Protein AF-0000000078019839 (afdb_homodimer)

Solvent-accessible surface area (backbone atoms only — not comparable to full-atom values): 50848 Å² total; per-residue (Å²): 111,54,55,41,58,46,23,48,52,34,27,54,36,26,42,54,52,53,52,53,52,54,52,52,55,54,53,52,69,69,43,85,69,77,70,59,73,66,57,68,64,54,63,73,60,56,68,69,63,65,70,72,62,68,71,82,63,84,74,84,69,77,72,79,66,82,69,81,73,76,72,75,70,64,75,74,73,80,58,81,58,62,65,58,34,57,32,56,61,47,39,37,58,62,39,70,64,67,58,76,88,44,46,68,50,51,50,50,34,40,21,43,35,44,35,52,37,55,38,58,51,51,48,66,57,53,52,51,53,43,57,48,46,55,49,53,31,42,23,51,48,46,37,60,75,50,39,41,66,74,50,33,44,85,90,43,56,27,37,49,63,55,30,12,63,70,45,70,46,50,44,69,57,45,47,55,32,49,58,49,38,15,37,70,43,33,30,42,55,60,47,85,65,34,39,27,61,29,66,36,38,44,42,64,70,65,70,41,66,26,56,56,26,40,49,44,43,30,48,72,47,48,47,54,13,37,59,34,38,65,57,28,40,71,73,50,55,63,56,53,44,40,45,39,9,16,31,5,62,71,46,85,41,29,37,51,68,61,50,28,62,76,34,66,68,55,33,52,34,48,53,38,16,53,54,41,64,54,64,34,74,36,49,42,69,66,55,62,62,72,71,47,72,56,76,79,56,41,35,85,82,30,31,32,37,29,49,66,32,55,72,30,64,65,57,45,55,50,45,74,77,47,86,43,44,27,36,38,27,24,16,46,52,71,48,17,51,50,20,61,71,43,40,76,77,72,36,60,75,91,52,51,86,37,50,46,65,38,62,39,50,63,69,47,60,47,61,80,42,86,74,49,21,44,30,37,36,37,57,70,50,59,44,60,28,14,72,70,50,39,43,40,32,49,62,11,47,54,66,25,39,32,63,66,12,32,44,40,35,39,37,60,59,39,67,88,55,81,78,46,51,29,61,84,64,41,61,55,53,42,49,23,49,49,24,27,24,48,27,6,20,32,55,42,27,66,66,55,51,49,53,51,52,46,56,50,27,49,75,63,73,26,42,73,44,74,78,42,78,49,60,59,91,75,43,61,42,26,36,37,36,33,28,36,55,33,123,112,54,56,39,57,46,24,47,53,33,27,53,36,26,42,53,53,54,52,53,52,54,52,52,54,53,56,52,69,71,42,85,69,76,72,61,73,66,58,68,64,57,64,76,60,62,71,72,64,65,74,72,65,69,71,83,64,84,73,88,67,80,71,81,68,86,69,80,73,78,70,76,70,64,75,73,73,80,59,82,59,64,66,61,36,57,31,56,58,50,39,38,58,62,38,66,65,66,59,75,89,45,46,67,49,51,50,50,34,40,21,42,35,44,36,51,37,55,35,58,50,49,47,67,59,52,54,51,52,44,56,47,45,56,49,50,30,41,23,53,47,45,36,58,76,49,40,43,67,74,51,32,44,86,92,44,56,27,37,48,63,55,28,14,64,68,46,71,44,51,42,70,57,45,46,56,31,50,56,49,37,15,37,69,43,32,31,42,54,62,47,84,65,33,38,26,61,28,64,34,41,46,43,64,70,65,71,40,67,26,57,57,26,38,48,44,42,28,48,72,47,48,47,56,14,37,60,34,38,63,57,28,40,71,74,49,55,63,56,52,44,40,45,42,11,16,32,5,63,71,44,85,41,29,37,53,69,62,50,28,63,76,33,67,69,55,33,50,34,48,52,38,16,53,54,41,64,53,63,37,75,37,50,43,69,66,57,63,62,74,72,46,73,57,74,78,56,41,34,86,82,30,29,33,36,29,48,65,33,55,74,31,63,66,58,45,56,50,45,74,76,47,87,41,45,28,36,37,27,23,17,45,51,72,48,18,52,51,20,62,71,43,40,75,77,71,37,57,76,88,51,49,85,38,53,46,65,38,63,40,49,64,68,47,62,46,59,80,42,86,73,48,21,45,30,37,36,36,59,69,50,58,43,60,28,15,73,71,51,38,44,42,32,50,62,9,47,52,64,25,39,31,64,66,12,32,43,38,35,37,36,61,57,40,67,88,55,80,77,46,49,29,61,84,64,42,61,57,53,42,49,20,48,48,24,27,25,49,28,7,19,31,55,42,26,67,67,56,51,49,53,51,51,45,58,50,27,49,76,62,73,27,39,74,42,75,77,42,78,47,59,58,90,75,43,62,44,26,38,37,38,34,29,35,54,34,121

Structure (mmCIF, N/CA/C/O backbone):
data_AF-0000000078019839-model_v1
#
loop_
_entity.id
_entity.type
_entity.pdbx_description
1 polymer 'O-methyltransferase aurJ'
#
loop_
_atom_site.group_PDB
_atom_site.id
_atom_site.type_symbol
_atom_site.label_atom_id
_atom_site.label_alt_id
_atom_site.label_comp_id
_atom_site.label_asym_id
_atom_site.label_entity_id
_atom_site.label_seq_id
_atom_site.pdbx_PDB_ins_code
_atom_site.Cartn_x
_atom_site.Cartn_y
_atom_site.Cartn_z
_atom_site.occupancy
_atom_site.B_iso_or_equiv
_atom_site.auth_seq_id
_atom_site.auth_comp_id
_atom_site.auth_asym_id
_atom_site.auth_atom_id
_atom_site.pdbx_PDB_model_num
ATOM 1 N N . MET A 1 1 ? 9.508 7.941 -26.078 1 77.44 1 MET A N 1
ATOM 2 C CA . MET A 1 1 ? 8.25 8.242 -26.766 1 77.44 1 MET A CA 1
ATOM 3 C C . MET A 1 1 ? 7.562 9.453 -26.141 1 77.44 1 MET A C 1
ATOM 5 O O . MET A 1 1 ? 7.355 9.492 -24.922 1 77.44 1 MET A O 1
ATOM 9 N N . SER A 1 2 ? 7.152 10.305 -27.016 1 89.94 2 SER A N 1
ATOM 10 C CA . SER A 1 2 ? 6.582 11.539 -26.5 1 89.94 2 SER A CA 1
ATOM 11 C C . SER A 1 2 ? 5.211 11.305 -25.891 1 89.94 2 SER A C 1
ATOM 13 O O . SER A 1 2 ? 4.578 10.273 -26.141 1 89.94 2 SER A O 1
ATOM 15 N N . LEU A 1 3 ? 4.824 12.188 -25 1 95.94 3 LEU A N 1
ATOM 16 C CA . LEU A 1 3 ? 3.49 12.117 -24.422 1 95.94 3 LEU A CA 1
ATOM 17 C C . LEU A 1 3 ? 2.422 12.125 -25.516 1 95.94 3 LEU A C 1
ATOM 19 O O . LEU A 1 3 ? 1.418 11.414 -25.406 1 95.94 3 LEU A O 1
ATOM 23 N N . THR A 1 4 ? 2.684 12.891 -26.547 1 97.25 4 THR A N 1
ATOM 24 C CA . THR A 1 4 ? 1.735 13.031 -27.641 1 97.25 4 THR A CA 1
ATOM 25 C C . THR A 1 4 ? 1.539 11.695 -28.359 1 97.25 4 THR A C 1
ATOM 27 O O . THR A 1 4 ? 0.417 11.344 -28.734 1 97.25 4 THR A O 1
ATOM 30 N N . VAL A 1 5 ? 2.602 11.023 -28.578 1 96.56 5 VAL A N 1
ATOM 31 C CA . VAL A 1 5 ? 2.529 9.727 -29.25 1 96.56 5 VAL A CA 1
ATOM 32 C C . VAL A 1 5 ? 1.736 8.742 -28.391 1 96.56 5 VAL A C 1
ATOM 34 O O . VAL A 1 5 ? 0.86 8.039 -28.891 1 96.56 5 VAL A O 1
ATOM 37 N N . LEU A 1 6 ? 2.043 8.68 -27.078 1 96.5 6 LEU A N 1
ATOM 38 C CA . LEU A 1 6 ? 1.308 7.812 -26.156 1 96.5 6 LEU A CA 1
ATOM 39 C C . LEU A 1 6 ? -0.171 8.18 -26.141 1 96.5 6 LEU A C 1
ATOM 41 O O . LEU A 1 6 ? -1.037 7.305 -26.172 1 96.5 6 LEU A O 1
ATOM 45 N N . ALA A 1 7 ? -0.44 9.438 -26.109 1 98.25 7 ALA A N 1
ATOM 46 C CA . ALA A 1 7 ? -1.816 9.922 -26.047 1 98.25 7 ALA A CA 1
ATOM 47 C C . ALA A 1 7 ? -2.572 9.594 -27.328 1 98.25 7 ALA A C 1
ATOM 49 O O . ALA A 1 7 ? -3.775 9.32 -27.297 1 98.25 7 ALA A O 1
ATOM 50 N N . THR A 1 8 ? -1.91 9.68 -28.422 1 98.31 8 THR A N 1
ATOM 51 C CA . THR A 1 8 ? -2.52 9.312 -29.688 1 98.31 8 THR A CA 1
ATOM 52 C C . THR A 1 8 ? -2.926 7.84 -29.688 1 98.31 8 THR A C 1
ATOM 54 O O . THR A 1 8 ? -3.996 7.484 -30.188 1 98.31 8 THR A O 1
ATOM 57 N N . GLN A 1 9 ? -2.049 7.012 -29.188 1 97.94 9 GLN A N 1
ATOM 58 C CA . GLN A 1 9 ? -2.365 5.594 -29.094 1 97.94 9 GLN A CA 1
ATOM 59 C C . GLN A 1 9 ? -3.557 5.359 -28.172 1 97.94 9 GLN A C 1
ATOM 61 O O . GLN A 1 9 ? -4.387 4.484 -28.422 1 97.94 9 GLN A O 1
ATOM 66 N N . ILE A 1 10 ? -3.646 6.098 -27.094 1 98.38 10 ILE A N 1
ATOM 67 C CA . ILE A 1 10 ? -4.777 6.02 -26.172 1 98.38 10 ILE A CA 1
ATOM 68 C C . ILE A 1 10 ? -6.062 6.402 -26.906 1 98.38 10 ILE A C 1
ATOM 70 O O . ILE A 1 10 ? -7.09 5.734 -26.766 1 98.38 10 ILE A O 1
ATOM 74 N N . LEU A 1 11 ? -6.012 7.461 -27.688 1 98.44 11 LEU A N 1
ATOM 75 C CA . LEU A 1 11 ? -7.18 7.918 -28.438 1 98.44 11 LEU A CA 1
ATOM 76 C C . LEU A 1 11 ? -7.625 6.867 -29.438 1 98.44 11 LEU A C 1
ATOM 78 O O . LEU A 1 11 ? -8.82 6.617 -29.594 1 98.44 11 LEU A O 1
ATOM 82 N N . GLU A 1 12 ? -6.668 6.277 -30.156 1 98.19 12 GLU A N 1
ATOM 83 C CA . GLU A 1 12 ? -6.988 5.238 -31.141 1 98.19 12 GLU A CA 1
ATOM 84 C C . GLU A 1 12 ? -7.672 4.051 -30.469 1 98.19 12 GLU A C 1
ATOM 86 O O . GLU A 1 12 ? -8.672 3.537 -30.969 1 98.19 12 GLU A O 1
ATOM 91 N N . ALA A 1 13 ? -7.125 3.641 -29.328 1 97.88 13 ALA A N 1
ATOM 92 C CA . ALA A 1 13 ? -7.719 2.531 -28.594 1 97.88 13 ALA A CA 1
ATOM 93 C C . ALA A 1 13 ? -9.117 2.891 -28.094 1 97.88 13 ALA A C 1
ATOM 95 O O . ALA A 1 13 ? -10.031 2.07 -28.156 1 97.88 13 ALA A O 1
ATOM 96 N N . ALA A 1 14 ? -9.281 4.074 -27.562 1 98.06 14 ALA A N 1
ATOM 97 C CA . ALA A 1 14 ? -10.57 4.539 -27.062 1 98.06 14 ALA A CA 1
ATOM 98 C C . ALA A 1 14 ? -11.625 4.547 -28.172 1 98.06 14 ALA A C 1
ATOM 100 O O . ALA A 1 14 ? -12.773 4.156 -27.938 1 98.06 14 ALA A O 1
ATOM 101 N N . LYS A 1 15 ? -11.242 4.988 -29.328 1 97.62 15 LYS A N 1
ATOM 102 C CA . LYS A 1 15 ? -12.148 5.023 -30.469 1 97.62 15 LYS A CA 1
ATOM 103 C C . LYS A 1 15 ? -12.617 3.619 -30.844 1 97.62 15 LYS A C 1
ATOM 105 O O . LYS A 1 15 ? -13.789 3.406 -31.156 1 97.62 15 LYS A O 1
ATOM 110 N N . VAL A 1 16 ? -11.695 2.699 -30.875 1 97.31 16 VAL A N 1
ATOM 111 C CA . VAL A 1 16 ? -12.023 1.318 -31.219 1 97.31 16 VAL A CA 1
ATOM 112 C C . VAL A 1 16 ? -13.047 0.77 -30.234 1 97.31 16 VAL A C 1
ATOM 114 O O . VAL A 1 16 ? -14.016 0.119 -30.625 1 97.31 16 VAL A O 1
ATOM 117 N N . ILE A 1 17 ? -12.883 1.027 -28.953 1 96.69 17 ILE A N 1
ATOM 118 C CA . ILE A 1 17 ? -13.766 0.522 -27.906 1 96.69 17 ILE A CA 1
ATOM 119 C C . ILE A 1 17 ? -15.148 1.161 -28.047 1 96.69 17 ILE A C 1
ATOM 121 O O . ILE A 1 17 ? -16.172 0.464 -28.047 1 96.69 17 ILE A O 1
ATOM 125 N N . ASP A 1 18 ? -15.195 2.449 -28.203 1 95.5 18 ASP A N 1
ATOM 126 C CA . ASP A 1 18 ? -16.469 3.15 -28.328 1 95.5 18 ASP A CA 1
ATOM 127 C C . ASP A 1 18 ? -17.219 2.707 -29.578 1 95.5 18 ASP A C 1
ATOM 129 O O . ASP A 1 18 ? -18.438 2.547 -29.562 1 95.5 18 ASP A O 1
ATOM 133 N N . GLN A 1 19 ? -16.484 2.512 -30.641 1 94.75 19 GLN A N 1
ATOM 134 C CA . GLN A 1 19 ? -17.109 2.088 -31.891 1 94.75 19 GLN A CA 1
ATOM 135 C C . GLN A 1 19 ? -17.719 0.695 -31.766 1 94.75 19 GLN A C 1
ATOM 137 O O . GLN A 1 19 ? -18.828 0.445 -32.25 1 94.75 19 GLN A O 1
ATOM 142 N N . GLU A 1 20 ? -16.984 -0.143 -31.156 1 92.75 20 GLU A N 1
ATOM 143 C CA . GLU A 1 20 ? -17.484 -1.504 -30.969 1 92.75 20 GLU A CA 1
ATOM 144 C C . GLU A 1 20 ? -18.719 -1.524 -30.078 1 92.75 20 GLU A C 1
ATOM 146 O O . GLU A 1 20 ? -19.641 -2.299 -30.312 1 92.75 20 GLU A O 1
ATOM 151 N N . LEU A 1 21 ? -18.75 -0.778 -29.016 1 91.25 21 LEU A N 1
ATOM 152 C CA . LEU A 1 21 ? -19.891 -0.731 -28.094 1 91.25 21 LEU A CA 1
ATOM 153 C C . LEU A 1 21 ? -21.109 -0.09 -28.75 1 91.25 21 LEU A C 1
ATOM 155 O O . LEU A 1 21 ? -22.25 -0.451 -28.453 1 91.25 21 LEU A O 1
ATOM 159 N N . ASP A 1 22 ? -20.859 0.901 -29.594 1 89.31 22 ASP A N 1
ATOM 160 C CA . ASP A 1 22 ? -21.953 1.555 -30.297 1 89.31 22 ASP A CA 1
ATOM 161 C C . ASP A 1 22 ? -22.594 0.61 -31.312 1 89.31 22 ASP A C 1
ATOM 163 O O . ASP A 1 22 ? -23.797 0.708 -31.594 1 89.31 22 ASP A O 1
ATOM 167 N N . LYS A 1 23 ? -21.812 -0.286 -31.859 1 85.31 23 LYS A N 1
ATOM 168 C CA . LYS A 1 23 ? -22.328 -1.287 -32.781 1 85.31 23 LYS A CA 1
ATOM 169 C C . LYS A 1 23 ? -23.219 -2.299 -32.062 1 85.31 23 LYS A C 1
ATOM 171 O O . LYS A 1 23 ? -24.266 -2.686 -32.562 1 85.31 23 LYS A O 1
ATOM 176 N N . THR A 1 24 ? -22.781 -2.707 -30.875 1 72.56 24 THR A N 1
ATOM 177 C CA . THR A 1 24 ? -23.5 -3.73 -30.109 1 72.56 24 THR A CA 1
ATOM 178 C C . THR A 1 24 ? -24.797 -3.178 -29.562 1 72.56 24 THR A C 1
ATOM 180 O O . THR A 1 24 ? -25.797 -3.896 -29.469 1 72.56 24 THR A O 1
ATOM 183 N N . ASN A 1 25 ? -24.812 -1.931 -29.062 1 65.81 25 ASN A N 1
ATOM 184 C CA . ASN A 1 25 ? -26.031 -1.32 -28.547 1 65.81 25 ASN A CA 1
ATOM 185 C C . ASN A 1 25 ? -27.078 -1.119 -29.641 1 65.81 25 ASN A C 1
ATOM 187 O O . ASN A 1 25 ? -28.281 -1.193 -29.391 1 65.81 25 ASN A O 1
ATOM 191 N N . LYS A 1 26 ? -26.641 -0.966 -30.875 1 53.75 26 LYS A N 1
ATOM 192 C CA . LYS A 1 26 ? -27.578 -0.842 -32 1 53.75 26 LYS A CA 1
ATOM 193 C C . LYS A 1 26 ? -28.188 -2.193 -32.344 1 53.75 26 LYS A C 1
ATOM 195 O O . LYS A 1 26 ? -29.359 -2.273 -32.719 1 53.75 26 LYS A O 1
ATOM 200 N N . GLU A 1 27 ? -27.391 -3.18 -32.156 1 49.44 27 GLU A N 1
ATOM 201 C CA . GLU A 1 27 ? -27.891 -4.508 -32.5 1 49.44 27 GLU A CA 1
ATOM 202 C C . GLU A 1 27 ? -28.891 -4.996 -31.453 1 49.44 27 GLU A C 1
ATOM 204 O O . GLU A 1 27 ? -29.844 -5.688 -31.766 1 49.44 27 GLU A O 1
ATOM 209 N N . VAL A 1 28 ? -28.703 -4.652 -30.094 1 47.06 28 VAL A N 1
ATOM 210 C CA . VAL A 1 28 ? -29.625 -5.047 -29.031 1 47.06 28 VAL A CA 1
ATOM 211 C C . VAL A 1 28 ? -30.938 -4.289 -29.188 1 47.06 28 VAL A C 1
ATOM 213 O O . VAL A 1 28 ? -32.031 -4.832 -28.906 1 47.06 28 VAL A O 1
ATOM 216 N N . VAL A 1 29 ? -30.938 -3.07 -29.594 1 42.81 29 VAL A N 1
ATOM 217 C CA . VAL A 1 29 ? -32.188 -2.33 -29.766 1 42.81 29 VAL A CA 1
ATOM 218 C C . VAL A 1 29 ? -32.969 -2.912 -30.938 1 42.81 29 VAL A C 1
ATOM 220 O O . VAL A 1 29 ? -34.188 -2.783 -30.984 1 42.81 29 VAL A O 1
ATOM 223 N N . SER A 1 30 ? -32.375 -3.459 -31.922 1 37.12 30 SER A N 1
ATOM 224 C CA . SER A 1 30 ? -33.188 -3.98 -33 1 37.12 30 SER A CA 1
ATOM 225 C C . SER A 1 30 ? -33.781 -5.336 -32.656 1 37.12 30 SER A C 1
ATOM 227 O O . SER A 1 30 ? -34.594 -5.883 -33.406 1 37.12 30 SER A O 1
ATOM 229 N N . SER A 1 31 ? -33.156 -6.098 -31.844 1 32.5 31 SER A N 1
ATOM 230 C CA . SER A 1 31 ? -33.875 -7.316 -31.438 1 32.5 31 SER A CA 1
ATOM 231 C C . SER A 1 31 ? -34.781 -7.059 -30.234 1 32.5 31 SER A C 1
ATOM 233 O O . SER A 1 31 ? -34.344 -6.418 -29.266 1 32.5 31 SER A O 1
ATOM 235 N N . PRO A 1 32 ? -36.156 -7.164 -30.375 1 32.59 32 PRO A N 1
ATOM 236 C CA . PRO A 1 32 ? -37.062 -7.059 -29.234 1 32.59 32 PRO A CA 1
ATOM 237 C C . PRO A 1 32 ? -36.594 -7.855 -28.016 1 32.59 32 PRO A C 1
ATOM 239 O O . PRO A 1 32 ? -36.562 -9.086 -28.062 1 32.59 32 PRO A O 1
ATOM 242 N N . VAL A 1 33 ? -35.594 -7.492 -27.438 1 31.14 33 VAL A N 1
ATOM 243 C CA . VAL A 1 33 ? -35.125 -8.195 -26.234 1 31.14 33 VAL A CA 1
ATOM 244 C C . VAL A 1 33 ? -36.312 -8.352 -25.266 1 31.14 33 VAL A C 1
ATOM 246 O O . VAL A 1 33 ? -36.906 -7.359 -24.859 1 31.14 33 VAL A O 1
ATOM 249 N N . LYS A 1 34 ? -36.875 -9.508 -25.188 1 31.89 34 LYS A N 1
ATOM 250 C CA . LYS A 1 34 ? -37.812 -9.992 -24.156 1 31.89 34 LYS A CA 1
ATOM 251 C C . LYS A 1 34 ? -37.312 -9.594 -22.766 1 31.89 34 LYS A C 1
ATOM 253 O O . LYS A 1 34 ? -36.188 -9.836 -22.406 1 31.89 34 LYS A O 1
ATOM 258 N N . SER A 1 35 ? -37.875 -8.609 -22.062 1 29.52 35 SER A N 1
ATOM 259 C CA . SER A 1 35 ? -37.875 -8.008 -20.734 1 29.52 35 SER A CA 1
ATOM 260 C C . SER A 1 35 ? -37.719 -9.07 -19.656 1 29.52 35 SER A C 1
ATOM 262 O O . SER A 1 35 ? -38.25 -8.898 -18.547 1 29.52 35 SER A O 1
ATOM 264 N N . SER A 1 36 ? -37.375 -10.312 -19.938 1 29.41 36 SER A N 1
ATOM 265 C CA . SER A 1 36 ? -37.5 -11.32 -18.891 1 29.41 36 SER A CA 1
ATOM 266 C C . SER A 1 36 ? -36.469 -11.094 -17.797 1 29.41 36 SER A C 1
ATOM 268 O O . SER A 1 36 ? -36.469 -11.797 -16.781 1 29.41 36 SER A O 1
ATOM 270 N N . PHE A 1 37 ? -35.406 -10.367 -18.109 1 26.77 37 PHE A N 1
ATOM 271 C CA . PHE A 1 37 ? -34.406 -10.367 -17.047 1 26.77 37 PHE A CA 1
ATOM 272 C C . PHE A 1 37 ? -34.875 -9.484 -15.891 1 26.77 37 PHE A C 1
ATOM 274 O O . PHE A 1 37 ? -34.375 -9.609 -14.773 1 26.77 37 PHE A O 1
ATOM 281 N N . ILE A 1 38 ? -35.719 -8.469 -16.094 1 29.25 38 ILE A N 1
ATOM 282 C CA . ILE A 1 38 ? -36.156 -7.645 -14.984 1 29.25 38 ILE A CA 1
ATOM 283 C C . ILE A 1 38 ? -37.125 -8.453 -14.094 1 29.25 38 ILE A C 1
ATOM 285 O O . ILE A 1 38 ? -37.281 -8.133 -12.914 1 29.25 38 ILE A O 1
ATOM 289 N N . ASN A 1 39 ? -37.844 -9.43 -14.625 1 28.95 39 ASN A N 1
ATOM 290 C CA . ASN A 1 39 ? -38.844 -10.148 -13.859 1 28.95 39 ASN A CA 1
ATOM 291 C C . ASN A 1 39 ? -38.219 -11.102 -12.852 1 28.95 39 ASN A C 1
ATOM 293 O O . ASN A 1 39 ? -38.875 -11.523 -11.898 1 28.95 39 ASN A O 1
ATOM 297 N N . LYS A 1 40 ? -37.031 -11.703 -13.117 1 30.17 40 LYS A N 1
ATOM 298 C CA . LYS A 1 40 ? -36.531 -12.688 -12.156 1 30.17 40 LYS A CA 1
ATOM 299 C C . LYS A 1 40 ? -35.938 -12 -10.922 1 30.17 40 LYS A C 1
ATOM 301 O O . LYS A 1 40 ? -35.781 -12.641 -9.875 1 30.17 40 LYS A O 1
ATOM 306 N N . ILE A 1 41 ? -35.562 -10.719 -10.945 1 27.92 41 ILE A N 1
ATOM 307 C CA . ILE A 1 41 ? -35.062 -10.117 -9.711 1 27.92 41 ILE A CA 1
ATOM 308 C C . ILE A 1 41 ? -36.25 -9.641 -8.859 1 27.92 41 ILE A C 1
ATOM 310 O O . ILE A 1 41 ? -36.094 -9.414 -7.652 1 27.92 41 ILE A O 1
ATOM 314 N N . SER A 1 42 ? -37.469 -9.469 -9.438 1 28 42 SER A N 1
ATOM 315 C CA . SER A 1 42 ? -38.594 -8.883 -8.68 1 28 42 SER A CA 1
ATOM 316 C C . SER A 1 42 ? -39.094 -9.852 -7.617 1 28 42 SER A C 1
ATOM 318 O O . SER A 1 42 ? -39.562 -9.43 -6.562 1 28 42 SER A O 1
ATOM 320 N N . ARG A 1 43 ? -39.25 -11.164 -7.992 1 27.81 43 ARG A N 1
ATOM 321 C CA . ARG A 1 43 ? -40.062 -12.023 -7.129 1 27.81 43 ARG A CA 1
ATOM 322 C C . ARG A 1 43 ? -39.344 -12.328 -5.824 1 27.81 43 ARG A C 1
ATOM 324 O O . ARG A 1 43 ? -39.969 -12.695 -4.828 1 27.81 43 ARG A O 1
ATOM 331 N N . LYS A 1 44 ? -38.031 -12.531 -5.918 1 27.22 44 LYS A N 1
ATOM 332 C CA . LYS A 1 44 ? -37.5 -13.031 -4.656 1 27.22 44 LYS A CA 1
ATOM 333 C C . LYS A 1 44 ? -37.406 -11.914 -3.621 1 27.22 44 LYS A C 1
ATOM 335 O O . LYS A 1 44 ? -37.031 -12.156 -2.475 1 27.22 44 LYS A O 1
ATOM 340 N N . SER A 1 45 ? -37.562 -10.648 -4.078 1 24.92 45 SER A N 1
ATOM 341 C CA . SER A 1 45 ? -37.406 -9.594 -3.082 1 24.92 45 SER A CA 1
ATOM 342 C C . SER A 1 45 ? -38.688 -9.453 -2.234 1 24.92 45 SER A C 1
ATOM 344 O O . SER A 1 45 ? -38.75 -8.586 -1.365 1 24.92 45 SER A O 1
ATOM 346 N N . ARG A 1 46 ? -39.844 -10.031 -2.666 1 25.73 46 ARG A N 1
ATOM 347 C CA . ARG A 1 46 ? -41.062 -9.734 -1.945 1 25.73 46 ARG A CA 1
ATOM 348 C C . ARG A 1 46 ? -41.031 -10.297 -0.53 1 25.73 46 ARG A C 1
ATOM 350 O O . ARG A 1 46 ? -41.844 -9.945 0.309 1 25.73 46 ARG A O 1
ATOM 357 N N . ARG A 1 47 ? -40.375 -11.438 -0.416 1 24.7 47 ARG A N 1
ATOM 358 C CA . ARG A 1 47 ? -40.75 -12.102 0.828 1 24.7 47 ARG A CA 1
ATOM 359 C C . ARG A 1 47 ? -40.219 -11.344 2.037 1 24.7 47 ARG A C 1
ATOM 361 O O . ARG A 1 47 ? -40.656 -11.578 3.166 1 24.7 47 ARG A O 1
ATOM 368 N N . LEU A 1 48 ? -39.125 -10.633 1.763 1 22.75 48 LEU A N 1
ATOM 369 C CA . LEU A 1 48 ? -38.562 -10.258 3.061 1 22.75 48 LEU A CA 1
ATOM 370 C C . LEU A 1 48 ? -39.281 -9.047 3.633 1 22.75 48 LEU A C 1
ATOM 372 O O . LEU A 1 48 ? -38.906 -8.523 4.68 1 22.75 48 LEU A O 1
ATOM 376 N N . SER A 1 49 ? -40.219 -8.508 2.836 1 23.44 49 SER A N 1
ATOM 377 C CA . SER A 1 49 ? -40.781 -7.262 3.355 1 23.44 49 SER A CA 1
ATOM 378 C C . SER A 1 49 ? -41.5 -7.488 4.676 1 23.44 49 SER A C 1
ATOM 380 O O . SER A 1 49 ? -41.875 -6.531 5.367 1 23.44 49 SER A O 1
ATOM 382 N N . ARG A 1 50 ? -42.156 -8.648 4.777 1 23.03 50 ARG A N 1
ATOM 383 C CA . ARG A 1 50 ? -43.25 -8.672 5.742 1 23.03 50 ARG A CA 1
ATOM 384 C C . ARG A 1 50 ? -42.719 -8.492 7.164 1 23.03 50 ARG A C 1
ATOM 386 O O . ARG A 1 50 ? -43.5 -8.273 8.094 1 23.03 50 ARG A O 1
ATOM 393 N N . ALA A 1 51 ? -41.469 -9.031 7.285 1 21.84 51 ALA A N 1
ATOM 394 C CA . ALA A 1 51 ? -41.344 -9.336 8.703 1 21.84 51 ALA A CA 1
ATOM 395 C C . ALA A 1 51 ? -41.188 -8.062 9.523 1 21.84 51 ALA A C 1
ATOM 397 O O . ALA A 1 51 ? -41.188 -8.094 10.758 1 21.84 51 ALA A O 1
ATOM 398 N N . LEU A 1 52 ? -40.688 -7.027 8.797 1 22 52 LEU A N 1
ATOM 399 C CA . LEU A 1 52 ? -40.188 -6.039 9.758 1 22 52 LEU A CA 1
ATOM 400 C C . LEU A 1 52 ? -41.344 -5.234 10.344 1 22 52 LEU A C 1
ATOM 402 O O . LEU A 1 52 ? -41.125 -4.191 10.961 1 22 52 LEU A O 1
ATOM 406 N N . GLY A 1 53 ? -42.594 -5.598 9.891 1 21.45 53 GLY A N 1
ATOM 407 C CA . GLY A 1 53 ? -43.594 -4.605 10.266 1 21.45 53 GLY A CA 1
ATOM 408 C C . GLY A 1 53 ? -43.656 -4.363 11.766 1 21.45 53 GLY A C 1
ATOM 409 O O . GLY A 1 53 ? -44.094 -3.297 12.211 1 21.45 53 GLY A O 1
ATOM 410 N N . LEU A 1 54 ? -43.625 -5.496 12.477 1 20.16 54 LEU A N 1
ATOM 411 C CA . LEU A 1 54 ? -44.594 -5.41 13.578 1 20.16 54 LEU A CA 1
ATOM 412 C C . LEU A 1 54 ? -44.094 -4.434 14.648 1 20.16 54 LEU A C 1
ATOM 414 O O . LEU A 1 54 ? -44.906 -3.816 15.336 1 20.16 54 LEU A O 1
ATOM 418 N N . CYS A 1 55 ? -42.781 -4.598 15.031 1 19.86 55 CYS A N 1
ATOM 419 C CA . CYS A 1 55 ? -42.781 -4.516 16.484 1 19.86 55 CYS A CA 1
ATOM 420 C C . CYS A 1 55 ? -42.906 -3.066 16.953 1 19.86 55 CYS A C 1
ATOM 422 O O . CYS A 1 55 ? -42.938 -2.797 18.156 1 19.86 55 CYS A O 1
ATOM 424 N N . LEU A 1 56 ? -42.312 -2.145 16.125 1 20.41 56 LEU A N 1
ATOM 425 C CA . LEU A 1 56 ? -41.906 -1.062 17 1 20.41 56 LEU A CA 1
ATOM 426 C C . LEU A 1 56 ? -43.094 -0.197 17.406 1 20.41 56 LEU A C 1
ATOM 428 O O . LEU A 1 56 ? -43.688 0.461 16.547 1 20.41 56 LEU A O 1
ATOM 432 N N . GLY A 1 57 ? -43.906 -0.629 18.312 1 19.72 57 GLY A N 1
ATOM 433 C CA . GLY A 1 57 ? -45.062 0.08 18.844 1 19.72 57 GLY A CA 1
ATOM 434 C C . GLY A 1 57 ? -44.719 1.439 19.406 1 19.72 57 GLY A C 1
ATOM 435 O O . GLY A 1 57 ? -45.594 2.186 19.828 1 19.72 57 GLY A O 1
ATOM 436 N N . SER A 1 58 ? -43.438 1.85 19.703 1 19.59 58 SER A N 1
ATOM 437 C CA . SER A 1 58 ? -43.531 2.705 20.875 1 19.59 58 SER A CA 1
ATOM 438 C C . SER A 1 58 ? -44.25 4 20.562 1 19.59 58 SER A C 1
ATOM 440 O O . SER A 1 58 ? -44.25 4.469 19.422 1 19.59 58 SER A O 1
ATOM 442 N N . PRO A 1 59 ? -45.031 4.621 21.547 1 19.47 59 PRO A N 1
ATOM 443 C CA . PRO A 1 59 ? -46.156 5.551 21.688 1 19.47 59 PRO A CA 1
ATOM 444 C C . PRO A 1 59 ? -45.75 6.996 21.391 1 19.47 59 PRO A C 1
ATOM 446 O O . PRO A 1 59 ? -46.625 7.824 21.094 1 19.47 59 PRO A O 1
ATOM 449 N N . PHE A 1 60 ? -44.469 7.418 21.703 1 20.94 60 PHE A N 1
ATOM 450 C CA . PHE A 1 60 ? -44.5 8.727 22.344 1 20.94 60 PHE A CA 1
ATOM 451 C C . PHE A 1 60 ? -44.75 9.828 21.312 1 20.94 60 PHE A C 1
ATOM 453 O O . PHE A 1 60 ? -44 9.977 20.359 1 20.94 60 PHE A O 1
ATOM 460 N N . ARG A 1 61 ? -45.969 10.227 21.062 1 19.12 61 ARG A N 1
ATOM 461 C CA . ARG A 1 61 ? -46.594 11.188 20.156 1 19.12 61 ARG A CA 1
ATOM 462 C C . ARG A 1 61 ? -46.156 12.609 20.5 1 19.12 61 ARG A C 1
ATOM 464 O O . ARG A 1 61 ? -46.938 13.367 21.078 1 19.12 61 ARG A O 1
ATOM 471 N N . ARG A 1 62 ? -45 12.891 21.234 1 20.69 62 ARG A N 1
ATOM 472 C CA . ARG A 1 62 ? -45.125 14.281 21.656 1 20.69 62 ARG A CA 1
ATOM 473 C C . ARG A 1 62 ? -45.281 15.211 20.469 1 20.69 62 ARG A C 1
ATOM 475 O O . ARG A 1 62 ? -44.688 14.984 19.406 1 20.69 62 ARG A O 1
ATOM 482 N N . ASN A 1 63 ? -46.25 15.992 20.453 1 19.95 63 ASN A N 1
ATOM 483 C CA . ASN A 1 63 ? -46.906 16.984 19.625 1 19.95 63 ASN A CA 1
ATOM 484 C C . ASN A 1 63 ? -46 18.172 19.344 1 19.95 63 ASN A C 1
ATOM 486 O O . ASN A 1 63 ? -46.438 19.328 19.438 1 19.95 63 ASN A O 1
ATOM 490 N N . VAL A 1 64 ? -44.688 17.984 19.312 1 20.38 64 VAL A N 1
ATOM 491 C CA . VAL A 1 64 ? -44.031 19.297 19.312 1 20.38 64 VAL A CA 1
ATOM 492 C C . VAL A 1 64 ? -44.5 20.094 18.094 1 20.38 64 VAL A C 1
ATOM 494 O O . VAL A 1 64 ? -44.406 19.594 16.953 1 20.38 64 VAL A O 1
ATOM 497 N N . ASN A 1 65 ? -45.25 21.062 18.281 1 20.55 65 ASN A N 1
ATOM 498 C CA . ASN A 1 65 ? -45.906 22.047 17.422 1 20.55 65 ASN A CA 1
ATOM 499 C C . ASN A 1 65 ? -44.906 22.891 16.672 1 20.55 65 ASN A C 1
ATOM 501 O O . ASN A 1 65 ? -45.25 23.922 16.078 1 20.55 65 ASN A O 1
ATOM 505 N N . SER A 1 66 ? -43.625 22.484 16.672 1 20.61 66 SER A N 1
ATOM 506 C CA . SER A 1 66 ? -42.781 23.609 16.266 1 20.61 66 SER A CA 1
ATOM 507 C C . SER A 1 66 ? -43.188 24.141 14.898 1 20.61 66 SER A C 1
ATOM 509 O O . SER A 1 66 ? -43.25 23.391 13.93 1 20.61 66 SER A O 1
ATOM 511 N N . GLU A 1 67 ? -43.844 25.281 14.922 1 20.12 67 GLU A N 1
ATOM 512 C CA . GLU A 1 67 ? -44.438 26.094 13.867 1 20.12 67 GLU A CA 1
ATOM 513 C C . GLU A 1 67 ? -43.469 26.344 12.719 1 20.12 67 GLU A C 1
ATOM 515 O O . GLU A 1 67 ? -43.719 25.922 11.586 1 20.12 67 GLU A O 1
ATOM 520 N N . ASN A 1 68 ? -43.062 27.609 12.68 1 22.33 68 ASN A N 1
ATOM 521 C CA . ASN A 1 68 ? -43.062 28.469 11.508 1 22.33 68 ASN A CA 1
ATOM 522 C C . ASN A 1 68 ? -41.781 28.328 10.688 1 22.33 68 ASN A C 1
ATOM 524 O O . ASN A 1 68 ? -40.75 28.875 11.047 1 22.33 68 ASN A O 1
ATOM 528 N N . GLY A 1 69 ? -41.344 27.25 10.469 1 21.09 69 GLY A N 1
ATOM 529 C CA . GLY A 1 69 ? -40.031 27.172 9.812 1 21.09 69 GLY A CA 1
ATOM 530 C C . GLY A 1 69 ? -40 27.891 8.484 1 21.09 69 GLY A C 1
ATOM 531 O O . GLY A 1 69 ? -40.812 27.641 7.605 1 21.09 69 GLY A O 1
ATOM 532 N N . ASN A 1 70 ? -39.594 29.203 8.586 1 22.06 70 ASN A N 1
ATOM 533 C CA . ASN A 1 70 ? -39.438 30.016 7.383 1 22.06 70 ASN A CA 1
ATOM 534 C C . ASN A 1 70 ? -38.656 29.281 6.297 1 22.06 70 ASN A C 1
ATOM 536 O O . ASN A 1 70 ? -37.594 28.703 6.566 1 22.06 70 ASN A O 1
ATOM 540 N N . ARG A 1 71 ? -39.375 28.922 5.348 1 25.97 71 ARG A N 1
ATOM 541 C CA . ARG A 1 71 ? -38.938 28.281 4.113 1 25.97 71 ARG A CA 1
ATOM 542 C C . ARG A 1 71 ? -37.844 29.109 3.42 1 25.97 71 ARG A C 1
ATOM 544 O O . ARG A 1 71 ? -38.125 30.219 2.949 1 25.97 71 ARG A O 1
ATOM 551 N N . ILE A 1 72 ? -36.75 29.172 4.09 1 22.97 72 ILE A N 1
ATOM 552 C CA . ILE A 1 72 ? -35.812 29.812 3.182 1 22.97 72 ILE A CA 1
ATOM 553 C C . ILE A 1 72 ? -35.812 29.078 1.839 1 22.97 72 ILE A C 1
ATOM 555 O O . ILE A 1 72 ? -35.5 27.891 1.769 1 22.97 72 ILE A O 1
ATOM 559 N N . ASP A 1 73 ? -36.625 29.516 1.044 1 26.02 73 ASP A N 1
ATOM 560 C CA . ASP A 1 73 ? -36.75 29.078 -0.344 1 26.02 73 ASP A CA 1
ATOM 561 C C . ASP A 1 73 ? -35.406 29.188 -1.075 1 26.02 73 ASP A C 1
ATOM 563 O O . ASP A 1 73 ? -34.969 30.297 -1.386 1 26.02 73 ASP A O 1
ATOM 567 N N . SER A 1 74 ? -34.375 28.797 -0.496 1 24.95 74 SER A N 1
ATOM 568 C CA . SER A 1 74 ? -33.312 28.938 -1.489 1 24.95 74 SER A CA 1
ATOM 569 C C . SER A 1 74 ? -33.719 28.25 -2.799 1 24.95 74 SER A C 1
ATOM 571 O O . SER A 1 74 ? -34.219 27.125 -2.795 1 24.95 74 SER A O 1
ATOM 573 N N . PRO A 1 75 ? -33.969 29.031 -3.781 1 28.06 75 PRO A N 1
ATOM 574 C CA . PRO A 1 75 ? -34.375 28.406 -5.051 1 28.06 75 PRO A CA 1
ATOM 575 C C . PRO A 1 75 ? -33.438 27.266 -5.445 1 28.06 75 PRO A C 1
ATOM 577 O O . PRO A 1 75 ? -32.219 27.391 -5.328 1 28.06 75 PRO A O 1
ATOM 580 N N . ILE A 1 76 ? -33.875 26.156 -5.195 1 31.16 76 ILE A N 1
ATOM 581 C CA . ILE A 1 76 ? -33.25 25.016 -5.875 1 31.16 76 ILE A CA 1
ATOM 582 C C . ILE A 1 76 ? -33.125 25.312 -7.367 1 31.16 76 ILE A C 1
ATOM 584 O O . ILE A 1 76 ? -34.125 25.406 -8.078 1 31.16 76 ILE A O 1
ATOM 588 N N . ARG A 1 77 ? -32.188 26.172 -7.734 1 25.97 77 ARG A N 1
ATOM 589 C CA . ARG A 1 77 ? -32.031 26.25 -9.18 1 25.97 77 ARG A CA 1
ATOM 590 C C . ARG A 1 77 ? -31.984 24.859 -9.812 1 25.97 77 ARG A C 1
ATOM 592 O O . ARG A 1 77 ? -31.219 24 -9.391 1 25.97 77 ARG A O 1
ATOM 599 N N . LYS A 1 78 ? -32.969 24.5 -10.469 1 33.66 78 LYS A N 1
ATOM 600 C CA . LYS A 1 78 ? -33.125 23.344 -11.359 1 33.66 78 LYS A CA 1
ATOM 601 C C . LYS A 1 78 ? -31.969 23.266 -12.359 1 33.66 78 LYS A C 1
ATOM 603 O O . LYS A 1 78 ? -32.031 23.828 -13.445 1 33.66 78 LYS A O 1
ATOM 608 N N . SER A 1 79 ? -30.719 23.625 -11.977 1 29.62 79 SER A N 1
ATOM 609 C CA . SER A 1 79 ? -29.766 23.625 -13.07 1 29.62 79 SER A CA 1
ATOM 610 C C . SER A 1 79 ? -29.781 22.312 -13.836 1 29.62 79 SER A C 1
ATOM 612 O O . SER A 1 79 ? -30.078 21.266 -13.266 1 29.62 79 SER A O 1
ATOM 614 N N . ASP A 1 80 ? -29.656 22.344 -15.062 1 35.25 80 ASP A N 1
ATOM 615 C CA . ASP A 1 80 ? -29.438 21.406 -16.172 1 35.25 80 ASP A CA 1
ATOM 616 C C . ASP A 1 80 ? -28.391 20.359 -15.797 1 35.25 80 ASP A C 1
ATOM 618 O O . ASP A 1 80 ? -28 19.547 -16.641 1 35.25 80 ASP A O 1
ATOM 622 N N . ASP A 1 81 ? -27.781 20.5 -14.719 1 38.56 81 ASP A N 1
ATOM 623 C CA . ASP A 1 81 ? -26.656 19.734 -14.211 1 38.56 81 ASP A CA 1
ATOM 624 C C . ASP A 1 81 ? -27.109 18.391 -13.633 1 38.56 81 ASP A C 1
ATOM 626 O O . ASP A 1 81 ? -26.297 17.641 -13.094 1 38.56 81 ASP A O 1
ATOM 630 N N . THR A 1 82 ? -28.344 18.25 -13.391 1 38.91 82 THR A N 1
ATOM 631 C CA . THR A 1 82 ? -28.875 16.953 -12.984 1 38.91 82 THR A CA 1
ATOM 632 C C . THR A 1 82 ? -28.594 15.891 -14.047 1 38.91 82 THR A C 1
ATOM 634 O O . THR A 1 82 ? -28.406 14.711 -13.719 1 38.91 82 THR A O 1
ATOM 637 N N . THR A 1 83 ? -28.75 16.328 -15.211 1 40.97 83 THR A N 1
ATOM 638 C CA . THR A 1 83 ? -28.547 15.391 -16.312 1 40.97 83 THR A CA 1
ATOM 639 C C . THR A 1 83 ? -27.094 14.914 -16.359 1 40.97 83 THR A C 1
ATOM 641 O O . THR A 1 83 ? -26.828 13.781 -16.734 1 40.97 83 THR A O 1
ATOM 644 N N . TYR A 1 84 ? -26.188 15.75 -16.156 1 42.66 84 TYR A N 1
ATOM 645 C CA . TYR A 1 84 ? -24.766 15.445 -16.297 1 42.66 84 TYR A CA 1
ATOM 646 C C . TYR A 1 84 ? -24.312 14.461 -15.219 1 42.66 84 TYR A C 1
ATOM 648 O O . TYR A 1 84 ? -23.469 13.602 -15.469 1 42.66 84 TYR A O 1
ATOM 656 N N . LYS A 1 85 ? -24.875 14.578 -13.938 1 49.38 85 LYS A N 1
ATOM 657 C CA . LYS A 1 85 ? -24.391 13.836 -12.773 1 49.38 85 LYS A CA 1
ATOM 658 C C . LYS A 1 85 ? -24.812 12.367 -12.859 1 49.38 85 LYS A C 1
ATOM 660 O O . LYS A 1 85 ? -24.047 11.477 -12.461 1 49.38 85 LYS A O 1
ATOM 665 N N . PHE A 1 86 ? -25.844 12 -13.578 1 59.34 86 PHE A N 1
ATOM 666 C CA . PHE A 1 86 ? -26.234 10.617 -13.781 1 59.34 86 PHE A CA 1
ATOM 667 C C . PHE A 1 86 ? -25.406 9.984 -14.906 1 59.34 86 PHE A C 1
ATOM 669 O O . PHE A 1 86 ? -25.406 8.766 -15.07 1 59.34 86 PHE A O 1
ATOM 676 N N . SER A 1 87 ? -24.516 10.805 -15.469 1 68.62 87 SER A N 1
ATOM 677 C CA . SER A 1 87 ? -23.688 10.352 -16.578 1 68.62 87 SER A CA 1
ATOM 678 C C . SER A 1 87 ? -22.547 9.461 -16.109 1 68.62 87 SER A C 1
ATOM 680 O O . SER A 1 87 ? -22.188 8.492 -16.766 1 68.62 87 SER A O 1
ATOM 682 N N . GLU A 1 88 ? -22.188 9.633 -14.922 1 75.31 88 GLU A N 1
ATOM 683 C CA . GLU A 1 88 ? -21.078 8.828 -14.43 1 75.31 88 GLU A CA 1
ATOM 684 C C . GLU A 1 88 ? -21.484 7.371 -14.258 1 75.31 88 GLU A C 1
ATOM 686 O O . GLU A 1 88 ? -20.75 6.465 -14.641 1 75.31 88 GLU A O 1
ATOM 691 N N . LEU A 1 89 ? -22.609 7.23 -13.711 1 78.19 89 LEU A N 1
ATOM 692 C CA . LEU A 1 89 ? -23.125 5.883 -13.5 1 78.19 89 LEU A CA 1
ATOM 693 C C . LEU A 1 89 ? -23.344 5.164 -14.836 1 78.19 89 LEU A C 1
ATOM 695 O O . LEU A 1 89 ? -23.031 3.975 -14.953 1 78.19 89 LEU A O 1
ATOM 699 N N . SER A 1 90 ? -23.766 5.969 -15.68 1 80.38 90 SER A N 1
ATOM 700 C CA . SER A 1 90 ? -24 5.406 -17 1 80.38 90 SER A CA 1
ATOM 701 C C . SER A 1 90 ? -22.703 4.973 -17.672 1 80.38 90 SER A C 1
ATOM 703 O O . SER A 1 90 ? -22.656 3.957 -18.375 1 80.38 90 SER A O 1
ATOM 705 N N . ASP A 1 91 ? -21.703 5.688 -17.438 1 89.62 91 ASP A N 1
ATOM 706 C CA . ASP A 1 91 ? -20.406 5.359 -18.031 1 89.62 91 ASP A CA 1
ATOM 707 C C . ASP A 1 91 ? -19.844 4.066 -17.453 1 89.62 91 ASP A C 1
ATOM 709 O O . ASP A 1 91 ? -19.328 3.225 -18.188 1 89.62 91 ASP A O 1
ATOM 713 N N . PHE A 1 92 ? -19.953 3.926 -16.188 1 91.25 92 PHE A N 1
ATOM 714 C CA . PHE A 1 92 ? -19.5 2.697 -15.539 1 91.25 92 PHE A CA 1
ATOM 715 C C . PHE A 1 92 ? -20.219 1.484 -16.125 1 91.25 92 PHE A C 1
ATOM 717 O O . PHE A 1 92 ? -19.594 0.46 -16.391 1 91.25 92 PHE A O 1
ATOM 724 N N . GLU A 1 93 ? -21.5 1.605 -16.312 1 90.81 93 GLU A N 1
ATOM 725 C CA . GLU A 1 93 ? -22.297 0.495 -16.828 1 90.81 93 GLU A CA 1
ATOM 726 C C . GLU A 1 93 ? -21.938 0.19 -18.281 1 90.81 93 GLU A C 1
ATOM 728 O O . GLU A 1 93 ? -21.859 -0.975 -18.672 1 90.81 93 GLU A O 1
ATOM 733 N N . ARG A 1 94 ? -21.781 1.205 -19.016 1 91.88 94 ARG A N 1
ATOM 734 C CA . ARG A 1 94 ? -21.484 1.07 -20.438 1 91.88 94 ARG A CA 1
ATOM 735 C C . ARG A 1 94 ? -20.188 0.295 -20.656 1 91.88 94 ARG A C 1
ATOM 737 O O . ARG A 1 94 ? -20.141 -0.63 -21.469 1 91.88 94 ARG A O 1
ATOM 744 N N . TYR A 1 95 ? -19.188 0.521 -19.953 1 94.06 95 TYR A N 1
ATOM 745 C CA . TYR A 1 95 ? -17.859 -0.016 -20.234 1 94.06 95 TYR A CA 1
ATOM 746 C C . TYR A 1 95 ? -17.609 -1.287 -19.438 1 94.06 95 TYR A C 1
ATOM 748 O O . TYR A 1 95 ? -16.578 -1.945 -19.609 1 94.06 95 TYR A O 1
ATOM 756 N N . ASN A 1 96 ? -18.469 -1.612 -18.562 1 89 96 ASN A N 1
ATOM 757 C CA . ASN A 1 96 ? -18.406 -2.893 -17.859 1 89 96 ASN A CA 1
ATOM 758 C C . ASN A 1 96 ? -18.781 -4.051 -18.781 1 89 96 ASN A C 1
ATOM 760 O O . ASN A 1 96 ? -18.547 -5.215 -18.453 1 89 96 ASN A O 1
ATOM 764 N N . GLN A 1 97 ? -19.125 -3.895 -19.922 1 79.88 97 GLN A N 1
ATOM 765 C CA . GLN A 1 97 ? -19.656 -4.887 -20.859 1 79.88 97 GLN A CA 1
ATOM 766 C C . GLN A 1 97 ? -18.719 -5.09 -22.047 1 79.88 97 GLN A C 1
ATOM 768 O O . GLN A 1 97 ? -19.156 -5.477 -23.125 1 79.88 97 GLN A O 1
ATOM 773 N N . LEU A 1 98 ? -17.547 -4.84 -21.859 1 89.94 98 LEU A N 1
ATOM 774 C CA . LEU A 1 98 ? -16.656 -4.949 -23.016 1 89.94 98 LEU A CA 1
ATOM 775 C C . LEU A 1 98 ? -16.5 -6.402 -23.453 1 89.94 98 LEU A C 1
ATOM 777 O O . LEU A 1 98 ? -16.25 -7.277 -22.625 1 89.94 98 LEU A O 1
ATOM 781 N N . PRO A 1 99 ? -16.641 -6.645 -24.734 1 87.88 99 PRO A N 1
ATOM 782 C CA . PRO A 1 99 ? -16.453 -8 -25.25 1 87.88 99 PRO A CA 1
ATOM 783 C C . PRO A 1 99 ? -15 -8.477 -25.141 1 87.88 99 PRO A C 1
ATOM 785 O O . PRO A 1 99 ? -14.07 -7.66 -25.172 1 87.88 99 PRO A O 1
ATOM 788 N N . GLU A 1 100 ? -14.797 -9.727 -25.109 1 83 100 GLU A N 1
ATOM 789 C CA . GLU A 1 100 ? -13.492 -10.344 -24.875 1 83 100 GLU A CA 1
ATOM 790 C C . GLU A 1 100 ? -12.523 -10.016 -26 1 83 100 GLU A C 1
ATOM 792 O O . GLU A 1 100 ? -11.312 -9.938 -25.781 1 83 100 GLU A O 1
ATOM 797 N N . ASN A 1 101 ? -13.047 -9.867 -27.172 1 86.94 101 ASN A N 1
ATOM 798 C CA . ASN A 1 101 ? -12.18 -9.594 -28.328 1 86.94 101 ASN A CA 1
ATOM 799 C C . ASN A 1 101 ? -11.469 -8.258 -28.172 1 86.94 101 ASN A C 1
ATOM 801 O O . ASN A 1 101 ? -10.484 -7.996 -28.875 1 86.94 101 ASN A O 1
ATOM 805 N N . LEU A 1 102 ? -11.938 -7.406 -27.234 1 92.75 102 LEU A N 1
ATOM 806 C CA . LEU A 1 102 ? -11.344 -6.09 -27.047 1 92.75 102 LEU A CA 1
ATOM 807 C C . LEU A 1 102 ? -10.305 -6.117 -25.922 1 92.75 102 LEU A C 1
ATOM 809 O O . LEU A 1 102 ? -9.688 -5.098 -25.625 1 92.75 102 LEU A O 1
ATOM 813 N N . ASP A 1 103 ? -10.016 -7.227 -25.406 1 89.81 103 ASP A N 1
ATOM 814 C CA . ASP A 1 103 ? -9.109 -7.336 -24.266 1 89.81 103 ASP A CA 1
ATOM 815 C C . ASP A 1 103 ? -7.73 -6.777 -24.594 1 89.81 103 ASP A C 1
ATOM 817 O O . ASP A 1 103 ? -7.152 -6.02 -23.812 1 89.81 103 ASP A O 1
ATOM 821 N N . PRO A 1 104 ? -7.203 -7.117 -25.781 1 91.56 104 PRO A N 1
ATOM 822 C CA . PRO A 1 104 ? -5.879 -6.578 -26.094 1 91.56 104 PRO A CA 1
ATOM 823 C C . PRO A 1 104 ? -5.875 -5.055 -26.203 1 91.56 104 PRO A C 1
ATOM 825 O O . PRO A 1 104 ? -4.93 -4.402 -25.75 1 91.56 104 PRO A O 1
ATOM 828 N N . VAL A 1 105 ? -6.914 -4.516 -26.812 1 96.06 105 VAL A N 1
ATOM 829 C CA . VAL A 1 105 ? -7.027 -3.07 -26.969 1 96.06 105 VAL A CA 1
ATOM 830 C C . VAL A 1 105 ? -7.191 -2.402 -25.609 1 96.06 105 VAL A C 1
ATOM 832 O O . VAL A 1 105 ? -6.562 -1.379 -25.328 1 96.06 105 VAL A O 1
ATOM 835 N N . LYS A 1 106 ? -8.039 -2.994 -24.844 1 95.25 106 LYS A N 1
ATOM 836 C CA . LYS A 1 106 ? -8.258 -2.498 -23.484 1 95.25 106 LYS A CA 1
ATOM 837 C C . LYS A 1 106 ? -6.965 -2.506 -22.688 1 95.25 106 LYS A C 1
ATOM 839 O O . LYS A 1 106 ? -6.633 -1.52 -22.016 1 95.25 106 LYS A O 1
ATOM 844 N N . ASN A 1 107 ? -6.254 -3.588 -22.703 1 93.44 107 ASN A N 1
ATOM 845 C CA . ASN A 1 107 ? -5.004 -3.715 -21.969 1 93.44 107 ASN A CA 1
ATOM 846 C C . ASN A 1 107 ? -3.977 -2.684 -22.422 1 93.44 107 ASN A C 1
ATOM 848 O O . ASN A 1 107 ? -3.271 -2.098 -21.594 1 93.44 107 ASN A O 1
ATOM 852 N N . SER A 1 108 ? -3.91 -2.518 -23.688 1 95.69 108 SER A N 1
ATOM 853 C CA . SER A 1 108 ? -3 -1.511 -24.219 1 95.69 108 SER A CA 1
ATOM 854 C C . SER A 1 108 ? -3.369 -0.115 -23.734 1 95.69 108 SER A C 1
ATOM 856 O O . SER A 1 108 ? -2.492 0.678 -23.375 1 95.69 108 SER A O 1
ATOM 858 N N . LEU A 1 109 ? -4.641 0.163 -23.766 1 97.38 109 LEU A N 1
ATOM 859 C CA . LEU A 1 109 ? -5.137 1.449 -23.297 1 97.38 109 LEU A CA 1
ATOM 860 C C . LEU A 1 109 ? -4.758 1.671 -21.828 1 97.38 109 LEU A C 1
ATOM 862 O O . LEU A 1 109 ? -4.258 2.738 -21.469 1 97.38 109 LEU A O 1
ATOM 866 N N . VAL A 1 110 ? -4.953 0.707 -21 1 96.88 110 VAL A N 1
ATOM 867 C CA . VAL A 1 110 ? -4.645 0.773 -19.578 1 96.88 110 VAL A CA 1
ATOM 868 C C . VAL A 1 110 ? -3.146 1 -19.391 1 96.88 110 VAL A C 1
ATOM 870 O O . VAL A 1 110 ? -2.738 1.845 -18.578 1 96.88 110 VAL A O 1
ATOM 873 N N . ASP A 1 111 ? -2.357 0.27 -20.109 1 96.81 111 ASP A N 1
ATOM 874 C CA . ASP A 1 111 ? -0.907 0.363 -19.969 1 96.81 111 ASP A CA 1
ATOM 875 C C . ASP A 1 111 ? -0.405 1.738 -20.406 1 96.81 111 ASP A C 1
ATOM 877 O O . ASP A 1 111 ? 0.483 2.311 -19.766 1 96.81 111 ASP A O 1
ATOM 881 N N . LYS A 1 112 ? -0.928 2.242 -21.484 1 97.44 112 LYS A N 1
ATOM 882 C CA . LYS A 1 112 ? -0.484 3.543 -21.969 1 97.44 112 LYS A CA 1
ATOM 883 C C . LYS A 1 112 ? -0.902 4.664 -21.031 1 97.44 112 LYS A C 1
ATOM 885 O O . LYS A 1 112 ? -0.17 5.641 -20.859 1 97.44 112 LYS A O 1
ATOM 890 N N . CYS A 1 113 ? -2.107 4.57 -20.453 1 97.69 113 CYS A N 1
ATOM 891 C CA . CYS A 1 113 ? -2.516 5.535 -19.438 1 97.69 113 CYS A CA 1
ATOM 892 C C . CYS A 1 113 ? -1.565 5.508 -18.25 1 97.69 113 CYS A C 1
ATOM 894 O O . CYS A 1 113 ? -1.185 6.559 -17.719 1 97.69 113 CYS A O 1
ATOM 896 N N . HIS A 1 114 ? -1.21 4.332 -17.844 1 96.69 114 HIS A N 1
ATOM 897 C CA . HIS A 1 114 ? -0.284 4.18 -16.734 1 96.69 114 HIS A CA 1
ATOM 898 C C . HIS A 1 114 ? 1.082 4.77 -17.062 1 96.69 114 HIS A C 1
ATOM 900 O O . HIS A 1 114 ? 1.689 5.445 -16.234 1 96.69 114 HIS A O 1
ATOM 906 N N . GLN A 1 115 ? 1.526 4.496 -18.234 1 96.12 115 GLN A N 1
ATOM 907 C CA . GLN A 1 115 ? 2.818 5.016 -18.672 1 96.12 115 GLN A CA 1
ATOM 908 C C . GLN A 1 115 ? 2.816 6.543 -18.703 1 96.12 115 GLN A C 1
ATOM 910 O O . GLN A 1 115 ? 3.764 7.176 -18.219 1 96.12 115 GLN A O 1
ATOM 915 N N . LEU A 1 116 ? 1.802 7.09 -19.25 1 96.56 116 LEU A N 1
ATOM 916 C CA . LEU A 1 116 ? 1.684 8.539 -19.359 1 96.56 116 LEU A CA 1
ATOM 917 C C . LEU A 1 116 ? 1.685 9.18 -17.969 1 96.56 116 LEU A C 1
ATOM 919 O O . LEU A 1 116 ? 2.391 10.164 -17.734 1 96.56 116 LEU A O 1
ATOM 923 N N . ARG A 1 117 ? 0.918 8.703 -17.109 1 95.25 117 ARG A N 1
ATOM 924 C CA . ARG A 1 117 ? 0.857 9.211 -15.75 1 95.25 117 ARG A CA 1
ATOM 925 C C . ARG A 1 117 ? 2.215 9.102 -15.062 1 95.25 117 ARG A C 1
ATOM 927 O O . ARG A 1 117 ? 2.641 10.023 -14.367 1 95.25 117 ARG A O 1
ATOM 934 N N . THR A 1 118 ? 2.855 7.965 -15.227 1 95.38 118 THR A N 1
ATOM 935 C CA . THR A 1 118 ? 4.141 7.711 -14.586 1 95.38 118 THR A CA 1
ATOM 936 C C . THR A 1 118 ? 5.188 8.719 -15.055 1 95.38 118 THR A C 1
ATOM 938 O O . THR A 1 118 ? 6.059 9.117 -14.281 1 95.38 118 THR A O 1
ATOM 941 N N . LEU A 1 119 ? 5.082 9.094 -16.297 1 95.12 119 LEU A N 1
ATOM 942 C CA . LEU A 1 119 ? 6.062 10.016 -16.859 1 95.12 119 LEU A CA 1
ATOM 943 C C . LEU A 1 119 ? 5.863 11.43 -16.312 1 95.12 119 LEU A C 1
ATOM 945 O O . LEU A 1 119 ? 6.836 12.148 -16.062 1 95.12 119 LEU A O 1
ATOM 949 N N . VAL A 1 120 ? 4.637 11.828 -16.031 1 95.31 120 VAL A N 1
ATOM 950 C CA . VAL A 1 120 ? 4.395 13.242 -15.781 1 95.31 120 VAL A CA 1
ATOM 951 C C . VAL A 1 120 ? 4.273 13.484 -14.281 1 95.31 120 VAL A C 1
ATOM 953 O O . VAL A 1 120 ? 4.488 14.602 -13.805 1 95.31 120 VAL A O 1
ATOM 956 N N . GLU A 1 121 ? 3.914 12.531 -13.508 1 93.62 121 GLU A N 1
ATOM 957 C CA . GLU A 1 121 ? 3.826 12.703 -12.062 1 93.62 121 GLU A CA 1
ATOM 958 C C . GLU A 1 121 ? 5.191 13.023 -11.453 1 93.62 121 GLU A C 1
ATOM 960 O O . GLU A 1 121 ? 6.203 12.453 -11.867 1 93.62 121 GLU A O 1
ATOM 965 N N . THR A 1 122 ? 5.246 13.938 -10.492 1 91.88 122 THR A N 1
ATOM 966 C CA . THR A 1 122 ? 6.508 14.297 -9.852 1 91.88 122 THR A CA 1
ATOM 967 C C . THR A 1 122 ? 7.02 13.141 -8.992 1 91.88 122 THR A C 1
ATOM 969 O O . THR A 1 122 ? 6.234 12.305 -8.531 1 91.88 122 THR A O 1
ATOM 972 N N . PRO A 1 123 ? 8.359 13.078 -8.781 1 93.38 123 PRO A N 1
ATOM 973 C CA . PRO A 1 123 ? 8.93 12.062 -7.891 1 93.38 123 PRO A CA 1
ATOM 974 C C . PRO A 1 123 ? 8.281 12.055 -6.508 1 93.38 123 PRO A C 1
ATOM 976 O O . PRO A 1 123 ? 7.965 10.984 -5.977 1 93.38 123 PRO A O 1
ATOM 979 N N . GLU A 1 124 ? 7.98 13.188 -5.988 1 90.56 124 GLU A N 1
ATOM 980 C CA . GLU A 1 124 ? 7.387 13.297 -4.66 1 90.56 124 GLU A CA 1
ATOM 981 C C . GLU A 1 124 ? 5.984 12.695 -4.625 1 90.56 124 GLU A C 1
ATOM 983 O O . GLU A 1 124 ? 5.664 11.906 -3.736 1 90.56 124 GLU A O 1
ATOM 988 N N . THR A 1 125 ? 5.195 13.062 -5.582 1 91.69 125 THR A N 1
ATOM 989 C CA . THR A 1 125 ? 3.824 12.57 -5.641 1 91.69 125 THR A CA 1
ATOM 990 C C . THR A 1 125 ? 3.797 11.055 -5.844 1 91.69 125 THR A C 1
ATOM 992 O O . THR A 1 125 ? 2.992 10.359 -5.227 1 91.69 125 THR A O 1
ATOM 995 N N . ALA A 1 126 ? 4.66 10.602 -6.727 1 94.56 126 ALA A N 1
ATOM 996 C CA . ALA A 1 126 ? 4.719 9.164 -7.016 1 94.56 126 ALA A CA 1
ATOM 997 C C . ALA A 1 126 ? 5.062 8.367 -5.766 1 94.56 126 ALA A C 1
ATOM 999 O O . ALA A 1 126 ? 4.461 7.32 -5.504 1 94.56 126 ALA A O 1
ATOM 1000 N N . ILE A 1 127 ? 6.047 8.805 -5 1 95.88 127 ILE A N 1
ATOM 1001 C CA . ILE A 1 127 ? 6.504 8.109 -3.803 1 95.88 127 ILE A CA 1
ATOM 1002 C C . ILE A 1 127 ? 5.43 8.18 -2.723 1 95.88 127 ILE A C 1
ATOM 1004 O O . ILE A 1 127 ? 5.156 7.188 -2.043 1 95.88 127 ILE A O 1
ATOM 1008 N N . ILE A 1 128 ? 4.703 9.312 -2.58 1 94.5 128 ILE A N 1
ATOM 1009 C CA . ILE A 1 128 ? 3.615 9.477 -1.623 1 94.5 128 ILE A CA 1
ATOM 1010 C C . ILE A 1 128 ? 2.486 8.5 -1.956 1 94.5 128 ILE A C 1
ATOM 1012 O O . ILE A 1 128 ? 1.904 7.883 -1.061 1 94.5 128 ILE A O 1
ATOM 1016 N N . ASN A 1 129 ? 2.23 8.367 -3.23 1 95.88 129 ASN A N 1
ATOM 1017 C CA . ASN A 1 129 ? 1.165 7.473 -3.672 1 95.88 129 ASN A CA 1
ATOM 1018 C C . ASN A 1 129 ? 1.452 6.023 -3.289 1 95.88 129 ASN A C 1
ATOM 1020 O O . ASN A 1 129 ? 0.536 5.273 -2.953 1 95.88 129 ASN A O 1
ATOM 1024 N N . ILE A 1 130 ? 2.705 5.676 -3.295 1 97.44 130 ILE A N 1
ATOM 1025 C CA . ILE A 1 130 ? 3.064 4.293 -3.01 1 97.44 130 ILE A CA 1
ATOM 1026 C C . ILE A 1 130 ? 2.986 4.035 -1.507 1 97.44 130 ILE A C 1
ATOM 1028 O O . ILE A 1 130 ? 2.398 3.043 -1.07 1 97.44 130 ILE A O 1
ATOM 1032 N N . PHE A 1 131 ? 3.496 4.938 -0.641 1 97.56 131 PHE A N 1
ATOM 1033 C CA . PHE A 1 131 ? 3.605 4.578 0.769 1 97.56 131 PHE A CA 1
ATOM 1034 C C . PHE A 1 131 ? 2.316 4.91 1.513 1 97.56 131 PHE A C 1
ATOM 1036 O O . PHE A 1 131 ? 2.168 4.566 2.688 1 97.56 131 PHE A O 1
ATOM 1043 N N . THR A 1 132 ? 1.285 5.496 0.799 1 97.56 132 THR A N 1
ATOM 1044 C CA . THR A 1 132 ? 0.01 5.762 1.455 1 97.56 132 THR A CA 1
ATOM 1045 C C . THR A 1 132 ? -1.104 4.926 0.835 1 97.56 132 THR A C 1
ATOM 1047 O O . THR A 1 132 ? -2.266 5.031 1.234 1 97.56 132 THR A O 1
ATOM 1050 N N . ASN A 1 133 ? -0.784 4.098 -0.127 1 96.5 133 ASN A N 1
ATOM 1051 C CA . ASN A 1 133 ? -1.811 3.375 -0.87 1 96.5 133 ASN A CA 1
ATOM 1052 C C . ASN A 1 133 ? -2.525 2.354 0.009 1 96.5 133 ASN A C 1
ATOM 1054 O O . ASN A 1 133 ? -3.617 1.894 -0.328 1 96.5 133 ASN A O 1
ATOM 1058 N N . TRP A 1 134 ? -1.967 2.012 1.207 1 98 134 TRP A N 1
ATOM 1059 C CA . TRP A 1 134 ? -2.594 1.068 2.125 1 98 134 TRP A CA 1
ATOM 1060 C C . TRP A 1 134 ? -3.943 1.592 2.607 1 98 134 TRP A C 1
ATOM 1062 O O . TRP A 1 134 ? -4.801 0.815 3.035 1 98 134 TRP A O 1
ATOM 1072 N N . THR A 1 135 ? -4.223 2.844 2.486 1 98.56 135 THR A N 1
ATOM 1073 C CA . THR A 1 135 ? -5.469 3.453 2.932 1 98.56 135 THR A CA 1
ATOM 1074 C C . THR A 1 135 ? -6.645 2.957 2.092 1 98.56 135 THR A C 1
ATOM 1076 O O . THR A 1 135 ? -7.754 2.791 2.604 1 98.56 135 THR A O 1
ATOM 1079 N N . GLU A 1 136 ? -6.418 2.754 0.797 1 98 136 GLU A N 1
ATOM 1080 C CA . GLU A 1 136 ? -7.457 2.221 -0.078 1 98 136 GLU A CA 1
ATOM 1081 C C . GLU A 1 136 ? -7.812 0.785 0.297 1 98 136 GLU A C 1
ATOM 1083 O O . GLU A 1 136 ? -8.984 0.397 0.253 1 98 136 GLU A O 1
ATOM 1088 N N . PHE A 1 137 ? -6.801 0.013 0.658 1 98.56 137 PHE A N 1
ATOM 1089 C CA . PHE A 1 137 ? -7.023 -1.375 1.043 1 98.56 137 PHE A CA 1
ATOM 1090 C C . PHE A 1 137 ? -7.801 -1.456 2.354 1 98.56 137 PHE A C 1
ATOM 1092 O O . PHE A 1 137 ? -8.727 -2.258 2.484 1 98.56 137 PHE A O 1
ATOM 1099 N N . VAL A 1 138 ? -7.473 -0.6 3.328 1 98.69 138 VAL A N 1
ATOM 1100 C CA . VAL A 1 138 ? -8.18 -0.535 4.602 1 98.69 138 VAL A CA 1
ATOM 1101 C C . VAL A 1 138 ? -9.641 -0.167 4.367 1 98.69 138 VAL A C 1
ATOM 1103 O O . VAL A 1 138 ? -10.539 -0.757 4.969 1 98.69 138 VAL A O 1
ATOM 1106 N N . SER A 1 139 ? -9.844 0.748 3.512 1 98.38 139 SER A N 1
ATOM 1107 C CA . SER A 1 139 ? -11.203 1.186 3.199 1 98.38 139 SER A CA 1
ATOM 1108 C C . SER A 1 139 ? -12.008 0.065 2.557 1 98.38 139 SER A C 1
ATOM 1110 O O . SER A 1 139 ? -13.18 -0.135 2.891 1 98.38 139 SER A O 1
ATOM 1112 N N . LEU A 1 140 ? -11.391 -0.626 1.62 1 98.5 140 LEU A N 1
ATOM 1113 C CA . LEU A 1 140 ? -12.078 -1.726 0.949 1 98.5 140 LEU A CA 1
ATOM 1114 C C . LEU A 1 140 ? -12.469 -2.811 1.946 1 98.5 140 LEU A C 1
ATOM 1116 O O . LEU A 1 140 ? -13.594 -3.318 1.906 1 98.5 140 LEU A O 1
ATOM 1120 N N . GLU A 1 141 ? -11.555 -3.152 2.805 1 98.38 141 GLU A N 1
ATOM 1121 C CA . GLU A 1 141 ? -11.875 -4.18 3.789 1 98.38 141 GLU A CA 1
ATOM 1122 C C . GLU A 1 141 ? -12.977 -3.717 4.742 1 98.38 141 GLU A C 1
ATOM 1124 O O . GLU A 1 141 ? -13.836 -4.504 5.133 1 98.38 141 GLU A O 1
ATOM 1129 N N . ALA A 1 142 ? -12.938 -2.48 5.172 1 98 142 ALA A N 1
ATOM 1130 C CA . ALA A 1 142 ? -13.992 -1.965 6.043 1 98 142 ALA A CA 1
ATOM 1131 C C . ALA A 1 142 ? -15.359 -2.084 5.371 1 98 142 ALA A C 1
ATOM 1133 O O . ALA A 1 142 ? -16.344 -2.477 6.012 1 98 142 ALA A O 1
ATOM 1134 N N . VAL A 1 143 ? -15.398 -1.737 4.09 1 98.06 143 VAL A N 1
ATOM 1135 C CA . VAL A 1 143 ? -16.641 -1.827 3.311 1 98.06 143 VAL A CA 1
ATOM 1136 C C . VAL A 1 143 ? -17.109 -3.275 3.27 1 98.06 143 VAL A C 1
ATOM 1138 O O . VAL A 1 143 ? -18.312 -3.545 3.408 1 98.06 143 VAL A O 1
ATOM 1141 N N . CYS A 1 144 ? -16.219 -4.215 3.109 1 97.5 144 CYS A N 1
ATOM 1142 C CA . CYS A 1 144 ? -16.547 -5.633 3.012 1 97.5 144 CYS A CA 1
ATOM 1143 C C . CYS A 1 144 ? -16.906 -6.203 4.375 1 97.5 144 CYS A C 1
ATOM 1145 O O . CYS A 1 144 ? -17.922 -6.902 4.516 1 97.5 144 CYS A O 1
ATOM 1147 N N . HIS A 1 145 ? -16.109 -5.883 5.355 1 97.12 145 HIS A N 1
ATOM 1148 C CA . HIS A 1 145 ? -16.25 -6.441 6.699 1 97.12 145 HIS A CA 1
ATOM 1149 C C . HIS A 1 145 ? -17.562 -6.02 7.34 1 97.12 145 HIS A C 1
ATOM 1151 O O . HIS A 1 145 ? -18.25 -6.836 7.961 1 97.12 145 HIS A O 1
ATOM 1157 N N . PHE A 1 146 ? -17.875 -4.777 7.168 1 96.94 146 PHE A N 1
ATOM 1158 C CA . PHE A 1 146 ? -19.094 -4.258 7.77 1 96.94 146 PHE A CA 1
ATOM 1159 C C . PHE A 1 146 ? -20.25 -4.289 6.77 1 96.94 146 PHE A C 1
ATOM 1161 O O . PHE A 1 146 ? -21.344 -3.809 7.062 1 96.94 146 PHE A O 1
ATOM 1168 N N . ARG A 1 147 ? -19.984 -4.766 5.551 1 96 147 ARG A N 1
ATOM 1169 C CA . ARG A 1 147 ? -20.969 -4.98 4.492 1 96 147 ARG A CA 1
ATOM 1170 C C . ARG A 1 147 ? -21.719 -3.691 4.176 1 96 147 ARG A C 1
ATOM 1172 O O . ARG A 1 147 ? -22.953 -3.68 4.141 1 96 147 ARG A O 1
ATOM 1179 N N . LEU A 1 148 ? -20.984 -2.641 4 1 97.31 148 LEU A N 1
ATOM 1180 C CA . LEU A 1 148 ? -21.594 -1.347 3.705 1 97.31 148 LEU A CA 1
ATOM 1181 C C . LEU A 1 148 ? -22.375 -1.401 2.402 1 97.31 148 LEU A C 1
ATOM 1183 O O . LEU A 1 148 ? -23.391 -0.71 2.254 1 97.31 148 LEU A O 1
ATOM 1187 N N . PHE A 1 149 ? -21.906 -2.219 1.462 1 95.69 149 PHE A N 1
ATOM 1188 C CA . PHE A 1 149 ? -22.516 -2.299 0.139 1 95.69 149 PHE A CA 1
ATOM 1189 C C . PHE A 1 149 ? -23.922 -2.906 0.222 1 95.69 149 PHE A C 1
ATOM 1191 O O . PHE A 1 149 ? -24.75 -2.674 -0.653 1 95.69 149 PHE A O 1
ATOM 1198 N N . ASP A 1 150 ? -24.25 -3.654 1.276 1 95.5 150 ASP A N 1
ATOM 1199 C CA . ASP A 1 150 ? -25.578 -4.25 1.438 1 95.5 150 ASP A CA 1
ATOM 1200 C C . ASP A 1 150 ? -26.625 -3.176 1.696 1 95.5 150 ASP A C 1
ATOM 1202 O O . ASP A 1 150 ? -27.812 -3.381 1.414 1 95.5 150 ASP A O 1
ATOM 1206 N N . ALA A 1 151 ? -26.219 -2.07 2.246 1 96.81 151 ALA A N 1
ATOM 1207 C CA . ALA A 1 151 ? -27.141 -1.016 2.646 1 96.81 151 ALA A CA 1
ATOM 1208 C C . ALA A 1 151 ? -27.594 -0.187 1.442 1 96.81 151 ALA A C 1
ATOM 1210 O O . ALA A 1 151 ? -28.547 0.574 1.526 1 96.81 151 ALA A O 1
ATOM 1211 N N . ILE A 1 152 ? -26.891 -0.337 0.349 1 97.19 152 ILE A N 1
ATOM 1212 C CA . ILE A 1 152 ? -27.203 0.436 -0.851 1 97.19 152 ILE A CA 1
ATOM 1213 C C . ILE A 1 152 ? -28.047 -0.397 -1.802 1 97.19 152 ILE A C 1
ATOM 1215 O O . ILE A 1 152 ? -27.656 -1.494 -2.203 1 97.19 152 ILE A O 1
ATOM 1219 N N . PRO A 1 153 ? -29.234 0.092 -2.164 1 95.19 153 PRO A N 1
ATOM 1220 C CA . PRO A 1 153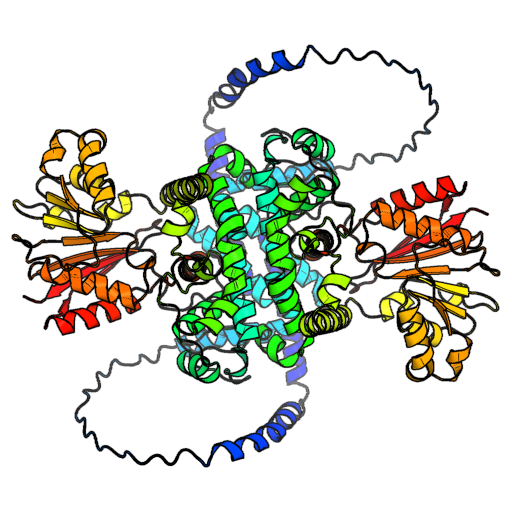 ? -30.031 -0.654 -3.137 1 95.19 153 PRO A CA 1
ATOM 1221 C C . PRO A 1 153 ? -29.312 -0.842 -4.473 1 95.19 153 PRO A C 1
ATOM 1223 O O . PRO A 1 153 ? -28.703 0.097 -4.984 1 95.19 153 PRO A O 1
ATOM 1226 N N . PRO A 1 154 ? -29.328 -2.002 -5.062 1 88.56 154 PRO A N 1
ATOM 1227 C CA . PRO A 1 154 ? -28.578 -2.307 -6.285 1 88.56 154 PRO A CA 1
ATOM 1228 C C . PRO A 1 154 ? -28.891 -1.332 -7.422 1 88.56 154 PRO A C 1
ATOM 1230 O O . PRO A 1 154 ? -28 -1.009 -8.219 1 88.56 154 PRO A O 1
ATOM 1233 N N . LEU A 1 155 ? -30.125 -0.855 -7.504 1 86.25 155 LEU A N 1
ATOM 1234 C CA . LEU A 1 155 ? -30.5 0.048 -8.586 1 86.25 155 LEU A CA 1
ATOM 1235 C C . LEU A 1 155 ? -30.812 1.441 -8.047 1 86.25 155 LEU A C 1
ATOM 1237 O O . LEU A 1 155 ? -31.406 2.264 -8.75 1 86.25 155 LEU A O 1
ATOM 1241 N N . GLY A 1 156 ? -30.438 1.699 -6.922 1 92.69 156 GLY A N 1
ATOM 1242 C CA . GLY A 1 156 ? -30.703 2.984 -6.293 1 92.69 156 GLY A CA 1
ATOM 1243 C C . GLY A 1 156 ? -29.5 3.535 -5.551 1 92.69 156 GLY A C 1
ATOM 1244 O O . GLY A 1 156 ? -28.359 3.342 -5.973 1 92.69 156 GLY A O 1
ATOM 1245 N N . SER A 1 157 ? -29.812 4.371 -4.602 1 96.25 157 SER A N 1
ATOM 1246 C CA . SER A 1 157 ? -28.766 5.004 -3.803 1 96.25 157 SER A CA 1
ATOM 1247 C C . SER A 1 157 ? -29.109 4.977 -2.316 1 96.25 157 SER A C 1
ATOM 1249 O O . SER A 1 157 ? -30.25 4.66 -1.943 1 96.25 157 SER A O 1
ATOM 1251 N N . ALA A 1 158 ? -28.203 5.152 -1.503 1 98.12 158 ALA A N 1
ATOM 1252 C CA . ALA A 1 158 ? -28.375 5.328 -0.063 1 98.12 158 ALA A CA 1
ATOM 1253 C C . ALA A 1 158 ? -27.547 6.512 0.443 1 98.12 158 ALA A C 1
ATOM 1255 O O . ALA A 1 158 ? -26.469 6.797 -0.084 1 98.12 158 ALA A O 1
ATOM 1256 N N . THR A 1 159 ? -28.062 7.168 1.418 1 97.94 159 THR A N 1
ATOM 1257 C CA . THR A 1 159 ? -27.312 8.242 2.053 1 97.94 159 THR A CA 1
ATOM 1258 C C . THR A 1 159 ? -26.281 7.672 3.023 1 97.94 159 THR A C 1
ATOM 1260 O O . THR A 1 159 ? -26.375 6.512 3.43 1 97.94 159 THR A O 1
ATOM 1263 N N . TYR A 1 160 ? -25.328 8.523 3.383 1 97.06 160 TYR A N 1
ATOM 1264 C CA . TYR A 1 160 ? -24.344 8.125 4.375 1 97.06 160 TYR A CA 1
ATOM 1265 C C . TYR A 1 160 ? -25.016 7.75 5.691 1 97.06 160 TYR A C 1
ATOM 1267 O O . TYR A 1 160 ? -24.594 6.809 6.363 1 97.06 160 TYR A O 1
ATOM 1275 N N . ALA A 1 161 ? -26.016 8.477 6.043 1 97.44 161 ALA A N 1
ATOM 1276 C CA . ALA A 1 161 ? -26.75 8.203 7.277 1 97.44 161 ALA A CA 1
ATOM 1277 C C . ALA A 1 161 ? -27.438 6.84 7.219 1 97.44 161 ALA A C 1
ATOM 1279 O O . ALA A 1 161 ? -27.453 6.102 8.203 1 97.44 161 ALA A O 1
ATOM 1280 N N . GLN A 1 162 ? -28.031 6.516 6.109 1 98.31 162 GLN A N 1
ATOM 1281 C CA . GLN A 1 162 ? -28.703 5.23 5.934 1 98.31 162 GLN A CA 1
ATOM 1282 C C . GLN A 1 162 ? -27.703 4.078 5.996 1 98.31 162 GLN A C 1
ATOM 1284 O O . GLN A 1 162 ? -27.969 3.045 6.609 1 98.31 162 GLN A O 1
ATOM 1289 N N . ILE A 1 163 ? -26.578 4.273 5.379 1 98.5 163 ILE A N 1
ATOM 1290 C CA . ILE A 1 163 ? -25.547 3.244 5.367 1 98.5 163 ILE A CA 1
ATOM 1291 C C . ILE A 1 163 ? -25 3.039 6.781 1 98.5 163 ILE A C 1
ATOM 1293 O O . ILE A 1 163 ? -24.781 1.904 7.211 1 98.5 163 ILE A O 1
ATOM 1297 N N . ALA A 1 164 ? -24.812 4.137 7.48 1 97.25 164 ALA A N 1
ATOM 1298 C CA . ALA A 1 164 ? -24.328 4.078 8.859 1 97.25 164 ALA A CA 1
ATOM 1299 C C . ALA A 1 164 ? -25.312 3.314 9.75 1 97.25 164 ALA A C 1
ATOM 1301 O O . ALA A 1 164 ? -24.891 2.467 10.547 1 97.25 164 ALA A O 1
ATOM 1302 N N . ALA A 1 165 ? -26.547 3.627 9.617 1 97.75 165 ALA A N 1
ATOM 1303 C CA . ALA A 1 165 ? -27.578 2.98 10.422 1 97.75 165 ALA A CA 1
ATOM 1304 C C . ALA A 1 165 ? -27.641 1.483 10.141 1 97.75 165 ALA A C 1
ATOM 1306 O O . ALA A 1 165 ? -27.734 0.673 11.062 1 97.75 165 ALA A O 1
ATOM 1307 N N . ALA A 1 166 ? -27.578 1.123 8.914 1 97.5 166 ALA A N 1
ATOM 1308 C CA . ALA A 1 166 ? -27.703 -0.276 8.516 1 97.5 166 ALA A CA 1
ATOM 1309 C C . ALA A 1 166 ? -26.484 -1.08 8.945 1 97.5 166 ALA A C 1
ATOM 1311 O O . ALA A 1 166 ? -26.594 -2.254 9.305 1 97.5 166 ALA A O 1
ATOM 1312 N N . SER A 1 167 ? -25.312 -0.472 8.875 1 95.75 167 SER A N 1
ATOM 1313 C CA . SER A 1 167 ? -24.078 -1.173 9.172 1 95.75 167 SER A CA 1
ATOM 1314 C C . SER A 1 167 ? -23.703 -1.045 10.648 1 95.75 167 SER A C 1
ATOM 1316 O O . SER A 1 167 ? -22.797 -1.727 11.125 1 95.75 167 SER A O 1
ATOM 1318 N N . GLN A 1 168 ? -24.328 -0.166 11.359 1 94.88 168 GLN A N 1
ATOM 1319 C CA . GLN A 1 168 ? -24.125 0.073 12.781 1 94.88 168 GLN A CA 1
ATOM 1320 C C . GLN A 1 168 ? -22.703 0.562 13.055 1 94.88 168 GLN A C 1
ATOM 1322 O O . GLN A 1 168 ? -22.031 0.074 13.969 1 94.88 168 GLN A O 1
ATOM 1327 N N . ILE A 1 169 ? -22.172 1.398 12.203 1 94.12 169 ILE A N 1
ATOM 1328 C CA . ILE A 1 169 ? -20.922 2.107 12.469 1 94.12 169 ILE A CA 1
ATOM 1329 C C . ILE A 1 169 ? -21.141 3.611 12.305 1 94.12 169 ILE A C 1
ATOM 1331 O O . ILE A 1 169 ? -22.078 4.039 11.641 1 94.12 169 ILE A O 1
ATOM 1335 N N . PRO A 1 170 ? -20.359 4.422 12.898 1 94.25 170 PRO A N 1
ATOM 1336 C CA . PRO A 1 170 ? -20.547 5.875 12.852 1 94.25 170 PRO A CA 1
ATOM 1337 C C . PRO A 1 170 ? -20.516 6.426 11.422 1 94.25 170 PRO A C 1
ATOM 1339 O O . PRO A 1 170 ? -19.719 5.973 10.594 1 94.25 170 PRO A O 1
ATOM 1342 N N . GLN A 1 171 ? -21.344 7.422 11.211 1 94.25 171 GLN A N 1
ATOM 1343 C CA . GLN A 1 171 ? -21.5 8.008 9.883 1 94.25 171 GLN A CA 1
ATOM 1344 C C . GLN A 1 171 ? -20.172 8.57 9.367 1 94.25 171 GLN A C 1
ATOM 1346 O O . GLN A 1 171 ? -19.891 8.484 8.172 1 94.25 171 GLN A O 1
ATOM 1351 N N . ASP A 1 172 ? -19.359 9.102 10.234 1 93.12 172 ASP A N 1
ATOM 1352 C CA . ASP A 1 172 ? -18.078 9.68 9.836 1 93.12 172 ASP A CA 1
ATOM 1353 C C . ASP A 1 172 ? -17.156 8.617 9.242 1 93.12 172 ASP A C 1
ATOM 1355 O O . ASP A 1 172 ? -16.375 8.898 8.328 1 93.12 172 ASP A O 1
ATOM 1359 N N . LEU A 1 173 ? -17.219 7.52 9.836 1 96.06 173 LEU A N 1
ATOM 1360 C CA . LEU A 1 173 ? -16.391 6.426 9.328 1 96.06 173 LEU A CA 1
ATOM 1361 C C . LEU A 1 173 ? -16.906 5.934 7.98 1 96.06 173 LEU A C 1
ATOM 1363 O O . LEU A 1 173 ? -16.125 5.617 7.086 1 96.06 173 LEU A O 1
ATOM 1367 N N . VAL A 1 174 ? -18.266 5.812 7.844 1 96.88 174 VAL A N 1
ATOM 1368 C CA . VAL A 1 174 ? -18.875 5.453 6.562 1 96.88 174 VAL A CA 1
ATOM 1369 C C . VAL A 1 174 ? -18.406 6.43 5.484 1 96.88 174 VAL A C 1
ATOM 1371 O O . VAL A 1 174 ? -18.016 6.02 4.391 1 96.88 174 VAL A O 1
ATOM 1374 N N . PHE A 1 175 ? -18.453 7.691 5.848 1 95.44 175 PHE A N 1
ATOM 1375 C CA . PHE A 1 175 ? -18.031 8.75 4.934 1 95.44 175 PHE A CA 1
ATOM 1376 C C . PHE A 1 175 ? -16.578 8.555 4.523 1 95.44 175 PHE A C 1
ATOM 1378 O O . PHE A 1 175 ? -16.25 8.609 3.336 1 95.44 175 PHE A O 1
ATOM 1385 N N . ARG A 1 176 ? -15.703 8.344 5.418 1 95.62 176 ARG A N 1
ATOM 1386 C CA . ARG A 1 176 ? -14.273 8.172 5.188 1 95.62 176 ARG A CA 1
ATOM 1387 C C . ARG A 1 176 ? -14.008 7.004 4.242 1 95.62 176 ARG A C 1
ATOM 1389 O O . ARG A 1 176 ? -13.297 7.152 3.248 1 95.62 176 ARG A O 1
ATOM 1396 N N . PHE A 1 177 ? -14.562 5.812 4.527 1 97.62 177 PHE A N 1
ATOM 1397 C CA . PHE A 1 177 ? -14.281 4.602 3.762 1 97.62 177 PHE A CA 1
ATOM 1398 C C . PHE A 1 177 ? -14.883 4.695 2.363 1 97.62 177 PHE A C 1
ATOM 1400 O O . PHE A 1 177 ? -14.234 4.328 1.381 1 97.62 177 PHE A O 1
ATOM 1407 N N . ILE A 1 178 ? -16.109 5.238 2.27 1 97.81 178 ILE A N 1
ATOM 1408 C CA . ILE A 1 178 ? -16.797 5.27 0.988 1 97.81 178 ILE A CA 1
ATOM 1409 C C . ILE A 1 178 ? -16.125 6.281 0.06 1 97.81 178 ILE A C 1
ATOM 1411 O O . ILE A 1 178 ? -15.953 6.016 -1.132 1 97.81 178 ILE A O 1
ATOM 1415 N N . ARG A 1 179 ? -15.734 7.414 0.548 1 96.44 179 ARG A N 1
ATOM 1416 C CA . ARG A 1 179 ? -15.125 8.445 -0.295 1 96.44 179 ARG A CA 1
ATOM 1417 C C . ARG A 1 179 ? -13.805 7.965 -0.88 1 96.44 179 ARG A C 1
ATOM 1419 O O . ARG A 1 179 ? -13.477 8.273 -2.029 1 96.44 179 ARG A O 1
ATOM 1426 N N . ILE A 1 180 ? -13.031 7.281 -0.112 1 97.06 180 ILE A N 1
ATOM 1427 C CA . ILE A 1 180 ? -11.797 6.707 -0.631 1 97.06 180 ILE A CA 1
ATOM 1428 C C . ILE A 1 180 ? -12.117 5.68 -1.714 1 97.06 180 ILE A C 1
ATOM 1430 O O . ILE A 1 180 ? -11.438 5.617 -2.74 1 97.06 180 ILE A O 1
ATOM 1434 N N . CYS A 1 181 ? -13.164 4.828 -1.5 1 97.56 181 CYS A N 1
ATOM 1435 C CA . CYS A 1 181 ? -13.555 3.803 -2.459 1 97.56 181 CYS A CA 1
ATOM 1436 C C . CYS A 1 181 ? -14.039 4.43 -3.762 1 97.56 181 CYS A C 1
ATOM 1438 O O . CYS A 1 181 ? -13.891 3.842 -4.832 1 97.56 181 CYS A O 1
ATOM 1440 N N . ILE A 1 182 ? -14.586 5.691 -3.664 1 96.94 182 ILE A N 1
ATOM 1441 C CA . ILE A 1 182 ? -15.094 6.383 -4.844 1 96.94 182 ILE A CA 1
ATOM 1442 C C . ILE A 1 182 ? -13.93 6.758 -5.762 1 96.94 182 ILE A C 1
ATOM 1444 O O . ILE A 1 182 ? -14.062 6.738 -6.984 1 96.94 182 ILE A O 1
ATOM 1448 N N . ILE A 1 183 ? -12.734 6.918 -5.223 1 95.06 183 ILE A N 1
ATOM 1449 C CA . ILE A 1 183 ? -11.562 7.344 -5.977 1 95.06 183 ILE A CA 1
ATOM 1450 C C . ILE A 1 183 ? -11.242 6.312 -7.059 1 95.06 183 ILE A C 1
ATOM 1452 O O . ILE A 1 183 ? -10.781 6.668 -8.148 1 95.06 183 ILE A O 1
ATOM 1456 N N . ASN A 1 184 ? -11.469 5.07 -6.719 1 95 184 ASN A N 1
ATOM 1457 C CA . ASN A 1 184 ? -11.156 3.99 -7.652 1 95 184 ASN A CA 1
ATOM 1458 C C . ASN A 1 184 ? -12.422 3.402 -8.273 1 95 184 ASN A C 1
ATOM 1460 O O . ASN A 1 184 ? -12.391 2.295 -8.812 1 95 184 ASN A O 1
ATOM 1464 N N . GLY A 1 185 ? -13.516 4.062 -8.086 1 96.38 185 GLY A N 1
ATOM 1465 C CA . GLY A 1 185 ? -14.734 3.727 -8.805 1 96.38 185 GLY A CA 1
ATOM 1466 C C . GLY A 1 185 ? -15.492 2.566 -8.188 1 96.38 185 GLY A C 1
ATOM 1467 O O . GLY A 1 185 ? -16.297 1.911 -8.852 1 96.38 185 GLY A O 1
ATOM 1468 N N . ILE A 1 186 ? -15.234 2.26 -6.93 1 97.19 186 ILE A N 1
ATOM 1469 C CA . ILE A 1 186 ? -15.992 1.196 -6.281 1 97.19 186 ILE A CA 1
ATOM 1470 C C . ILE A 1 186 ? -17.453 1.63 -6.105 1 97.19 186 ILE A C 1
ATOM 1472 O O . ILE A 1 186 ? -18.359 0.826 -6.277 1 97.19 186 ILE A O 1
ATOM 1476 N N . PHE A 1 187 ? -17.641 2.84 -5.648 1 97.12 187 PHE A N 1
ATOM 1477 C CA . PHE A 1 187 ? -18.938 3.508 -5.582 1 97.12 187 PHE A CA 1
ATOM 1478 C C . PHE A 1 187 ? -18.922 4.801 -6.387 1 97.12 187 PHE A C 1
ATOM 1480 O O . PHE A 1 187 ? -17.875 5.199 -6.91 1 97.12 187 PHE A O 1
ATOM 1487 N N . CYS A 1 188 ? -20.031 5.398 -6.523 1 95.62 188 CYS A N 1
ATOM 1488 C CA . CYS A 1 188 ? -20.109 6.742 -7.086 1 95.62 188 CYS A CA 1
ATOM 1489 C C . CYS A 1 188 ? -21.156 7.578 -6.348 1 95.62 188 CYS A C 1
ATOM 1491 O O . CYS A 1 188 ? -22.062 7.035 -5.727 1 95.62 188 CYS A O 1
ATOM 1493 N N . GLU A 1 189 ? -20.938 8.773 -6.371 1 94.81 189 GLU A N 1
ATOM 1494 C CA . GLU A 1 189 ? -21.766 9.758 -5.691 1 94.81 189 GLU A CA 1
ATOM 1495 C C . GLU A 1 189 ? -22.141 10.914 -6.621 1 94.81 189 GLU A C 1
ATOM 1497 O O . GLU A 1 189 ? -21.75 12.055 -6.379 1 94.81 189 GLU A O 1
ATOM 1502 N N . PRO A 1 190 ? -22.953 10.648 -7.594 1 90.19 190 PRO A N 1
ATOM 1503 C CA . PRO A 1 190 ? -23.297 11.703 -8.547 1 90.19 190 PRO A CA 1
ATOM 1504 C C . PRO A 1 190 ? -24.094 12.844 -7.902 1 90.19 190 PRO A C 1
ATOM 1506 O O . PRO A 1 190 ? -24 13.992 -8.344 1 90.19 190 PRO A O 1
ATOM 1509 N N . ILE A 1 191 ? -24.953 12.477 -6.961 1 91.62 191 ILE A N 1
ATOM 1510 C CA . ILE A 1 191 ? -25.656 13.445 -6.137 1 91.62 191 ILE A CA 1
ATOM 1511 C C . ILE A 1 191 ? -25.047 13.5 -4.746 1 91.62 191 ILE A C 1
ATOM 1513 O O . ILE A 1 191 ? -24.891 12.469 -4.082 1 91.62 191 ILE A O 1
ATOM 1517 N N . PRO A 1 192 ? -24.641 14.68 -4.371 1 92.56 192 PRO A N 1
ATOM 1518 C CA . PRO A 1 192 ? -23.969 14.781 -3.072 1 92.56 192 PRO A CA 1
ATOM 1519 C C . PRO A 1 192 ? -24.75 14.086 -1.956 1 92.56 192 PRO A C 1
ATOM 1521 O O . PRO A 1 192 ? -25.938 14.344 -1.771 1 92.56 192 PRO A O 1
ATOM 1524 N N . GLY A 1 193 ? -24.062 13.227 -1.358 1 94.25 193 GLY A N 1
ATOM 1525 C CA . GLY A 1 193 ? -24.609 12.547 -0.196 1 94.25 193 GLY A CA 1
ATOM 1526 C C . GLY A 1 193 ? -25.328 11.258 -0.543 1 94.25 193 GLY A C 1
ATOM 1527 O O . GLY A 1 193 ? -25.719 10.492 0.346 1 94.25 193 GLY A O 1
ATOM 1528 N N . HIS A 1 194 ? -25.5 10.977 -1.814 1 96 194 HIS A N 1
ATOM 1529 C CA . HIS A 1 194 ? -26.172 9.758 -2.254 1 96 194 HIS A CA 1
ATOM 1530 C C . HIS A 1 194 ? -25.203 8.812 -2.953 1 96 194 HIS A C 1
ATOM 1532 O O . HIS A 1 194 ? -24.781 9.07 -4.082 1 96 194 HIS A O 1
ATOM 1538 N N . VAL A 1 195 ? -24.969 7.727 -2.33 1 97.19 195 VAL A N 1
ATOM 1539 C CA . VAL A 1 195 ? -23.984 6.77 -2.811 1 97.19 195 VAL A CA 1
ATOM 1540 C C . VAL A 1 195 ? -24.656 5.711 -3.676 1 97.19 195 VAL A C 1
ATOM 1542 O O . VAL A 1 195 ? -25.703 5.172 -3.303 1 97.19 195 VAL A O 1
ATOM 1545 N N . HIS A 1 196 ? -24.094 5.457 -4.82 1 97 196 HIS A N 1
ATOM 1546 C CA . HIS A 1 196 ? -24.594 4.449 -5.754 1 97 196 HIS A CA 1
ATOM 1547 C C . HIS A 1 196 ? -23.562 3.326 -5.938 1 97 196 HIS A C 1
ATOM 1549 O O . HIS A 1 196 ? -22.359 3.545 -5.781 1 97 196 HIS A O 1
ATOM 1555 N N . HIS A 1 197 ? -24.172 2.146 -6.27 1 96.25 197 HIS A N 1
ATOM 1556 C CA . HIS A 1 197 ? -23.297 1.069 -6.73 1 96.25 197 HIS A CA 1
ATOM 1557 C C . HIS A 1 197 ? -22.719 1.379 -8.109 1 96.25 197 HIS A C 1
ATOM 1559 O O . HIS A 1 197 ? -23.359 2.051 -8.922 1 96.25 197 HIS A O 1
ATOM 1565 N N . THR A 1 198 ? -21.531 1.026 -8.312 1 96.06 198 THR A N 1
ATOM 1566 C CA . THR A 1 198 ? -20.984 0.774 -9.633 1 96.06 198 THR A CA 1
ATOM 1567 C C . THR A 1 198 ? -20.891 -0.725 -9.906 1 96.06 198 THR A C 1
ATOM 1569 O O . THR A 1 198 ? -21.203 -1.539 -9.031 1 96.06 198 THR A O 1
ATOM 1572 N N . PRO A 1 199 ? -20.453 -1.142 -11.117 1 95 199 PRO A N 1
ATOM 1573 C CA . PRO A 1 199 ? -20.25 -2.572 -11.352 1 95 199 PRO A CA 1
ATOM 1574 C C . PRO A 1 199 ? -19.25 -3.193 -10.375 1 95 199 PRO A C 1
ATOM 1576 O O . PRO A 1 199 ? -19.359 -4.375 -10.039 1 95 199 PRO A O 1
ATOM 1579 N N . ARG A 1 200 ? -18.344 -2.428 -9.859 1 95.5 200 ARG A N 1
ATOM 1580 C CA . ARG A 1 200 ? -17.312 -2.936 -8.953 1 95.5 200 ARG A CA 1
ATOM 1581 C C . ARG A 1 200 ? -17.906 -3.293 -7.598 1 95.5 200 ARG A C 1
ATOM 1583 O O . ARG A 1 200 ? -17.625 -4.363 -7.055 1 95.5 200 ARG A O 1
ATOM 1590 N N . SER A 1 201 ? -18.688 -2.426 -7.02 1 96.5 201 SER A N 1
ATOM 1591 C CA . SER A 1 201 ? -19.312 -2.744 -5.742 1 96.5 201 SER A CA 1
ATOM 1592 C C . SER A 1 201 ? -20.406 -3.807 -5.906 1 96.5 201 SER A C 1
ATOM 1594 O O . SER A 1 201 ? -20.625 -4.613 -5.004 1 96.5 201 SER A O 1
ATOM 1596 N N . ARG A 1 202 ? -21.047 -3.838 -7.023 1 94.12 202 ARG A N 1
ATOM 1597 C CA . ARG A 1 202 ? -22.016 -4.895 -7.297 1 94.12 202 ARG A CA 1
ATOM 1598 C C . ARG A 1 202 ? -21.344 -6.258 -7.379 1 94.12 202 ARG A C 1
ATOM 1600 O O . ARG A 1 202 ? -21.922 -7.273 -6.988 1 94.12 202 ARG A O 1
ATOM 1607 N N . TRP A 1 203 ? -20.141 -6.23 -7.902 1 92.5 203 TRP A N 1
ATOM 1608 C CA . TRP A 1 203 ? -19.359 -7.461 -7.941 1 92.5 203 TRP A CA 1
ATOM 1609 C C . TRP A 1 203 ? -19.125 -8 -6.535 1 92.5 203 TRP A C 1
ATOM 1611 O O . TRP A 1 203 ? -19.188 -9.211 -6.312 1 92.5 203 TRP A O 1
ATOM 1621 N N . LEU A 1 204 ? -18.906 -7.16 -5.594 1 93.5 204 LEU A N 1
ATOM 1622 C CA . LEU A 1 204 ? -18.75 -7.559 -4.199 1 93.5 204 LEU A CA 1
ATOM 1623 C C . LEU A 1 204 ? -20.016 -8.227 -3.672 1 93.5 204 LEU A C 1
ATOM 1625 O O . LEU A 1 204 ? -19.938 -9.164 -2.881 1 93.5 204 LEU A O 1
ATOM 1629 N N . LEU A 1 205 ? -21.109 -7.73 -4.168 1 88.19 205 LEU A N 1
ATOM 1630 C CA . LEU A 1 205 ? -22.422 -8.219 -3.744 1 88.19 205 LEU A CA 1
ATOM 1631 C C . LEU A 1 205 ? -22.703 -9.594 -4.344 1 88.19 205 LEU A C 1
ATOM 1633 O O . LEU A 1 205 ? -23.281 -10.453 -3.676 1 88.19 205 LEU A O 1
ATOM 1637 N N . THR A 1 206 ? -22.219 -9.836 -5.516 1 86.5 206 THR A N 1
ATOM 1638 C CA . THR A 1 206 ? -22.766 -10.945 -6.281 1 86.5 206 THR A CA 1
ATOM 1639 C C . THR A 1 206 ? -21.766 -12.094 -6.375 1 86.5 206 THR A C 1
ATOM 1641 O O . THR A 1 206 ? -22.141 -13.242 -6.578 1 86.5 206 THR A O 1
ATOM 1644 N N . ARG A 1 207 ? -20.547 -11.82 -6.305 1 82.5 207 ARG A N 1
ATOM 1645 C CA . ARG A 1 207 ? -19.547 -12.836 -6.613 1 82.5 207 ARG A CA 1
ATOM 1646 C C . ARG A 1 207 ? -19.438 -13.852 -5.48 1 82.5 207 ARG A C 1
ATOM 1648 O O . ARG A 1 207 ? -18.922 -14.953 -5.68 1 82.5 207 ARG A O 1
ATOM 1655 N N . GLY A 1 208 ? -19.969 -13.531 -4.312 1 79.81 208 GLY A N 1
ATOM 1656 C CA . GLY A 1 208 ? -20.031 -14.539 -3.266 1 79.81 208 GLY A CA 1
ATOM 1657 C C . GLY A 1 208 ? -18.969 -14.359 -2.201 1 79.81 208 GLY A C 1
ATOM 1658 O O . GLY A 1 208 ? -18.125 -13.461 -2.309 1 79.81 208 GLY A O 1
ATOM 1659 N N . PRO A 1 209 ? -18.953 -15.234 -1.266 1 89.69 209 PRO A N 1
ATOM 1660 C CA . PRO A 1 209 ? -18.141 -15.062 -0.067 1 89.69 209 PRO A CA 1
ATOM 1661 C C . PRO A 1 209 ? -16.641 -15.289 -0.334 1 89.69 209 PRO A C 1
ATOM 1663 O O . PRO A 1 209 ? -15.797 -14.75 0.378 1 89.69 209 PRO A O 1
ATOM 1666 N N . GLY A 1 210 ? -16.344 -16.047 -1.387 1 93.62 210 GLY A N 1
ATOM 1667 C CA . GLY A 1 210 ? -14.945 -16.328 -1.689 1 93.62 210 GLY A CA 1
ATOM 1668 C C . GLY A 1 210 ? -14.125 -15.086 -1.969 1 93.62 210 GLY A C 1
ATOM 1669 O O . GLY A 1 210 ? -12.961 -15 -1.568 1 93.62 210 GLY A O 1
ATOM 1670 N N . LEU A 1 211 ? -14.695 -14.164 -2.676 1 95.06 211 LEU A N 1
ATOM 1671 C CA . LEU A 1 211 ? -14 -12.914 -2.957 1 95.06 211 LEU A CA 1
ATOM 1672 C C . LEU A 1 211 ? -13.758 -12.125 -1.674 1 95.06 211 LEU A C 1
ATOM 1674 O O . LEU A 1 211 ? -12.664 -11.586 -1.472 1 95.06 211 LEU A O 1
ATOM 1678 N N . LEU A 1 212 ? -14.805 -12.039 -0.845 1 96.81 212 LEU A N 1
ATOM 1679 C CA . LEU A 1 212 ? -14.672 -11.336 0.423 1 96.81 212 LEU A CA 1
ATOM 1680 C C . LEU A 1 212 ? -13.609 -11.984 1.302 1 96.81 212 LEU A C 1
ATOM 1682 O O . LEU A 1 212 ? -12.828 -11.297 1.953 1 96.81 212 LEU A O 1
ATOM 1686 N N . ASP A 1 213 ? -13.531 -13.289 1.275 1 96.62 213 ASP A N 1
ATOM 1687 C CA . ASP A 1 213 ? -12.523 -14.016 2.037 1 96.62 213 ASP A CA 1
ATOM 1688 C C . ASP A 1 213 ? -11.125 -13.742 1.497 1 96.62 213 ASP A C 1
ATOM 1690 O O . ASP A 1 213 ? -10.156 -13.672 2.264 1 96.62 213 ASP A O 1
ATOM 1694 N N . LEU A 1 214 ? -11.031 -13.672 0.185 1 96.62 214 LEU A N 1
ATOM 1695 C CA . LEU A 1 214 ? -9.734 -13.375 -0.43 1 96.62 214 LEU A CA 1
ATOM 1696 C C . LEU A 1 214 ? -9.234 -12 -0.004 1 96.62 214 LEU A C 1
ATOM 1698 O O . LEU A 1 214 ? -8.055 -11.836 0.31 1 96.62 214 LEU A O 1
ATOM 1702 N N . ILE A 1 215 ? -10.117 -11 -0.005 1 97.94 215 ILE A N 1
ATOM 1703 C CA . ILE A 1 215 ? -9.773 -9.664 0.469 1 97.94 215 ILE A CA 1
ATOM 1704 C C . ILE A 1 215 ? -9.352 -9.727 1.937 1 97.94 215 ILE A C 1
ATOM 1706 O O . ILE A 1 215 ? -8.336 -9.148 2.322 1 97.94 215 ILE A O 1
ATOM 1710 N N . ALA A 1 216 ? -10.078 -10.484 2.744 1 98 216 ALA A N 1
ATOM 1711 C CA . ALA A 1 216 ? -9.836 -10.594 4.18 1 98 216 ALA A CA 1
ATOM 1712 C C . ALA A 1 216 ? -8.516 -11.305 4.461 1 98 216 ALA A C 1
ATOM 1714 O O . ALA A 1 216 ? -7.797 -10.953 5.398 1 98 216 ALA A O 1
ATOM 1715 N N . VAL A 1 217 ? -8.203 -12.344 3.697 1 97.94 217 VAL A N 1
ATOM 1716 C CA . VAL A 1 217 ? -6.941 -13.055 3.885 1 97.94 217 VAL A CA 1
ATOM 1717 C C . VAL A 1 217 ? -5.77 -12.102 3.676 1 97.94 217 VAL A C 1
ATOM 1719 O O . VAL A 1 217 ? -4.785 -12.141 4.414 1 97.94 217 VAL A O 1
ATOM 1722 N N . ASN A 1 218 ? -5.875 -11.273 2.664 1 98.38 218 ASN A N 1
ATOM 1723 C CA . ASN A 1 218 ? -4.82 -10.289 2.455 1 98.38 218 ASN A CA 1
ATOM 1724 C C . ASN A 1 218 ? -4.762 -9.281 3.598 1 98.38 218 ASN A C 1
ATOM 1726 O O . ASN A 1 218 ? -3.678 -8.867 4.016 1 98.38 218 ASN A O 1
ATOM 1730 N N . TYR A 1 219 ? -5.898 -8.883 4.094 1 98.5 219 TYR A N 1
ATOM 1731 C CA . TYR A 1 219 ? -6 -7.836 5.109 1 98.5 219 TYR A CA 1
ATOM 1732 C C . TYR A 1 219 ? -5.508 -8.344 6.461 1 98.5 219 TYR A C 1
ATOM 1734 O O . TYR A 1 219 ? -4.809 -7.625 7.18 1 98.5 219 TYR A O 1
ATOM 1742 N N . PHE A 1 220 ? -5.852 -9.578 6.82 1 97.88 220 PHE A N 1
ATOM 1743 C CA . PHE A 1 220 ? -5.605 -10.062 8.172 1 97.88 220 PHE A CA 1
ATOM 1744 C C . PHE A 1 220 ? -4.312 -10.867 8.234 1 97.88 220 PHE A C 1
ATOM 1746 O O . PHE A 1 220 ? -3.703 -11 9.297 1 97.88 220 PHE A O 1
ATOM 1753 N N . GLU A 1 221 ? -3.879 -11.453 7.086 1 98.06 221 GLU A N 1
ATOM 1754 C CA . GLU A 1 221 ? -2.768 -12.398 7.129 1 98.06 221 GLU A CA 1
ATOM 1755 C C . GLU A 1 221 ? -1.57 -11.883 6.34 1 98.06 221 GLU A C 1
ATOM 1757 O O . GLU A 1 221 ? -0.513 -11.609 6.914 1 98.06 221 GLU A O 1
ATOM 1762 N N . LEU A 1 222 ? -1.785 -11.609 5.082 1 98.44 222 LEU A N 1
ATOM 1763 C CA . LEU A 1 222 ? -0.651 -11.469 4.176 1 98.44 222 LEU A CA 1
ATOM 1764 C C . LEU A 1 222 ? -0.07 -10.055 4.254 1 98.44 222 LEU A C 1
ATOM 1766 O O . LEU A 1 222 ? 1.149 -9.891 4.316 1 98.44 222 LEU A O 1
ATOM 1770 N N . ALA A 1 223 ? -0.909 -9.023 4.262 1 98.69 223 ALA A N 1
ATOM 1771 C CA . ALA A 1 223 ? -0.408 -7.652 4.289 1 98.69 223 ALA A CA 1
ATOM 1772 C C . ALA A 1 223 ? 0.317 -7.363 5.602 1 98.69 223 ALA A C 1
ATOM 1774 O O . ALA A 1 223 ? 1.429 -6.828 5.598 1 98.69 223 ALA A O 1
ATOM 1775 N N . PRO A 1 224 ? -0.303 -7.738 6.77 1 98.19 224 PRO A N 1
ATOM 1776 C CA . PRO A 1 224 ? 0.439 -7.527 8.016 1 98.19 224 PRO A CA 1
ATOM 1777 C C . PRO A 1 224 ? 1.777 -8.258 8.039 1 98.19 224 PRO A C 1
ATOM 1779 O O . PRO A 1 224 ? 2.773 -7.723 8.531 1 98.19 224 PRO A O 1
ATOM 1782 N N . ALA A 1 225 ? 1.817 -9.461 7.512 1 98.31 225 ALA A N 1
ATOM 1783 C CA . ALA A 1 225 ? 3.074 -10.203 7.418 1 98.31 225 ALA A CA 1
ATOM 1784 C C . ALA A 1 225 ? 4.051 -9.508 6.473 1 98.31 225 ALA A C 1
ATOM 1786 O O . ALA A 1 225 ? 5.246 -9.438 6.75 1 98.31 225 ALA A O 1
ATOM 1787 N N . GLY A 1 226 ? 3.492 -9.047 5.305 1 98.44 226 GLY A N 1
ATOM 1788 C CA . GLY A 1 226 ? 4.328 -8.344 4.348 1 98.44 226 GLY A CA 1
ATOM 1789 C C . GLY A 1 226 ? 5.027 -7.133 4.941 1 98.44 226 GLY A C 1
ATOM 1790 O O . GLY A 1 226 ? 6.168 -6.832 4.582 1 98.44 226 GLY A O 1
ATOM 1791 N N . LEU A 1 227 ? 4.418 -6.445 5.855 1 98.31 227 LEU A N 1
ATOM 1792 C CA . LEU A 1 227 ? 4.973 -5.254 6.492 1 98.31 227 LEU A CA 1
ATOM 1793 C C . LEU A 1 227 ? 6.039 -5.633 7.516 1 98.31 227 LEU A C 1
ATOM 1795 O O . LEU A 1 227 ? 6.582 -4.766 8.203 1 98.31 227 LEU A O 1
ATOM 1799 N N . ARG A 1 228 ? 6.422 -6.906 7.559 1 97.56 228 ARG A N 1
ATOM 1800 C CA . ARG A 1 228 ? 7.527 -7.363 8.398 1 97.56 228 ARG A CA 1
ATOM 1801 C C . ARG A 1 228 ? 8.633 -7.992 7.551 1 97.56 228 ARG A C 1
ATOM 1803 O O . ARG A 1 228 ? 9.5 -8.688 8.078 1 97.56 228 ARG A O 1
ATOM 1810 N N . TYR A 1 229 ? 8.57 -7.781 6.297 1 97.94 229 TYR A N 1
ATOM 1811 C CA . TYR A 1 229 ? 9.508 -8.438 5.383 1 97.94 229 TYR A CA 1
ATOM 1812 C C . TYR A 1 229 ? 10.938 -8.008 5.668 1 97.94 229 TYR A C 1
ATOM 1814 O O . TYR A 1 229 ? 11.852 -8.836 5.648 1 97.94 229 TYR A O 1
ATOM 1822 N N . VAL A 1 230 ? 11.18 -6.707 5.945 1 97.38 230 VAL A N 1
ATOM 1823 C CA . VAL A 1 230 ? 12.531 -6.215 6.215 1 97.38 230 VAL A CA 1
ATOM 1824 C C . VAL A 1 230 ? 13.07 -6.867 7.484 1 97.38 230 VAL A C 1
ATOM 1826 O O . VAL A 1 230 ? 14.242 -7.242 7.543 1 97.38 230 VAL A O 1
ATOM 1829 N N . GLU A 1 231 ? 12.211 -7.02 8.469 1 96.88 231 GLU A N 1
ATOM 1830 C CA . GLU A 1 231 ? 12.609 -7.695 9.703 1 96.88 231 GLU A CA 1
ATOM 1831 C C . GLU A 1 231 ? 12.977 -9.156 9.438 1 96.88 231 GLU A C 1
ATOM 1833 O O . GLU A 1 231 ? 13.961 -9.656 9.977 1 96.88 231 GLU A O 1
ATOM 1838 N N . ALA A 1 232 ? 12.18 -9.82 8.641 1 97.06 232 ALA A N 1
ATOM 1839 C CA . ALA A 1 232 ? 12.438 -11.219 8.312 1 97.06 232 ALA A CA 1
ATOM 1840 C C . ALA A 1 232 ? 13.781 -11.375 7.605 1 97.06 232 ALA A C 1
ATOM 1842 O O . ALA A 1 232 ? 14.531 -12.32 7.875 1 97.06 232 ALA A O 1
ATOM 1843 N N . ILE A 1 233 ? 14.055 -10.477 6.668 1 96.75 233 ILE A N 1
ATOM 1844 C CA . ILE A 1 233 ? 15.312 -10.523 5.922 1 96.75 233 ILE A CA 1
ATOM 1845 C C . ILE A 1 233 ? 16.484 -10.312 6.871 1 96.75 233 ILE A C 1
ATOM 1847 O O . ILE A 1 233 ? 17.5 -11.023 6.793 1 96.75 233 ILE A O 1
ATOM 1851 N N . GLU A 1 234 ? 16.375 -9.344 7.77 1 96.38 234 GLU A N 1
ATOM 1852 C CA . GLU A 1 234 ? 17.438 -9.07 8.719 1 96.38 234 GLU A CA 1
ATOM 1853 C C . GLU A 1 234 ? 17.656 -10.25 9.664 1 96.38 234 GLU A C 1
ATOM 1855 O O . GLU A 1 234 ? 18.797 -10.578 10 1 96.38 234 GLU A O 1
ATOM 1860 N N . LYS A 1 235 ? 16.609 -10.844 10.031 1 95.88 235 LYS A N 1
ATOM 1861 C CA . LYS A 1 235 ? 16.672 -11.914 11.023 1 95.88 235 LYS A CA 1
ATOM 1862 C C . LYS A 1 235 ? 17.188 -13.211 10.398 1 95.88 235 LYS A C 1
ATOM 1864 O O . LYS A 1 235 ? 17.953 -13.938 11.023 1 95.88 235 LYS A O 1
ATOM 1869 N N . TYR A 1 236 ? 16.766 -13.461 9.195 1 94.19 236 TYR A N 1
ATOM 1870 C CA . TYR A 1 236 ? 17.016 -14.797 8.664 1 94.19 236 TYR A CA 1
ATOM 1871 C C . TYR A 1 236 ? 17.984 -14.734 7.488 1 94.19 236 TYR A C 1
ATOM 1873 O O . TYR A 1 236 ? 18.516 -15.766 7.074 1 94.19 236 TYR A O 1
ATOM 1881 N N . ASN A 1 237 ? 18.25 -13.523 6.922 1 85.12 237 ASN A N 1
ATOM 1882 C CA . ASN A 1 237 ? 19.125 -13.25 5.789 1 85.12 237 ASN A CA 1
ATOM 1883 C C . ASN A 1 237 ? 18.625 -13.938 4.52 1 85.12 237 ASN A C 1
ATOM 1885 O O . ASN A 1 237 ? 18.453 -13.289 3.486 1 85.12 237 ASN A O 1
ATOM 1889 N N . VAL A 1 238 ? 18.672 -15.344 4.707 1 75 238 VAL A N 1
ATOM 1890 C CA . VAL A 1 238 ? 18.188 -16.125 3.566 1 75 238 VAL A CA 1
ATOM 1891 C C . VAL A 1 238 ? 16.797 -16.672 3.855 1 75 238 VAL A C 1
ATOM 1893 O O . VAL A 1 238 ? 16.578 -17.312 4.879 1 75 238 VAL A O 1
ATOM 1896 N N . ILE A 1 239 ? 15.891 -16.391 2.893 1 80.31 239 ILE A N 1
ATOM 1897 C CA . ILE A 1 239 ? 14.5 -16.766 3.141 1 80.31 239 ILE A CA 1
ATOM 1898 C C . ILE A 1 239 ? 14.102 -17.922 2.234 1 80.31 239 ILE A C 1
ATOM 1900 O O . ILE A 1 239 ? 13.484 -17.719 1.189 1 80.31 239 ILE A O 1
ATOM 1904 N N . GLU A 1 240 ? 14.547 -19.094 2.641 1 91.44 240 GLU A N 1
ATOM 1905 C CA . GLU A 1 240 ? 14.203 -20.266 1.853 1 91.44 240 GLU A CA 1
ATOM 1906 C C . GLU A 1 240 ? 13.336 -21.234 2.658 1 91.44 240 GLU A C 1
ATOM 1908 O O . GLU A 1 240 ? 12.688 -22.109 2.09 1 91.44 240 GLU A O 1
ATOM 1913 N N . GLU A 1 241 ? 13.406 -21.062 3.971 1 95.38 241 GLU A N 1
ATOM 1914 C CA . GLU A 1 241 ? 12.695 -21.984 4.852 1 95.38 241 GLU A CA 1
ATOM 1915 C C . GLU A 1 241 ? 11.273 -21.5 5.133 1 95.38 241 GLU A C 1
ATOM 1917 O O . GLU A 1 241 ? 11.07 -20.328 5.469 1 95.38 241 GLU A O 1
ATOM 1922 N N . PRO A 1 242 ? 10.297 -22.375 5.012 1 94.5 242 PRO A N 1
ATOM 1923 C CA . PRO A 1 242 ? 8.906 -21.984 5.262 1 94.5 242 PRO A CA 1
ATOM 1924 C C . PRO A 1 242 ? 8.703 -21.391 6.656 1 94.5 242 PRO A C 1
ATOM 1926 O O . PRO A 1 242 ? 7.73 -20.672 6.891 1 94.5 242 PRO A O 1
ATOM 1929 N N . THR A 1 243 ? 9.578 -21.656 7.582 1 96.31 243 THR A N 1
ATOM 1930 C CA . THR A 1 243 ? 9.469 -21.188 8.953 1 96.31 243 THR A CA 1
ATOM 1931 C C . THR A 1 243 ? 10.18 -19.844 9.125 1 96.31 243 THR A C 1
ATOM 1933 O O . THR A 1 243 ? 10.203 -19.281 10.219 1 96.31 243 THR A O 1
ATOM 1936 N N . GLN A 1 244 ? 10.719 -19.375 8.023 1 95.38 244 GLN A N 1
ATOM 1937 C CA . GLN A 1 244 ? 11.539 -18.172 8.133 1 95.38 244 GLN A CA 1
ATOM 1938 C C . GLN A 1 244 ? 11.039 -17.078 7.199 1 95.38 244 GLN A C 1
ATOM 1940 O O . GLN A 1 244 ? 11.789 -16.156 6.859 1 95.38 244 GLN A O 1
ATOM 1945 N N . CYS A 1 245 ? 9.875 -17.141 6.727 1 95.94 245 CYS A N 1
ATOM 1946 C CA . CYS A 1 245 ? 9.273 -16.094 5.906 1 95.94 245 CYS A CA 1
ATOM 1947 C C . CYS A 1 245 ? 8.539 -15.07 6.77 1 95.94 245 CYS A C 1
ATOM 1949 O O . CYS A 1 245 ? 8.297 -15.312 7.953 1 95.94 245 CYS A O 1
ATOM 1951 N N . PRO A 1 246 ? 8.133 -13.938 6.207 1 97.69 246 PRO A N 1
ATOM 1952 C CA . PRO A 1 246 ? 7.438 -12.898 6.977 1 97.69 246 PRO A CA 1
ATOM 1953 C C . PRO A 1 246 ? 6.188 -13.43 7.676 1 97.69 246 PRO A C 1
ATOM 1955 O O . PRO A 1 246 ? 5.934 -13.094 8.836 1 97.69 246 PRO A O 1
ATOM 1958 N N . PHE A 1 247 ? 5.402 -14.234 7.035 1 98.12 247 PHE A N 1
ATOM 1959 C CA . PHE A 1 247 ? 4.207 -14.797 7.652 1 98.12 247 PHE A CA 1
ATOM 1960 C C . PHE A 1 247 ? 4.57 -15.641 8.875 1 98.12 247 PHE A C 1
ATOM 1962 O O . PHE A 1 247 ? 3.941 -15.523 9.922 1 98.12 247 PHE A O 1
ATOM 1969 N N . ALA A 1 248 ? 5.539 -16.516 8.68 1 97.62 248 ALA A N 1
ATOM 1970 C CA . ALA A 1 248 ? 5.973 -17.359 9.789 1 97.62 248 ALA A CA 1
ATOM 1971 C C . ALA A 1 248 ? 6.465 -16.516 10.961 1 97.62 248 ALA A C 1
ATOM 1973 O O . ALA A 1 248 ? 6.152 -16.812 12.117 1 97.62 248 ALA A O 1
ATOM 1974 N N . LEU A 1 249 ? 7.207 -15.523 10.625 1 97.38 249 LEU A N 1
ATOM 1975 C CA . LEU A 1 249 ? 7.688 -14.609 11.656 1 97.38 249 LEU A CA 1
ATOM 1976 C C . LEU A 1 249 ? 6.52 -14.031 12.461 1 97.38 249 LEU A C 1
ATOM 1978 O O . LEU A 1 249 ? 6.613 -13.898 13.68 1 97.38 249 LEU A O 1
ATOM 1982 N N . ALA A 1 250 ? 5.434 -13.711 11.805 1 96.5 250 ALA A N 1
ATOM 1983 C CA . ALA A 1 250 ? 4.266 -13.102 12.422 1 96.5 250 ALA A CA 1
ATOM 1984 C C . ALA A 1 250 ? 3.404 -14.148 13.125 1 96.5 250 ALA A C 1
ATOM 1986 O O . ALA A 1 250 ? 2.465 -13.805 13.844 1 96.5 250 ALA A O 1
ATOM 1987 N N . ASN A 1 251 ? 3.668 -15.406 12.93 1 97.5 251 ASN A N 1
ATOM 1988 C CA . ASN A 1 251 ? 2.811 -16.469 13.422 1 97.5 251 ASN A CA 1
ATOM 1989 C C . ASN A 1 251 ? 3.619 -17.562 14.125 1 97.5 251 ASN A C 1
ATOM 1991 O O . ASN A 1 251 ? 3.469 -18.75 13.82 1 97.5 251 ASN A O 1
ATOM 1995 N N . ASP A 1 252 ? 4.508 -17.188 15.07 1 96.44 252 ASP A N 1
ATOM 1996 C CA . ASP A 1 252 ? 5.258 -18.078 15.938 1 96.44 252 ASP A CA 1
ATOM 1997 C C . ASP A 1 252 ? 6.156 -19.016 15.125 1 96.44 252 ASP A C 1
ATOM 1999 O O . ASP A 1 252 ? 6.328 -20.172 15.477 1 96.44 252 ASP A O 1
ATOM 2003 N N . ASN A 1 253 ? 6.602 -18.562 13.938 1 96.56 253 ASN A N 1
ATOM 2004 C CA . ASN A 1 253 ? 7.535 -19.234 13.039 1 96.56 253 ASN A CA 1
ATOM 2005 C C . ASN A 1 253 ? 6.961 -20.547 12.516 1 96.56 253 ASN A C 1
ATOM 2007 O O . ASN A 1 253 ? 7.699 -21.516 12.312 1 96.56 253 ASN A O 1
ATOM 2011 N N . LEU A 1 254 ? 5.656 -20.609 12.391 1 97.06 254 LEU A N 1
ATOM 2012 C CA . LEU A 1 254 ? 4.973 -21.75 11.781 1 97.06 254 LEU A CA 1
ATOM 2013 C C . LEU A 1 254 ? 4.723 -21.5 10.297 1 97.06 254 LEU A C 1
ATOM 2015 O O . LEU A 1 254 ? 4.398 -20.391 9.898 1 97.06 254 LEU A O 1
ATOM 2019 N N . PRO A 1 255 ? 4.871 -22.594 9.477 1 95.69 255 PRO A N 1
ATOM 2020 C CA . PRO A 1 255 ? 4.434 -22.453 8.086 1 95.69 255 PRO A CA 1
ATOM 2021 C C . PRO A 1 255 ? 2.953 -22.094 7.969 1 95.69 255 PRO A C 1
ATOM 2023 O O . PRO A 1 255 ? 2.152 -22.469 8.836 1 95.69 255 PRO A O 1
ATOM 2026 N N . ILE A 1 256 ? 2.562 -21.516 6.926 1 95.44 256 ILE A N 1
ATOM 2027 C CA . ILE A 1 256 ? 1.268 -20.859 6.766 1 95.44 256 ILE A CA 1
ATOM 2028 C C . ILE A 1 256 ? 0.15 -21.891 6.957 1 95.44 256 ILE A C 1
ATOM 2030 O O . ILE A 1 256 ? -0.844 -21.609 7.633 1 95.44 256 ILE A O 1
ATOM 2034 N N . TYR A 1 257 ? 0.234 -23.094 6.383 1 90.31 257 TYR A N 1
ATOM 2035 C CA . TYR A 1 257 ? -0.84 -24.078 6.48 1 90.31 257 TYR A CA 1
ATOM 2036 C C . TYR A 1 257 ? -0.99 -24.578 7.914 1 90.31 257 TYR A C 1
ATOM 2038 O O . TYR A 1 257 ? -2.104 -24.844 8.375 1 90.31 257 TYR A O 1
ATOM 2046 N N . GLU A 1 258 ? 0.115 -24.734 8.539 1 93.56 258 GLU A N 1
ATOM 2047 C CA . GLU A 1 258 ? 0.082 -25.156 9.938 1 93.56 258 GLU A CA 1
ATOM 2048 C C . GLU A 1 258 ? -0.507 -24.078 10.828 1 93.56 258 GLU A C 1
ATOM 2050 O O . GLU A 1 258 ? -1.33 -24.359 11.703 1 93.56 258 GLU A O 1
ATOM 2055 N N . ALA A 1 259 ? -0.063 -22.859 10.641 1 96.62 259 ALA A N 1
ATOM 2056 C CA . ALA A 1 259 ? -0.567 -21.734 11.43 1 96.62 259 ALA A CA 1
ATOM 2057 C C . ALA A 1 259 ? -2.072 -21.578 11.234 1 96.62 259 ALA A C 1
ATOM 2059 O O . ALA A 1 259 ? -2.814 -21.422 12.211 1 96.62 259 ALA A O 1
ATOM 2060 N N . LEU A 1 260 ? -2.535 -21.578 10.016 1 95.31 260 LEU A N 1
ATOM 2061 C CA . LEU A 1 260 ? -3.949 -21.375 9.719 1 95.31 260 LEU A CA 1
ATOM 2062 C C . LEU A 1 260 ? -4.773 -22.578 10.18 1 95.31 260 LEU A C 1
ATOM 2064 O O . LEU A 1 260 ? -5.938 -22.422 10.555 1 95.31 260 LEU A O 1
ATOM 2068 N N . GLY A 1 261 ? -4.172 -23.766 10.18 1 92.06 261 GLY A N 1
ATOM 2069 C CA . GLY A 1 261 ? -4.852 -24.969 10.602 1 92.06 261 GLY A CA 1
ATOM 2070 C C . GLY A 1 261 ? -5.188 -24.984 12.086 1 92.06 261 GLY A C 1
ATOM 2071 O O . GLY A 1 261 ? -6.086 -25.703 12.516 1 92.06 261 GLY A O 1
ATOM 2072 N N . ARG A 1 262 ? -4.602 -24.172 12.844 1 95.06 262 ARG A N 1
ATOM 2073 C CA . ARG A 1 262 ? -4.805 -24.125 14.289 1 95.06 262 ARG A CA 1
ATOM 2074 C C . ARG A 1 262 ? -6.035 -23.297 14.648 1 95.06 262 ARG A C 1
ATOM 2076 O O . ARG A 1 262 ? -6.492 -23.328 15.797 1 95.06 262 ARG A O 1
ATOM 2083 N N . ASP A 1 263 ? -6.512 -22.594 13.688 1 95.44 263 ASP A N 1
ATOM 2084 C CA . ASP A 1 263 ? -7.703 -21.75 13.852 1 95.44 263 ASP A CA 1
ATOM 2085 C C . ASP A 1 263 ? -8.703 -22 12.719 1 95.44 263 ASP A C 1
ATOM 2087 O O . ASP A 1 263 ? -8.453 -21.625 11.57 1 95.44 263 ASP A O 1
ATOM 2091 N N . GLU A 1 264 ? -9.852 -22.547 13.039 1 93.81 264 GLU A N 1
ATOM 2092 C CA . GLU A 1 264 ? -10.836 -22.984 12.047 1 93.81 264 GLU A CA 1
ATOM 2093 C C . GLU A 1 264 ? -11.297 -21.828 11.172 1 93.81 264 GLU A C 1
ATOM 2095 O O . GLU A 1 264 ? -11.461 -21.984 9.961 1 93.81 264 GLU A O 1
ATOM 2100 N N . GLN A 1 265 ? -11.508 -20.719 11.805 1 94.69 265 GLN A N 1
ATOM 2101 C CA . GLN A 1 265 ? -11.977 -19.562 11.047 1 94.69 265 GLN A CA 1
ATOM 2102 C C . GLN A 1 265 ? -10.93 -19.125 10.016 1 94.69 265 GLN A C 1
ATOM 2104 O O . GLN A 1 265 ? -11.273 -18.828 8.867 1 94.69 265 GLN A O 1
ATOM 2109 N N . ARG A 1 266 ? -9.727 -19.062 10.461 1 96 266 ARG A N 1
ATOM 2110 C CA . ARG A 1 266 ? -8.641 -18.688 9.562 1 96 266 ARG A CA 1
ATOM 2111 C C . ARG A 1 266 ? -8.477 -19.734 8.453 1 96 266 ARG A C 1
ATOM 2113 O O . ARG A 1 266 ? -8.266 -19.375 7.289 1 96 266 ARG A O 1
ATOM 2120 N N . ARG A 1 267 ? -8.523 -20.938 8.836 1 92.62 267 ARG A N 1
ATOM 2121 C CA . ARG A 1 267 ? -8.391 -22.031 7.887 1 92.62 267 ARG A CA 1
ATOM 2122 C C . ARG A 1 267 ? -9.484 -21.984 6.828 1 92.62 267 ARG A C 1
ATOM 2124 O O . ARG A 1 267 ? -9.211 -22.094 5.633 1 92.62 267 ARG A O 1
ATOM 2131 N N . LEU A 1 268 ? -10.766 -21.797 7.215 1 90.94 268 LEU A N 1
ATOM 2132 C CA . LEU A 1 268 ? -11.914 -21.766 6.312 1 90.94 268 LEU A CA 1
ATOM 2133 C C . LEU A 1 268 ? -11.836 -20.562 5.379 1 90.94 268 LEU A C 1
ATOM 2135 O O . LEU A 1 268 ? -12.117 -20.672 4.188 1 90.94 268 LEU A O 1
ATOM 2139 N N . ARG A 1 269 ? -11.453 -19.469 5.938 1 94.38 269 ARG A N 1
ATOM 2140 C CA . ARG A 1 269 ? -11.305 -18.25 5.133 1 94.38 269 ARG A CA 1
ATOM 2141 C C . ARG A 1 269 ? -10.273 -18.453 4.031 1 94.38 269 ARG A C 1
ATOM 2143 O O . ARG A 1 269 ? -10.508 -18.078 2.879 1 94.38 269 ARG A O 1
ATOM 2150 N N . PHE A 1 270 ? -9.188 -19.047 4.41 1 94 270 PHE A N 1
ATOM 2151 C CA . PHE A 1 270 ? -8.141 -19.297 3.432 1 94 270 PHE A CA 1
ATOM 2152 C C . PHE A 1 270 ? -8.609 -20.281 2.369 1 94 270 PHE A C 1
ATOM 2154 O O . PHE A 1 270 ? -8.406 -20.062 1.175 1 94 270 PHE A O 1
ATOM 2161 N N . GLY A 1 271 ? -9.18 -21.312 2.791 1 86.69 271 GLY A N 1
ATOM 2162 C CA . GLY A 1 271 ? -9.695 -22.312 1.866 1 86.69 271 GLY A CA 1
ATOM 2163 C C . GLY A 1 271 ? -10.68 -21.75 0.864 1 86.69 271 GLY A C 1
ATOM 2164 O O . GLY A 1 271 ? -10.586 -22.016 -0.333 1 86.69 271 GLY A O 1
ATOM 2165 N N . GLN A 1 272 ? -11.617 -20.922 1.306 1 89.31 272 GLN A N 1
ATOM 2166 C CA . GLN A 1 272 ? -12.625 -20.297 0.451 1 89.31 272 GLN A CA 1
ATOM 2167 C C . GLN A 1 272 ? -11.992 -19.312 -0.524 1 89.31 272 GLN A C 1
ATOM 2169 O O . GLN A 1 272 ? -12.422 -19.203 -1.673 1 89.31 272 GLN A O 1
ATOM 2174 N N . SER A 1 273 ? -11.031 -18.641 0.008 1 92.69 273 SER A N 1
ATOM 2175 C CA . SER A 1 273 ? -10.312 -17.688 -0.834 1 92.69 273 SER A CA 1
ATOM 2176 C C . SER A 1 273 ? -9.617 -18.406 -1.992 1 92.69 273 SER A C 1
ATOM 2178 O O . SER A 1 273 ? -9.648 -17.922 -3.129 1 92.69 273 SER A O 1
ATOM 2180 N N . MET A 1 274 ? -8.961 -19.516 -1.735 1 86.69 274 MET A N 1
ATOM 2181 C CA . MET A 1 274 ? -8.25 -20.266 -2.768 1 86.69 274 MET A CA 1
ATOM 2182 C C . MET A 1 274 ? -9.227 -20.828 -3.793 1 86.69 274 MET A C 1
ATOM 2184 O O . MET A 1 274 ? -8.938 -20.859 -4.992 1 86.69 274 MET A O 1
ATOM 2188 N N . GLN A 1 275 ? -10.367 -21.297 -3.307 1 82.88 275 GLN A N 1
ATOM 2189 C CA . GLN A 1 275 ? -11.406 -21.781 -4.207 1 82.88 275 GLN A CA 1
ATOM 2190 C C . GLN A 1 275 ? -11.883 -20.688 -5.148 1 82.88 275 GLN A C 1
ATOM 2192 O O . GLN A 1 275 ? -12.078 -20.922 -6.344 1 82.88 275 GLN A O 1
ATOM 2197 N N . TYR A 1 276 ? -12.07 -19.547 -4.645 1 89 276 TYR A N 1
ATOM 2198 C CA . TYR A 1 276 ? -12.477 -18.406 -5.469 1 89 276 TYR A CA 1
ATOM 2199 C C . TYR A 1 276 ? -11.406 -18.062 -6.496 1 89 276 TYR A C 1
ATOM 2201 O O . TYR A 1 276 ? -11.711 -17.875 -7.676 1 89 276 TYR A O 1
ATOM 2209 N N . LEU A 1 277 ? -10.203 -17.984 -6.016 1 84 277 LEU A N 1
ATOM 2210 C CA . LEU A 1 277 ? -9.094 -17.594 -6.879 1 84 277 LEU A CA 1
ATOM 2211 C C . LEU A 1 277 ? -8.992 -18.531 -8.078 1 84 277 LEU A C 1
ATOM 2213 O O . LEU A 1 277 ? -8.789 -18.062 -9.211 1 84 277 LEU A O 1
ATOM 2217 N N . THR A 1 278 ? -9.188 -19.781 -7.918 1 78.81 278 THR A N 1
ATOM 2218 C CA . THR A 1 278 ? -8.992 -20.766 -8.977 1 78.81 278 THR A CA 1
ATOM 2219 C C . THR A 1 278 ? -10.266 -20.953 -9.789 1 78.81 278 THR A C 1
ATOM 2221 O O . THR A 1 278 ? -10.289 -21.719 -10.758 1 78.81 278 THR A O 1
ATOM 2224 N N . SER A 1 279 ? -11.312 -20.219 -9.398 1 80.81 279 SER A N 1
ATOM 2225 C CA . SER A 1 279 ? -12.57 -20.328 -10.133 1 80.81 279 SER A CA 1
ATOM 2226 C C . SER A 1 279 ? -12.641 -19.328 -11.273 1 80.81 279 SER A C 1
ATOM 2228 O O . SER A 1 279 ? -13.531 -19.406 -12.125 1 80.81 279 SER A O 1
ATOM 2230 N N . GLY A 1 280 ? -11.672 -18.5 -11.32 1 80.75 280 GLY A N 1
ATOM 2231 C CA . GLY A 1 280 ? -11.672 -17.516 -12.398 1 80.75 280 GLY A CA 1
ATOM 2232 C C . GLY A 1 280 ? -11.406 -18.141 -13.758 1 80.75 280 GLY A C 1
ATOM 2233 O O . GLY A 1 280 ? -10.82 -19.219 -13.852 1 80.75 280 GLY A O 1
ATOM 2234 N N . ASP A 1 281 ? -11.805 -17.391 -14.766 1 80.38 281 ASP A N 1
ATOM 2235 C CA . ASP A 1 281 ? -11.68 -17.891 -16.125 1 80.38 281 ASP A CA 1
ATOM 2236 C C . ASP A 1 281 ? -10.219 -18.141 -16.484 1 80.38 281 ASP A C 1
ATOM 2238 O O . ASP A 1 281 ? -9.914 -19.062 -17.25 1 80.38 281 ASP A O 1
ATOM 2242 N N . GLY A 1 282 ? -9.383 -17.375 -15.969 1 85.06 282 GLY A N 1
ATOM 2243 C CA . GLY A 1 282 ? -7.969 -17.516 -16.266 1 85.06 282 GLY A CA 1
ATOM 2244 C C . GLY A 1 282 ? -7.367 -18.781 -15.719 1 85.06 282 GLY A C 1
ATOM 2245 O O . GLY A 1 282 ? -6.281 -19.203 -16.141 1 85.06 282 GLY A O 1
ATOM 2246 N N . TYR A 1 283 ? -8.148 -19.406 -14.914 1 87.75 283 TYR A N 1
ATOM 2247 C CA . TYR A 1 283 ? -7.656 -20.625 -14.273 1 87.75 283 TYR A CA 1
ATOM 2248 C C . TYR A 1 283 ? -8.484 -21.828 -14.695 1 87.75 283 TYR A C 1
ATOM 2250 O O . TYR A 1 283 ? -8.383 -22.906 -14.094 1 87.75 283 TYR A O 1
ATOM 2258 N N . ASN A 1 284 ? -9.195 -21.625 -15.742 1 89.31 284 ASN A N 1
ATOM 2259 C CA . ASN A 1 284 ? -10.055 -22.688 -16.234 1 89.31 284 ASN A CA 1
ATOM 2260 C C . ASN A 1 284 ? -9.25 -23.906 -16.656 1 89.31 284 ASN A C 1
ATOM 2262 O O . ASN A 1 284 ? -8.172 -23.781 -17.25 1 89.31 284 ASN A O 1
ATOM 2266 N N . LEU A 1 285 ? -9.781 -25.125 -16.406 1 90.75 285 LEU A N 1
ATOM 2267 C CA . LEU A 1 285 ? -9.094 -26.375 -16.641 1 90.75 285 LEU A CA 1
ATOM 2268 C C . LEU A 1 285 ? -8.992 -26.656 -18.141 1 90.75 285 LEU A C 1
ATOM 2270 O O . LEU A 1 285 ? -8.18 -27.484 -18.578 1 90.75 285 LEU A O 1
ATOM 2274 N N . ARG A 1 286 ? -9.789 -25.938 -18.906 1 92.25 286 ARG A N 1
ATOM 2275 C CA . ARG A 1 286 ? -9.75 -26.141 -20.359 1 92.25 286 ARG A CA 1
ATOM 2276 C C . ARG A 1 286 ? -8.359 -25.844 -20.906 1 92.25 286 ARG A C 1
ATOM 2278 O O . ARG A 1 286 ? -7.953 -26.406 -21.922 1 92.25 286 ARG A O 1
ATOM 2285 N N . TYR A 1 287 ? -7.633 -24.969 -20.234 1 94.31 287 TYR A N 1
ATOM 2286 C CA . TYR A 1 287 ? -6.316 -24.578 -20.719 1 94.31 287 TYR A CA 1
ATOM 2287 C C . TYR A 1 287 ? -5.32 -25.719 -20.594 1 94.31 287 TYR A C 1
ATOM 2289 O O . TYR A 1 287 ? -4.359 -25.812 -21.359 1 94.31 287 TYR A O 1
ATOM 2297 N N . ILE A 1 288 ? -5.535 -26.625 -19.641 1 94.94 288 ILE A N 1
ATOM 2298 C CA . ILE A 1 288 ? -4.648 -27.781 -19.484 1 94.94 288 ILE A CA 1
ATOM 2299 C C . ILE A 1 288 ? -4.832 -28.734 -20.656 1 94.94 288 ILE A C 1
ATOM 2301 O O . ILE A 1 288 ? -3.869 -29.375 -21.094 1 94.94 288 ILE A O 1
ATOM 2305 N N . LEU A 1 289 ? -6.062 -28.859 -21.203 1 94.31 289 LEU A N 1
ATOM 2306 C CA . LEU A 1 289 ? -6.367 -29.766 -22.312 1 94.31 289 LEU A CA 1
ATOM 2307 C C . LEU A 1 289 ? -5.738 -29.25 -23.609 1 94.31 289 LEU A C 1
ATOM 2309 O O . LEU A 1 289 ? -5.25 -30.047 -24.422 1 94.31 289 LEU A O 1
ATOM 2313 N N . SER A 1 290 ? -5.707 -27.938 -23.688 1 93.31 290 SER A N 1
ATOM 2314 C CA . SER A 1 290 ? -5.23 -27.375 -24.938 1 93.31 290 SER A CA 1
ATOM 2315 C C . SER A 1 290 ? -3.713 -27.219 -24.938 1 93.31 290 SER A C 1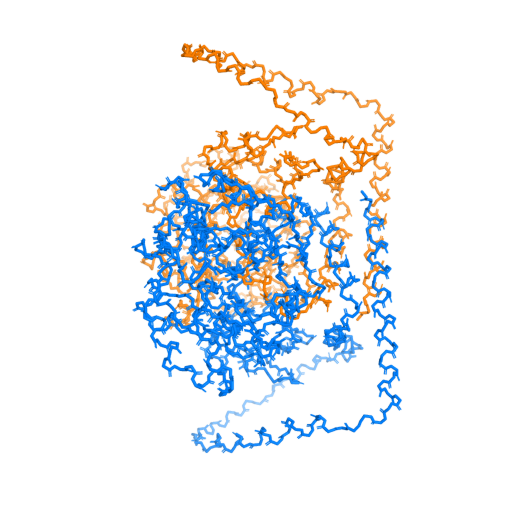
ATOM 2317 O O . SER A 1 290 ? -3.107 -26.953 -25.984 1 93.31 290 SER A O 1
ATOM 2319 N N . SER A 1 291 ? -3.047 -27.438 -23.844 1 95.19 291 SER A N 1
ATOM 2320 C CA . SER A 1 291 ? -1.63 -27.109 -23.719 1 95.19 291 SER A CA 1
ATOM 2321 C C . SER A 1 291 ? -0.765 -28.359 -23.766 1 95.19 291 SER A C 1
ATOM 2323 O O . SER A 1 291 ? 0.451 -28.297 -23.578 1 95.19 291 SER A O 1
ATOM 2325 N N . TYR A 1 292 ? -1.336 -29.438 -24.016 1 94.88 292 TYR A N 1
ATOM 2326 C CA . TYR A 1 292 ? -0.641 -30.719 -24.062 1 94.88 292 TYR A CA 1
ATOM 2327 C C . TYR A 1 292 ? -1.273 -31.641 -25.094 1 94.88 292 TYR A C 1
ATOM 2329 O O . TYR A 1 292 ? -2.494 -31.641 -25.281 1 94.88 292 TYR A O 1
ATOM 2337 N N . ASP A 1 293 ? -0.438 -32.406 -25.812 1 94.75 293 ASP A N 1
ATOM 2338 C CA . ASP A 1 293 ? -0.94 -33.406 -26.766 1 94.75 293 ASP A CA 1
ATOM 2339 C C . ASP A 1 293 ? -1.354 -34.688 -26.062 1 94.75 293 ASP A C 1
ATOM 2341 O O . ASP A 1 293 ? -0.657 -35.719 -26.156 1 94.75 293 ASP A O 1
ATOM 2345 N N . TRP A 1 294 ? -2.477 -34.688 -25.516 1 96.88 294 TRP A N 1
ATOM 2346 C CA . TRP A 1 294 ? -2.965 -35.812 -24.703 1 96.88 294 TRP A CA 1
ATOM 2347 C C . TRP A 1 294 ? -3.195 -37.062 -25.547 1 96.88 294 TRP A C 1
ATOM 2349 O O . TRP A 1 294 ? -3.049 -38.188 -25.078 1 96.88 294 TRP A O 1
ATOM 2359 N N . ALA A 1 295 ? -3.557 -36.844 -26.797 1 95.75 295 ALA A N 1
ATOM 2360 C CA . ALA A 1 295 ? -3.807 -37.969 -27.688 1 95.75 295 ALA A CA 1
ATOM 2361 C C . ALA A 1 295 ? -2.555 -38.844 -27.859 1 95.75 295 ALA A C 1
ATOM 2363 O O . ALA A 1 295 ? -2.645 -40.062 -27.953 1 95.75 295 ALA A O 1
ATOM 2364 N N . ARG A 1 296 ? -1.516 -38.219 -27.844 1 95.12 296 ARG A N 1
ATOM 2365 C CA . ARG A 1 296 ? -0.251 -38.906 -28.062 1 95.12 296 ARG A CA 1
ATOM 2366 C C . ARG A 1 296 ? 0.09 -39.812 -26.891 1 95.12 296 ARG A C 1
ATOM 2368 O O . ARG A 1 296 ? 0.665 -40.906 -27.078 1 95.12 296 ARG A O 1
ATOM 2375 N N . ILE A 1 297 ? -0.239 -39.438 -25.672 1 95.69 297 ILE A N 1
ATOM 2376 C CA . ILE A 1 297 ? 0.167 -40.188 -24.5 1 95.69 297 ILE A CA 1
ATOM 2377 C C . ILE A 1 297 ? -0.968 -41.125 -24.047 1 95.69 297 ILE A C 1
ATOM 2379 O O . ILE A 1 297 ? -0.779 -41.969 -23.188 1 95.69 297 ILE A O 1
ATOM 2383 N N . ASP A 1 298 ? -2.145 -40.906 -24.656 1 97.25 298 ASP A N 1
ATOM 2384 C CA . ASP A 1 298 ? -3.305 -41.719 -24.312 1 97.25 298 ASP A CA 1
ATOM 2385 C C . ASP A 1 298 ? -3.193 -43.125 -24.922 1 97.25 298 ASP A C 1
ATOM 2387 O O . ASP A 1 298 ? -3.982 -43.5 -25.797 1 97.25 298 ASP A O 1
ATOM 2391 N N . THR A 1 299 ? -2.314 -43.938 -24.453 1 96 299 THR A N 1
ATOM 2392 C CA . THR A 1 299 ? -2.053 -45.281 -24.906 1 96 299 THR A CA 1
ATOM 2393 C C . THR A 1 299 ? -2.145 -46.281 -23.766 1 96 299 THR A C 1
ATOM 2395 O O . THR A 1 299 ? -2.039 -45.906 -22.594 1 96 299 THR A O 1
ATOM 2398 N N . ALA A 1 300 ? -2.307 -47.531 -24.125 1 94.69 300 ALA A N 1
ATOM 2399 C CA . ALA A 1 300 ? -2.424 -48.594 -23.109 1 94.69 300 ALA A CA 1
ATOM 2400 C C . ALA A 1 300 ? -1.148 -48.688 -22.281 1 94.69 300 ALA A C 1
ATOM 2402 O O . ALA A 1 300 ? -0.046 -48.75 -22.828 1 94.69 300 ALA A O 1
ATOM 2403 N N . GLY A 1 301 ? -1.372 -48.594 -21.047 1 93.06 301 GLY A N 1
ATOM 2404 C CA . GLY A 1 301 ? -0.243 -48.75 -20.141 1 93.06 301 GLY A CA 1
ATOM 2405 C C . GLY A 1 301 ? 0.403 -47.469 -19.75 1 93.06 301 GLY A C 1
ATOM 2406 O O . GLY A 1 301 ? 1.192 -47.406 -18.797 1 93.06 301 GLY A O 1
ATOM 2407 N N . ALA A 1 302 ? 0.043 -46.375 -20.422 1 96.12 302 ALA A N 1
ATOM 2408 C CA . ALA A 1 302 ? 0.618 -45.094 -20.094 1 96.12 302 ALA A CA 1
ATOM 2409 C C . ALA A 1 302 ? 0.129 -44.594 -18.734 1 96.12 302 ALA A C 1
ATOM 2411 O O . ALA A 1 302 ? -1.036 -44.781 -18.375 1 96.12 302 ALA A O 1
ATOM 2412 N N . ARG A 1 303 ? 1.024 -43.938 -17.984 1 96.56 303 ARG A N 1
ATOM 2413 C CA . ARG A 1 303 ? 0.721 -43.5 -16.625 1 96.56 303 ARG A CA 1
ATOM 2414 C C . ARG A 1 303 ? 1.169 -42.062 -16.406 1 96.56 303 ARG A C 1
ATOM 2416 O O . ARG A 1 303 ? 2.232 -41.656 -16.875 1 96.56 303 ARG A O 1
ATOM 2423 N N . LEU A 1 304 ? 0.344 -41.344 -15.703 1 97.44 304 LEU A N 1
ATOM 2424 C CA . LEU A 1 304 ? 0.637 -39.969 -15.289 1 97.44 304 LEU A CA 1
ATOM 2425 C C . LEU A 1 304 ? 0.658 -39.875 -13.766 1 97.44 304 LEU A C 1
ATOM 2427 O O . LEU A 1 304 ? -0.243 -40.375 -13.094 1 97.44 304 LEU A O 1
ATOM 2431 N N . LEU A 1 305 ? 1.742 -39.344 -13.289 1 96.94 305 LEU A N 1
ATOM 2432 C CA . LEU A 1 305 ? 1.819 -39 -11.867 1 96.94 305 LEU A CA 1
ATOM 2433 C C . LEU A 1 305 ? 1.39 -37.562 -11.633 1 96.94 305 LEU A C 1
ATOM 2435 O O . LEU A 1 305 ? 2.016 -36.625 -12.141 1 96.94 305 LEU A O 1
ATOM 2439 N N . ASP A 1 306 ? 0.34 -37.375 -10.906 1 97.31 306 ASP A N 1
ATOM 2440 C CA . ASP A 1 306 ? -0.141 -36.062 -10.484 1 97.31 306 ASP A CA 1
ATOM 2441 C C . ASP A 1 306 ? 0.404 -35.688 -9.109 1 97.31 306 ASP A C 1
ATOM 2443 O O . ASP A 1 306 ? -0.179 -36.062 -8.086 1 97.31 306 ASP A O 1
ATOM 2447 N N . VAL A 1 307 ? 1.465 -34.906 -9.148 1 96.62 307 VAL A N 1
ATOM 2448 C CA . VAL A 1 307 ? 2.189 -34.562 -7.926 1 96.62 307 VAL A CA 1
ATOM 2449 C C . VAL A 1 307 ? 1.418 -33.5 -7.133 1 96.62 307 VAL A C 1
ATOM 2451 O O . VAL A 1 307 ? 1.099 -32.438 -7.66 1 96.62 307 VAL A O 1
ATOM 2454 N N . GLY A 1 308 ? 1.198 -33.812 -5.852 1 95.12 308 GLY A N 1
ATOM 2455 C CA . GLY A 1 308 ? 0.391 -32.906 -5.051 1 95.12 308 GLY A CA 1
ATOM 2456 C C . GLY A 1 308 ? -1.008 -32.719 -5.605 1 95.12 308 GLY A C 1
ATOM 2457 O O . GLY A 1 308 ? -1.517 -31.594 -5.633 1 95.12 308 GLY A O 1
ATOM 2458 N N . GLY A 1 309 ? -1.644 -33.75 -6.012 1 93.94 309 GLY A N 1
ATOM 2459 C CA . GLY A 1 309 ? -2.867 -33.656 -6.793 1 93.94 309 GLY A CA 1
ATOM 2460 C C . GLY A 1 309 ? -4.113 -33.531 -5.938 1 93.94 309 GLY A C 1
ATOM 2461 O O . GLY A 1 309 ? -5.215 -33.344 -6.457 1 93.94 309 GLY A O 1
ATOM 2462 N N . GLY A 1 310 ? -3.984 -33.625 -4.609 1 91.12 310 GLY A N 1
ATOM 2463 C CA . GLY A 1 310 ? -5.105 -33.438 -3.701 1 91.12 310 GLY A CA 1
ATOM 2464 C C . GLY A 1 310 ? -6.199 -34.469 -3.871 1 91.12 310 GLY A C 1
ATOM 2465 O O . GLY A 1 310 ? -5.934 -35.688 -3.85 1 91.12 310 GLY A O 1
ATOM 2466 N N . LEU A 1 311 ? -7.445 -33.969 -4.141 1 88.31 311 LEU A N 1
ATOM 2467 C CA . LEU A 1 311 ? -8.594 -34.875 -4.258 1 88.31 311 LEU A CA 1
ATOM 2468 C C . LEU A 1 311 ? -8.672 -35.469 -5.66 1 88.31 311 LEU A C 1
ATOM 2470 O O . LEU A 1 311 ? -9.508 -36.344 -5.926 1 88.31 311 LEU A O 1
ATOM 2474 N N . GLY A 1 312 ? -7.793 -35 -6.52 1 91.69 312 GLY A N 1
ATOM 2475 C CA . GLY A 1 312 ? -7.695 -35.625 -7.828 1 91.69 312 GLY A CA 1
ATOM 2476 C C . GLY A 1 312 ? -8.594 -35 -8.867 1 91.69 312 GLY A C 1
ATOM 2477 O O . GLY A 1 312 ? -8.883 -35.594 -9.906 1 91.69 312 GLY A O 1
ATOM 2478 N N . HIS A 1 313 ? -9.023 -33.75 -8.633 1 88.88 313 HIS A N 1
ATOM 2479 C CA . HIS A 1 313 ? -9.961 -33.094 -9.523 1 88.88 313 HIS A CA 1
ATOM 2480 C C . HIS A 1 313 ? -9.352 -32.906 -10.914 1 88.88 313 HIS A C 1
ATOM 2482 O O . HIS A 1 313 ? -10.039 -33.062 -11.922 1 88.88 313 HIS A O 1
ATOM 2488 N N . ILE A 1 314 ? -8.086 -32.562 -10.961 1 93 314 ILE A N 1
ATOM 2489 C CA . ILE A 1 314 ? -7.43 -32.312 -12.242 1 93 314 ILE A CA 1
ATOM 2490 C C . ILE A 1 314 ? -7.277 -33.625 -13.008 1 93 314 ILE A C 1
ATOM 2492 O O . ILE A 1 314 ? -7.562 -33.688 -14.203 1 93 314 ILE A O 1
ATOM 2496 N N . SER A 1 315 ? -6.836 -34.656 -12.336 1 95.12 315 SER A N 1
ATOM 2497 C CA . SER A 1 315 ? -6.703 -35.969 -12.945 1 95.12 315 SER A CA 1
ATOM 2498 C C . SER A 1 315 ? -8.047 -36.5 -13.461 1 95.12 315 SER A C 1
ATOM 2500 O O . SER A 1 315 ? -8.117 -37.062 -14.555 1 95.12 315 SER A O 1
ATOM 2502 N N . ALA A 1 316 ? -9.062 -36.281 -12.656 1 93.81 316 ALA A N 1
ATOM 2503 C CA . ALA A 1 316 ? -10.406 -36.656 -13.078 1 93.81 316 ALA A CA 1
ATOM 2504 C C . ALA A 1 316 ? -10.82 -35.938 -14.352 1 93.81 316 ALA A C 1
ATOM 2506 O O . ALA A 1 316 ? -11.422 -36.531 -15.25 1 93.81 316 ALA A O 1
ATOM 2507 N N . TYR A 1 317 ? -10.539 -34.656 -14.383 1 93.56 317 TYR A N 1
ATOM 2508 C CA . TYR A 1 317 ? -10.883 -33.844 -15.547 1 93.56 317 TYR A CA 1
ATOM 2509 C C . TYR A 1 317 ? -10.164 -34.344 -16.797 1 93.56 317 TYR A C 1
ATOM 2511 O O . TYR A 1 317 ? -10.773 -34.531 -17.859 1 93.56 317 TYR A O 1
ATOM 2519 N N . ILE A 1 318 ? -8.891 -34.656 -16.719 1 95.94 318 ILE A N 1
ATOM 2520 C CA . ILE A 1 318 ? -8.117 -35.156 -17.859 1 95.94 318 ILE A CA 1
ATOM 2521 C C . ILE A 1 318 ? -8.586 -36.531 -18.25 1 95.94 318 ILE A C 1
ATOM 2523 O O . ILE A 1 318 ? -8.68 -36.875 -19.438 1 95.94 318 ILE A O 1
ATOM 2527 N N . ALA A 1 319 ? -8.867 -37.344 -17.25 1 95.69 319 ALA A N 1
ATOM 2528 C CA . ALA A 1 319 ? -9.344 -38.688 -17.5 1 95.69 319 ALA A CA 1
ATOM 2529 C C . ALA A 1 319 ? -10.625 -38.688 -18.328 1 95.69 319 ALA A C 1
ATOM 2531 O O . ALA A 1 319 ? -10.836 -39.562 -19.172 1 95.69 319 ALA A O 1
ATOM 2532 N N . ALA A 1 320 ? -11.414 -37.719 -18.031 1 94.06 320 ALA A N 1
ATOM 2533 C CA . ALA A 1 320 ? -12.672 -37.594 -18.766 1 94.06 320 ALA A CA 1
ATOM 2534 C C . ALA A 1 320 ? -12.422 -37.281 -20.234 1 94.06 320 ALA A C 1
ATOM 2536 O O . ALA A 1 320 ? -13.305 -37.5 -21.078 1 94.06 320 ALA A O 1
ATOM 2537 N N . HIS A 1 321 ? -11.25 -36.906 -20.594 1 95 321 HIS A N 1
ATOM 2538 C CA . HIS A 1 321 ? -10.938 -36.5 -21.953 1 95 321 HIS A CA 1
ATOM 2539 C C . HIS A 1 321 ? -9.914 -37.438 -22.578 1 95 321 HIS A C 1
ATOM 2541 O O . HIS A 1 321 ? -9.367 -37.156 -23.656 1 95 321 HIS A O 1
ATOM 2547 N N . THR A 1 322 ? -9.555 -38.531 -21.859 1 95.88 322 THR A N 1
ATOM 2548 C CA . THR A 1 322 ? -8.672 -39.562 -22.344 1 95.88 322 THR A CA 1
ATOM 2549 C C . THR A 1 322 ? -9.32 -40.938 -22.172 1 95.88 322 THR A C 1
ATOM 2551 O O . THR A 1 322 ? -10.312 -41.094 -21.469 1 95.88 322 THR A O 1
ATOM 2554 N N . LYS A 1 323 ? -8.727 -41.938 -22.781 1 95.06 323 LYS A N 1
ATOM 2555 C CA . LYS A 1 323 ? -9.383 -43.25 -22.781 1 95.06 323 LYS A CA 1
ATOM 2556 C C . LYS A 1 323 ? -8.539 -44.281 -22.031 1 95.06 323 LYS A C 1
ATOM 2558 O O . LYS A 1 323 ? -9.078 -45.188 -21.422 1 95.06 323 LYS A O 1
ATOM 2563 N N . GLU A 1 324 ? -7.23 -44.156 -22.141 1 96.12 324 GLU A N 1
ATOM 2564 C CA . GLU A 1 324 ? -6.371 -45.25 -21.703 1 96.12 324 GLU A CA 1
ATOM 2565 C C . GLU A 1 324 ? -5.441 -44.812 -20.578 1 96.12 324 GLU A C 1
ATOM 2567 O O . GLU A 1 324 ? -4.957 -45.625 -19.797 1 96.12 324 GLU A O 1
ATOM 2572 N N . LEU A 1 325 ? -5.152 -43.562 -20.547 1 96.88 325 LEU A N 1
ATOM 2573 C CA . LEU A 1 325 ? -4.168 -43 -19.625 1 96.88 325 LEU A CA 1
ATOM 2574 C C . LEU A 1 325 ? -4.586 -43.25 -18.172 1 96.88 325 LEU A C 1
ATOM 2576 O O . LEU A 1 325 ? -5.734 -43 -17.812 1 96.88 325 LEU A O 1
ATOM 2580 N N . HIS A 1 326 ? -3.684 -43.812 -17.391 1 96.38 326 HIS A N 1
ATOM 2581 C CA . HIS A 1 326 ? -3.926 -44.031 -15.969 1 96.38 326 HIS A CA 1
ATOM 2582 C C . HIS A 1 326 ? -3.303 -42.938 -15.117 1 96.38 326 HIS A C 1
ATOM 2584 O O . HIS A 1 326 ? -2.223 -42.438 -15.445 1 96.38 326 HIS A O 1
ATOM 2590 N N . PHE A 1 327 ? -3.963 -42.625 -14.023 1 96.44 327 PHE A N 1
ATOM 2591 C CA . PHE A 1 327 ? -3.535 -41.5 -13.188 1 96.44 327 PHE A CA 1
ATOM 2592 C C . PHE A 1 327 ? -3.225 -41.969 -11.773 1 96.44 327 PHE A C 1
ATOM 2594 O O . PHE A 1 327 ? -4.004 -42.719 -11.172 1 96.44 327 PHE A O 1
ATOM 2601 N N . VAL A 1 328 ? -2.107 -41.656 -11.305 1 95.69 328 VAL A N 1
ATOM 2602 C CA . VAL A 1 328 ? -1.743 -41.812 -9.906 1 95.69 328 VAL A CA 1
ATOM 2603 C C . VAL A 1 328 ? -1.636 -40.438 -9.242 1 95.69 328 VAL A C 1
ATOM 2605 O O . VAL A 1 328 ? -0.766 -39.625 -9.594 1 95.69 328 VAL A O 1
ATOM 2608 N N . VAL A 1 329 ? -2.529 -40.156 -8.328 1 96.06 329 VAL A N 1
ATOM 2609 C CA . VAL A 1 329 ? -2.537 -38.875 -7.617 1 96.06 329 VAL A CA 1
ATOM 2610 C C . VAL A 1 329 ? -1.753 -39 -6.312 1 96.06 329 VAL A C 1
ATOM 2612 O O . VAL A 1 329 ? -2.156 -39.75 -5.406 1 96.06 329 VAL A O 1
ATOM 2615 N N . GLN A 1 330 ? -0.687 -38.312 -6.297 1 95.5 330 GLN A N 1
ATOM 2616 C CA . GLN A 1 330 ? 0.203 -38.375 -5.141 1 95.5 330 GLN A CA 1
ATOM 2617 C C . GLN A 1 330 ? -0.028 -37.156 -4.223 1 95.5 330 GLN A C 1
ATOM 2619 O O . GLN A 1 330 ? -0.054 -36.031 -4.68 1 95.5 330 GLN A O 1
ATOM 2624 N N . ASP A 1 331 ? -0.183 -37.344 -2.906 1 94.81 331 ASP A N 1
ATOM 2625 C CA . ASP A 1 331 ? -0.28 -36.312 -1.893 1 94.81 331 ASP A CA 1
ATOM 2626 C C . ASP A 1 331 ? 0.031 -36.875 -0.503 1 94.81 331 ASP A C 1
ATOM 2628 O O . ASP A 1 331 ? 0.356 -38.031 -0.356 1 94.81 331 ASP A O 1
ATOM 2632 N N . LEU A 1 332 ? 0.033 -36 0.46 1 92.81 332 LEU A N 1
ATOM 2633 C CA . LEU A 1 332 ? 0.263 -36.438 1.838 1 92.81 332 LEU A CA 1
ATOM 2634 C C . LEU A 1 332 ? -0.732 -37.5 2.25 1 92.81 332 LEU A C 1
ATOM 2636 O O . LEU A 1 332 ? -1.854 -37.562 1.738 1 92.81 332 LEU A O 1
ATOM 2640 N N . PRO A 1 333 ? -0.392 -38.344 3.211 1 93.19 333 PRO A N 1
ATOM 2641 C CA . PRO A 1 333 ? -1.2 -39.5 3.588 1 93.19 333 PRO A CA 1
ATOM 2642 C C . PRO A 1 333 ? -2.627 -39.125 3.984 1 93.19 333 PRO A C 1
ATOM 2644 O O . PRO A 1 333 ? -3.586 -39.75 3.52 1 93.19 333 PRO A O 1
ATOM 2647 N N . ASP A 1 334 ? -2.797 -38.125 4.762 1 90.44 334 ASP A N 1
ATOM 2648 C CA . ASP A 1 334 ? -4.129 -37.75 5.203 1 90.44 334 ASP A CA 1
ATOM 2649 C C . ASP A 1 334 ? -4.984 -37.281 4.027 1 90.44 334 ASP A C 1
ATOM 2651 O O . ASP A 1 334 ? -6.176 -37.594 3.959 1 90.44 334 ASP A O 1
ATOM 2655 N N . VAL A 1 335 ? -4.402 -36.594 3.148 1 89.25 335 VAL A N 1
ATOM 2656 C CA . VAL A 1 335 ? -5.105 -36.094 1.972 1 89.25 335 VAL A CA 1
ATOM 2657 C C . VAL A 1 335 ? -5.461 -37.25 1.046 1 89.25 335 VAL A C 1
ATOM 2659 O O . VAL A 1 335 ? -6.586 -37.344 0.552 1 89.25 335 VAL A O 1
ATOM 2662 N N . ALA A 1 336 ? -4.508 -38.156 0.783 1 91.88 336 ALA A N 1
ATOM 2663 C CA . ALA A 1 336 ? -4.727 -39.281 -0.086 1 91.88 336 ALA A CA 1
ATOM 2664 C C . ALA A 1 336 ? -5.836 -40.188 0.456 1 91.88 336 ALA A C 1
ATOM 2666 O O . ALA A 1 336 ? -6.621 -40.75 -0.312 1 91.88 336 ALA A O 1
ATOM 2667 N N . THR A 1 337 ? -5.859 -40.344 1.751 1 92.75 337 THR A N 1
ATOM 2668 C CA . THR A 1 337 ? -6.902 -41.125 2.391 1 92.75 337 THR A CA 1
ATOM 2669 C C . THR A 1 337 ? -8.273 -40.5 2.176 1 92.75 337 THR A C 1
ATOM 2671 O O . THR A 1 337 ? -9.227 -41.188 1.806 1 92.75 337 THR A O 1
ATOM 2674 N N . GLU A 1 338 ? -8.297 -39.25 2.404 1 89.75 338 GLU A N 1
ATOM 2675 C CA . GLU A 1 338 ? -9.555 -38.531 2.182 1 89.75 338 GLU A CA 1
ATOM 2676 C C . GLU A 1 338 ? -9.984 -38.625 0.72 1 89.75 338 GLU A C 1
ATOM 2678 O O . GLU A 1 338 ? -11.172 -38.812 0.426 1 89.75 338 GLU A O 1
ATOM 2683 N N . ALA A 1 339 ? -9.094 -38.438 -0.139 1 90.56 339 ALA A N 1
ATOM 2684 C CA . ALA A 1 339 ? -9.367 -38.5 -1.572 1 90.56 339 ALA A CA 1
ATOM 2685 C C . ALA A 1 339 ? -9.906 -39.875 -1.972 1 90.56 339 ALA A C 1
ATOM 2687 O O . ALA A 1 339 ? -10.852 -39.969 -2.75 1 90.56 339 ALA A O 1
ATOM 2688 N N . SER A 1 340 ? -9.281 -40.875 -1.455 1 91.44 340 SER A N 1
ATOM 2689 C CA . SER A 1 340 ? -9.719 -42.25 -1.746 1 91.44 340 SER A CA 1
ATOM 2690 C C . SER A 1 340 ? -11.148 -42.469 -1.271 1 91.44 340 SER A C 1
ATOM 2692 O O . SER A 1 340 ? -11.938 -43.125 -1.953 1 91.44 340 SER A O 1
ATOM 2694 N N . ALA A 1 341 ? -11.422 -41.875 -0.19 1 90.44 341 ALA A N 1
ATOM 2695 C CA . ALA A 1 341 ? -12.758 -42.031 0.378 1 90.44 341 ALA A CA 1
ATOM 2696 C C . ALA A 1 341 ? -13.789 -41.281 -0.455 1 90.44 341 ALA A C 1
ATOM 2698 O O . ALA A 1 341 ? -14.945 -41.688 -0.552 1 90.44 341 ALA A O 1
ATOM 2699 N N . ARG A 1 342 ? -13.398 -40.281 -1.095 1 88.5 342 ARG A N 1
ATOM 2700 C CA . ARG A 1 342 ? -14.328 -39.438 -1.834 1 88.5 342 ARG A CA 1
ATOM 2701 C C . ARG A 1 342 ? -14.266 -39.75 -3.328 1 88.5 342 ARG A C 1
ATOM 2703 O O . ARG A 1 342 ? -14.906 -39.062 -4.129 1 88.5 342 ARG A O 1
ATOM 2710 N N . LYS A 1 343 ? -13.562 -40.656 -3.686 1 88.38 343 LYS A N 1
ATOM 2711 C CA . LYS A 1 343 ? -13.273 -40.938 -5.086 1 88.38 343 LYS A CA 1
ATOM 2712 C C . LYS A 1 343 ? -14.562 -41.156 -5.879 1 88.38 343 LYS A C 1
ATOM 2714 O O . LYS A 1 343 ? -14.695 -40.656 -6.996 1 88.38 343 LYS A O 1
ATOM 2719 N N . SER A 1 344 ? -15.531 -41.781 -5.324 1 86.62 344 SER A N 1
ATOM 2720 C CA . SER A 1 344 ? -16.766 -42.094 -6.023 1 86.62 344 SER A CA 1
ATOM 2721 C C . SER A 1 344 ? -17.609 -40.844 -6.273 1 86.62 344 SER A C 1
ATOM 2723 O O . SER A 1 344 ? -18.422 -40.812 -7.203 1 86.62 344 SER A O 1
ATOM 2725 N N . SER A 1 345 ? -17.328 -39.875 -5.488 1 83.75 345 SER A N 1
ATOM 2726 C CA . SER A 1 345 ? -18.078 -38.656 -5.652 1 83.75 345 SER A CA 1
ATOM 2727 C C . SER A 1 345 ? -17.406 -37.719 -6.641 1 83.75 345 SER A C 1
ATOM 2729 O O . SER A 1 345 ? -18.031 -36.781 -7.16 1 83.75 345 SER A O 1
ATOM 2731 N N . LEU A 1 346 ? -16.281 -37.906 -6.887 1 78.62 346 LEU A N 1
ATOM 2732 C CA . LEU A 1 346 ? -15.484 -37 -7.699 1 78.62 346 LEU A CA 1
ATOM 2733 C C . LEU A 1 346 ? -15.57 -37.375 -9.18 1 78.62 346 LEU A C 1
ATOM 2735 O O . LEU A 1 346 ? -15.5 -36.5 -10.047 1 78.62 346 LEU A O 1
ATOM 2739 N N . VAL A 1 347 ? -15.586 -38.594 -9.445 1 77.56 347 VAL A N 1
ATOM 2740 C CA . VAL A 1 347 ? -15.445 -39.031 -10.836 1 77.56 347 VAL A CA 1
ATOM 2741 C C . VAL A 1 347 ? -16.578 -40 -11.203 1 77.56 347 VAL A C 1
ATOM 2743 O O . VAL A 1 347 ? -17.125 -40.656 -10.336 1 77.56 347 VAL A O 1
ATOM 2746 N N . ASP A 1 348 ? -16.844 -39.969 -12.445 1 82.88 348 ASP A N 1
ATOM 2747 C CA . ASP A 1 348 ? -17.781 -40.969 -12.961 1 82.88 348 ASP A CA 1
ATOM 2748 C C . ASP A 1 348 ? -17.281 -42.375 -12.719 1 82.88 348 ASP A C 1
ATOM 2750 O O . ASP A 1 348 ? -16.078 -42.625 -12.734 1 82.88 348 ASP A O 1
ATOM 2754 N N . THR A 1 349 ? -18.109 -43.25 -12.57 1 81.19 349 THR A N 1
ATOM 2755 C CA . THR A 1 349 ? -17.828 -44.625 -12.188 1 81.19 349 THR A CA 1
ATOM 2756 C C . THR A 1 349 ? -16.875 -45.281 -13.188 1 81.19 349 THR A C 1
ATOM 2758 O O . THR A 1 349 ? -16.031 -46.062 -12.797 1 81.19 349 THR A O 1
ATOM 2761 N N . HIS A 1 350 ? -17.031 -44.969 -14.414 1 84.81 350 HIS A N 1
ATOM 2762 C CA . HIS A 1 350 ? -16.25 -45.656 -15.445 1 84.81 350 HIS A CA 1
ATOM 2763 C C . HIS A 1 350 ? -14.805 -45.156 -15.438 1 84.81 350 HIS A C 1
ATOM 2765 O O . HIS A 1 350 ? -13.93 -45.812 -16.031 1 84.81 350 HIS A O 1
ATOM 2771 N N . LEU A 1 351 ? -14.508 -44.125 -14.703 1 88.19 351 LEU A N 1
ATOM 2772 C CA . LEU A 1 351 ? -13.172 -43.562 -14.633 1 88.19 351 LEU A CA 1
ATOM 2773 C C . LEU A 1 351 ? -12.461 -43.969 -13.352 1 88.19 351 LEU A C 1
ATOM 2775 O O . LEU A 1 351 ? -11.258 -43.781 -13.203 1 88.19 351 LEU A O 1
ATOM 2779 N N . LEU A 1 352 ? -13.156 -44.594 -12.484 1 86.75 352 LEU A N 1
ATOM 2780 C CA . LEU A 1 352 ? -12.672 -44.875 -11.133 1 86.75 352 LEU A CA 1
ATOM 2781 C C . LEU A 1 352 ? -11.422 -45.75 -11.18 1 86.75 352 LEU A C 1
ATOM 2783 O O . LEU A 1 352 ? -10.484 -45.531 -10.406 1 86.75 352 LEU A O 1
ATOM 2787 N N . ASP A 1 353 ? -11.438 -46.688 -12.117 1 90.12 353 ASP A N 1
ATOM 2788 C CA . ASP A 1 353 ? -10.344 -47.656 -12.172 1 90.12 353 ASP A CA 1
ATOM 2789 C C . ASP A 1 353 ? -9.07 -47 -12.711 1 90.12 353 ASP A C 1
ATOM 2791 O O . ASP A 1 353 ? -7.977 -47.562 -12.539 1 90.12 353 ASP A O 1
ATOM 2795 N N . ARG A 1 354 ? -9.172 -45.906 -13.328 1 94.75 354 ARG A N 1
ATOM 2796 C CA . ARG A 1 354 ? -8.008 -45.281 -13.961 1 94.75 354 ARG A CA 1
ATOM 2797 C C . ARG A 1 354 ? -7.344 -44.281 -13.023 1 94.75 354 ARG A C 1
ATOM 2799 O O . ARG A 1 354 ? -6.289 -43.75 -13.344 1 94.75 354 ARG A O 1
ATOM 2806 N N . ILE A 1 355 ? -7.91 -44.031 -11.852 1 95.31 355 ILE A N 1
ATOM 2807 C CA . ILE A 1 355 ? -7.363 -43.062 -10.914 1 95.31 355 ILE A CA 1
ATOM 2808 C C . ILE A 1 355 ? -7.043 -43.75 -9.586 1 95.31 355 ILE A C 1
ATOM 2810 O O . ILE A 1 355 ? -7.922 -44.344 -8.969 1 95.31 355 ILE A O 1
ATOM 2814 N N . THR A 1 356 ? -5.898 -43.719 -9.211 1 93.69 356 THR A N 1
ATOM 2815 C CA . THR A 1 356 ? -5.469 -44.25 -7.918 1 93.69 356 THR A CA 1
ATOM 2816 C C . THR A 1 356 ? -4.758 -43.188 -7.105 1 93.69 356 THR A C 1
ATOM 2818 O O . THR A 1 356 ? -4.25 -42.188 -7.664 1 93.69 356 THR A O 1
ATOM 2821 N N . PHE A 1 357 ? -4.711 -43.344 -5.793 1 94 357 PHE A N 1
ATOM 2822 C CA . PHE A 1 357 ? -4.105 -42.375 -4.891 1 94 357 PHE A CA 1
ATOM 2823 C C . PHE A 1 357 ? -2.885 -42.938 -4.195 1 94 357 PHE A C 1
ATOM 2825 O O . PHE A 1 357 ? -2.902 -44.094 -3.775 1 94 357 PHE A O 1
ATOM 2832 N N . LEU A 1 358 ? -1.849 -42.219 -4.184 1 93.75 358 LEU A N 1
ATOM 2833 C CA . LEU A 1 358 ? -0.585 -42.625 -3.578 1 93.75 358 LEU A CA 1
ATOM 2834 C C . LEU A 1 358 ? -0.244 -41.719 -2.387 1 93.75 358 LEU A C 1
ATOM 2836 O O . LEU A 1 358 ? 0.137 -40.562 -2.561 1 93.75 358 LEU A O 1
ATOM 2840 N N . PRO A 1 359 ? -0.382 -42.25 -1.086 1 94.44 359 PRO A N 1
ATOM 2841 C CA . PRO A 1 359 ? 0.024 -41.469 0.089 1 94.44 359 PRO A CA 1
ATOM 2842 C C . PRO A 1 359 ? 1.54 -41.312 0.203 1 94.44 359 PRO A C 1
ATOM 2844 O O . PRO A 1 359 ? 2.209 -42.188 0.762 1 94.44 359 PRO A O 1
ATOM 2847 N N . LEU A 1 360 ? 2.078 -40.25 -0.347 1 94.06 360 LEU A N 1
ATOM 2848 C CA . LEU A 1 360 ? 3.516 -40 -0.375 1 94.06 360 LEU A CA 1
ATOM 2849 C C . LEU A 1 360 ? 3.807 -38.531 -0.505 1 94.06 360 LEU A C 1
ATOM 2851 O O . LEU A 1 360 ? 3.258 -37.844 -1.383 1 94.06 360 LEU A O 1
ATOM 2855 N N . SER A 1 361 ? 4.656 -38.031 0.385 1 94.38 361 SER A N 1
ATOM 2856 C CA . SER A 1 361 ? 5.125 -36.656 0.241 1 94.38 361 SER A CA 1
ATOM 2857 C C . SER A 1 361 ? 5.941 -36.469 -1.034 1 94.38 361 SER A C 1
ATOM 2859 O O . SER A 1 361 ? 6.734 -37.344 -1.395 1 94.38 361 SER A O 1
ATOM 2861 N N . PHE A 1 362 ? 5.762 -35.312 -1.665 1 94.88 362 PHE A N 1
ATOM 2862 C CA . PHE A 1 362 ? 6.523 -35.125 -2.893 1 94.88 362 PHE A CA 1
ATOM 2863 C C . PHE A 1 362 ? 7.977 -34.781 -2.576 1 94.88 362 PHE A C 1
ATOM 2865 O O . PHE A 1 362 ? 8.797 -34.656 -3.484 1 94.88 362 PHE A O 1
ATOM 2872 N N . PHE A 1 363 ? 8.312 -34.719 -1.322 1 95.06 363 PHE A N 1
ATOM 2873 C CA . PHE A 1 363 ? 9.703 -34.562 -0.913 1 95.06 363 PHE A CA 1
ATOM 2874 C C . PHE A 1 363 ? 10.391 -35.906 -0.73 1 95.06 363 PHE A C 1
ATOM 2876 O O . PHE A 1 363 ? 11.617 -35.969 -0.638 1 95.06 363 PHE A O 1
ATOM 2883 N N . THR A 1 364 ? 9.602 -36.906 -0.653 1 92.62 364 THR A N 1
ATOM 2884 C CA . THR A 1 364 ? 10.117 -38.281 -0.473 1 92.62 364 THR A CA 1
ATOM 2885 C C . THR A 1 364 ? 10.391 -38.938 -1.822 1 92.62 364 THR A C 1
ATOM 2887 O O . THR A 1 364 ? 9.5 -39 -2.672 1 92.62 364 THR A O 1
ATOM 2890 N N . PRO A 1 365 ? 11.586 -39.406 -1.902 1 89.12 365 PRO A N 1
ATOM 2891 C CA . PRO A 1 365 ? 11.898 -40.062 -3.182 1 89.12 365 PRO A CA 1
ATOM 2892 C C . PRO A 1 365 ? 10.945 -41.219 -3.518 1 89.12 365 PRO A C 1
ATOM 2894 O O . PRO A 1 365 ? 10.594 -42 -2.645 1 89.12 365 PRO A O 1
ATOM 2897 N N . HIS A 1 366 ? 10.438 -41.031 -4.719 1 82.06 366 HIS A N 1
ATOM 2898 C CA . HIS A 1 366 ? 9.602 -42.125 -5.207 1 82.06 366 HIS A CA 1
ATOM 2899 C C . HIS A 1 366 ? 10.398 -43.438 -5.336 1 82.06 366 HIS A C 1
ATOM 2901 O O . HIS A 1 366 ? 11.539 -43.406 -5.801 1 82.06 366 HIS A O 1
ATOM 2907 N N . SER A 1 367 ? 10.141 -44.312 -4.426 1 64.31 367 SER A N 1
ATOM 2908 C CA . SER A 1 367 ? 10.805 -45.594 -4.684 1 64.31 367 SER A CA 1
ATOM 2909 C C . SER A 1 367 ? 10.602 -46.031 -6.133 1 64.31 367 SER A C 1
ATOM 2911 O O . SER A 1 367 ? 9.664 -45.594 -6.797 1 64.31 367 SER A O 1
ATOM 2913 N N . SER A 1 368 ? 11.617 -46.656 -6.75 1 54.56 368 SER A N 1
ATOM 2914 C CA . SER A 1 368 ? 11.5 -47.156 -8.125 1 54.56 368 SER A CA 1
ATOM 2915 C C . SER A 1 368 ? 10.086 -47.625 -8.43 1 54.56 368 SER A C 1
ATOM 2917 O O . SER A 1 368 ? 9.578 -48.531 -7.789 1 54.56 368 SER A O 1
ATOM 2919 N N . SER A 1 369 ? 9.273 -46.531 -8.703 1 59.91 369 SER A N 1
ATOM 2920 C CA . SER A 1 369 ? 7.918 -46.938 -9.102 1 59.91 369 SER A CA 1
ATOM 2921 C C . SER A 1 369 ? 7.945 -47.938 -10.234 1 59.91 369 SER A C 1
ATOM 2923 O O . SER A 1 369 ? 8.734 -47.812 -11.18 1 59.91 369 SER A O 1
ATOM 2925 N N . THR A 1 370 ? 7.68 -49.094 -10.016 1 67.38 370 THR A N 1
ATOM 2926 C CA . THR A 1 370 ? 7.445 -50.062 -11.07 1 67.38 370 THR A CA 1
ATOM 2927 C C . THR A 1 370 ? 5.953 -50.312 -11.266 1 67.38 370 THR A C 1
ATOM 2929 O O . THR A 1 370 ? 5.281 -50.844 -10.383 1 67.38 370 THR A O 1
ATOM 2932 N N . PRO A 1 371 ? 5.602 -49.656 -12.484 1 74.94 371 PRO A N 1
ATOM 2933 C CA . PRO A 1 371 ? 6.266 -49.031 -13.633 1 74.94 371 PRO A CA 1
ATOM 2934 C C . PRO A 1 371 ? 6.496 -47.531 -13.445 1 74.94 371 PRO A C 1
ATOM 2936 O O . PRO A 1 371 ? 5.805 -46.906 -12.648 1 74.94 371 PRO A O 1
ATOM 2939 N N . LYS A 1 372 ? 7.383 -47.094 -14.258 1 92.25 372 LYS A N 1
ATOM 2940 C CA . LYS A 1 372 ? 7.703 -45.656 -14.281 1 92.25 372 LYS A CA 1
ATOM 2941 C C . LYS A 1 372 ? 6.617 -44.875 -15 1 92.25 372 LYS A C 1
ATOM 2943 O O . LYS A 1 372 ? 5.742 -45.438 -15.648 1 92.25 372 LYS A O 1
ATOM 2948 N N . PHE A 1 373 ? 6.652 -43.688 -14.812 1 96 373 PHE A N 1
ATOM 2949 C CA . PHE A 1 373 ? 5.598 -42.812 -15.352 1 96 373 PHE A CA 1
ATOM 2950 C C . PHE A 1 373 ? 6.016 -42.219 -16.688 1 96 373 PHE A C 1
ATOM 2952 O O . PHE A 1 373 ? 7.195 -41.969 -16.922 1 96 373 PHE A O 1
ATOM 2959 N N . ASP A 1 374 ? 4.992 -42.094 -17.547 1 96.56 374 ASP A N 1
ATOM 2960 C CA . ASP A 1 374 ? 5.203 -41.438 -18.844 1 96.56 374 ASP A CA 1
ATOM 2961 C C . ASP A 1 374 ? 5.195 -39.938 -18.703 1 96.56 374 ASP A C 1
ATOM 2963 O O . ASP A 1 374 ? 5.863 -39.219 -19.453 1 96.56 374 ASP A O 1
ATOM 2967 N N . VAL A 1 375 ? 4.418 -39.438 -17.781 1 97.69 375 VAL A N 1
ATOM 2968 C CA . VAL A 1 375 ? 4.293 -38 -17.562 1 97.69 375 VAL A CA 1
ATOM 2969 C C . VAL A 1 375 ? 4.188 -37.719 -16.062 1 97.69 375 VAL A C 1
ATOM 2971 O O . VAL A 1 375 ? 3.516 -38.438 -15.328 1 97.69 375 VAL A O 1
ATOM 2974 N N . ILE A 1 376 ? 4.844 -36.781 -15.625 1 97.62 376 ILE A N 1
ATOM 2975 C CA . ILE A 1 376 ? 4.672 -36.219 -14.289 1 97.62 376 ILE A CA 1
ATOM 2976 C C . ILE A 1 376 ? 4.113 -34.812 -14.383 1 97.62 376 ILE A C 1
ATOM 2978 O O . ILE A 1 376 ? 4.691 -33.938 -15.062 1 97.62 376 ILE A O 1
ATOM 2982 N N . LEU A 1 377 ? 3.023 -34.562 -13.719 1 98.19 377 LEU A N 1
ATOM 2983 C CA . LEU A 1 377 ? 2.342 -33.281 -13.727 1 98.19 377 LEU A CA 1
ATOM 2984 C C . LEU A 1 377 ? 2.59 -32.531 -12.422 1 98.19 377 LEU A C 1
ATOM 2986 O O . LEU A 1 377 ? 2.371 -33.094 -11.336 1 98.19 377 LEU A O 1
ATOM 2990 N N . LEU A 1 378 ? 3.115 -31.359 -12.531 1 97.81 378 LEU A N 1
ATOM 2991 C CA . LEU A 1 378 ? 3.219 -30.406 -11.43 1 97.81 378 LEU A CA 1
ATOM 2992 C C . LEU A 1 378 ? 2.361 -29.172 -11.688 1 97.81 378 LEU A C 1
ATOM 2994 O O . LEU A 1 378 ? 2.707 -28.344 -12.523 1 97.81 378 LEU A O 1
ATOM 2998 N N . ARG A 1 379 ? 1.258 -29.078 -11 1 95.44 379 ARG A N 1
ATOM 2999 C CA . ARG A 1 379 ? 0.394 -27.906 -11.133 1 95.44 379 ARG A CA 1
ATOM 3000 C C . ARG A 1 379 ? 0.333 -27.125 -9.828 1 95.44 379 ARG A C 1
ATOM 3002 O O . ARG A 1 379 ? -0.189 -27.609 -8.828 1 95.44 379 ARG A O 1
ATOM 3009 N N . TRP A 1 380 ? 0.889 -25.844 -9.914 1 91.94 380 TRP A N 1
ATOM 3010 C CA . TRP A 1 380 ? 0.889 -24.953 -8.758 1 91.94 380 TRP A CA 1
ATOM 3011 C C . TRP A 1 380 ? 1.655 -25.578 -7.59 1 91.94 380 TRP A C 1
ATOM 3013 O O . TRP A 1 380 ? 1.177 -25.578 -6.453 1 91.94 380 TRP A O 1
ATOM 3023 N N . ILE A 1 381 ? 2.727 -26.203 -7.883 1 94.88 381 ILE A N 1
ATOM 3024 C CA . ILE A 1 381 ? 3.547 -26.875 -6.879 1 94.88 381 ILE A CA 1
ATOM 3025 C C . ILE A 1 381 ? 4.805 -26.047 -6.605 1 94.88 381 ILE A C 1
ATOM 3027 O O . ILE A 1 381 ? 5.055 -25.641 -5.469 1 94.88 381 ILE A O 1
ATOM 3031 N N . THR A 1 382 ? 5.512 -25.719 -7.695 1 95.44 382 THR A N 1
ATOM 3032 C CA . THR A 1 382 ? 6.836 -25.141 -7.523 1 95.44 382 THR A CA 1
ATOM 3033 C C . THR A 1 382 ? 6.734 -23.719 -6.941 1 95.44 382 THR A C 1
ATOM 3035 O O . THR A 1 382 ? 7.625 -23.281 -6.211 1 95.44 382 THR A O 1
ATOM 3038 N N . HIS A 1 383 ? 5.691 -22.969 -7.195 1 93.38 383 HIS A N 1
ATOM 3039 C CA . HIS A 1 383 ? 5.562 -21.594 -6.746 1 93.38 383 HIS A CA 1
ATOM 3040 C C . HIS A 1 383 ? 5.414 -21.516 -5.23 1 93.38 383 HIS A C 1
ATOM 3042 O O . HIS A 1 383 ? 5.672 -20.469 -4.633 1 93.38 383 HIS A O 1
ATOM 3048 N N . ASN A 1 384 ? 5.051 -22.609 -4.555 1 93.81 384 ASN A N 1
ATOM 3049 C CA . ASN A 1 384 ? 4.855 -22.625 -3.109 1 93.81 384 ASN A CA 1
ATOM 3050 C C . ASN A 1 384 ? 6.164 -22.906 -2.373 1 93.81 384 ASN A C 1
ATOM 3052 O O . ASN A 1 384 ? 6.203 -22.891 -1.142 1 93.81 384 ASN A O 1
ATOM 3056 N N . TRP A 1 385 ? 7.195 -23.125 -3.164 1 96.56 385 TRP A N 1
ATOM 3057 C CA . TRP A 1 385 ? 8.422 -23.594 -2.527 1 96.56 385 TRP A CA 1
ATOM 3058 C C . TRP A 1 385 ? 9.625 -22.812 -3.027 1 96.56 385 TRP A C 1
ATOM 3060 O O . TRP A 1 385 ? 9.656 -22.359 -4.176 1 96.56 385 TRP A O 1
ATOM 3070 N N . SER A 1 386 ? 10.609 -22.734 -2.156 1 96.5 386 SER A N 1
ATOM 3071 C CA . SER A 1 386 ? 11.867 -22.094 -2.523 1 96.5 386 SER A CA 1
ATOM 3072 C C . SER A 1 386 ? 12.633 -22.938 -3.541 1 96.5 386 SER A C 1
ATOM 3074 O O . SER A 1 386 ? 12.242 -24.062 -3.84 1 96.5 386 SER A O 1
ATOM 3076 N N . ASP A 1 387 ? 13.703 -22.406 -4.086 1 96.31 387 ASP A N 1
ATOM 3077 C CA . ASP A 1 387 ? 14.539 -23.141 -5.02 1 96.31 387 ASP A CA 1
ATOM 3078 C C . ASP A 1 387 ? 15.094 -24.406 -4.367 1 96.31 387 ASP A C 1
ATOM 3080 O O . ASP A 1 387 ? 15.195 -25.453 -5.016 1 96.31 387 ASP A O 1
ATOM 3084 N N . LYS A 1 388 ? 15.422 -24.25 -3.109 1 95.81 388 LYS A N 1
ATOM 3085 C CA . LYS A 1 388 ? 15.914 -25.391 -2.346 1 95.81 388 LYS A CA 1
ATOM 3086 C C . LYS A 1 388 ? 14.93 -26.547 -2.383 1 95.81 388 LYS A C 1
ATOM 3088 O O . LYS A 1 388 ? 15.289 -27.672 -2.738 1 95.81 388 LYS A O 1
ATOM 3093 N N . TYR A 1 389 ? 13.742 -26.266 -2.107 1 96.69 389 TYR A N 1
ATOM 3094 C CA . TYR A 1 389 ? 12.727 -27.312 -1.992 1 96.69 389 TYR A CA 1
ATOM 3095 C C . TYR A 1 389 ? 12.234 -27.734 -3.365 1 96.69 389 TYR A C 1
ATOM 3097 O O . TYR A 1 389 ? 11.844 -28.891 -3.561 1 96.69 389 TYR A O 1
ATOM 3105 N N . THR A 1 390 ? 12.219 -26.844 -4.316 1 97.44 390 THR A N 1
ATOM 3106 C CA . THR A 1 390 ? 11.891 -27.219 -5.684 1 97.44 390 THR A CA 1
ATOM 3107 C C . THR A 1 390 ? 12.891 -28.234 -6.219 1 97.44 390 THR A C 1
ATOM 3109 O O . THR A 1 390 ? 12.516 -29.203 -6.879 1 97.44 390 THR A O 1
ATOM 3112 N N . ARG A 1 391 ? 14.188 -28.062 -5.941 1 97.56 391 ARG A N 1
ATOM 3113 C CA . ARG A 1 391 ? 15.203 -29.047 -6.301 1 97.56 391 ARG A CA 1
ATOM 3114 C C . ARG A 1 391 ? 14.922 -30.391 -5.621 1 97.56 391 ARG A C 1
ATOM 3116 O O . ARG A 1 391 ? 15.062 -31.453 -6.238 1 97.56 391 ARG A O 1
ATOM 3123 N N . GLN A 1 392 ? 14.531 -30.266 -4.395 1 97.12 392 GLN A N 1
ATOM 3124 C CA . GLN A 1 392 ? 14.234 -31.484 -3.643 1 97.12 392 GLN A CA 1
ATOM 3125 C C . GLN A 1 392 ? 13.062 -32.25 -4.27 1 97.12 392 GLN A C 1
ATOM 3127 O O . GLN A 1 392 ? 13.094 -33.469 -4.359 1 97.12 392 GLN A O 1
ATOM 3132 N N . ILE A 1 393 ? 12.031 -31.531 -4.652 1 97.44 393 ILE A N 1
ATOM 3133 C CA . ILE A 1 393 ? 10.875 -32.125 -5.301 1 97.44 393 ILE A CA 1
ATOM 3134 C C . ILE A 1 393 ? 11.312 -32.844 -6.59 1 97.44 393 ILE A C 1
ATOM 3136 O O . ILE A 1 393 ? 10.938 -33.969 -6.84 1 97.44 393 ILE A O 1
ATOM 3140 N N . MET A 1 394 ? 12.086 -32.188 -7.367 1 96.94 394 MET A N 1
ATOM 3141 C CA . MET A 1 394 ? 12.547 -32.75 -8.633 1 96.94 394 MET A CA 1
ATOM 3142 C C . MET A 1 394 ? 13.406 -33.969 -8.398 1 96.94 394 MET A C 1
ATOM 3144 O O . MET A 1 394 ? 13.297 -34.969 -9.117 1 96.94 394 MET A O 1
ATOM 3148 N N . ARG A 1 395 ? 14.242 -33.938 -7.379 1 95.88 395 ARG A N 1
ATOM 3149 C CA . ARG A 1 395 ? 15.062 -35.094 -7.016 1 95.88 395 ARG A CA 1
ATOM 3150 C C . ARG A 1 395 ? 14.195 -36.312 -6.68 1 95.88 395 ARG A C 1
ATOM 3152 O O . ARG A 1 395 ? 14.555 -37.438 -6.984 1 95.88 395 ARG A O 1
ATOM 3159 N N . ALA A 1 396 ? 13.133 -35.969 -6.098 1 95.44 396 ALA A N 1
ATOM 3160 C CA . ALA A 1 396 ? 12.258 -37.031 -5.617 1 95.44 396 ALA A CA 1
ATOM 3161 C C . ALA A 1 396 ? 11.484 -37.688 -6.766 1 95.44 396 ALA A C 1
ATOM 3163 O O . ALA A 1 396 ? 11.164 -38.875 -6.727 1 95.44 396 ALA A O 1
ATOM 3164 N N . ILE A 1 397 ? 11.258 -36.938 -7.832 1 93.69 397 ILE A N 1
ATOM 3165 C CA . ILE A 1 397 ? 10.297 -37.438 -8.805 1 93.69 397 ILE A CA 1
ATOM 3166 C C . ILE A 1 397 ? 11.039 -38 -10.031 1 93.69 397 ILE A C 1
ATOM 3168 O O . ILE A 1 397 ? 10.516 -38.812 -10.773 1 93.69 397 ILE A O 1
ATOM 3172 N N . ILE A 1 398 ? 12.242 -37.625 -10.312 1 93.44 398 ILE A N 1
ATOM 3173 C CA . ILE A 1 398 ? 12.984 -37.969 -11.516 1 93.44 398 ILE A CA 1
ATOM 3174 C C . ILE A 1 398 ? 13.133 -39.5 -11.594 1 93.44 398 ILE A C 1
ATOM 3176 O O . ILE A 1 398 ? 12.93 -40.094 -12.656 1 93.44 398 ILE A O 1
ATOM 3180 N N . PRO A 1 399 ? 13.422 -40.156 -10.469 1 91.75 399 PRO A N 1
ATOM 3181 C CA . PRO A 1 399 ? 13.586 -41.594 -10.547 1 91.75 399 PRO A CA 1
ATOM 3182 C C . PRO A 1 399 ? 12.305 -42.312 -10.992 1 91.75 399 PRO A C 1
ATOM 3184 O O . PRO A 1 399 ? 12.359 -43.438 -11.461 1 91.75 399 PRO A O 1
ATOM 3187 N N . ALA A 1 400 ? 11.188 -41.656 -10.867 1 93.25 400 ALA A N 1
ATOM 3188 C CA . ALA A 1 400 ? 9.898 -42.25 -11.219 1 93.25 400 ALA A CA 1
ATOM 3189 C C . ALA A 1 400 ? 9.586 -42.031 -12.695 1 93.25 400 ALA A C 1
ATOM 3191 O O . ALA A 1 400 ? 8.648 -42.656 -13.227 1 93.25 400 ALA A O 1
ATOM 3192 N N . LEU A 1 401 ? 10.352 -41.312 -13.359 1 94.75 401 LEU A N 1
ATOM 3193 C CA . LEU A 1 401 ? 10.086 -40.938 -14.742 1 94.75 401 LEU A CA 1
ATOM 3194 C C . LEU A 1 401 ? 10.812 -41.875 -15.711 1 94.75 401 LEU A C 1
ATOM 3196 O O . LEU A 1 401 ? 11.992 -42.188 -15.508 1 94.75 401 LEU A O 1
ATOM 3200 N N . LYS A 1 402 ? 10.078 -42.312 -16.766 1 93.62 402 LYS A N 1
ATOM 3201 C CA . LYS A 1 402 ? 10.68 -43.125 -17.828 1 93.62 402 LYS A CA 1
ATOM 3202 C C . LYS A 1 402 ? 11.648 -42.281 -18.672 1 93.62 402 LYS A C 1
ATOM 3204 O O . LYS A 1 402 ? 11.477 -41.094 -18.812 1 93.62 402 LYS A O 1
ATOM 3209 N N . LYS A 1 403 ? 12.68 -43.062 -19.188 1 93.94 403 LYS A N 1
ATOM 3210 C CA . LYS A 1 403 ? 13.422 -42.406 -20.266 1 93.94 403 LYS A CA 1
ATOM 3211 C C . LYS A 1 403 ? 12.492 -41.969 -21.391 1 93.94 403 LYS A C 1
ATOM 3213 O O . LYS A 1 403 ? 11.648 -42.75 -21.844 1 93.94 403 LYS A O 1
ATOM 3218 N N . GLY A 1 404 ? 12.625 -40.75 -21.719 1 95.88 404 GLY A N 1
ATOM 3219 C CA . GLY A 1 404 ? 11.719 -40.219 -22.734 1 95.88 404 GLY A CA 1
ATOM 3220 C C . GLY A 1 404 ? 10.43 -39.688 -22.141 1 95.88 404 GLY A C 1
ATOM 3221 O O . GLY A 1 404 ? 9.641 -39.062 -22.859 1 95.88 404 GLY A O 1
ATOM 3222 N N . GLY A 1 405 ? 10.258 -39.969 -20.859 1 96.69 405 GLY A N 1
ATOM 3223 C CA . GLY A 1 405 ? 9.094 -39.406 -20.203 1 96.69 405 GLY A CA 1
ATOM 3224 C C . GLY A 1 405 ? 9.117 -37.906 -20.109 1 96.69 405 GLY A C 1
ATOM 3225 O O . GLY A 1 405 ? 10.125 -37.281 -20.422 1 96.69 405 GLY A O 1
ATOM 3226 N N . GLN A 1 406 ? 7.941 -37.281 -19.719 1 97.62 406 GLN A N 1
ATOM 3227 C CA . GLN A 1 406 ? 7.82 -35.844 -19.734 1 97.62 406 GLN A CA 1
ATOM 3228 C C . GLN A 1 406 ? 7.453 -35.312 -18.344 1 97.62 406 GLN A C 1
ATOM 3230 O O . GLN A 1 406 ? 6.758 -35.969 -17.578 1 97.62 406 GLN A O 1
ATOM 3235 N N . VAL A 1 407 ? 7.965 -34.156 -18.094 1 98.12 407 VAL A N 1
ATOM 3236 C CA . VAL A 1 407 ? 7.457 -33.344 -17 1 98.12 407 VAL A CA 1
ATOM 3237 C C . VAL A 1 407 ? 6.613 -32.219 -17.547 1 98.12 407 VAL A C 1
ATOM 3239 O O . VAL A 1 407 ? 7.043 -31.5 -18.453 1 98.12 407 VAL A O 1
ATOM 3242 N N . PHE A 1 408 ? 5.406 -32.125 -17.062 1 98.25 408 PHE A N 1
ATOM 3243 C CA . PHE A 1 408 ? 4.434 -31.109 -17.453 1 98.25 408 PHE A CA 1
ATOM 3244 C C . PHE A 1 408 ? 4.105 -30.188 -16.281 1 98.25 408 PHE A C 1
ATOM 3246 O O . PHE A 1 408 ? 3.49 -30.609 -15.297 1 98.25 408 PHE A O 1
ATOM 3253 N N . ILE A 1 409 ? 4.523 -28.906 -16.406 1 98.12 409 ILE A N 1
ATOM 3254 C CA . ILE A 1 409 ? 4.395 -27.969 -15.297 1 98.12 409 ILE A CA 1
ATOM 3255 C C . ILE A 1 409 ? 3.385 -26.875 -15.664 1 98.12 409 ILE A C 1
ATOM 3257 O O . ILE A 1 409 ? 3.463 -26.281 -16.75 1 98.12 409 ILE A O 1
ATOM 3261 N N . ALA A 1 410 ? 2.396 -26.688 -14.812 1 96.44 410 ALA A N 1
ATOM 3262 C CA . ALA A 1 410 ? 1.437 -25.594 -14.93 1 96.44 410 ALA A CA 1
ATOM 3263 C C . ALA A 1 410 ? 1.621 -24.562 -13.812 1 96.44 410 ALA A C 1
ATOM 3265 O O . ALA A 1 410 ? 1.314 -24.844 -12.648 1 96.44 410 ALA A O 1
ATOM 3266 N N . GLU A 1 411 ? 2.158 -23.406 -14.18 1 94.62 411 GLU A N 1
ATOM 3267 C CA . GLU A 1 411 ? 2.49 -22.391 -13.195 1 94.62 411 GLU A CA 1
ATOM 3268 C C . GLU A 1 411 ? 2.238 -20.984 -13.75 1 94.62 411 GLU A C 1
ATOM 3270 O O . GLU A 1 411 ? 2.113 -20.812 -14.969 1 94.62 411 GLU A O 1
ATOM 3275 N N . TYR A 1 412 ? 2.057 -20.062 -12.812 1 92.69 412 TYR A N 1
ATOM 3276 C CA . TYR A 1 412 ? 2.182 -18.656 -13.203 1 92.69 412 TYR A CA 1
ATOM 3277 C C . TYR A 1 412 ? 3.639 -18.297 -13.469 1 92.69 412 TYR A C 1
ATOM 3279 O O . TYR A 1 412 ? 4.48 -18.375 -12.57 1 92.69 412 TYR A O 1
ATOM 3287 N N . LEU A 1 413 ? 3.969 -17.953 -14.688 1 95.38 413 LEU A N 1
ATOM 3288 C CA . LEU A 1 413 ? 5.352 -17.641 -15.039 1 95.38 413 LEU A CA 1
ATOM 3289 C C . LEU A 1 413 ? 5.559 -16.141 -15.164 1 95.38 413 LEU A C 1
ATOM 3291 O O . LEU A 1 413 ? 4.738 -15.445 -15.773 1 95.38 413 LEU A O 1
ATOM 3295 N N . LEU A 1 414 ? 6.582 -15.664 -14.539 1 94.38 414 LEU A N 1
ATOM 3296 C CA . LEU A 1 414 ? 7.008 -14.281 -14.742 1 94.38 414 LEU A CA 1
ATOM 3297 C C . LEU A 1 414 ? 7.617 -14.102 -16.125 1 94.38 414 LEU A C 1
ATOM 3299 O O . LEU A 1 414 ? 8.102 -15.062 -16.734 1 94.38 414 LEU A O 1
ATOM 3303 N N . SER A 1 415 ? 7.555 -12.859 -16.562 1 91.81 415 SER A N 1
ATOM 3304 C CA . SER A 1 415 ? 8.25 -12.531 -17.797 1 91.81 415 SER A CA 1
ATOM 3305 C C . SER A 1 415 ? 9.766 -12.602 -17.625 1 91.81 415 SER A C 1
ATOM 3307 O O . SER A 1 415 ? 10.289 -12.242 -16.562 1 91.81 415 SER A O 1
ATOM 3309 N N . GLU A 1 416 ? 10.383 -13.055 -18.688 1 91.69 416 GLU A N 1
ATOM 3310 C CA . GLU A 1 416 ? 11.844 -13.102 -18.656 1 91.69 416 GLU A CA 1
ATOM 3311 C C . GLU A 1 416 ? 12.43 -11.703 -18.531 1 91.69 416 GLU A C 1
ATOM 3313 O O . GLU A 1 416 ? 13.406 -11.492 -17.797 1 91.69 416 GLU A O 1
ATOM 3318 N N . GLU A 1 417 ? 11.828 -10.852 -19.234 1 90.88 417 GLU A N 1
ATOM 3319 C CA . GLU A 1 417 ? 12.281 -9.469 -19.203 1 90.88 417 GLU A CA 1
ATOM 3320 C C . GLU A 1 417 ? 11.375 -8.609 -18.328 1 90.88 417 GLU A C 1
ATOM 3322 O O . GLU A 1 417 ? 10.219 -8.961 -18.094 1 90.88 417 GLU A O 1
ATOM 3327 N N . SER A 1 418 ? 11.977 -7.516 -17.875 1 89.75 418 SER A N 1
ATOM 3328 C CA . SER A 1 418 ? 11.172 -6.574 -17.094 1 89.75 418 SER A CA 1
ATOM 3329 C C . SER A 1 418 ? 10.016 -6.02 -17.922 1 89.75 418 SER A C 1
ATOM 3331 O O . SER A 1 418 ? 10.211 -5.594 -19.062 1 89.75 418 SER A O 1
ATOM 3333 N N . PRO A 1 419 ? 8.883 -6.031 -17.328 1 84.81 419 PRO A N 1
ATOM 3334 C CA . PRO A 1 419 ? 7.75 -5.473 -18.062 1 84.81 419 PRO A CA 1
ATOM 3335 C C . PRO A 1 419 ? 7.801 -3.951 -18.172 1 84.81 419 PRO A C 1
ATOM 3337 O O . PRO A 1 419 ? 7.059 -3.357 -18.953 1 84.81 419 PRO A O 1
ATOM 3340 N N . GLY A 1 420 ? 8.68 -3.359 -17.438 1 90.81 420 GLY A N 1
ATOM 3341 C CA . GLY A 1 420 ? 8.703 -1.906 -17.422 1 90.81 420 GLY A CA 1
ATOM 3342 C C . GLY A 1 420 ? 7.473 -1.298 -16.766 1 90.81 420 GLY A C 1
ATOM 3343 O O . GLY A 1 420 ? 6.902 -1.885 -15.852 1 90.81 420 GLY A O 1
ATOM 3344 N N . VAL A 1 421 ? 7.125 -0.076 -17.172 1 92.5 421 VAL A N 1
ATOM 3345 C CA . VAL A 1 421 ? 5.984 0.639 -16.594 1 92.5 421 VAL A CA 1
ATOM 3346 C C . VAL A 1 421 ? 4.691 0.161 -17.25 1 92.5 421 VAL A C 1
ATOM 3348 O O . VAL A 1 421 ? 4.137 0.846 -18.125 1 92.5 421 VAL A O 1
ATOM 3351 N N . THR A 1 422 ? 4.289 -0.979 -16.844 1 92.5 422 THR A N 1
ATOM 3352 C CA . THR A 1 422 ? 3.092 -1.629 -17.359 1 92.5 422 THR A CA 1
ATOM 3353 C C . THR A 1 422 ? 2.162 -2.039 -16.234 1 92.5 422 THR A C 1
ATOM 3355 O O . THR A 1 422 ? 2.57 -2.762 -15.312 1 92.5 422 THR A O 1
ATOM 3358 N N . ALA A 1 423 ? 0.937 -1.634 -16.344 1 91.94 423 ALA A N 1
ATOM 3359 C CA . ALA A 1 423 ? -0.024 -1.883 -15.266 1 91.94 423 ALA A CA 1
ATOM 3360 C C . ALA A 1 423 ? -0.593 -3.295 -15.352 1 91.94 423 ALA A C 1
ATOM 3362 O O . ALA A 1 423 ? -0.882 -3.922 -14.328 1 91.94 423 ALA A O 1
ATOM 3363 N N . THR A 1 424 ? -0.739 -3.879 -16.516 1 89.12 424 THR A N 1
ATOM 3364 C CA . THR A 1 424 ? -1.438 -5.141 -16.734 1 89.12 424 THR A CA 1
ATOM 3365 C C . THR A 1 424 ? -0.541 -6.324 -16.391 1 89.12 424 THR A C 1
ATOM 3367 O O . THR A 1 424 ? -1.021 -7.449 -16.234 1 89.12 424 THR A O 1
ATOM 3370 N N . GLN A 1 425 ? 0.71 -6.086 -16.188 1 84.69 425 GLN A N 1
ATOM 3371 C CA . GLN A 1 425 ? 1.628 -7.184 -15.898 1 84.69 425 GLN A CA 1
ATOM 3372 C C . GLN A 1 425 ? 2.078 -7.148 -14.445 1 84.69 425 GLN A C 1
ATOM 3374 O O . GLN A 1 425 ? 3 -7.867 -14.055 1 84.69 425 GLN A O 1
ATOM 3379 N N . THR A 1 426 ? 1.4 -6.352 -13.68 1 90.62 426 THR A N 1
ATOM 3380 C CA . THR A 1 426 ? 1.784 -6.141 -12.289 1 90.62 426 THR A CA 1
ATOM 3381 C C . THR A 1 426 ? 1.416 -7.352 -11.438 1 90.62 426 THR A C 1
ATOM 3383 O O . THR A 1 426 ? 2.092 -7.652 -10.445 1 90.62 426 THR A O 1
ATOM 3386 N N . ILE A 1 427 ? 0.416 -8.055 -11.828 1 90.75 427 ILE A N 1
ATOM 3387 C CA . ILE A 1 427 ? -0.159 -9.086 -10.969 1 90.75 427 ILE A CA 1
ATOM 3388 C C . ILE A 1 427 ? 0.854 -10.203 -10.75 1 90.75 427 ILE A C 1
ATOM 3390 O O . ILE A 1 427 ? 0.928 -10.781 -9.664 1 90.75 427 ILE A O 1
ATOM 3394 N N . GLY A 1 428 ? 1.633 -10.555 -11.781 1 92.19 428 GLY A N 1
ATOM 3395 C CA . GLY A 1 428 ? 2.65 -11.578 -11.617 1 92.19 428 GLY A CA 1
ATOM 3396 C C . GLY A 1 428 ? 3.689 -11.227 -10.57 1 92.19 428 GLY A C 1
ATOM 3397 O O . GLY A 1 428 ? 4.086 -12.07 -9.766 1 92.19 428 GLY A O 1
ATOM 3398 N N . LEU A 1 429 ? 4.086 -10.008 -10.594 1 95.56 429 LEU A N 1
ATOM 3399 C CA . LEU A 1 429 ? 5.086 -9.539 -9.641 1 95.56 429 LEU A CA 1
ATOM 3400 C C . LEU A 1 429 ? 4.504 -9.453 -8.234 1 95.56 429 LEU A C 1
ATOM 3402 O O . LEU A 1 429 ? 5.188 -9.75 -7.254 1 95.56 429 LEU A O 1
ATOM 3406 N N . ARG A 1 430 ? 3.262 -9.055 -8.141 1 96.81 430 ARG A N 1
ATOM 3407 C CA . ARG A 1 430 ? 2.59 -9.016 -6.848 1 96.81 430 ARG A CA 1
ATOM 3408 C C . ARG A 1 430 ? 2.42 -10.414 -6.27 1 96.81 430 ARG A C 1
ATOM 3410 O O . ARG A 1 430 ? 2.596 -10.625 -5.066 1 96.81 430 ARG A O 1
ATOM 3417 N N . MET A 1 431 ? 2.109 -11.328 -7.145 1 95.06 431 MET A N 1
ATOM 3418 C CA . MET A 1 431 ? 1.991 -12.727 -6.715 1 95.06 431 MET A CA 1
ATOM 3419 C C . MET A 1 431 ? 3.332 -13.258 -6.223 1 95.06 431 MET A C 1
ATOM 3421 O O . MET A 1 431 ? 3.387 -14.008 -5.246 1 95.06 431 MET A O 1
ATOM 3425 N N . ASP A 1 432 ? 4.363 -12.883 -6.93 1 96.38 432 ASP A N 1
ATOM 3426 C CA . ASP A 1 432 ? 5.699 -13.258 -6.484 1 96.38 432 ASP A CA 1
ATOM 3427 C C . ASP A 1 432 ? 5.965 -12.773 -5.059 1 96.38 432 ASP A C 1
ATOM 3429 O O . ASP A 1 432 ? 6.496 -13.523 -4.23 1 96.38 432 ASP A O 1
ATOM 3433 N N . MET A 1 433 ? 5.641 -11.555 -4.777 1 97.38 433 MET A N 1
ATOM 3434 C CA . MET A 1 433 ? 5.789 -11 -3.436 1 97.38 433 MET A CA 1
ATOM 3435 C C . MET A 1 433 ? 4.953 -11.781 -2.428 1 97.38 433 MET A C 1
ATOM 3437 O O . MET A 1 433 ? 5.434 -12.109 -1.34 1 97.38 433 MET A O 1
ATOM 3441 N N . ILE A 1 434 ? 3.787 -12.07 -2.764 1 97.62 434 ILE A N 1
ATOM 3442 C CA . ILE A 1 434 ? 2.869 -12.781 -1.875 1 97.62 434 ILE A CA 1
ATOM 3443 C C . ILE A 1 434 ? 3.414 -14.172 -1.566 1 97.62 434 ILE A C 1
ATOM 3445 O O . ILE A 1 434 ? 3.344 -14.633 -0.426 1 97.62 434 ILE A O 1
ATOM 3449 N N . MET A 1 435 ? 4.008 -14.805 -2.557 1 96.94 435 MET A N 1
ATOM 3450 C CA . MET A 1 435 ? 4.613 -16.125 -2.336 1 96.94 435 MET A CA 1
ATOM 3451 C C . MET A 1 435 ? 5.797 -16.016 -1.383 1 96.94 435 MET A C 1
ATOM 3453 O O . MET A 1 435 ? 6.016 -16.906 -0.555 1 96.94 435 MET A O 1
ATOM 3457 N N . GLY A 1 436 ? 6.527 -14.992 -1.58 1 96.94 436 GLY A N 1
ATOM 3458 C CA . GLY A 1 436 ? 7.629 -14.766 -0.657 1 96.94 436 GLY A CA 1
ATOM 3459 C C . GLY A 1 436 ? 7.168 -14.508 0.768 1 96.94 436 GLY A C 1
ATOM 3460 O O . GLY A 1 436 ? 7.754 -15.039 1.715 1 96.94 436 GLY A O 1
ATOM 3461 N N . VAL A 1 437 ? 6.176 -13.734 0.933 1 97.88 437 VAL A N 1
ATOM 3462 C CA . VAL A 1 437 ? 5.66 -13.344 2.238 1 97.88 437 VAL A CA 1
ATOM 3463 C C . VAL A 1 437 ? 5.039 -14.547 2.938 1 97.88 437 VAL A C 1
ATOM 3465 O O . VAL A 1 437 ? 5.27 -14.766 4.129 1 97.88 437 VAL A O 1
ATOM 3468 N N . GLY A 1 438 ? 4.328 -15.344 2.193 1 97.25 438 GLY A N 1
ATOM 3469 C CA . GLY A 1 438 ? 3.533 -16.391 2.805 1 97.25 438 GLY A CA 1
ATOM 3470 C C . GLY A 1 438 ? 4.273 -17.719 2.906 1 97.25 438 GLY A C 1
ATOM 3471 O O . GLY A 1 438 ? 4.004 -18.516 3.807 1 97.25 438 GLY A O 1
ATOM 3472 N N . PHE A 1 439 ? 5.316 -17.938 1.938 1 95.88 439 PHE A N 1
ATOM 3473 C CA . PHE A 1 439 ? 5.75 -19.328 1.781 1 95.88 439 PHE A CA 1
ATOM 3474 C C . PHE A 1 439 ? 7.266 -19.406 1.656 1 95.88 439 PHE A C 1
ATOM 3476 O O . PHE A 1 439 ? 7.82 -20.484 1.426 1 95.88 439 PHE A O 1
ATOM 3483 N N . SER A 1 440 ? 7.973 -18.297 1.827 1 95.75 440 SER A N 1
ATOM 3484 C CA . SER A 1 440 ? 9.398 -18.266 1.52 1 95.75 440 SER A CA 1
ATOM 3485 C C . SER A 1 440 ? 9.672 -18.797 0.118 1 95.75 440 SER A C 1
ATOM 3487 O O . SER A 1 440 ? 10.656 -19.5 -0.1 1 95.75 440 SER A O 1
ATOM 3489 N N . ALA A 1 441 ? 8.789 -18.516 -0.748 1 96.56 441 ALA A N 1
ATOM 3490 C CA . ALA A 1 441 ? 8.82 -19.031 -2.111 1 96.56 441 ALA A CA 1
ATOM 3491 C C . ALA A 1 441 ? 8.859 -17.906 -3.131 1 96.56 441 ALA A C 1
ATOM 3493 O O . ALA A 1 441 ? 9.383 -16.828 -2.846 1 96.56 441 ALA A O 1
ATOM 3494 N N . LYS A 1 442 ? 8.508 -18.203 -4.383 1 96 442 LYS A N 1
ATOM 3495 C CA . LYS A 1 442 ? 8.578 -17.203 -5.438 1 96 442 LYS A CA 1
ATOM 3496 C C . LYS A 1 442 ? 7.898 -17.688 -6.715 1 96 442 LYS A C 1
ATOM 3498 O O . LYS A 1 442 ? 7.703 -18.891 -6.895 1 96 442 LYS A O 1
ATOM 3503 N N . GLU A 1 443 ? 7.441 -16.719 -7.48 1 96.12 443 GLU A N 1
ATOM 3504 C CA . GLU A 1 443 ? 7.164 -17.016 -8.883 1 96.12 443 GLU A CA 1
ATOM 3505 C C . GLU A 1 443 ? 8.438 -16.984 -9.719 1 96.12 443 GLU A C 1
ATOM 3507 O O . GLU A 1 443 ? 9.391 -16.266 -9.391 1 96.12 443 GLU A O 1
ATOM 3512 N N . ARG A 1 444 ? 8.422 -17.766 -10.766 1 96.75 444 ARG A N 1
ATOM 3513 C CA . ARG A 1 444 ? 9.648 -17.922 -11.539 1 96.75 444 ARG A CA 1
ATOM 3514 C C . ARG A 1 444 ? 9.398 -17.703 -13.023 1 96.75 444 ARG A C 1
ATOM 3516 O O . ARG A 1 444 ? 8.258 -17.797 -13.484 1 96.75 444 ARG A O 1
ATOM 3523 N N . THR A 1 445 ? 10.484 -17.312 -13.711 1 95.19 445 THR A N 1
ATOM 3524 C CA . THR A 1 445 ? 10.445 -17.359 -15.172 1 95.19 445 THR A CA 1
ATOM 3525 C C . THR A 1 445 ? 10.641 -18.797 -15.664 1 95.19 445 THR A C 1
ATOM 3527 O O . THR A 1 445 ? 11.062 -19.656 -14.906 1 95.19 445 THR A O 1
ATOM 3530 N N . ALA A 1 446 ? 10.258 -19 -16.922 1 96.88 446 ALA A N 1
ATOM 3531 C CA . ALA A 1 446 ? 10.547 -20.297 -17.531 1 96.88 446 ALA A CA 1
ATOM 3532 C C . ALA A 1 446 ? 12.039 -20.594 -17.516 1 96.88 446 ALA A C 1
ATOM 3534 O O . ALA A 1 446 ? 12.453 -21.75 -17.297 1 96.88 446 ALA A O 1
ATOM 3535 N N . GLY A 1 447 ? 12.797 -19.578 -17.734 1 96 447 GLY A N 1
ATOM 3536 C CA . GLY A 1 447 ? 14.242 -19.719 -17.703 1 96 447 GLY A CA 1
ATOM 3537 C C . GLY A 1 447 ? 14.773 -20.141 -16.344 1 96 447 GLY A C 1
ATOM 3538 O O . GLY A 1 447 ? 15.672 -20.969 -16.266 1 96 447 GLY A O 1
ATOM 3539 N N . ASP A 1 448 ? 14.266 -19.562 -15.312 1 94.94 448 ASP A N 1
ATOM 3540 C CA . ASP A 1 448 ? 14.656 -19.922 -13.953 1 94.94 448 ASP A CA 1
ATOM 3541 C C . ASP A 1 448 ? 14.359 -21.391 -13.672 1 94.94 448 ASP A C 1
ATOM 3543 O O . ASP A 1 448 ? 15.172 -22.094 -13.07 1 94.94 448 ASP A O 1
ATOM 3547 N N . LEU A 1 449 ? 13.203 -21.828 -14.055 1 97.31 449 LEU A N 1
ATOM 3548 C CA . LEU A 1 449 ? 12.828 -23.219 -13.828 1 97.31 449 LEU A CA 1
ATOM 3549 C C . LEU A 1 449 ? 13.727 -24.156 -14.625 1 97.31 449 LEU A C 1
ATOM 3551 O O . LEU A 1 449 ? 14.086 -25.234 -14.141 1 97.31 449 LEU A O 1
ATOM 3555 N N . ARG A 1 450 ? 14.047 -23.734 -15.789 1 97.56 450 ARG A N 1
ATOM 3556 C CA . ARG A 1 450 ? 14.93 -24.531 -16.625 1 97.56 450 ARG A CA 1
ATOM 3557 C C . ARG A 1 450 ? 16.281 -24.75 -15.938 1 97.56 450 ARG A C 1
ATOM 3559 O O . ARG A 1 450 ? 16.797 -25.875 -15.906 1 97.56 450 ARG A O 1
ATOM 3566 N N . ILE A 1 451 ? 16.797 -23.703 -15.391 1 96.81 451 ILE A N 1
ATOM 3567 C CA . ILE A 1 451 ? 18.078 -23.781 -14.711 1 96.81 451 ILE A CA 1
ATOM 3568 C C . ILE A 1 451 ? 17.984 -24.766 -13.547 1 96.81 451 ILE A C 1
ATOM 3570 O O . ILE A 1 451 ? 18.859 -25.625 -13.383 1 96.81 451 ILE A O 1
ATOM 3574 N N . LEU A 1 452 ? 16.969 -24.672 -12.742 1 97.19 452 LEU A N 1
ATOM 3575 C CA . LEU A 1 452 ? 16.797 -25.547 -11.586 1 97.19 452 LEU A CA 1
ATOM 3576 C C . LEU A 1 452 ? 16.672 -27 -12.016 1 97.19 452 LEU A C 1
ATOM 3578 O O . LEU A 1 452 ? 17.297 -27.875 -11.414 1 97.19 452 LEU A O 1
ATOM 3582 N N . LEU A 1 453 ? 15.859 -27.25 -13.031 1 97.88 453 LEU A N 1
ATOM 3583 C CA . LEU A 1 453 ? 15.617 -28.609 -13.5 1 97.88 453 LEU A CA 1
ATOM 3584 C C . LEU A 1 453 ? 16.891 -29.219 -14.07 1 97.88 453 LEU A C 1
ATOM 3586 O O . LEU A 1 453 ? 17.172 -30.406 -13.852 1 97.88 453 LEU A O 1
ATOM 3590 N N . GLU A 1 454 ? 17.641 -28.438 -14.766 1 97.94 454 GLU A N 1
ATOM 3591 C CA . GLU A 1 454 ? 18.875 -28.922 -15.359 1 97.94 454 GLU A CA 1
ATOM 3592 C C . GLU A 1 454 ? 19.906 -29.266 -14.297 1 97.94 454 GLU A C 1
ATOM 3594 O O . GLU A 1 454 ? 20.656 -30.234 -14.43 1 97.94 454 GLU A O 1
ATOM 3599 N N . GLU A 1 455 ? 19.984 -28.438 -13.312 1 97.75 455 GLU A N 1
ATOM 3600 C CA . GLU A 1 455 ? 20.891 -28.703 -12.203 1 97.75 455 GLU A CA 1
ATOM 3601 C C . GLU A 1 455 ? 20.609 -30.062 -11.578 1 97.75 455 GLU A C 1
ATOM 3603 O O . GLU A 1 455 ? 21.531 -30.844 -11.328 1 97.75 455 GLU A O 1
ATOM 3608 N N . VAL A 1 456 ? 19.375 -30.344 -11.336 1 97.75 456 VAL A N 1
ATOM 3609 C CA . VAL A 1 456 ? 19 -31.609 -10.688 1 97.75 456 VAL A CA 1
ATOM 3610 C C . VAL A 1 456 ? 19.234 -32.75 -11.656 1 97.75 456 VAL A C 1
ATOM 3612 O O . VAL A 1 456 ? 19.641 -33.844 -11.242 1 97.75 456 VAL A O 1
ATOM 3615 N N . ALA A 1 457 ? 18.938 -32.562 -12.945 1 97.44 457 ALA A N 1
ATOM 3616 C CA . ALA A 1 457 ? 19.141 -33.625 -13.953 1 97.44 457 ALA A CA 1
ATOM 3617 C C . ALA A 1 457 ? 20.594 -34.094 -13.961 1 97.44 457 ALA A C 1
ATOM 3619 O O . ALA A 1 457 ? 20.875 -35.281 -14.117 1 97.44 457 ALA A O 1
ATOM 3620 N N . GLN A 1 458 ? 21.469 -33.188 -13.789 1 97.12 458 GLN A N 1
ATOM 3621 C CA . GLN A 1 458 ? 22.891 -33.5 -13.797 1 97.12 458 GLN A CA 1
ATOM 3622 C C . GLN A 1 458 ? 23.266 -34.406 -12.641 1 97.12 458 GLN A C 1
ATOM 3624 O O . GLN A 1 458 ? 24.156 -35.25 -12.766 1 97.12 458 GLN A O 1
ATOM 3629 N N . GLU A 1 459 ? 22.578 -34.25 -11.625 1 96.5 459 GLU A N 1
ATOM 3630 C CA . GLU A 1 459 ? 22.812 -35.125 -10.469 1 96.5 459 GLU A CA 1
ATOM 3631 C C . GLU A 1 459 ? 22.469 -36.562 -10.781 1 96.5 459 GLU A C 1
ATOM 3633 O O . GLU A 1 459 ? 22.984 -37.469 -10.141 1 96.5 459 GLU A O 1
ATOM 3638 N N . PHE A 1 460 ? 21.641 -36.75 -11.781 1 94.62 460 PHE A N 1
ATOM 3639 C CA . PHE A 1 460 ? 21.188 -38.094 -12.141 1 94.62 460 PHE A CA 1
ATOM 3640 C C . PHE A 1 460 ? 21.844 -38.562 -13.438 1 94.62 460 PHE A C 1
ATOM 3642 O O . PHE A 1 460 ? 21.438 -39.562 -14.023 1 94.62 460 PHE A O 1
ATOM 3649 N N . GLY A 1 461 ? 22.812 -37.75 -13.836 1 95.31 461 GLY A N 1
ATOM 3650 C CA . GLY A 1 461 ? 23.5 -38.094 -15.07 1 95.31 461 GLY A CA 1
ATOM 3651 C C . GLY A 1 461 ? 22.641 -37.969 -16.297 1 95.31 461 GLY A C 1
ATOM 3652 O O . GLY A 1 461 ? 22.891 -38.625 -17.328 1 95.31 461 GLY A O 1
ATOM 3653 N N . GLY A 1 462 ? 21.641 -37.25 -16.219 1 96.62 462 GLY A N 1
ATOM 3654 C CA . GLY A 1 462 ? 20.734 -37.031 -17.328 1 96.62 462 GLY A CA 1
ATOM 3655 C C . GLY A 1 462 ? 20.641 -35.594 -17.781 1 96.62 462 GLY A C 1
ATOM 3656 O O . GLY A 1 462 ? 21.5 -34.781 -17.422 1 96.62 462 GLY A O 1
ATOM 3657 N N . SER A 1 463 ? 19.641 -35.344 -18.688 1 97.31 463 SER A N 1
ATOM 3658 C CA . SER A 1 463 ? 19.375 -34 -19.188 1 97.31 463 SER A CA 1
ATOM 3659 C C . SER A 1 463 ? 17.922 -33.844 -19.641 1 97.31 463 SER A C 1
ATOM 3661 O O . SER A 1 463 ? 17.188 -34.844 -19.703 1 97.31 463 SER A O 1
ATOM 3663 N N . TRP A 1 464 ? 17.609 -32.625 -19.844 1 97.88 464 TRP A N 1
ATOM 3664 C CA . TRP A 1 464 ? 16.266 -32.344 -20.375 1 97.88 464 TRP A CA 1
ATOM 3665 C C . TRP A 1 464 ? 16.359 -31.875 -21.828 1 97.88 464 TRP A C 1
ATOM 3667 O O . TRP A 1 464 ? 17.297 -31.203 -22.219 1 97.88 464 TRP A O 1
ATOM 3677 N N . SER A 1 465 ? 15.391 -32.281 -22.578 1 97.69 465 SER A N 1
ATOM 3678 C CA . SER A 1 465 ? 15.305 -31.828 -23.953 1 97.69 465 SER A CA 1
ATOM 3679 C C . SER A 1 465 ? 13.883 -31.406 -24.312 1 97.69 465 SER A C 1
ATOM 3681 O O . SER A 1 465 ? 12.961 -31.578 -23.516 1 97.69 465 SER A O 1
ATOM 3683 N N . ASN A 1 466 ? 13.68 -30.688 -25.453 1 96.94 466 ASN A N 1
ATOM 3684 C CA . ASN A 1 466 ? 12.391 -30.266 -26 1 96.94 466 ASN A CA 1
ATOM 3685 C C . ASN A 1 466 ? 11.641 -29.359 -25.047 1 96.94 466 ASN A C 1
ATOM 3687 O O . ASN A 1 466 ? 10.477 -29.609 -24.734 1 96.94 466 ASN A O 1
ATOM 3691 N N . TRP A 1 467 ? 12.352 -28.406 -24.578 1 97.12 467 TRP A N 1
ATOM 3692 C CA . TRP A 1 467 ? 11.734 -27.422 -23.688 1 97.12 467 TRP A CA 1
ATOM 3693 C C . TRP A 1 467 ? 10.672 -26.609 -24.422 1 97.12 467 TRP A C 1
ATOM 3695 O O . TRP A 1 467 ? 10.969 -25.953 -25.438 1 97.12 467 TRP A O 1
ATOM 3705 N N . ALA A 1 468 ? 9.477 -26.734 -24 1 97.06 468 ALA A N 1
ATOM 3706 C CA . ALA A 1 468 ? 8.383 -25.969 -24.594 1 97.06 468 ALA A CA 1
ATOM 3707 C C . ALA A 1 468 ? 7.621 -25.188 -23.516 1 97.06 468 ALA A C 1
ATOM 3709 O O . ALA A 1 468 ? 7.348 -25.703 -22.438 1 97.06 468 ALA A O 1
ATOM 3710 N N . VAL A 1 469 ? 7.383 -23.906 -23.781 1 97.38 469 VAL A N 1
ATOM 3711 C CA . VAL A 1 469 ? 6.594 -23.047 -22.906 1 97.38 469 VAL A CA 1
ATOM 3712 C C . VAL A 1 469 ? 5.418 -22.453 -23.688 1 97.38 469 VAL A C 1
ATOM 3714 O O . VAL A 1 469 ? 5.605 -21.891 -24.766 1 97.38 469 VAL A O 1
ATOM 3717 N N . THR A 1 470 ? 4.23 -22.656 -23.141 1 95.88 470 THR A N 1
ATOM 3718 C CA . THR A 1 470 ? 3.047 -22.109 -23.797 1 95.88 470 THR A CA 1
ATOM 3719 C C . THR A 1 470 ? 2.137 -21.422 -22.781 1 95.88 470 THR A C 1
ATOM 3721 O O . THR A 1 470 ? 2.133 -21.781 -21.594 1 95.88 470 THR A O 1
ATOM 3724 N N . ARG A 1 471 ? 1.462 -20.484 -23.219 1 93.5 471 ARG A N 1
ATOM 3725 C CA . ARG A 1 471 ? 0.381 -19.828 -22.484 1 93.5 471 ARG A CA 1
ATOM 3726 C C . ARG A 1 471 ? -0.802 -19.531 -23.391 1 93.5 471 ARG A C 1
ATOM 3728 O O . ARG A 1 471 ? -0.784 -18.562 -24.156 1 93.5 471 ARG A O 1
ATOM 3735 N N . PRO A 1 472 ? -1.828 -20.328 -23.281 1 91.75 472 PRO A N 1
ATOM 3736 C CA . PRO A 1 472 ? -2.996 -20.062 -24.125 1 91.75 472 PRO A CA 1
ATOM 3737 C C . PRO A 1 472 ? -3.59 -18.672 -23.891 1 91.75 472 PRO A C 1
ATOM 3739 O O . PRO A 1 472 ? -3.471 -18.125 -22.797 1 91.75 472 PRO A O 1
ATOM 3742 N N . GLU A 1 473 ? -4.246 -18.141 -24.922 1 84.12 473 GLU A N 1
ATOM 3743 C CA . GLU A 1 473 ? -4.906 -16.844 -24.797 1 84.12 473 GLU A CA 1
ATOM 3744 C C . GLU A 1 473 ? -5.965 -16.875 -23.703 1 84.12 473 GLU A C 1
ATOM 3746 O O . GLU A 1 473 ? -6.789 -17.781 -23.641 1 84.12 473 GLU A O 1
ATOM 3751 N N . GLY A 1 474 ? -5.852 -15.945 -22.844 1 81.62 474 GLY A N 1
ATOM 3752 C CA . GLY A 1 474 ? -6.832 -15.836 -21.766 1 81.62 474 GLY A CA 1
ATOM 3753 C C . GLY A 1 474 ? -6.414 -16.562 -20.5 1 81.62 474 GLY A C 1
ATOM 3754 O O . GLY A 1 474 ? -6.992 -16.328 -19.438 1 81.62 474 GLY A O 1
ATOM 3755 N N . SER A 1 475 ? -5.383 -17.422 -20.641 1 89.94 475 SER A N 1
ATOM 3756 C CA . SER A 1 475 ? -4.945 -18.203 -19.484 1 89.94 475 SER A CA 1
ATOM 3757 C C . SER A 1 475 ? -4.047 -17.359 -18.578 1 89.94 475 SER A C 1
ATOM 3759 O O . SER A 1 475 ? -3.186 -16.625 -19.047 1 89.94 475 SER A O 1
ATOM 3761 N N . ALA A 1 476 ? -4.281 -17.469 -17.344 1 87.62 476 ALA A N 1
ATOM 3762 C CA . ALA A 1 476 ? -3.379 -16.875 -16.359 1 87.62 476 ALA A CA 1
ATOM 3763 C C . ALA A 1 476 ? -2.176 -17.781 -16.094 1 87.62 476 ALA A C 1
ATOM 3765 O O . ALA A 1 476 ? -1.139 -17.328 -15.617 1 87.62 476 ALA A O 1
ATOM 3766 N N . ILE A 1 477 ? -2.32 -19 -16.453 1 91.5 477 ILE A N 1
ATOM 3767 C CA . ILE A 1 477 ? -1.325 -20.031 -16.172 1 91.5 477 ILE A CA 1
ATOM 3768 C C . ILE A 1 477 ? -0.557 -20.375 -17.453 1 91.5 477 ILE A C 1
ATOM 3770 O O . ILE A 1 477 ? -1.132 -20.391 -18.547 1 91.5 477 ILE A O 1
ATOM 3774 N N . SER A 1 478 ? 0.702 -20.578 -17.25 1 96.12 478 SER A N 1
ATOM 3775 C CA . SER A 1 478 ? 1.564 -21.047 -18.328 1 96.12 478 SER A CA 1
ATOM 3776 C C . SER A 1 478 ? 1.907 -22.531 -18.141 1 96.12 478 SER A C 1
ATOM 3778 O O . SER A 1 478 ? 1.786 -23.062 -17.031 1 96.12 478 SER A O 1
ATOM 3780 N N . PHE A 1 479 ? 2.27 -23.125 -19.266 1 97.69 479 PHE A N 1
ATOM 3781 C CA . PHE A 1 479 ? 2.568 -24.547 -19.266 1 97.69 479 PHE A CA 1
ATOM 3782 C C . PHE A 1 479 ? 3.969 -24.812 -19.797 1 97.69 479 PHE A C 1
ATOM 3784 O O . PHE A 1 479 ? 4.355 -24.266 -20.828 1 97.69 479 PHE A O 1
ATOM 3791 N N . ILE A 1 480 ? 4.734 -25.562 -19.047 1 98.06 480 ILE A N 1
ATOM 3792 C CA . ILE A 1 480 ? 6.062 -26.016 -19.469 1 98.06 480 ILE A CA 1
ATOM 3793 C C . ILE A 1 480 ? 6.055 -27.516 -19.688 1 98.06 480 ILE A C 1
ATOM 3795 O O . ILE A 1 480 ? 5.535 -28.281 -18.859 1 98.06 480 ILE A O 1
ATOM 3799 N N . ARG A 1 481 ? 6.586 -27.953 -20.797 1 97.94 481 ARG A N 1
ATOM 3800 C CA . ARG A 1 481 ? 6.797 -29.359 -21.094 1 97.94 481 ARG A CA 1
ATOM 3801 C C . ARG A 1 481 ? 8.258 -29.641 -21.406 1 97.94 481 ARG A C 1
ATOM 3803 O O . ARG A 1 481 ? 8.875 -28.938 -22.219 1 97.94 481 ARG A O 1
ATOM 3810 N N . VAL A 1 482 ? 8.758 -30.641 -20.781 1 97.88 482 VAL A N 1
ATOM 3811 C CA . VAL A 1 482 ? 10.148 -31.016 -21.016 1 97.88 482 VAL A CA 1
ATOM 3812 C C . VAL A 1 482 ? 10.266 -32.531 -21.031 1 97.88 482 VAL A C 1
ATOM 3814 O O . VAL A 1 482 ? 9.477 -33.25 -20.406 1 97.88 482 VAL A O 1
ATOM 3817 N N . VAL A 1 483 ? 11.273 -33.062 -21.734 1 98 483 VAL A N 1
ATOM 3818 C CA . VAL A 1 483 ? 11.469 -34.5 -21.906 1 98 483 VAL A CA 1
ATOM 3819 C C . VAL A 1 483 ? 12.727 -34.938 -21.156 1 98 483 VAL A C 1
ATOM 3821 O O . VAL A 1 483 ? 13.773 -34.281 -21.266 1 98 483 VAL A O 1
ATOM 3824 N N . TRP A 1 484 ? 12.609 -36 -20.469 1 97.38 484 TRP A N 1
ATOM 3825 C CA . TRP A 1 484 ? 13.695 -36.562 -19.672 1 97.38 484 TRP A CA 1
ATOM 3826 C C . TRP A 1 484 ? 14.586 -37.469 -20.5 1 97.38 484 TRP A C 1
ATOM 3828 O O . TRP A 1 484 ? 14.109 -38.438 -21.109 1 97.38 484 TRP A O 1
ATOM 3838 N N . ASN A 1 485 ? 15.961 -37.094 -20.547 1 95.62 485 ASN A N 1
ATOM 3839 C CA . ASN A 1 485 ? 16.953 -37.906 -21.219 1 95.62 485 ASN A CA 1
ATOM 3840 C C . ASN A 1 485 ? 17.859 -38.625 -20.219 1 95.62 485 ASN A C 1
ATOM 3842 O O . ASN A 1 485 ? 19.016 -38.25 -20.031 1 95.62 485 ASN A O 1
ATOM 3846 N N . GLY A 1 486 ? 17.422 -39.344 -19.344 1 88.88 486 GLY A N 1
ATOM 3847 C CA . GLY A 1 486 ? 18.172 -40.156 -18.391 1 88.88 486 GLY A CA 1
ATOM 3848 C C . GLY A 1 486 ? 17.562 -41.5 -18.125 1 88.88 486 GLY A C 1
ATOM 3849 O O . GLY A 1 486 ? 16.484 -41.812 -18.625 1 88.88 486 GLY A O 1
ATOM 3850 N N . ASP A 1 487 ? 18.344 -42.344 -17.438 1 81.38 487 ASP A N 1
ATOM 3851 C CA . ASP A 1 487 ? 17.891 -43.688 -17.141 1 81.38 487 ASP A CA 1
ATOM 3852 C C . ASP A 1 487 ? 17.078 -43.719 -15.844 1 81.38 487 ASP A C 1
ATOM 3854 O O . ASP A 1 487 ? 17.344 -42.938 -14.93 1 81.38 487 ASP A O 1
ATOM 3858 N N . MET B 1 1 ? -19.469 10.578 -20.203 1 77.31 1 MET B N 1
ATOM 3859 C CA . MET B 1 1 ? -18.484 11 -21.188 1 77.31 1 MET B CA 1
ATOM 3860 C C . MET B 1 1 ? -17.797 9.797 -21.828 1 77.31 1 MET B C 1
ATOM 3862 O O . MET B 1 1 ? -17.297 8.914 -21.125 1 77.31 1 MET B O 1
ATOM 3866 N N . SER B 1 2 ? -17.734 9.867 -23.141 1 89.94 2 SER B N 1
ATOM 3867 C CA . SER B 1 2 ? -17.188 8.703 -23.828 1 89.94 2 SER B CA 1
ATOM 3868 C C . SER B 1 2 ? -15.688 8.594 -23.625 1 89.94 2 SER B C 1
ATOM 3870 O O . SER B 1 2 ? -15.031 9.555 -23.219 1 89.94 2 SER B O 1
ATOM 3872 N N . LEU B 1 3 ? -15.188 7.41 -23.766 1 95.94 3 LEU B N 1
ATOM 3873 C CA . LEU B 1 3 ? -13.742 7.203 -23.703 1 95.94 3 LEU B CA 1
ATOM 3874 C C . LEU B 1 3 ? -13.016 8.094 -24.703 1 95.94 3 LEU B C 1
ATOM 3876 O O . LEU B 1 3 ? -11.945 8.625 -24.391 1 95.94 3 LEU B O 1
ATOM 3880 N N . THR B 1 4 ? -13.633 8.258 -25.844 1 97.25 4 THR B N 1
ATOM 3881 C CA . THR B 1 4 ? -13.039 9.055 -26.906 1 97.25 4 THR B CA 1
ATOM 3882 C C . THR B 1 4 ? -12.891 10.516 -26.484 1 97.25 4 THR B C 1
ATOM 3884 O O . THR B 1 4 ? -11.875 11.148 -26.781 1 97.25 4 THR B O 1
ATOM 3887 N N . VAL B 1 5 ? -13.898 11.008 -25.859 1 96.62 5 VAL B N 1
ATOM 3888 C CA . VAL B 1 5 ? -13.852 12.391 -25.391 1 96.62 5 VAL B CA 1
ATOM 3889 C C . VAL B 1 5 ? -12.75 12.547 -24.344 1 96.62 5 VAL B C 1
ATOM 3891 O O . VAL B 1 5 ? -11.961 13.492 -24.406 1 96.62 5 VAL B O 1
ATOM 3894 N N . LEU B 1 6 ? -12.664 11.633 -23.375 1 96.56 6 LEU B N 1
ATOM 3895 C CA . LEU B 1 6 ? -11.609 11.664 -22.375 1 96.56 6 LEU B CA 1
ATOM 3896 C C . LEU B 1 6 ? -10.234 11.562 -23.016 1 96.56 6 LEU B C 1
ATOM 3898 O O . LEU B 1 6 ? -9.312 12.297 -22.656 1 96.56 6 LEU B O 1
ATOM 3902 N N . ALA B 1 7 ? -10.125 10.695 -23.953 1 98.25 7 ALA B N 1
ATOM 3903 C CA . ALA B 1 7 ? -8.852 10.477 -24.625 1 98.25 7 ALA B CA 1
ATOM 3904 C C . ALA B 1 7 ? -8.445 11.703 -25.438 1 98.25 7 ALA B C 1
ATOM 3906 O O . ALA B 1 7 ? -7.254 12.016 -25.547 1 98.25 7 ALA B O 1
ATOM 3907 N N . THR B 1 8 ? -9.391 12.344 -26.031 1 98.31 8 THR B N 1
ATOM 3908 C 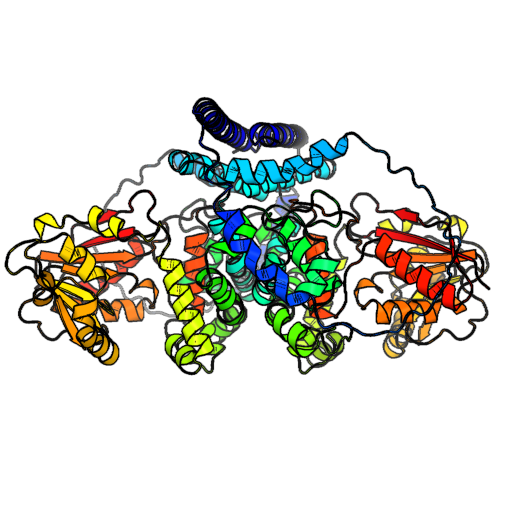CA . THR B 1 8 ? -9.109 13.57 -26.766 1 98.31 8 THR B CA 1
ATOM 3909 C C . THR B 1 8 ? -8.555 14.641 -25.828 1 98.31 8 THR B C 1
ATOM 3911 O O . THR B 1 8 ? -7.625 15.367 -26.188 1 98.31 8 THR B O 1
ATOM 3914 N N . GLN B 1 9 ? -9.148 14.758 -24.672 1 97.94 9 GLN B N 1
ATOM 3915 C CA . GLN B 1 9 ? -8.648 15.711 -23.688 1 97.94 9 GLN B CA 1
ATOM 3916 C C . GLN B 1 9 ? -7.234 15.352 -23.25 1 97.94 9 GLN B C 1
ATOM 3918 O O . GLN B 1 9 ? -6.406 16.234 -23.016 1 97.94 9 GLN B O 1
ATOM 3923 N N . ILE B 1 10 ? -6.941 14.102 -23.094 1 98.38 10 ILE B N 1
ATOM 3924 C CA . ILE B 1 10 ? -5.602 13.633 -22.75 1 98.38 10 ILE B CA 1
ATOM 3925 C C . ILE B 1 10 ? -4.621 14.047 -23.844 1 98.38 10 ILE B C 1
ATOM 3927 O O . ILE B 1 10 ? -3.521 14.523 -23.562 1 98.38 10 ILE B O 1
ATOM 3931 N N . LEU B 1 11 ? -5.008 13.844 -25.094 1 98.5 11 LEU B N 1
ATOM 3932 C CA . LEU B 1 11 ? -4.148 14.195 -26.219 1 98.5 11 LEU B CA 1
ATOM 3933 C C . LEU B 1 11 ? -3.873 15.695 -26.25 1 98.5 11 LEU B C 1
ATOM 3935 O O . LEU B 1 11 ? -2.742 16.125 -26.5 1 98.5 11 LEU B O 1
ATOM 3939 N N . GLU B 1 12 ? -4.922 16.5 -26.031 1 98.25 12 GLU B N 1
ATOM 3940 C CA . GLU B 1 12 ? -4.754 17.953 -26.016 1 98.25 12 GLU B CA 1
ATOM 3941 C C . GLU B 1 12 ? -3.779 18.391 -24.922 1 98.25 12 GLU B C 1
ATOM 3943 O O . GLU B 1 12 ? -2.9 19.219 -25.156 1 98.25 12 GLU B O 1
ATOM 3948 N N . ALA B 1 13 ? -3.934 17.797 -23.734 1 97.94 13 ALA B N 1
ATOM 3949 C CA . ALA B 1 13 ? -3.033 18.109 -22.641 1 97.94 13 ALA B CA 1
ATOM 3950 C C . ALA B 1 13 ? -1.607 17.672 -22.953 1 97.94 13 ALA B C 1
ATOM 3952 O O . ALA B 1 13 ? -0.649 18.391 -22.656 1 97.94 13 ALA B O 1
ATOM 3953 N N . ALA B 1 14 ? -1.449 16.5 -23.484 1 98.06 14 ALA B N 1
ATOM 3954 C CA . ALA B 1 14 ? -0.135 15.977 -23.844 1 98.06 14 ALA B CA 1
ATOM 3955 C C . ALA B 1 14 ? 0.568 16.891 -24.844 1 98.06 14 ALA B C 1
ATOM 3957 O O . ALA B 1 14 ? 1.771 17.125 -24.734 1 98.06 14 ALA B O 1
ATOM 3958 N N . LYS B 1 15 ? -0.17 17.359 -25.812 1 97.62 15 LYS B N 1
ATOM 3959 C CA . LYS B 1 15 ? 0.386 18.25 -26.828 1 97.62 15 LYS B CA 1
ATOM 3960 C C . LYS B 1 15 ? 0.888 19.547 -26.203 1 97.62 15 LYS B C 1
ATOM 3962 O O . LYS B 1 15 ? 1.952 20.047 -26.562 1 97.62 15 LYS B O 1
ATOM 3967 N N . VAL B 1 16 ? 0.109 20.109 -25.328 1 97.31 16 VAL B N 1
ATOM 3968 C CA . VAL B 1 16 ? 0.488 21.344 -24.641 1 97.31 16 VAL B CA 1
ATOM 3969 C C . VAL B 1 16 ? 1.803 21.141 -23.891 1 97.31 16 VAL B C 1
ATOM 3971 O O . VAL B 1 16 ? 2.695 21.984 -23.953 1 97.31 16 VAL B O 1
ATOM 3974 N N . ILE B 1 17 ? 1.975 20.047 -23.203 1 96.69 17 ILE B N 1
ATOM 3975 C CA . ILE B 1 17 ? 3.166 19.766 -22.406 1 96.69 17 ILE B CA 1
ATOM 3976 C C . ILE B 1 17 ? 4.367 19.578 -23.328 1 96.69 17 ILE B C 1
ATOM 3978 O O . ILE B 1 17 ? 5.422 20.188 -23.109 1 96.69 17 ILE B O 1
ATOM 3982 N N . ASP B 1 18 ? 4.215 18.781 -24.359 1 95.5 18 ASP B N 1
ATOM 3983 C CA . ASP B 1 18 ? 5.316 18.531 -25.281 1 95.5 18 ASP B CA 1
ATOM 3984 C C . ASP B 1 18 ? 5.742 19.812 -25.984 1 95.5 18 ASP B C 1
ATOM 3986 O O . ASP B 1 18 ? 6.934 20.062 -26.188 1 95.5 18 ASP B O 1
ATOM 3990 N N . GLN B 1 19 ? 4.773 20.641 -26.344 1 94.81 19 GLN B N 1
ATOM 3991 C CA . GLN B 1 19 ? 5.074 21.891 -27.031 1 94.81 19 GLN B CA 1
ATOM 3992 C C . GLN B 1 19 ? 5.859 22.844 -26.125 1 94.81 19 GLN B C 1
ATOM 3994 O O . GLN B 1 19 ? 6.809 23.484 -26.562 1 94.81 19 GLN B O 1
ATOM 3999 N N . GLU B 1 20 ? 5.434 22.891 -24.922 1 92.75 20 GLU B N 1
ATOM 4000 C CA . GLU B 1 20 ? 6.121 23.766 -23.969 1 92.75 20 GLU B CA 1
ATOM 4001 C C . GLU B 1 20 ? 7.547 23.281 -23.719 1 92.75 20 GLU B C 1
ATOM 4003 O O . GLU B 1 20 ? 8.461 24.094 -23.562 1 92.75 20 GLU B O 1
ATOM 4008 N N . LEU B 1 21 ? 7.785 22.031 -23.562 1 91.25 21 LEU B N 1
ATOM 4009 C CA . LEU B 1 21 ? 9.109 21.469 -23.312 1 91.25 21 LEU B CA 1
ATOM 4010 C C . LEU B 1 21 ? 10.016 21.641 -24.531 1 91.25 21 LEU B C 1
ATOM 4012 O O . LEU B 1 21 ? 11.227 21.812 -24.375 1 91.25 21 LEU B O 1
ATOM 4016 N N . ASP B 1 22 ? 9.43 21.5 -25.703 1 89.31 22 ASP B N 1
ATOM 4017 C CA . ASP B 1 22 ? 10.211 21.688 -26.922 1 89.31 22 ASP B CA 1
ATOM 4018 C C . ASP B 1 22 ? 10.656 23.141 -27.078 1 89.31 22 ASP B C 1
ATOM 4020 O O . ASP B 1 22 ? 11.711 23.406 -27.656 1 89.31 22 ASP B O 1
ATOM 4024 N N . LYS B 1 23 ? 9.867 24.062 -26.594 1 85.44 23 LYS B N 1
ATOM 4025 C CA . LYS B 1 23 ? 10.234 25.469 -26.625 1 85.44 23 LYS B CA 1
ATOM 4026 C C . LYS B 1 23 ? 11.398 25.75 -25.672 1 85.44 23 LYS B C 1
ATOM 4028 O O . LYS B 1 23 ? 12.312 26.5 -26.016 1 85.44 23 LYS B O 1
ATOM 4033 N N . THR B 1 24 ? 11.367 25.156 -24.5 1 72.69 24 THR B N 1
ATOM 4034 C CA . THR B 1 24 ? 12.375 25.406 -23.469 1 72.69 24 THR B CA 1
ATOM 4035 C C . THR B 1 24 ? 13.711 24.766 -23.859 1 72.69 24 THR B C 1
ATOM 4037 O O . THR B 1 24 ? 14.773 25.312 -23.562 1 72.69 24 THR B O 1
ATOM 4040 N N . ASN B 1 25 ? 13.719 23.562 -24.438 1 66 25 ASN B N 1
ATOM 4041 C CA . ASN B 1 25 ? 14.953 22.922 -24.875 1 66 25 ASN B CA 1
ATOM 4042 C C . ASN B 1 25 ? 15.609 23.688 -26.016 1 66 25 ASN B C 1
ATOM 4044 O O . ASN B 1 25 ? 16.844 23.703 -26.125 1 66 25 ASN B O 1
ATOM 4048 N N . LYS B 1 26 ? 14.867 24.375 -26.812 1 53.69 26 LYS B N 1
ATOM 4049 C CA . LYS B 1 26 ? 15.438 25.188 -27.875 1 53.69 26 LYS B CA 1
ATOM 4050 C C . LYS B 1 26 ? 16.062 26.469 -27.312 1 53.69 26 LYS B C 1
ATOM 4052 O O . LYS B 1 26 ? 17.094 26.922 -27.812 1 53.69 26 LYS B O 1
ATOM 4057 N N . GLU B 1 27 ? 15.484 26.906 -26.297 1 49.34 27 GLU B N 1
ATOM 4058 C CA . GLU B 1 27 ? 16.047 28.125 -25.703 1 49.34 27 GLU B CA 1
ATOM 4059 C C . GLU B 1 27 ? 17.328 27.828 -24.953 1 49.34 27 GLU B C 1
ATOM 4061 O O . GLU B 1 27 ? 18.25 28.656 -24.922 1 49.34 27 GLU B O 1
ATOM 4066 N N . VAL B 1 28 ? 17.531 26.594 -24.312 1 46.41 28 VAL B N 1
ATOM 4067 C CA . VAL B 1 28 ? 18.75 26.219 -23.594 1 46.41 28 VAL B CA 1
ATOM 4068 C C . VAL B 1 28 ? 19.875 25.953 -24.594 1 46.41 28 VAL B C 1
ATOM 4070 O O . VAL B 1 28 ? 21.031 26.234 -24.328 1 46.41 28 VAL B O 1
ATOM 4073 N N . VAL B 1 29 ? 19.609 25.391 -25.734 1 42.38 29 VAL B N 1
ATOM 4074 C CA . VAL B 1 29 ? 20.672 25.141 -26.719 1 42.38 29 VAL B CA 1
ATOM 4075 C C . VAL B 1 29 ? 21.172 26.469 -27.281 1 42.38 29 VAL B C 1
ATOM 4077 O O . VAL B 1 29 ? 22.297 26.531 -27.781 1 42.38 29 VAL B O 1
ATOM 4080 N N . SER B 1 30 ? 20.438 27.453 -27.375 1 36.59 30 SER B N 1
ATOM 4081 C CA . SER B 1 30 ? 20.984 28.672 -27.969 1 36.59 30 SER B CA 1
ATOM 4082 C C . SER B 1 30 ? 21.828 29.438 -26.953 1 36.59 30 SER B C 1
ATOM 4084 O O . SER B 1 30 ? 22.438 30.469 -27.281 1 36.59 30 SER B O 1
ATOM 4086 N N . SER B 1 31 ? 21.594 29.281 -25.688 1 32.22 31 SER B N 1
ATOM 4087 C CA . SER B 1 31 ? 22.531 29.906 -24.781 1 32.22 31 SER B CA 1
ATOM 4088 C C . SER B 1 31 ? 23.703 28.984 -24.453 1 32.22 31 SER B C 1
ATOM 4090 O O . SER B 1 31 ? 23.484 27.797 -24.172 1 32.22 31 SER B O 1
ATOM 4092 N N . PRO B 1 32 ? 24.984 29.281 -24.891 1 32.12 32 PRO B N 1
ATOM 4093 C CA . PRO B 1 32 ? 26.156 28.484 -24.5 1 32.12 32 PRO B CA 1
ATOM 4094 C C . PRO B 1 32 ? 26.156 28.125 -23.016 1 32.12 32 PRO B C 1
ATOM 4096 O O . PRO B 1 32 ? 26.312 29 -22.156 1 32.12 32 PRO B O 1
ATOM 4099 N N . VAL B 1 33 ? 25.312 27.344 -22.625 1 30.86 33 VAL B N 1
ATOM 4100 C CA . VAL B 1 33 ? 25.312 26.938 -21.219 1 30.86 33 VAL B CA 1
ATOM 4101 C C . VAL B 1 33 ? 26.688 26.422 -20.828 1 30.86 33 VAL B C 1
ATOM 4103 O O . VAL B 1 33 ? 27.203 25.484 -21.438 1 30.86 33 VAL B O 1
ATOM 4106 N N . LYS B 1 34 ? 27.469 27.203 -20.141 1 30.95 34 LYS B N 1
ATOM 4107 C CA . LYS B 1 34 ? 28.703 26.891 -19.422 1 30.95 34 LYS B CA 1
ATOM 4108 C C . LYS B 1 34 ? 28.562 25.562 -18.688 1 30.95 34 LYS B C 1
ATOM 4110 O O . LYS B 1 34 ? 27.594 25.344 -17.953 1 30.95 34 LYS B O 1
ATOM 4115 N N . SER B 1 35 ? 29.203 24.453 -19.062 1 29 35 SER B N 1
ATOM 4116 C CA . SER B 1 35 ? 29.484 23.094 -18.641 1 29 35 SER B CA 1
ATOM 4117 C C . SER B 1 35 ? 29.75 23.031 -17.125 1 29 35 SER B C 1
ATOM 4119 O O . SER B 1 35 ? 30.531 22.203 -16.672 1 29 35 SER B O 1
ATOM 4121 N N . SER B 1 36 ? 29.469 24.031 -16.359 1 28.86 36 SER B N 1
ATOM 4122 C CA . SER B 1 36 ? 29.969 24 -14.984 1 28.86 36 SER B CA 1
ATOM 4123 C C . SER B 1 36 ? 29.25 22.938 -14.156 1 28.86 36 SER B C 1
ATOM 4125 O O . SER B 1 36 ? 29.594 22.719 -12.992 1 28.86 36 SER B O 1
ATOM 4127 N N . PHE B 1 37 ? 28.125 22.484 -14.609 1 26.33 37 PHE B N 1
ATOM 4128 C CA . PHE B 1 37 ? 27.469 21.578 -13.664 1 26.33 37 PHE B CA 1
ATOM 4129 C C . PHE B 1 37 ? 28.141 20.219 -13.656 1 26.33 37 PHE B C 1
ATOM 4131 O O . PHE B 1 37 ? 27.906 19.406 -12.758 1 26.33 37 PHE B O 1
ATOM 4138 N N . ILE B 1 38 ? 28.797 19.781 -14.727 1 28.95 38 ILE B N 1
ATOM 4139 C CA . ILE B 1 38 ? 29.469 18.484 -14.719 1 28.95 38 ILE B CA 1
ATOM 4140 C C . ILE B 1 38 ? 30.703 18.531 -13.82 1 28.95 38 ILE B C 1
ATOM 4142 O O . ILE B 1 38 ? 31.156 17.5 -13.328 1 28.95 38 ILE B O 1
ATOM 4146 N N . ASN B 1 39 ? 31.375 19.656 -13.68 1 28.09 39 ASN B N 1
ATOM 4147 C CA . ASN B 1 39 ? 32.625 19.75 -12.953 1 28.09 39 ASN B CA 1
ATOM 4148 C C . ASN B 1 39 ? 32.438 19.625 -11.445 1 28.09 39 ASN B C 1
ATOM 4150 O O . ASN B 1 39 ? 33.375 19.344 -10.711 1 28.09 39 ASN B O 1
ATOM 4154 N N . LYS B 1 40 ? 31.281 20.047 -10.867 1 28.75 40 LYS B N 1
ATOM 4155 C CA . LYS B 1 40 ? 31.203 20.031 -9.414 1 28.75 40 LYS B CA 1
ATOM 4156 C C . LYS B 1 40 ? 30.922 18.625 -8.898 1 28.75 40 LYS B C 1
ATOM 4158 O O . LYS B 1 40 ? 31.109 18.328 -7.719 1 28.75 40 LYS B O 1
ATOM 4163 N N . ILE B 1 41 ? 30.406 17.688 -9.711 1 27.23 41 ILE B N 1
ATOM 4164 C CA . ILE B 1 41 ? 30.219 16.328 -9.188 1 27.23 41 ILE B CA 1
ATOM 4165 C C . ILE B 1 41 ? 31.547 15.57 -9.258 1 27.23 41 ILE B C 1
ATOM 4167 O O . ILE B 1 41 ? 31.719 14.555 -8.57 1 27.23 41 ILE B O 1
ATOM 4171 N N . SER B 1 42 ? 32.531 15.992 -10.086 1 26.86 42 SER B N 1
ATOM 4172 C CA . SER B 1 42 ? 33.75 15.219 -10.266 1 26.86 42 SER B CA 1
ATOM 4173 C C . SER B 1 42 ? 34.625 15.312 -9.031 1 26.86 42 SER B C 1
ATOM 4175 O O . SER B 1 42 ? 35.5 14.453 -8.812 1 26.86 42 SER B O 1
ATOM 4177 N N . ARG B 1 43 ? 34.719 16.469 -8.367 1 27.61 43 ARG B N 1
ATOM 4178 C CA . ARG B 1 43 ? 35.812 16.625 -7.398 1 27.61 43 ARG B CA 1
ATOM 4179 C C . ARG B 1 43 ? 35.562 15.75 -6.168 1 27.61 43 ARG B C 1
ATOM 4181 O O . ARG B 1 43 ? 36.5 15.305 -5.516 1 27.61 43 ARG B O 1
ATOM 4188 N N . LYS B 1 44 ? 34.312 15.656 -5.68 1 27.77 44 LYS B N 1
ATOM 4189 C CA . LYS B 1 44 ? 34.25 15.023 -4.371 1 27.77 44 LYS B CA 1
ATOM 4190 C C . LYS B 1 44 ? 34.312 13.5 -4.492 1 27.77 44 LYS B C 1
ATOM 4192 O O . LYS B 1 44 ? 34.281 12.789 -3.484 1 27.77 44 LYS B O 1
ATOM 4197 N N . SER B 1 45 ? 34.25 12.984 -5.715 1 24.31 45 SER B N 1
ATOM 4198 C CA . SER B 1 45 ? 34.25 11.531 -5.828 1 24.31 45 SER B CA 1
ATOM 4199 C C . SER B 1 45 ? 35.656 10.945 -5.715 1 24.31 45 SER B C 1
ATOM 4201 O O . SER B 1 45 ? 35.844 9.734 -5.848 1 24.31 45 SER B O 1
ATOM 4203 N N . ARG B 1 46 ? 36.719 11.727 -5.844 1 24.53 46 ARG B N 1
ATOM 4204 C CA . ARG B 1 46 ? 38.031 11.117 -5.938 1 24.53 46 ARG B CA 1
ATOM 4205 C C . ARG B 1 46 ? 38.438 10.484 -4.617 1 24.53 46 ARG B C 1
ATOM 4207 O O . ARG B 1 46 ? 39.438 9.766 -4.547 1 24.53 46 ARG B O 1
ATOM 4214 N N . ARG B 1 47 ? 38 11.031 -3.516 1 23.94 47 ARG B N 1
ATOM 4215 C CA . ARG B 1 47 ? 38.781 10.609 -2.346 1 23.94 47 ARG B CA 1
ATOM 4216 C C . ARG B 1 47 ? 38.469 9.156 -1.991 1 23.94 47 ARG B C 1
ATOM 4218 O O . ARG B 1 47 ? 39.188 8.555 -1.186 1 23.94 47 ARG B O 1
ATOM 4225 N N . LEU B 1 48 ? 37.25 8.688 -2.381 1 22.27 48 LEU B N 1
ATOM 4226 C CA . LEU B 1 48 ? 36.969 7.438 -1.681 1 22.27 48 LEU B CA 1
ATOM 4227 C C . LEU B 1 48 ? 37.656 6.262 -2.377 1 22.27 48 LEU B C 1
ATOM 4229 O O . LEU B 1 48 ? 37.438 5.109 -1.995 1 22.27 48 LEU B O 1
ATOM 4233 N N . SER B 1 49 ? 38.312 6.523 -3.496 1 22.84 49 SER B N 1
ATOM 4234 C CA . SER B 1 49 ? 38.812 5.328 -4.176 1 22.84 49 SER B CA 1
ATOM 4235 C C . SER B 1 49 ? 39.844 4.59 -3.322 1 22.84 49 SER B C 1
ATOM 4237 O O . SER B 1 49 ? 40.25 3.479 -3.664 1 22.84 49 SER B O 1
ATOM 4239 N N . ARG B 1 50 ? 40.625 5.348 -2.559 1 22.86 50 ARG B N 1
ATOM 4240 C CA . ARG B 1 50 ? 41.906 4.738 -2.18 1 22.86 50 ARG B CA 1
ATOM 4241 C C . ARG B 1 50 ? 41.688 3.555 -1.242 1 22.86 50 ARG B C 1
ATOM 4243 O O . ARG B 1 50 ? 42.594 2.793 -0.968 1 22.86 50 ARG B O 1
ATOM 4250 N N . ALA B 1 51 ? 40.594 3.689 -0.481 1 21.39 51 ALA B N 1
ATOM 4251 C CA . ALA B 1 51 ? 40.844 2.871 0.704 1 21.39 51 ALA B CA 1
ATOM 4252 C C . ALA B 1 51 ? 40.688 1.387 0.387 1 21.39 51 ALA B C 1
ATOM 4254 O O . ALA B 1 51 ? 40.906 0.535 1.252 1 21.39 51 ALA B O 1
ATOM 4255 N N . LEU B 1 52 ? 40 1.093 -0.762 1 21.7 52 LEU B N 1
ATOM 4256 C CA . LEU B 1 52 ? 39.594 -0.313 -0.744 1 21.7 52 LEU B CA 1
ATOM 4257 C C . LEU B 1 52 ? 40.781 -1.206 -1.133 1 21.7 52 LEU B C 1
ATOM 4259 O O . LEU B 1 52 ? 40.594 -2.4 -1.382 1 21.7 52 LEU B O 1
ATOM 4263 N N . GLY B 1 53 ? 41.938 -0.552 -1.44 1 21.17 53 GLY B N 1
ATOM 4264 C CA . GLY B 1 53 ? 42.875 -1.453 -2.117 1 21.17 53 GLY B CA 1
ATOM 4265 C C . GLY B 1 53 ? 43.25 -2.664 -1.282 1 21.17 53 GLY B C 1
ATOM 4266 O O . GLY B 1 53 ? 43.656 -3.693 -1.821 1 21.17 53 GLY B O 1
ATOM 4267 N N . LEU B 1 54 ? 43.5 -2.383 -0.015 1 19.77 54 LEU B N 1
ATOM 4268 C CA . LEU B 1 54 ? 44.656 -3.15 0.428 1 19.77 54 LEU B CA 1
ATOM 4269 C C . LEU B 1 54 ? 44.312 -4.629 0.569 1 19.77 54 LEU B C 1
ATOM 4271 O O . LEU B 1 54 ? 45.125 -5.496 0.282 1 19.77 54 LEU B O 1
ATOM 4275 N N . CYS B 1 55 ? 43.25 -4.926 1.384 1 20.14 55 CYS B N 1
ATOM 4276 C CA . CYS B 1 55 ? 43.656 -6.004 2.277 1 20.14 55 CYS B CA 1
ATOM 4277 C C . CYS B 1 55 ? 43.531 -7.359 1.586 1 20.14 55 CYS B C 1
ATOM 4279 O O . CYS B 1 55 ? 43.812 -8.391 2.195 1 20.14 55 CYS B O 1
ATOM 4281 N N . LEU B 1 56 ? 42.656 -7.453 0.518 1 20.09 56 LEU B N 1
ATOM 4282 C CA . LEU B 1 56 ? 42.25 -8.852 0.5 1 20.09 56 LEU B CA 1
ATOM 4283 C C . LEU B 1 56 ? 43.344 -9.719 -0.132 1 20.09 56 LEU B C 1
ATOM 4285 O O . LEU B 1 56 ? 43.625 -9.594 -1.324 1 20.09 56 LEU B O 1
ATOM 4289 N N . GLY B 1 57 ? 44.406 -10.016 0.571 1 19.53 57 GLY B N 1
ATOM 4290 C CA . GLY B 1 57 ? 45.5 -10.867 0.157 1 19.53 57 GLY B CA 1
ATOM 4291 C C . GLY B 1 57 ? 45.062 -12.266 -0.227 1 19.53 57 GLY B C 1
ATOM 4292 O O . GLY B 1 57 ? 45.906 -13.086 -0.642 1 19.53 57 GLY B O 1
ATOM 4293 N N . SER B 1 58 ? 43.844 -12.781 0.02 1 19.58 58 SER B N 1
ATOM 4294 C CA . SER B 1 58 ? 44.031 -14.211 0.225 1 19.58 58 SER B CA 1
ATOM 4295 C C . SER B 1 58 ? 44.438 -14.898 -1.072 1 19.58 58 SER B C 1
ATOM 4297 O O . SER B 1 58 ? 44.094 -14.453 -2.16 1 19.58 58 SER B O 1
ATOM 4299 N N . PRO B 1 59 ? 45.344 -15.969 -1.078 1 19.12 59 PRO B N 1
ATOM 4300 C CA . PRO B 1 59 ? 46.25 -16.688 -1.958 1 19.12 59 PRO B CA 1
ATOM 4301 C C . PRO B 1 59 ? 45.531 -17.547 -2.996 1 19.12 59 PRO B C 1
ATOM 4303 O O . PRO B 1 59 ? 46.094 -17.859 -4.043 1 19.12 59 PRO B O 1
ATOM 4306 N N . PHE B 1 60 ? 44.344 -18.156 -2.686 1 20.94 60 PHE B N 1
ATOM 4307 C CA . PHE B 1 60 ? 44.312 -19.531 -3.168 1 20.94 60 PHE B CA 1
ATOM 4308 C C . PHE B 1 60 ? 44.031 -19.562 -4.668 1 20.94 60 PHE B C 1
ATOM 4310 O O . PHE B 1 60 ? 43.031 -19.047 -5.141 1 20.94 60 PHE B O 1
ATOM 4317 N N . ARG B 1 61 ? 45.062 -19.625 -5.559 1 18.64 61 ARG B N 1
ATOM 4318 C CA . ARG B 1 61 ? 45.219 -19.641 -7.012 1 18.64 61 ARG B CA 1
ATOM 4319 C C . ARG B 1 61 ? 44.625 -20.906 -7.613 1 18.64 61 ARG B C 1
ATOM 4321 O O . ARG B 1 61 ? 45.344 -21.734 -8.164 1 18.64 61 ARG B O 1
ATOM 4328 N N . ARG B 1 62 ? 43.688 -21.703 -6.98 1 20.47 62 ARG B N 1
ATOM 4329 C CA . ARG B 1 62 ? 43.688 -22.969 -7.707 1 20.47 62 ARG B CA 1
ATOM 4330 C C . ARG B 1 62 ? 43.312 -22.75 -9.172 1 20.47 62 ARG B C 1
ATOM 4332 O O . ARG B 1 62 ? 42.531 -21.859 -9.5 1 20.47 62 ARG B O 1
ATOM 4339 N N . ASN B 1 63 ? 44.031 -23.312 -10.094 1 19.52 63 ASN B N 1
ATOM 4340 C CA . ASN B 1 63 ? 44.281 -23.453 -11.531 1 19.52 63 ASN B CA 1
ATOM 4341 C C . ASN B 1 63 ? 43.094 -24.062 -12.25 1 19.52 63 ASN B C 1
ATOM 4343 O O . ASN B 1 63 ? 43.219 -24.5 -13.391 1 19.52 63 ASN B O 1
ATOM 4347 N N . VAL B 1 64 ? 41.875 -23.953 -11.758 1 20.48 64 VAL B N 1
ATOM 4348 C CA . VAL B 1 64 ? 41 -24.906 -12.461 1 20.48 64 VAL B CA 1
ATOM 4349 C C . VAL B 1 64 ? 40.938 -24.547 -13.938 1 20.48 64 VAL B C 1
ATOM 4351 O O . VAL B 1 64 ? 40.625 -23.406 -14.289 1 20.48 64 VAL B O 1
ATOM 4354 N N . ASN B 1 65 ? 41.562 -25.25 -14.789 1 19.91 65 ASN B N 1
ATOM 4355 C CA . ASN B 1 65 ? 41.75 -25.266 -16.234 1 19.91 65 ASN B CA 1
ATOM 4356 C C . ASN B 1 65 ? 40.406 -25.422 -16.969 1 19.91 65 ASN B C 1
ATOM 4358 O O . ASN B 1 65 ? 40.375 -25.703 -18.156 1 19.91 65 ASN B O 1
ATOM 4362 N N . SER B 1 66 ? 39.281 -25.234 -16.312 1 20.48 66 SER B N 1
ATOM 4363 C CA . SER B 1 66 ? 38.188 -25.812 -17.078 1 20.48 66 SER B CA 1
ATOM 4364 C C . SER B 1 66 ? 38.062 -25.156 -18.453 1 20.48 66 SER B C 1
ATOM 4366 O O . SER B 1 66 ? 37.938 -23.938 -18.547 1 20.48 66 SER B O 1
ATOM 4368 N N . GLU B 1 67 ? 38.594 -25.828 -19.484 1 19.84 67 GLU B N 1
ATOM 4369 C CA . GLU B 1 67 ? 38.719 -25.531 -20.906 1 19.84 67 GLU B CA 1
ATOM 4370 C C . GLU B 1 67 ? 37.438 -25.016 -21.5 1 19.84 67 GLU B C 1
ATOM 4372 O O . GLU B 1 67 ? 37.375 -23.891 -22.016 1 19.84 67 GLU B O 1
ATOM 4377 N N . ASN B 1 68 ? 36.812 -25.891 -22.297 1 21.8 68 ASN B N 1
ATOM 4378 C CA . ASN B 1 68 ? 36.375 -25.656 -23.672 1 21.8 68 ASN B CA 1
ATOM 4379 C C . ASN B 1 68 ? 34.938 -25.141 -23.719 1 21.8 68 ASN B C 1
ATOM 4381 O O . ASN B 1 68 ? 34 -25.922 -23.656 1 21.8 68 ASN B O 1
ATOM 4385 N N . GLY B 1 69 ? 34.562 -24.297 -22.922 1 20.7 69 GLY B N 1
ATOM 4386 C CA . GLY B 1 69 ? 33.125 -23.984 -22.969 1 20.7 69 GLY B CA 1
ATOM 4387 C C . GLY B 1 69 ? 32.688 -23.484 -24.328 1 20.7 69 GLY B C 1
ATOM 4388 O O . GLY B 1 69 ? 33.312 -22.578 -24.906 1 20.7 69 GLY B O 1
ATOM 4389 N N . ASN B 1 70 ? 32.156 -24.438 -25.172 1 22.14 70 ASN B N 1
ATOM 4390 C CA . ASN B 1 70 ? 31.609 -24.125 -26.484 1 22.14 70 ASN B CA 1
ATOM 4391 C C . ASN B 1 70 ? 30.688 -22.906 -26.453 1 22.14 70 ASN B C 1
ATOM 4393 O O . ASN B 1 70 ? 29.781 -22.844 -25.609 1 22.14 70 ASN B O 1
ATOM 4397 N N . ARG B 1 71 ? 31.203 -21.875 -26.938 1 25.89 71 ARG B N 1
ATOM 4398 C CA . ARG B 1 71 ? 30.562 -20.594 -27.156 1 25.89 71 ARG B CA 1
ATOM 4399 C C . ARG B 1 71 ? 29.297 -20.734 -27.984 1 25.89 71 ARG B C 1
ATOM 4401 O O . ARG B 1 71 ? 29.344 -21.141 -29.141 1 25.89 71 ARG B O 1
ATOM 4408 N N . ILE B 1 72 ? 28.312 -21.344 -27.359 1 23.84 72 ILE B N 1
ATOM 4409 C CA . ILE B 1 72 ? 27.125 -21.203 -28.188 1 23.84 72 ILE B CA 1
ATOM 4410 C C . ILE B 1 72 ? 26.953 -19.734 -28.578 1 23.84 72 ILE B C 1
ATOM 4412 O O . ILE B 1 72 ? 26.781 -18.875 -27.719 1 23.84 72 ILE B O 1
ATOM 4416 N N . ASP B 1 73 ? 27.578 -19.422 -29.594 1 26.31 73 ASP B N 1
ATOM 4417 C CA . ASP B 1 73 ? 27.469 -18.125 -30.234 1 26.31 73 ASP B CA 1
ATOM 4418 C C . ASP B 1 73 ? 26.016 -17.75 -30.484 1 26.31 73 ASP B C 1
ATOM 4420 O O . ASP B 1 73 ? 25.375 -18.297 -31.375 1 26.31 73 ASP B O 1
ATOM 4424 N N . SER B 1 74 ? 25.203 -17.875 -29.562 1 25.48 74 SER B N 1
ATOM 4425 C CA . SER B 1 74 ? 23.953 -17.297 -30.047 1 25.48 74 SER B CA 1
ATOM 4426 C C . SER B 1 74 ? 24.172 -15.891 -30.594 1 25.48 74 SER B C 1
ATOM 4428 O O . SER B 1 74 ? 24.844 -15.07 -29.953 1 25.48 74 SER B O 1
ATOM 4430 N N . PRO B 1 75 ? 24.125 -15.758 -31.875 1 28.7 75 PRO B N 1
ATOM 4431 C CA . PRO B 1 75 ? 24.328 -14.422 -32.438 1 28.7 75 PRO B CA 1
ATOM 4432 C C . PRO B 1 75 ? 23.562 -13.344 -31.672 1 28.7 75 PRO B C 1
ATOM 4434 O O . PRO B 1 75 ? 22.391 -13.523 -31.359 1 28.7 75 PRO B O 1
ATOM 4437 N N . ILE B 1 76 ? 24.266 -12.711 -30.922 1 31.17 76 ILE B N 1
ATOM 4438 C CA . ILE B 1 76 ? 23.75 -11.438 -30.438 1 31.17 76 ILE B CA 1
ATOM 4439 C C . ILE B 1 76 ? 23.281 -10.586 -31.609 1 31.17 76 ILE B C 1
ATOM 4441 O O . ILE B 1 76 ? 24.094 -10.141 -32.438 1 31.17 76 ILE B O 1
ATOM 4445 N N . ARG B 1 77 ? 22.141 -10.914 -32.219 1 25.98 77 ARG B N 1
ATOM 4446 C CA . ARG B 1 77 ? 21.672 -9.953 -33.219 1 25.98 77 ARG B CA 1
ATOM 4447 C C . ARG B 1 77 ? 21.781 -8.523 -32.688 1 25.98 77 ARG B C 1
ATOM 4449 O O . ARG B 1 77 ? 21.281 -8.219 -31.609 1 25.98 77 ARG B O 1
ATOM 4456 N N . LYS B 1 78 ? 22.672 -7.797 -33.156 1 33.56 78 LYS B N 1
ATOM 4457 C CA . LYS B 1 78 ? 22.859 -6.355 -33 1 33.56 78 LYS B CA 1
ATOM 4458 C C . LYS B 1 78 ? 21.578 -5.598 -33.344 1 33.56 78 LYS B C 1
ATOM 4460 O O . LYS B 1 78 ? 21.391 -5.203 -34.5 1 33.56 78 LYS B O 1
ATOM 4465 N N . SER B 1 79 ? 20.375 -6.125 -33.094 1 29.58 79 SER B N 1
ATOM 4466 C CA . SER B 1 79 ? 19.281 -5.332 -33.625 1 29.58 79 SER B CA 1
ATOM 4467 C C . SER B 1 79 ? 19.391 -3.875 -33.188 1 29.58 79 SER B C 1
ATOM 4469 O O . SER B 1 79 ? 19.969 -3.576 -32.125 1 29.58 79 SER B O 1
ATOM 4471 N N . ASP B 1 80 ? 19.062 -2.961 -33.969 1 35.34 80 ASP B N 1
ATOM 4472 C CA . ASP B 1 80 ? 18.766 -1.53 -34 1 35.34 80 ASP B CA 1
ATOM 4473 C C . ASP B 1 80 ? 18 -1.107 -32.75 1 35.34 80 ASP B C 1
ATOM 4475 O O . ASP B 1 80 ? 17.562 0.04 -32.625 1 35.34 80 ASP B O 1
ATOM 4479 N N . ASP B 1 81 ? 17.672 -1.962 -31.938 1 38.59 81 ASP B N 1
ATOM 4480 C CA . ASP B 1 81 ? 16.812 -1.87 -30.75 1 38.59 81 ASP B CA 1
ATOM 4481 C C . ASP B 1 81 ? 17.578 -1.314 -29.562 1 38.59 81 ASP B C 1
ATOM 4483 O O . ASP B 1 81 ? 17.062 -1.27 -28.438 1 38.59 81 ASP B O 1
ATOM 4487 N N . THR B 1 82 ? 18.828 -1.256 -29.625 1 38.97 82 THR B N 1
ATOM 4488 C CA . THR B 1 82 ? 19.609 -0.598 -28.578 1 38.97 82 THR B CA 1
ATOM 4489 C C . THR B 1 82 ? 19.203 0.864 -28.438 1 38.97 82 THR B C 1
ATOM 4491 O O . THR B 1 82 ? 19.266 1.427 -27.344 1 38.97 82 THR B O 1
ATOM 4494 N N . THR B 1 83 ? 18.984 1.442 -29.531 1 40.94 83 THR B N 1
ATOM 4495 C CA . THR B 1 83 ? 18.625 2.855 -29.531 1 40.94 83 THR B CA 1
ATOM 4496 C C . THR B 1 83 ? 17.297 3.07 -28.812 1 40.94 83 THR B C 1
ATOM 4498 O O . THR B 1 83 ? 17.078 4.109 -28.172 1 40.94 83 THR B O 1
ATOM 4501 N N . TYR B 1 84 ? 16.375 2.266 -29.016 1 42.69 84 TYR B N 1
ATOM 4502 C CA . TYR B 1 84 ? 15.016 2.42 -28.484 1 42.69 84 TYR B CA 1
ATOM 4503 C C . TYR B 1 84 ? 15.008 2.285 -26.969 1 42.69 84 TYR B C 1
ATOM 4505 O O . TYR B 1 84 ? 14.242 2.969 -26.281 1 42.69 84 TYR B O 1
ATOM 4513 N N . LYS B 1 85 ? 15.875 1.346 -26.375 1 49.38 85 LYS B N 1
ATOM 4514 C CA . LYS B 1 85 ? 15.812 0.987 -24.969 1 49.38 85 LYS B CA 1
ATOM 4515 C C . LYS B 1 85 ? 16.375 2.104 -24.094 1 49.38 85 LYS B C 1
ATOM 4517 O O . LYS B 1 85 ? 15.875 2.344 -22.984 1 49.38 85 LYS B O 1
ATOM 4522 N N . PHE B 1 86 ? 17.219 2.979 -24.594 1 59.25 86 PHE B N 1
ATOM 4523 C CA . PHE B 1 86 ? 17.703 4.133 -23.844 1 59.25 86 PHE B CA 1
ATOM 4524 C C . PHE B 1 86 ? 16.688 5.273 -23.891 1 59.25 86 PHE B C 1
ATOM 4526 O O . PHE B 1 86 ? 16.781 6.23 -23.125 1 59.25 86 PHE B O 1
ATOM 4533 N N . SER B 1 87 ? 15.609 5.008 -24.594 1 69.25 87 SER B N 1
ATOM 4534 C CA . SER B 1 87 ? 14.578 6.023 -24.766 1 69.25 87 SER B CA 1
ATOM 4535 C C . SER B 1 87 ? 13.719 6.164 -23.516 1 69.25 87 SER B C 1
ATOM 4537 O O . SER B 1 87 ? 13.305 7.27 -23.156 1 69.25 87 SER B O 1
ATOM 4539 N N . GLU B 1 88 ? 13.664 5.164 -22.781 1 75.31 88 GLU B N 1
ATOM 4540 C CA . GLU B 1 88 ? 12.82 5.242 -21.594 1 75.31 88 GLU B CA 1
ATOM 4541 C C . GLU B 1 88 ? 13.43 6.172 -20.547 1 75.31 88 GLU B C 1
ATOM 4543 O O . GLU B 1 88 ? 12.727 6.988 -19.953 1 75.31 88 GLU B O 1
ATOM 4548 N N . LEU B 1 89 ? 14.664 6.008 -20.391 1 78.62 89 LEU B N 1
ATOM 4549 C CA . LEU B 1 89 ? 15.375 6.852 -19.438 1 78.62 89 LEU B CA 1
ATOM 4550 C C . LEU B 1 89 ? 15.297 8.32 -19.844 1 78.62 89 LEU B C 1
ATOM 4552 O O . LEU B 1 89 ? 15.125 9.195 -18.984 1 78.62 89 LEU B O 1
ATOM 4556 N N . SER B 1 90 ? 15.383 8.43 -21.062 1 80.5 90 SER B N 1
ATOM 4557 C CA . SER B 1 90 ? 15.328 9.789 -21.594 1 80.5 90 SER B CA 1
ATOM 4558 C C . SER B 1 90 ? 13.953 10.414 -21.359 1 80.5 90 SER B C 1
ATOM 4560 O O . SER B 1 90 ? 13.852 11.609 -21.078 1 80.5 90 SER B O 1
ATOM 4562 N N . ASP B 1 91 ? 12.977 9.633 -21.469 1 89.75 91 ASP B N 1
ATOM 4563 C CA . ASP B 1 91 ? 11.617 10.141 -21.266 1 89.75 91 ASP B CA 1
ATOM 4564 C C . ASP B 1 91 ? 11.391 10.547 -19.812 1 89.75 91 ASP B C 1
ATOM 4566 O O . ASP B 1 91 ? 10.797 11.586 -19.547 1 89.75 91 ASP B O 1
ATOM 4570 N N . PHE B 1 92 ? 11.852 9.742 -18.922 1 91.31 92 PHE B N 1
ATOM 4571 C CA . PHE B 1 92 ? 11.734 10.086 -17.5 1 91.31 92 PHE B CA 1
ATOM 4572 C C . PHE B 1 92 ? 12.406 11.422 -17.203 1 91.31 92 PHE B C 1
ATOM 4574 O O . PHE B 1 92 ? 11.859 12.25 -16.484 1 91.31 92 PHE B O 1
ATOM 4581 N N . GLU B 1 93 ? 13.562 11.617 -17.766 1 91 93 GLU B N 1
ATOM 4582 C CA . GLU B 1 93 ? 14.312 12.844 -17.531 1 91 93 GLU B CA 1
ATOM 4583 C C . GLU B 1 93 ? 13.617 14.047 -18.156 1 91 93 GLU B C 1
ATOM 4585 O O . GLU B 1 93 ? 13.57 15.125 -17.562 1 91 93 GLU B O 1
ATOM 4590 N N . ARG B 1 94 ? 13.156 13.859 -19.312 1 91.88 94 ARG B N 1
ATOM 4591 C CA . ARG B 1 94 ? 12.508 14.93 -20.062 1 91.88 94 ARG B CA 1
ATOM 4592 C C . ARG B 1 94 ? 11.305 15.477 -19.297 1 91.88 94 ARG B C 1
ATOM 4594 O O . ARG B 1 94 ? 11.148 16.688 -19.156 1 91.88 94 ARG B O 1
ATOM 4601 N N . TYR B 1 95 ? 10.5 14.703 -18.734 1 94.06 95 TYR B N 1
ATOM 4602 C CA . TYR B 1 95 ? 9.219 15.125 -18.172 1 94.06 95 TYR B CA 1
ATOM 4603 C C . TYR B 1 95 ? 9.344 15.406 -16.672 1 94.06 95 TYR B C 1
ATOM 4605 O O . TYR B 1 95 ? 8.383 15.859 -16.047 1 94.06 95 TYR B O 1
ATOM 4613 N N . ASN B 1 96 ? 10.438 15.109 -16.109 1 89 96 ASN B N 1
ATOM 4614 C CA . ASN B 1 96 ? 10.711 15.492 -14.734 1 89 96 ASN B CA 1
ATOM 4615 C C . ASN B 1 96 ? 10.961 16.984 -14.609 1 89 96 ASN B C 1
ATOM 4617 O O . ASN B 1 96 ? 10.953 17.531 -13.5 1 89 96 ASN B O 1
ATOM 4621 N N . GLN B 1 97 ? 10.961 17.734 -15.539 1 79.88 97 GLN B N 1
ATOM 4622 C CA . GLN B 1 97 ? 11.336 19.141 -15.578 1 79.88 97 GLN B CA 1
ATOM 4623 C C . GLN B 1 97 ? 10.141 20.016 -15.945 1 79.88 97 GLN B C 1
ATOM 4625 O O . GLN B 1 97 ? 10.305 21.109 -16.5 1 79.88 97 GLN B O 1
ATOM 4630 N N . LEU B 1 98 ? 9.047 19.594 -15.711 1 89.88 98 LEU B N 1
ATOM 4631 C CA . LEU B 1 98 ? 7.895 20.375 -16.141 1 89.88 98 LEU B CA 1
ATOM 4632 C C . LEU B 1 98 ? 7.805 21.688 -15.344 1 89.88 98 LEU B C 1
ATOM 4634 O O . LEU B 1 98 ? 7.891 21.672 -14.117 1 89.88 98 LEU B O 1
ATOM 4638 N N . PRO B 1 99 ? 7.605 22.781 -16.031 1 87.94 99 PRO B N 1
ATOM 4639 C CA . PRO B 1 99 ? 7.441 24.062 -15.352 1 87.94 99 PRO B CA 1
ATOM 4640 C C . PRO B 1 99 ? 6.141 24.141 -14.547 1 87.94 99 PRO B C 1
ATOM 4642 O O . PRO B 1 99 ? 5.152 23.5 -14.906 1 87.94 99 PRO B O 1
ATOM 4645 N N . GLU B 1 100 ? 6.113 24.984 -13.586 1 83 100 GLU B N 1
ATOM 4646 C CA . GLU B 1 100 ? 5 25.094 -12.648 1 83 100 GLU B CA 1
ATOM 4647 C C . GLU B 1 100 ? 3.727 25.547 -13.352 1 83 100 GLU B C 1
ATOM 4649 O O . GLU B 1 100 ? 2.621 25.203 -12.93 1 83 100 GLU B O 1
ATOM 4654 N N . ASN B 1 101 ? 3.879 26.328 -14.359 1 86.94 101 ASN B N 1
ATOM 4655 C CA . ASN B 1 101 ? 2.717 26.859 -15.07 1 86.94 101 ASN B CA 1
ATOM 4656 C C . ASN B 1 101 ? 1.917 25.75 -15.734 1 86.94 101 ASN B C 1
ATOM 4658 O O . ASN B 1 101 ? 0.757 25.938 -16.109 1 86.94 101 ASN B O 1
ATOM 4662 N N . LEU B 1 102 ? 2.537 24.531 -15.852 1 92.75 102 LEU B N 1
ATOM 4663 C CA . LEU B 1 102 ? 1.87 23.406 -16.5 1 92.75 102 LEU B CA 1
ATOM 4664 C C . LEU B 1 102 ? 1.188 22.516 -15.469 1 92.75 102 LEU B C 1
ATOM 4666 O O . LEU B 1 102 ? 0.559 21.516 -15.828 1 92.75 102 LEU B O 1
ATOM 4670 N N . ASP B 1 103 ? 1.166 22.891 -14.258 1 89.81 103 ASP B N 1
ATOM 4671 C CA . ASP B 1 103 ? 0.626 22.047 -13.195 1 89.81 103 ASP B CA 1
ATOM 4672 C C . ASP B 1 103 ? -0.85 21.734 -13.438 1 89.81 103 ASP B C 1
ATOM 4674 O O . ASP B 1 103 ? -1.276 20.594 -13.305 1 89.81 103 ASP B O 1
ATOM 4678 N N . PRO B 1 104 ? -1.632 22.75 -13.82 1 91.62 104 PRO B N 1
ATOM 4679 C CA . PRO B 1 104 ? -3.047 22.438 -14.055 1 91.62 104 PRO B CA 1
ATOM 4680 C C . PRO B 1 104 ? -3.256 21.453 -15.203 1 91.62 104 PRO B C 1
ATOM 4682 O O . PRO B 1 104 ? -4.113 20.578 -15.109 1 91.62 104 PRO B O 1
ATOM 4685 N N . VAL B 1 105 ? -2.492 21.625 -16.281 1 96.12 105 VAL B N 1
ATOM 4686 C CA . VAL B 1 105 ? -2.596 20.75 -17.438 1 96.12 105 VAL B CA 1
ATOM 4687 C C . VAL B 1 105 ? -2.146 19.344 -17.078 1 96.12 105 VAL B C 1
ATOM 4689 O O . VAL B 1 105 ? -2.789 18.359 -17.469 1 96.12 105 VAL B O 1
ATOM 4692 N N . LYS B 1 106 ? -1.065 19.312 -16.359 1 95.25 106 LYS B N 1
ATOM 4693 C CA . LYS B 1 106 ? -0.543 18.031 -15.891 1 95.25 106 LYS B CA 1
ATOM 4694 C C . LYS B 1 106 ? -1.562 17.312 -15.016 1 95.25 106 LYS B C 1
ATOM 4696 O O . LYS B 1 106 ? -1.812 16.125 -15.195 1 95.25 106 LYS B O 1
ATOM 4701 N N . ASN B 1 107 ? -2.137 17.984 -14.094 1 93.5 107 ASN B N 1
ATOM 4702 C CA . ASN B 1 107 ? -3.119 17.406 -13.188 1 93.5 107 ASN B CA 1
ATOM 4703 C C . ASN B 1 107 ? -4.344 16.891 -13.945 1 93.5 107 ASN B C 1
ATOM 4705 O O . ASN B 1 107 ? -4.863 15.82 -13.633 1 93.5 107 ASN B O 1
ATOM 4709 N N . SER B 1 108 ? -4.758 17.672 -14.852 1 95.81 108 SER B N 1
ATOM 4710 C CA . SER B 1 108 ? -5.887 17.25 -15.68 1 95.81 108 SER B CA 1
ATOM 4711 C C . SER B 1 108 ? -5.562 15.977 -16.438 1 95.81 108 SER B C 1
ATOM 4713 O O . SER B 1 108 ? -6.398 15.078 -16.547 1 95.81 108 SER B O 1
ATOM 4715 N N . LEU B 1 109 ? -4.391 15.938 -17.016 1 97.44 109 LEU B N 1
ATOM 4716 C CA . LEU B 1 109 ? -3.934 14.766 -17.75 1 97.44 109 LEU B CA 1
ATOM 4717 C C . LEU B 1 109 ? -3.93 13.531 -16.859 1 97.44 109 LEU B C 1
ATOM 4719 O O . LEU B 1 109 ? -4.434 12.477 -17.25 1 97.44 109 LEU B O 1
ATOM 4723 N N . VAL B 1 110 ? -3.412 13.656 -15.672 1 96.88 110 VAL B N 1
ATOM 4724 C CA . VAL B 1 110 ? -3.33 12.562 -14.703 1 96.88 110 VAL B CA 1
ATOM 4725 C C . VAL B 1 110 ? -4.734 12.094 -14.336 1 96.88 110 VAL B C 1
ATOM 4727 O O . VAL B 1 110 ? -5.004 10.891 -14.305 1 96.88 110 VAL B O 1
ATOM 4730 N N . ASP B 1 111 ? -5.602 13.008 -14.086 1 96.81 111 ASP B N 1
ATOM 4731 C CA . ASP B 1 111 ? -6.965 12.68 -13.68 1 96.81 111 ASP B CA 1
ATOM 4732 C C . ASP B 1 111 ? -7.723 11.977 -14.797 1 96.81 111 ASP B C 1
ATOM 4734 O O . ASP B 1 111 ? -8.469 11.031 -14.555 1 96.81 111 ASP B O 1
ATOM 4738 N N . LYS B 1 112 ? -7.57 12.453 -16 1 97.5 112 LYS B N 1
ATOM 4739 C CA . LYS B 1 112 ? -8.281 11.852 -17.125 1 97.5 112 LYS B CA 1
ATOM 4740 C C . LYS B 1 112 ? -7.758 10.453 -17.422 1 97.5 112 LYS B C 1
ATOM 4742 O O . LYS B 1 112 ? -8.523 9.562 -17.812 1 97.5 112 LYS B O 1
ATOM 4747 N N . CYS B 1 113 ? -6.43 10.242 -17.297 1 97.69 113 CYS B N 1
ATOM 4748 C CA . CYS B 1 113 ? -5.875 8.898 -17.438 1 97.69 113 CYS B CA 1
ATOM 4749 C C . CYS B 1 113 ? -6.457 7.961 -16.375 1 97.69 113 CYS B C 1
ATOM 4751 O O . CYS B 1 113 ? -6.805 6.816 -16.688 1 97.69 113 CYS B O 1
ATOM 4753 N N . HIS B 1 114 ? -6.566 8.461 -15.188 1 96.75 114 HIS B N 1
ATOM 4754 C CA . HIS B 1 114 ? -7.129 7.672 -14.102 1 96.75 114 HIS B CA 1
ATOM 4755 C C . HIS B 1 114 ? -8.594 7.336 -14.367 1 96.75 114 HIS B C 1
ATOM 4757 O O . HIS B 1 114 ? -9.023 6.203 -14.141 1 96.75 114 HIS B O 1
ATOM 4763 N N . GLN B 1 115 ? -9.305 8.297 -14.82 1 96.19 115 GLN B N 1
ATOM 4764 C CA . GLN B 1 115 ? -10.719 8.102 -15.117 1 96.19 115 GLN B CA 1
ATOM 4765 C C . GLN B 1 115 ? -10.906 7.055 -16.219 1 96.19 115 GLN B C 1
ATOM 4767 O O . GLN B 1 115 ? -11.758 6.172 -16.109 1 96.19 115 GLN B O 1
ATOM 4772 N N . LEU B 1 116 ? -10.141 7.172 -17.25 1 96.62 116 LEU B N 1
ATOM 4773 C CA . LEU B 1 116 ? -10.219 6.254 -18.375 1 96.62 116 LEU B CA 1
ATOM 4774 C C . LEU B 1 116 ? -9.914 4.824 -17.938 1 96.62 116 LEU B C 1
ATOM 4776 O O . LEU B 1 116 ? -10.641 3.895 -18.297 1 96.62 116 LEU B O 1
ATOM 4780 N N . ARG B 1 117 ? -8.906 4.668 -17.234 1 95.38 117 ARG B N 1
ATOM 4781 C CA . ARG B 1 117 ? -8.531 3.354 -16.719 1 95.38 117 ARG B CA 1
ATOM 4782 C C . ARG B 1 117 ? -9.625 2.779 -15.836 1 95.38 117 ARG B C 1
ATOM 4784 O O . ARG B 1 117 ? -9.953 1.593 -15.922 1 95.38 117 ARG B O 1
ATOM 4791 N N . THR B 1 118 ? -10.172 3.584 -14.969 1 95.44 118 THR B N 1
ATOM 4792 C CA . THR B 1 118 ? -11.195 3.158 -14.023 1 95.44 118 THR B CA 1
ATOM 4793 C C . THR B 1 118 ? -12.438 2.664 -14.766 1 95.44 118 THR B C 1
ATOM 4795 O O . THR B 1 118 ? -13.109 1.734 -14.305 1 95.44 118 THR B O 1
ATOM 4798 N N . LEU B 1 119 ? -12.703 3.309 -15.867 1 95.19 119 LEU B N 1
ATOM 4799 C CA . LEU B 1 119 ? -13.906 2.955 -16.625 1 95.19 119 LEU B CA 1
ATOM 4800 C C . LEU B 1 119 ? -13.727 1.615 -17.328 1 95.19 119 LEU B C 1
ATOM 4802 O O . LEU B 1 119 ? -14.672 0.83 -17.422 1 95.19 119 LEU B O 1
ATOM 4806 N N . VAL B 1 120 ? -12.516 1.269 -17.766 1 95.38 120 VAL B N 1
ATOM 4807 C CA . VAL B 1 120 ? -12.383 0.135 -18.672 1 95.38 120 VAL B CA 1
ATOM 4808 C C . VAL B 1 120 ? -11.883 -1.088 -17.906 1 95.38 120 VAL B C 1
ATOM 4810 O O . VAL B 1 120 ? -12.094 -2.225 -18.328 1 95.38 120 VAL B O 1
ATOM 4813 N N . GLU B 1 121 ? -11.234 -0.915 -16.812 1 93.75 121 GLU B N 1
ATOM 4814 C CA . GLU B 1 121 ? -10.773 -2.049 -16.016 1 93.75 121 GLU B CA 1
ATOM 4815 C C . GLU B 1 121 ? -11.953 -2.859 -15.477 1 93.75 121 GLU B C 1
ATOM 4817 O O . GLU B 1 121 ? -12.969 -2.295 -15.07 1 93.75 121 GLU B O 1
ATOM 4822 N N . THR B 1 122 ? -11.852 -4.223 -15.492 1 92 122 THR B N 1
ATOM 4823 C CA . THR B 1 122 ? -12.922 -5.07 -14.984 1 92 122 THR B CA 1
ATOM 4824 C C . THR B 1 122 ? -13.047 -4.938 -13.469 1 92 122 THR B C 1
ATOM 4826 O O . THR B 1 122 ? -12.078 -4.594 -12.789 1 92 122 THR B O 1
ATOM 4829 N N . PRO B 1 123 ? -14.242 -5.184 -12.93 1 93.44 123 PRO B N 1
ATOM 4830 C CA . PRO B 1 123 ? -14.422 -5.18 -11.477 1 93.44 123 PRO B CA 1
ATOM 4831 C C . PRO B 1 123 ? -13.43 -6.082 -10.75 1 93.44 123 PRO B C 1
ATOM 4833 O O . PRO B 1 123 ? -12.852 -5.684 -9.734 1 93.44 123 PRO B O 1
ATOM 4836 N N . GLU B 1 124 ? -13.156 -7.207 -11.281 1 90.56 124 GLU B N 1
ATOM 4837 C CA . GLU B 1 124 ? -12.242 -8.164 -10.656 1 90.56 124 GLU B CA 1
ATOM 4838 C C . GLU B 1 124 ? -10.828 -7.602 -10.586 1 90.56 124 GLU B C 1
ATOM 4840 O O . GLU B 1 124 ? -10.188 -7.645 -9.539 1 90.56 124 GLU B O 1
ATOM 4845 N N . THR B 1 125 ? -10.359 -7.078 -11.711 1 91.69 125 THR B N 1
ATOM 4846 C CA . THR B 1 125 ? -9.008 -6.535 -11.773 1 91.69 125 THR B CA 1
ATOM 4847 C C . THR B 1 125 ? -8.859 -5.34 -10.836 1 91.69 125 THR B C 1
ATOM 4849 O O . THR B 1 125 ? -7.844 -5.199 -10.148 1 91.69 125 THR B O 1
ATOM 4852 N N . ALA B 1 126 ? -9.875 -4.5 -10.828 1 94.62 126 ALA B N 1
ATOM 4853 C CA . ALA B 1 126 ? -9.844 -3.309 -9.984 1 94.62 126 ALA B CA 1
ATOM 4854 C C . ALA B 1 126 ? -9.734 -3.686 -8.508 1 94.62 126 ALA B C 1
ATOM 4856 O O . ALA B 1 126 ? -8.969 -3.082 -7.758 1 94.62 126 ALA B O 1
ATOM 4857 N N . ILE B 1 127 ? -10.523 -4.641 -8.078 1 95.88 127 ILE B N 1
ATOM 4858 C CA . ILE B 1 127 ? -10.555 -5.066 -6.68 1 95.88 127 ILE B CA 1
ATOM 4859 C C . ILE B 1 127 ? -9.242 -5.754 -6.324 1 95.88 127 ILE B C 1
ATOM 4861 O O . ILE B 1 127 ? -8.672 -5.512 -5.254 1 95.88 127 ILE B O 1
ATOM 4865 N N . ILE B 1 128 ? -8.664 -6.562 -7.234 1 94.56 128 ILE B N 1
ATOM 4866 C CA . ILE B 1 128 ? -7.383 -7.223 -7.02 1 94.56 128 ILE B CA 1
ATOM 4867 C C . ILE B 1 128 ? -6.281 -6.176 -6.848 1 94.56 128 ILE B C 1
ATOM 4869 O O . ILE B 1 128 ? -5.414 -6.316 -5.98 1 94.56 128 ILE B O 1
ATOM 4873 N N . ASN B 1 129 ? -6.355 -5.156 -7.652 1 95.94 129 ASN B N 1
ATOM 4874 C CA . ASN B 1 129 ? -5.348 -4.098 -7.586 1 95.94 129 ASN B CA 1
ATOM 4875 C C . ASN B 1 129 ? -5.352 -3.406 -6.227 1 95.94 129 ASN B C 1
ATOM 4877 O O . ASN B 1 129 ? -4.297 -3.029 -5.715 1 95.94 129 ASN B O 1
ATOM 4881 N N . ILE B 1 130 ? -6.504 -3.297 -5.648 1 97.44 130 ILE B N 1
ATOM 4882 C CA . ILE B 1 130 ? -6.602 -2.584 -4.379 1 97.44 130 ILE B CA 1
ATOM 4883 C C . ILE B 1 130 ? -6.086 -3.471 -3.248 1 97.44 130 ILE B C 1
ATOM 4885 O O . ILE B 1 130 ? -5.281 -3.031 -2.426 1 97.44 130 ILE B O 1
ATOM 4889 N N . PHE B 1 131 ? -6.461 -4.773 -3.184 1 97.56 131 PHE B N 1
ATOM 4890 C CA . PHE B 1 131 ? -6.137 -5.543 -1.988 1 97.56 131 PHE B CA 1
ATOM 4891 C C . PHE B 1 131 ? -4.742 -6.148 -2.096 1 97.56 131 PHE B C 1
ATOM 4893 O O . PHE B 1 131 ? -4.242 -6.742 -1.138 1 97.56 131 PHE B O 1
ATOM 4900 N N . THR B 1 132 ? -4.039 -5.914 -3.25 1 97.62 132 THR B N 1
ATOM 4901 C CA . THR B 1 132 ? -2.672 -6.414 -3.359 1 97.62 132 THR B CA 1
ATOM 4902 C C . THR B 1 132 ? -1.682 -5.258 -3.469 1 97.62 132 THR B C 1
ATOM 4904 O O . THR B 1 132 ? -0.477 -5.477 -3.607 1 97.62 132 THR B O 1
ATOM 4907 N N . ASN B 1 133 ? -2.119 -4.07 -3.432 1 96.5 133 ASN B N 1
ATOM 4908 C CA . ASN B 1 133 ? -1.252 -2.924 -3.676 1 96.5 133 ASN B CA 1
ATOM 4909 C C . ASN B 1 133 ? -0.213 -2.76 -2.57 1 96.5 133 ASN B C 1
ATOM 4911 O O . ASN B 1 133 ? 0.794 -2.074 -2.756 1 96.5 133 ASN B O 1
ATOM 4915 N N . TRP B 1 134 ? -0.396 -3.41 -1.398 1 98 134 TRP B N 1
ATOM 4916 C CA . TRP B 1 134 ? 0.568 -3.342 -0.306 1 98 134 TRP B CA 1
ATOM 4917 C C . TRP B 1 134 ? 1.924 -3.889 -0.74 1 98 134 TRP B C 1
ATOM 4919 O O . TRP B 1 134 ? 2.953 -3.555 -0.148 1 98 134 TRP B O 1
ATOM 4929 N N . THR B 1 135 ? 1.994 -4.66 -1.767 1 98.56 135 THR B N 1
ATOM 4930 C CA . THR B 1 135 ? 3.238 -5.25 -2.25 1 98.56 135 THR B CA 1
ATOM 4931 C C . THR B 1 135 ? 4.184 -4.168 -2.762 1 98.56 135 THR B C 1
ATOM 4933 O O . THR B 1 135 ? 5.402 -4.277 -2.607 1 98.56 135 THR B O 1
ATOM 4936 N N . GLU B 1 136 ? 3.67 -3.131 -3.414 1 98 136 GLU B N 1
ATOM 4937 C CA . GLU B 1 136 ? 4.492 -2.02 -3.881 1 98 136 GLU B CA 1
ATOM 4938 C C . GLU B 1 136 ? 5.102 -1.253 -2.711 1 98 136 GLU B C 1
ATOM 4940 O O . GLU B 1 136 ? 6.258 -0.827 -2.773 1 98 136 GLU B O 1
ATOM 4945 N N . PHE B 1 137 ? 4.297 -1.078 -1.651 1 98.56 137 PHE B N 1
ATOM 4946 C CA . PHE B 1 137 ? 4.781 -0.364 -0.478 1 98.56 137 PHE B CA 1
ATOM 4947 C C . PHE B 1 137 ? 5.887 -1.153 0.216 1 98.56 137 PHE B C 1
ATOM 4949 O O . PHE B 1 137 ? 6.906 -0.586 0.614 1 98.56 137 PHE B O 1
ATOM 4956 N N . VAL B 1 138 ? 5.734 -2.477 0.35 1 98.69 138 VAL B N 1
ATOM 4957 C CA . VAL B 1 138 ? 6.75 -3.34 0.945 1 98.69 138 VAL B CA 1
ATOM 4958 C C . VAL B 1 138 ? 8.039 -3.256 0.133 1 98.69 138 VAL B C 1
ATOM 4960 O O . VAL B 1 138 ? 9.133 -3.164 0.698 1 98.69 138 VAL B O 1
ATOM 4963 N N . SER B 1 139 ? 7.902 -3.285 -1.144 1 98.44 139 SER B N 1
ATOM 4964 C CA . SER B 1 139 ? 9.062 -3.207 -2.021 1 98.44 139 SER B CA 1
ATOM 4965 C C . SER B 1 139 ? 9.789 -1.875 -1.86 1 98.44 139 SER B C 1
ATOM 4967 O O . SER B 1 139 ? 11.023 -1.835 -1.815 1 98.44 139 SER B O 1
ATOM 4969 N N . LEU B 1 140 ? 9.047 -0.777 -1.834 1 98.5 140 LEU B N 1
ATOM 4970 C CA . LEU B 1 140 ? 9.656 0.539 -1.673 1 98.5 140 LEU B CA 1
ATOM 4971 C C . LEU B 1 140 ? 10.43 0.622 -0.363 1 98.5 140 LEU B C 1
ATOM 4973 O O . LEU B 1 140 ? 11.555 1.124 -0.334 1 98.5 140 LEU B O 1
ATOM 4977 N N . GLU B 1 141 ? 9.805 0.152 0.718 1 98.38 141 GLU B N 1
ATOM 4978 C CA . GLU B 1 141 ? 10.5 0.203 2 1 98.38 141 GLU B CA 1
ATOM 4979 C C . GLU B 1 141 ? 11.758 -0.668 1.981 1 98.38 141 GLU B C 1
ATOM 4981 O O . GLU B 1 141 ? 12.781 -0.3 2.557 1 98.38 141 GLU B O 1
ATOM 4986 N N . ALA B 1 142 ? 11.695 -1.867 1.389 1 98.06 142 ALA B N 1
ATOM 4987 C CA . ALA B 1 142 ? 12.883 -2.715 1.302 1 98.06 142 ALA B CA 1
ATOM 4988 C C . ALA B 1 142 ? 14.016 -1.994 0.583 1 98.06 142 ALA B C 1
ATOM 4990 O O . ALA B 1 142 ? 15.172 -2.062 1.012 1 98.06 142 ALA B O 1
ATOM 4991 N N . VAL B 1 143 ? 13.68 -1.313 -0.518 1 98.06 143 VAL B N 1
ATOM 4992 C CA . VAL B 1 143 ? 14.656 -0.553 -1.289 1 98.06 143 VAL B CA 1
ATOM 4993 C C . VAL B 1 143 ? 15.273 0.534 -0.412 1 98.06 143 VAL B C 1
ATOM 4995 O O . VAL B 1 143 ? 16.484 0.758 -0.451 1 98.06 143 VAL B O 1
ATOM 4998 N N . CYS B 1 144 ? 14.484 1.221 0.392 1 97.5 144 CYS B N 1
ATOM 4999 C CA . CYS B 1 144 ? 14.945 2.311 1.244 1 97.5 144 CYS B CA 1
ATOM 5000 C C . CYS B 1 144 ? 15.734 1.775 2.438 1 97.5 144 CYS B C 1
ATOM 5002 O O . CYS B 1 144 ? 16.812 2.277 2.75 1 97.5 144 CYS B O 1
ATOM 5004 N N . HIS B 1 145 ? 15.18 0.755 3.08 1 97.19 145 HIS B N 1
ATOM 5005 C CA . HIS B 1 145 ? 15.742 0.207 4.309 1 97.19 145 HIS B CA 1
ATOM 5006 C C . HIS B 1 145 ? 17.125 -0.386 4.066 1 97.19 145 HIS B C 1
ATOM 5008 O O . HIS B 1 145 ? 18.047 -0.175 4.863 1 97.19 145 HIS B O 1
ATOM 5014 N N . PHE B 1 146 ? 17.234 -1.119 2.967 1 97 146 PHE B N 1
ATOM 5015 C CA . PHE B 1 146 ? 18.516 -1.762 2.658 1 97 146 PHE B CA 1
ATOM 5016 C C . PHE B 1 146 ? 19.344 -0.895 1.718 1 97 146 PHE B C 1
ATOM 5018 O O . PHE B 1 146 ? 20.422 -1.306 1.27 1 97 146 PHE B O 1
ATOM 5025 N N . ARG B 1 147 ? 18.812 0.301 1.34 1 96 147 ARG B N 1
ATOM 5026 C CA . ARG B 1 147 ? 19.484 1.316 0.537 1 96 147 ARG B CA 1
ATOM 5027 C C . ARG B 1 147 ? 19.969 0.735 -0.788 1 96 147 ARG B C 1
ATOM 5029 O O . ARG B 1 147 ? 21.141 0.895 -1.154 1 96 147 ARG B O 1
ATOM 5036 N N . LEU B 1 148 ? 19.094 0.027 -1.444 1 97.38 148 LEU B N 1
ATOM 5037 C CA . LEU B 1 148 ? 19.453 -0.587 -2.721 1 97.38 148 LEU B CA 1
ATOM 5038 C C . LEU B 1 148 ? 19.859 0.471 -3.74 1 97.38 148 LEU B C 1
ATOM 5040 O O . LEU B 1 148 ? 20.703 0.216 -4.602 1 97.38 148 LEU B O 1
ATOM 5044 N N . PHE B 1 149 ? 19.25 1.655 -3.643 1 95.75 149 PHE B N 1
ATOM 5045 C CA . PHE B 1 149 ? 19.484 2.723 -4.609 1 95.75 149 PHE B CA 1
ATOM 5046 C C . PHE B 1 149 ? 20.906 3.248 -4.504 1 95.75 149 PHE B C 1
ATOM 5048 O O . PHE B 1 149 ? 21.438 3.809 -5.465 1 95.75 149 PHE B O 1
ATOM 5055 N N . ASP B 1 150 ? 21.609 3.072 -3.393 1 95.5 150 ASP B N 1
ATOM 5056 C CA . ASP B 1 150 ? 22.984 3.525 -3.227 1 95.5 150 ASP B CA 1
ATOM 5057 C C . ASP B 1 150 ? 23.938 2.727 -4.113 1 95.5 150 ASP B C 1
ATOM 5059 O O . ASP B 1 150 ? 25 3.213 -4.477 1 95.5 150 ASP B O 1
ATOM 5063 N N . ALA B 1 151 ? 23.562 1.525 -4.406 1 96.81 151 ALA B N 1
ATOM 5064 C CA . ALA B 1 151 ? 24.438 0.624 -5.156 1 96.81 151 ALA B CA 1
ATOM 5065 C C . ALA B 1 151 ? 24.438 0.962 -6.645 1 96.81 151 ALA B C 1
ATOM 5067 O O . ALA B 1 151 ? 25.297 0.495 -7.395 1 96.81 151 ALA B O 1
ATOM 5068 N N . ILE B 1 152 ? 23.5 1.741 -7.059 1 97.25 152 ILE B N 1
ATOM 5069 C CA . ILE B 1 152 ? 23.359 2.098 -8.469 1 97.25 152 ILE B CA 1
ATOM 5070 C C . ILE B 1 152 ? 24.016 3.451 -8.719 1 97.25 152 ILE B C 1
ATOM 5072 O O . ILE B 1 152 ? 23.656 4.449 -8.094 1 97.25 152 ILE B O 1
ATOM 5076 N N . PRO B 1 153 ? 24.969 3.523 -9.617 1 95.19 153 PRO B N 1
ATOM 5077 C CA . PRO B 1 153 ? 25.547 4.828 -9.938 1 95.19 153 PRO B CA 1
ATOM 5078 C C . PRO B 1 153 ? 24.516 5.82 -10.469 1 95.19 153 PRO B C 1
ATOM 5080 O O . PRO B 1 153 ? 23.688 5.465 -11.305 1 95.19 153 PRO B O 1
ATOM 5083 N N . PRO B 1 154 ? 24.531 7.051 -10.047 1 88.56 154 PRO B N 1
ATOM 5084 C CA . PRO B 1 154 ? 23.531 8.047 -10.422 1 88.56 154 PRO B CA 1
ATOM 5085 C C . PRO B 1 154 ? 23.391 8.211 -11.93 1 88.56 154 PRO B C 1
ATOM 5087 O O . PRO B 1 154 ? 22.297 8.453 -12.438 1 88.56 154 PRO B O 1
ATOM 5090 N N . LEU B 1 155 ? 24.484 8.102 -12.664 1 86.44 155 LEU B N 1
ATOM 5091 C CA . LEU B 1 155 ? 24.438 8.281 -14.109 1 86.44 155 LEU B CA 1
ATOM 5092 C C . LEU B 1 155 ? 24.719 6.969 -14.836 1 86.44 155 LEU B C 1
ATOM 5094 O O . LEU B 1 155 ? 25 6.965 -16.031 1 86.44 155 LEU B O 1
ATOM 5098 N N . GLY B 1 156 ? 24.656 5.941 -14.188 1 92.62 156 GLY B N 1
ATOM 5099 C CA . GLY B 1 156 ? 24.922 4.633 -14.766 1 92.62 156 GLY B CA 1
ATOM 5100 C C . GLY B 1 156 ? 23.906 3.578 -14.352 1 92.62 156 GLY B C 1
ATOM 5101 O O . GLY B 1 156 ? 22.734 3.879 -14.172 1 92.62 156 GLY B O 1
ATOM 5102 N N . SER B 1 157 ? 24.375 2.375 -14.406 1 96.31 157 SER B N 1
ATOM 5103 C CA . SER B 1 157 ? 23.516 1.246 -14.047 1 96.31 157 SER B CA 1
ATOM 5104 C C . SER B 1 157 ? 24.266 0.25 -13.164 1 96.31 157 SER B C 1
ATOM 5106 O O . SER B 1 157 ? 25.484 0.333 -13.008 1 96.31 157 SER B O 1
ATOM 5108 N N . ALA B 1 158 ? 23.594 -0.574 -12.516 1 98.12 158 ALA B N 1
ATOM 5109 C CA . ALA B 1 158 ? 24.125 -1.7 -11.75 1 98.12 158 ALA B CA 1
ATOM 5110 C C . ALA B 1 158 ? 23.328 -2.977 -12.039 1 98.12 158 ALA B C 1
ATOM 5112 O O . ALA B 1 158 ? 22.125 -2.926 -12.281 1 98.12 158 ALA B O 1
ATOM 5113 N N . THR B 1 159 ? 24.016 -4.07 -12.008 1 98 159 THR B N 1
ATOM 5114 C CA . THR B 1 159 ? 23.344 -5.355 -12.156 1 98 159 THR B CA 1
ATOM 5115 C C . THR B 1 159 ? 22.688 -5.773 -10.844 1 98 159 THR B C 1
ATOM 5117 O O . THR B 1 159 ? 23.016 -5.25 -9.781 1 98 159 THR B O 1
ATOM 5120 N N . TYR B 1 160 ? 21.781 -6.715 -10.961 1 97.12 160 TYR B N 1
ATOM 5121 C CA . TYR B 1 160 ? 21.156 -7.258 -9.766 1 97.12 160 TYR B CA 1
ATOM 5122 C C . TYR B 1 160 ? 22.188 -7.859 -8.828 1 97.12 160 TYR B C 1
ATOM 5124 O O . TYR B 1 160 ? 22.078 -7.73 -7.602 1 97.12 160 TYR B O 1
ATOM 5132 N N . ALA B 1 161 ? 23.156 -8.508 -9.391 1 97.5 161 ALA B N 1
ATOM 5133 C CA . ALA B 1 161 ? 24.219 -9.117 -8.594 1 97.5 161 ALA B CA 1
ATOM 5134 C C . ALA B 1 161 ? 25.016 -8.047 -7.848 1 97.5 161 ALA B C 1
ATOM 5136 O O . ALA B 1 161 ? 25.391 -8.242 -6.688 1 97.5 161 ALA B O 1
ATOM 5137 N N . GLN B 1 162 ? 25.328 -6.98 -8.5 1 98.31 162 GLN B N 1
ATOM 5138 C CA . GLN B 1 162 ? 26.078 -5.883 -7.887 1 98.31 162 GLN B CA 1
ATOM 5139 C C . GLN B 1 162 ? 25.266 -5.246 -6.754 1 98.31 162 GLN B C 1
ATOM 5141 O O . GLN B 1 162 ? 25.828 -4.938 -5.695 1 98.31 162 GLN B O 1
ATOM 5146 N N . ILE B 1 163 ? 24.031 -5.051 -6.984 1 98.5 163 ILE B N 1
ATOM 5147 C CA . ILE B 1 163 ? 23.156 -4.449 -5.98 1 98.5 163 ILE B CA 1
ATOM 5148 C C . ILE B 1 163 ? 23.047 -5.379 -4.773 1 98.5 163 ILE B C 1
ATOM 5150 O O . ILE B 1 163 ? 23.094 -4.922 -3.627 1 98.5 163 ILE B O 1
ATOM 5154 N N . ALA B 1 164 ? 22.906 -6.676 -5.043 1 97.25 164 ALA B N 1
ATOM 5155 C CA . ALA B 1 164 ? 22.828 -7.672 -3.979 1 97.25 164 ALA B CA 1
ATOM 5156 C C . ALA B 1 164 ? 24.094 -7.66 -3.125 1 97.25 164 ALA B C 1
ATOM 5158 O O . ALA B 1 164 ? 24.016 -7.688 -1.895 1 97.25 164 ALA B O 1
ATOM 5159 N N . ALA B 1 165 ? 25.203 -7.633 -3.768 1 97.75 165 ALA B N 1
ATOM 5160 C CA . ALA B 1 165 ? 26.484 -7.641 -3.068 1 97.75 165 ALA B CA 1
ATOM 5161 C C . ALA B 1 165 ? 26.641 -6.395 -2.201 1 97.75 165 ALA B C 1
ATOM 5163 O O . ALA B 1 165 ? 27.078 -6.48 -1.051 1 97.75 165 ALA B O 1
ATOM 5164 N N . ALA B 1 166 ? 26.312 -5.285 -2.736 1 97.5 166 ALA B N 1
ATOM 5165 C CA . ALA B 1 166 ? 26.484 -4.02 -2.033 1 97.5 166 ALA B CA 1
ATOM 5166 C C . ALA B 1 166 ? 25.531 -3.916 -0.846 1 97.5 166 ALA B C 1
ATOM 5168 O O . ALA B 1 166 ? 25.875 -3.342 0.189 1 97.5 166 ALA B O 1
ATOM 5169 N N . SER B 1 167 ? 24.328 -4.398 -0.99 1 95.69 167 SER B N 1
ATOM 5170 C CA . SER B 1 167 ? 23.297 -4.273 0.04 1 95.69 167 SER B CA 1
ATOM 5171 C C . SER B 1 167 ? 23.328 -5.457 1.001 1 95.69 167 SER B C 1
ATOM 5173 O O . SER B 1 167 ? 22.672 -5.434 2.041 1 95.69 167 SER B O 1
ATOM 5175 N N . GLN B 1 168 ? 24.016 -6.523 0.65 1 94.88 168 GLN B N 1
ATOM 5176 C CA . GLN B 1 168 ? 24.172 -7.73 1.458 1 94.88 168 GLN B CA 1
ATOM 5177 C C . GLN B 1 168 ? 22.828 -8.43 1.669 1 94.88 168 GLN B C 1
ATOM 5179 O O . GLN B 1 168 ? 22.5 -8.82 2.789 1 94.88 168 GLN B O 1
ATOM 5184 N N . ILE B 1 169 ? 21.984 -8.461 0.676 1 94 169 ILE B N 1
ATOM 5185 C CA . ILE B 1 169 ? 20.797 -9.281 0.686 1 94 169 ILE B CA 1
ATOM 5186 C C . ILE B 1 169 ? 20.766 -10.18 -0.553 1 94 169 ILE B C 1
ATOM 5188 O O . ILE B 1 169 ? 21.438 -9.891 -1.546 1 94 169 ILE B O 1
ATOM 5192 N N . PRO B 1 170 ? 20.094 -11.25 -0.535 1 94.31 170 PRO B N 1
ATOM 5193 C CA . PRO B 1 170 ? 20.078 -12.195 -1.651 1 94.31 170 PRO B CA 1
ATOM 5194 C C . PRO B 1 170 ? 19.609 -11.562 -2.959 1 94.31 170 PRO B C 1
ATOM 5196 O O . PRO B 1 170 ? 18.688 -10.758 -2.957 1 94.31 170 PRO B O 1
ATOM 5199 N N . GLN B 1 171 ? 20.219 -12 -4.027 1 94.25 171 GLN B N 1
ATOM 5200 C CA . GLN B 1 171 ? 19.953 -11.445 -5.348 1 94.25 171 GLN B CA 1
ATOM 5201 C C . GLN B 1 171 ? 18.484 -11.617 -5.723 1 94.25 171 GLN B C 1
ATOM 5203 O O . GLN B 1 171 ? 17.891 -10.75 -6.359 1 94.25 171 GLN B O 1
ATOM 5208 N N . ASP B 1 172 ? 17.859 -12.742 -5.324 1 93.19 172 ASP B N 1
ATOM 5209 C CA . ASP B 1 172 ? 16.453 -13.008 -5.648 1 93.19 172 ASP B CA 1
ATOM 5210 C C . ASP B 1 172 ? 15.539 -11.953 -5.023 1 93.19 172 ASP B C 1
ATOM 5212 O O . ASP B 1 172 ? 14.516 -11.594 -5.605 1 93.19 172 ASP B O 1
ATOM 5216 N N . LEU B 1 173 ? 15.898 -11.562 -3.857 1 96.06 173 LEU B N 1
ATOM 5217 C CA . LEU B 1 173 ? 15.102 -10.547 -3.182 1 96.06 173 LEU B CA 1
ATOM 5218 C C . LEU B 1 173 ? 15.289 -9.18 -3.842 1 96.06 173 LEU B C 1
ATOM 5220 O O . LEU B 1 173 ? 14.336 -8.414 -3.982 1 96.06 173 LEU B O 1
ATOM 5224 N N . VAL B 1 174 ? 16.531 -8.875 -4.23 1 96.94 174 VAL B N 1
ATOM 5225 C CA . VAL B 1 174 ? 16.797 -7.645 -4.965 1 96.94 174 VAL B CA 1
ATOM 5226 C C . VAL B 1 174 ? 15.945 -7.609 -6.234 1 96.94 174 VAL B C 1
ATOM 5228 O O . VAL B 1 174 ? 15.32 -6.59 -6.543 1 96.94 174 VAL B O 1
ATOM 5231 N N . PHE B 1 175 ? 15.961 -8.719 -6.91 1 95.44 175 PHE B N 1
ATOM 5232 C CA . PHE B 1 175 ? 15.188 -8.852 -8.133 1 95.44 175 PHE B CA 1
ATOM 5233 C C . PHE B 1 175 ? 13.711 -8.602 -7.867 1 95.44 175 PHE B C 1
ATOM 5235 O O . PHE B 1 175 ? 13.062 -7.832 -8.594 1 95.44 175 PHE B O 1
ATOM 5242 N N . ARG B 1 176 ? 13.141 -9.203 -6.887 1 95.75 176 ARG B N 1
ATOM 5243 C CA . ARG B 1 176 ? 11.734 -9.094 -6.523 1 95.75 176 ARG B CA 1
ATOM 5244 C C . ARG B 1 176 ? 11.359 -7.645 -6.23 1 95.75 176 ARG B C 1
ATOM 5246 O O . ARG B 1 176 ? 10.391 -7.125 -6.781 1 95.75 176 ARG B O 1
ATOM 5253 N N . PHE B 1 177 ? 12.102 -6.953 -5.375 1 97.62 177 PHE B N 1
ATOM 5254 C CA . PHE B 1 177 ? 11.766 -5.605 -4.93 1 97.62 177 PHE B CA 1
ATOM 5255 C C . PHE B 1 177 ? 11.945 -4.602 -6.066 1 97.62 177 PHE B C 1
ATOM 5257 O O . PHE B 1 177 ? 11.109 -3.723 -6.262 1 97.62 177 PHE B O 1
ATOM 5264 N N . ILE B 1 178 ? 13.016 -4.75 -6.84 1 97.81 178 ILE B N 1
ATOM 5265 C CA . ILE B 1 178 ? 13.328 -3.777 -7.879 1 97.81 178 ILE B CA 1
ATOM 5266 C C . ILE B 1 178 ? 12.32 -3.895 -9.016 1 97.81 178 ILE B C 1
ATOM 5268 O O . ILE B 1 178 ? 11.859 -2.885 -9.555 1 97.81 178 ILE B O 1
ATOM 5272 N N . ARG B 1 179 ? 11.938 -5.094 -9.398 1 96.44 179 ARG B N 1
ATOM 5273 C CA . ARG B 1 179 ? 11.016 -5.281 -10.516 1 96.44 179 ARG B CA 1
ATOM 5274 C C . ARG B 1 179 ? 9.648 -4.684 -10.203 1 96.44 179 ARG B C 1
ATOM 5276 O O . ARG B 1 179 ? 9 -4.113 -11.078 1 96.44 179 ARG B O 1
ATOM 5283 N N . ILE B 1 180 ? 9.211 -4.809 -8.992 1 97 180 ILE B N 1
ATOM 5284 C CA . ILE B 1 180 ? 7.961 -4.184 -8.586 1 97 180 ILE B CA 1
ATOM 5285 C C . ILE B 1 180 ? 8.102 -2.666 -8.641 1 97 180 ILE B C 1
ATOM 5287 O O . ILE B 1 180 ? 7.18 -1.967 -9.07 1 97 180 ILE B O 1
ATOM 5291 N N . CYS B 1 181 ? 9.227 -2.164 -8.211 1 97.62 181 CYS B N 1
ATOM 5292 C CA . CYS B 1 181 ? 9.461 -0.724 -8.211 1 97.62 181 CYS B CA 1
ATOM 5293 C C . CYS B 1 181 ? 9.492 -0.175 -9.633 1 97.62 181 CYS B C 1
ATOM 5295 O O . CYS B 1 181 ? 9.125 0.977 -9.867 1 97.62 181 CYS B O 1
ATOM 5297 N N . ILE B 1 182 ? 9.914 -1.001 -10.578 1 96.88 182 ILE B N 1
ATOM 5298 C CA . ILE B 1 182 ? 9.992 -0.583 -11.977 1 96.88 182 ILE B CA 1
ATOM 5299 C C . ILE B 1 182 ? 8.594 -0.329 -12.523 1 96.88 182 ILE B C 1
ATOM 5301 O O . ILE B 1 182 ? 8.391 0.571 -13.336 1 96.88 182 ILE B O 1
ATOM 5305 N N . ILE B 1 183 ? 7.574 -0.997 -11.992 1 95.12 183 ILE B N 1
ATOM 5306 C CA . ILE B 1 183 ? 6.199 -0.897 -12.469 1 95.12 183 ILE B CA 1
ATOM 5307 C C . ILE B 1 183 ? 5.711 0.545 -12.344 1 95.12 183 ILE B C 1
ATOM 5309 O O . ILE B 1 183 ? 4.941 1.021 -13.188 1 95.12 183 ILE B O 1
ATOM 5313 N N . ASN B 1 184 ? 6.184 1.218 -11.273 1 94.94 184 ASN B N 1
ATOM 5314 C CA . ASN B 1 184 ? 5.758 2.592 -11.023 1 94.94 184 ASN B CA 1
ATOM 5315 C C . ASN B 1 184 ? 6.867 3.59 -11.352 1 94.94 184 ASN B C 1
ATOM 5317 O O . ASN B 1 184 ? 6.824 4.734 -10.898 1 94.94 184 ASN B O 1
ATOM 5321 N N . GLY B 1 185 ? 7.875 3.115 -12.023 1 96.38 185 GLY B N 1
ATOM 5322 C CA . GLY B 1 185 ? 8.883 4.004 -12.578 1 96.38 185 GLY B CA 1
ATOM 5323 C C . GLY B 1 185 ? 9.906 4.453 -11.555 1 96.38 185 GLY B C 1
ATOM 5324 O O . GLY B 1 185 ? 10.57 5.477 -11.734 1 96.38 185 GLY B O 1
ATOM 5325 N N . ILE B 1 186 ? 10.047 3.777 -10.438 1 97.25 186 ILE B N 1
ATOM 5326 C CA . ILE B 1 186 ? 11.07 4.141 -9.469 1 97.25 186 ILE B CA 1
ATOM 5327 C C . ILE B 1 186 ? 12.453 3.889 -10.07 1 97.25 186 ILE B C 1
ATOM 5329 O O . ILE B 1 186 ? 13.383 4.676 -9.859 1 97.25 186 ILE B O 1
ATOM 5333 N N . PHE B 1 187 ? 12.617 2.711 -10.695 1 97.12 187 PHE B N 1
ATOM 5334 C CA . PHE B 1 187 ? 13.797 2.355 -11.477 1 97.12 187 PHE B CA 1
ATOM 5335 C C . PHE B 1 187 ? 13.414 2.031 -12.922 1 97.12 187 PHE B C 1
ATOM 5337 O O . PHE B 1 187 ? 12.227 2.004 -13.266 1 97.12 187 PHE B O 1
ATOM 5344 N N . CYS B 1 188 ? 14.375 1.864 -13.719 1 95.62 188 CYS B N 1
ATOM 5345 C CA . CYS B 1 188 ? 14.148 1.347 -15.062 1 95.62 188 CYS B CA 1
ATOM 5346 C C . CYS B 1 188 ? 15.242 0.365 -15.461 1 95.62 188 CYS B C 1
ATOM 5348 O O . CYS B 1 188 ? 16.359 0.413 -14.922 1 95.62 188 CYS B O 1
ATOM 5350 N N . GLU B 1 189 ? 14.891 -0.493 -16.266 1 94.81 189 GLU B N 1
ATOM 5351 C CA . GLU B 1 189 ? 15.766 -1.557 -16.75 1 94.81 189 GLU B CA 1
ATOM 5352 C C . GLU B 1 189 ? 15.719 -1.649 -18.281 1 94.81 189 GLU B C 1
ATOM 5354 O O . GLU B 1 189 ? 15.281 -2.66 -18.828 1 94.81 189 GLU B O 1
ATOM 5359 N N . PRO B 1 190 ? 16.25 -0.67 -18.938 1 90.38 190 PRO B N 1
ATOM 5360 C CA . PRO B 1 190 ? 16.203 -0.683 -20.406 1 90.38 190 PRO B CA 1
ATOM 5361 C C . PRO B 1 190 ? 17 -1.836 -21.016 1 90.38 190 PRO B C 1
ATOM 5363 O O . PRO B 1 190 ? 16.672 -2.324 -22.094 1 90.38 190 PRO B O 1
ATOM 5366 N N . ILE B 1 191 ? 18.125 -2.166 -20.359 1 91.62 191 ILE B N 1
ATOM 5367 C CA . ILE B 1 191 ? 18.922 -3.342 -20.719 1 91.62 191 ILE B CA 1
ATOM 5368 C C . ILE B 1 191 ? 18.688 -4.441 -19.672 1 91.62 191 ILE B C 1
ATOM 5370 O O . ILE B 1 191 ? 18.859 -4.211 -18.484 1 91.62 191 ILE B O 1
ATOM 5374 N N . PRO B 1 192 ? 18.281 -5.551 -20.172 1 92.62 192 PRO B N 1
ATOM 5375 C CA . PRO B 1 192 ? 17.984 -6.625 -19.219 1 92.62 192 PRO B CA 1
ATOM 5376 C C . PRO B 1 192 ? 19.109 -6.844 -18.219 1 92.62 192 PRO B C 1
ATOM 5378 O O . PRO B 1 192 ? 20.266 -7.023 -18.594 1 92.62 192 PRO B O 1
ATOM 5381 N N . GLY B 1 193 ? 18.703 -6.77 -17.031 1 94.25 193 GLY B N 1
ATOM 5382 C CA . GLY B 1 193 ? 19.625 -7.062 -15.938 1 94.25 193 GLY B CA 1
ATOM 5383 C C . GLY B 1 193 ? 20.375 -5.836 -15.445 1 94.25 193 GLY B C 1
ATOM 5384 O O . GLY B 1 193 ? 21.078 -5.895 -14.43 1 94.25 193 GLY B O 1
ATOM 5385 N N . HIS B 1 194 ? 20.234 -4.719 -16.109 1 96 194 HIS B N 1
ATOM 5386 C CA . HIS B 1 194 ? 20.891 -3.484 -15.719 1 96 194 HIS B CA 1
ATOM 5387 C C . HIS B 1 194 ? 19.891 -2.443 -15.234 1 96 194 HIS B C 1
ATOM 5389 O O . HIS B 1 194 ? 19.156 -1.868 -16.031 1 96 194 HIS B O 1
ATOM 5395 N N . VAL B 1 195 ? 19.969 -2.146 -14 1 97.25 195 VAL B N 1
ATOM 5396 C CA . VAL B 1 195 ? 19.016 -1.26 -13.367 1 97.25 195 VAL B CA 1
ATOM 5397 C C . VAL B 1 195 ? 19.547 0.17 -13.352 1 97.25 195 VAL B C 1
ATOM 5399 O O . VAL B 1 195 ? 20.703 0.402 -13.008 1 97.25 195 VAL B O 1
ATOM 5402 N N . HIS B 1 196 ? 18.719 1.082 -13.758 1 97 196 HIS B N 1
ATOM 5403 C CA . HIS B 1 196 ? 19.047 2.502 -13.773 1 97 196 HIS B CA 1
ATOM 5404 C C . HIS B 1 196 ? 18.156 3.287 -12.82 1 97 196 HIS B C 1
ATOM 5406 O O . HIS B 1 196 ? 17.031 2.889 -12.555 1 97 196 HIS B O 1
ATOM 5412 N N . HIS B 1 197 ? 18.781 4.422 -12.367 1 96.31 197 HIS B N 1
ATOM 5413 C CA . HIS B 1 197 ? 17.953 5.395 -11.664 1 96.31 197 HIS B CA 1
ATOM 5414 C C . HIS B 1 197 ? 17 6.09 -12.617 1 96.31 197 HIS B C 1
ATOM 5416 O O . HIS B 1 197 ? 17.312 6.281 -13.797 1 96.31 197 HIS B O 1
ATOM 5422 N N . THR B 1 198 ? 15.844 6.344 -12.188 1 96.12 198 THR B N 1
ATOM 5423 C CA . THR B 1 198 ? 14.992 7.398 -12.719 1 96.12 198 THR B CA 1
ATOM 5424 C C . THR B 1 198 ? 15 8.617 -11.805 1 96.12 198 THR B C 1
ATOM 5426 O O . THR B 1 198 ? 15.633 8.594 -10.742 1 96.12 198 THR B O 1
ATOM 5429 N N . PRO B 1 199 ? 14.312 9.711 -12.18 1 95 199 PRO B N 1
ATOM 5430 C CA . PRO B 1 199 ? 14.219 10.844 -11.25 1 95 199 PRO B CA 1
ATOM 5431 C C . PRO B 1 199 ? 13.602 10.461 -9.906 1 95 199 PRO B C 1
ATOM 5433 O O . PRO B 1 199 ? 13.945 11.047 -8.875 1 95 199 PRO B O 1
ATOM 5436 N N . ARG B 1 200 ? 12.781 9.477 -9.852 1 95.5 200 ARG B N 1
ATOM 5437 C CA . ARG B 1 200 ? 12.102 9.07 -8.625 1 95.5 200 ARG B CA 1
ATOM 5438 C C . ARG B 1 200 ? 13.078 8.422 -7.652 1 95.5 200 ARG B C 1
ATOM 5440 O O . ARG B 1 200 ? 13.078 8.742 -6.461 1 95.5 200 ARG B O 1
ATOM 5447 N N . SER B 1 201 ? 13.875 7.48 -8.117 1 96.56 201 SER B N 1
ATOM 5448 C CA . SER B 1 201 ? 14.859 6.867 -7.23 1 96.56 201 SER B CA 1
ATOM 5449 C C . SER B 1 201 ? 15.969 7.848 -6.875 1 96.56 201 SER B C 1
ATOM 5451 O O . SER B 1 201 ? 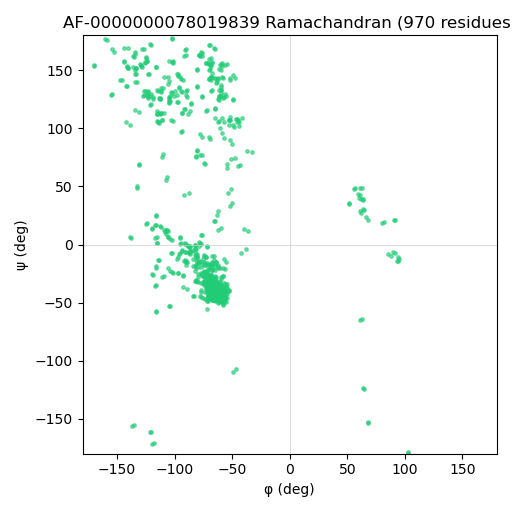16.531 7.789 -5.777 1 96.56 201 SER B O 1
ATOM 5453 N N . ARG B 1 202 ? 16.297 8.727 -7.758 1 94.25 202 ARG B N 1
ATOM 5454 C CA . ARG B 1 202 ? 17.281 9.758 -7.445 1 94.25 202 ARG B CA 1
ATOM 5455 C C . ARG B 1 202 ? 16.766 10.68 -6.344 1 94.25 202 ARG B C 1
ATOM 5457 O O . ARG B 1 202 ? 17.547 11.18 -5.527 1 94.25 202 ARG B O 1
ATOM 5464 N N . TRP B 1 203 ? 15.492 10.93 -6.379 1 92.62 203 TRP B N 1
ATOM 5465 C CA . TRP B 1 203 ? 14.875 11.719 -5.312 1 92.62 203 TRP B CA 1
ATOM 5466 C C . TRP B 1 203 ? 15.102 11.062 -3.953 1 92.62 203 TRP B C 1
ATOM 5468 O O . TRP B 1 203 ? 15.367 11.75 -2.965 1 92.62 203 TRP B O 1
ATOM 5478 N N . LEU B 1 204 ? 15.031 9.781 -3.857 1 93.5 204 LEU B N 1
ATOM 5479 C CA . LEU B 1 204 ? 15.297 9.047 -2.623 1 93.5 204 LEU B CA 1
ATOM 5480 C C . LEU B 1 204 ? 16.734 9.289 -2.152 1 93.5 204 LEU B C 1
ATOM 5482 O O . LEU B 1 204 ? 16.984 9.367 -0.948 1 93.5 204 LEU B O 1
ATOM 5486 N N . LEU B 1 205 ? 17.609 9.414 -3.158 1 88.12 205 LEU B N 1
ATOM 5487 C CA . LEU B 1 205 ? 19.031 9.609 -2.893 1 88.12 205 LEU B CA 1
ATOM 5488 C C . LEU B 1 205 ? 19.312 11.023 -2.385 1 88.12 205 LEU B C 1
ATOM 5490 O O . LEU B 1 205 ? 20.125 11.211 -1.49 1 88.12 205 LEU B O 1
ATOM 5494 N N . THR B 1 206 ? 18.547 11.945 -2.818 1 86.75 206 THR B N 1
ATOM 5495 C CA . THR B 1 206 ? 19 13.328 -2.678 1 86.75 206 THR B CA 1
ATOM 5496 C C . THR B 1 206 ? 18.141 14.062 -1.653 1 86.75 206 THR B C 1
ATOM 5498 O O . THR B 1 206 ? 18.578 15.055 -1.066 1 86.75 206 THR B O 1
ATOM 5501 N N . ARG B 1 207 ? 16.984 13.703 -1.476 1 82.56 207 ARG B N 1
ATOM 5502 C CA . ARG B 1 207 ? 16.062 14.508 -0.678 1 82.56 207 ARG B CA 1
ATOM 5503 C C . ARG B 1 207 ? 16.375 14.391 0.809 1 82.56 207 ARG B C 1
ATOM 5505 O O . ARG B 1 207 ? 15.961 15.234 1.606 1 82.56 207 ARG B O 1
ATOM 5512 N N . GLY B 1 208 ? 17.156 13.406 1.184 1 80.06 208 GLY B N 1
ATOM 5513 C CA . GLY B 1 208 ? 17.609 13.367 2.562 1 80.06 208 GLY B CA 1
ATOM 5514 C C . GLY B 1 208 ? 16.859 12.359 3.41 1 80.06 208 GLY B C 1
ATOM 5515 O O . GLY B 1 208 ? 15.906 11.727 2.939 1 80.06 208 GLY B O 1
ATOM 5516 N N . PRO B 1 209 ? 17.219 12.289 4.641 1 89.62 209 PRO B N 1
ATOM 5517 C CA . PRO B 1 209 ? 16.75 11.219 5.516 1 89.62 209 PRO B CA 1
ATOM 5518 C C . PRO B 1 209 ? 15.281 11.391 5.91 1 89.62 209 PRO B C 1
ATOM 5520 O O . PRO B 1 209 ? 14.602 10.406 6.215 1 89.62 209 PRO B O 1
ATOM 5523 N N . GLY B 1 210 ? 14.758 12.625 5.867 1 93.62 210 GLY B N 1
ATOM 5524 C CA . GLY B 1 210 ? 13.375 12.875 6.258 1 93.62 210 GLY B CA 1
ATOM 5525 C C . GLY B 1 210 ? 12.367 12.117 5.414 1 93.62 210 GLY B C 1
ATOM 5526 O O . GLY B 1 210 ? 11.352 11.648 5.93 1 93.62 210 GLY B O 1
ATOM 5527 N N . LEU B 1 211 ? 12.641 12.055 4.129 1 95.06 211 LEU B N 1
ATOM 5528 C CA . LEU B 1 211 ? 11.75 11.312 3.24 1 95.06 211 LEU B CA 1
ATOM 5529 C C . LEU B 1 211 ? 11.773 9.82 3.578 1 95.06 211 LEU B C 1
ATOM 5531 O O . LEU B 1 211 ? 10.727 9.172 3.611 1 95.06 211 LEU B O 1
ATOM 5535 N N . LEU B 1 212 ? 12.977 9.281 3.777 1 96.81 212 LEU B N 1
ATOM 5536 C CA . LEU B 1 212 ? 13.109 7.875 4.133 1 96.81 212 LEU B CA 1
ATOM 5537 C C . LEU B 1 212 ? 12.414 7.578 5.453 1 96.81 212 LEU B C 1
ATOM 5539 O O . LEU B 1 212 ? 11.766 6.539 5.598 1 96.81 212 LEU B O 1
ATOM 5543 N N . ASP B 1 213 ? 12.477 8.5 6.383 1 96.62 213 ASP B N 1
ATOM 5544 C CA . ASP B 1 213 ? 11.812 8.352 7.672 1 96.62 213 ASP B CA 1
ATOM 5545 C C . ASP B 1 213 ? 10.289 8.375 7.512 1 96.62 213 ASP B C 1
ATOM 5547 O O . ASP B 1 213 ? 9.57 7.668 8.219 1 96.62 213 ASP B O 1
ATOM 5551 N N . LEU B 1 214 ? 9.836 9.234 6.629 1 96.62 214 LEU B N 1
ATOM 5552 C CA . LEU B 1 214 ? 8.406 9.32 6.371 1 96.62 214 LEU B CA 1
ATOM 5553 C C . LEU B 1 214 ? 7.879 8.008 5.805 1 96.62 214 LEU B C 1
ATOM 5555 O O . LEU B 1 214 ? 6.812 7.535 6.207 1 96.62 214 LEU B O 1
ATOM 5559 N N . ILE B 1 215 ? 8.609 7.418 4.852 1 98 215 ILE B N 1
ATOM 5560 C CA . ILE B 1 215 ? 8.258 6.113 4.301 1 98 215 ILE B CA 1
ATOM 5561 C C . ILE B 1 215 ? 8.266 5.062 5.406 1 98 215 ILE B C 1
ATOM 5563 O O . ILE B 1 215 ? 7.332 4.266 5.52 1 98 215 ILE B O 1
ATOM 5567 N N . ALA B 1 216 ? 9.242 5.09 6.277 1 98 216 ALA B N 1
ATOM 5568 C CA . ALA B 1 216 ? 9.414 4.121 7.355 1 98 216 ALA B CA 1
ATOM 5569 C C . ALA B 1 216 ? 8.312 4.262 8.398 1 98 216 ALA B C 1
ATOM 5571 O O . ALA B 1 216 ? 7.844 3.262 8.953 1 98 216 ALA B O 1
ATOM 5572 N N . VAL B 1 217 ? 7.91 5.484 8.734 1 97.94 217 VAL B N 1
ATOM 5573 C CA . VAL B 1 217 ? 6.844 5.703 9.703 1 97.94 217 VAL B CA 1
ATOM 5574 C C . VAL B 1 217 ? 5.555 5.055 9.211 1 97.94 217 VAL B C 1
ATOM 5576 O O . VAL B 1 217 ? 4.816 4.449 9.992 1 97.94 217 VAL B O 1
ATOM 5579 N N . ASN B 1 218 ? 5.316 5.211 7.918 1 98.38 218 ASN B N 1
ATOM 5580 C CA . ASN B 1 218 ? 4.137 4.555 7.367 1 98.38 218 ASN B CA 1
ATOM 5581 C C . ASN B 1 218 ? 4.27 3.035 7.398 1 98.38 218 ASN B C 1
ATOM 5583 O O . ASN B 1 218 ? 3.299 2.328 7.668 1 98.38 218 ASN B O 1
ATOM 5587 N N . TYR B 1 219 ? 5.418 2.545 7.156 1 98.5 219 TYR B N 1
ATOM 5588 C CA . TYR B 1 219 ? 5.668 1.113 7.039 1 98.5 219 TYR B CA 1
ATOM 5589 C C . TYR B 1 219 ? 5.629 0.439 8.406 1 98.5 219 TYR B C 1
ATOM 5591 O O . TYR B 1 219 ? 5.078 -0.654 8.547 1 98.5 219 TYR B O 1
ATOM 5599 N N . PHE B 1 220 ? 6.191 1.062 9.422 1 97.94 220 PHE B N 1
ATOM 5600 C CA . PHE B 1 220 ? 6.387 0.411 10.711 1 97.94 220 PHE B CA 1
ATOM 5601 C C . PHE B 1 220 ? 5.266 0.779 11.68 1 97.94 220 PHE B C 1
ATOM 5603 O O . PHE B 1 220 ? 4.988 0.041 12.625 1 97.94 220 PHE B O 1
ATOM 5610 N N . GLU B 1 221 ? 4.613 1.959 11.461 1 98.12 221 GLU B N 1
ATOM 5611 C CA . GLU B 1 221 ? 3.676 2.457 12.461 1 98.12 221 GLU B CA 1
ATOM 5612 C C . GLU B 1 221 ? 2.258 2.52 11.906 1 98.12 221 GLU B C 1
ATOM 5614 O O . GLU B 1 221 ? 1.368 1.808 12.375 1 98.12 221 GLU B O 1
ATOM 5619 N N . LEU B 1 222 ? 2.078 3.242 10.852 1 98.38 222 LEU B N 1
ATOM 5620 C CA . LEU B 1 222 ? 0.732 3.654 10.469 1 98.38 222 LEU B CA 1
ATOM 5621 C C . LEU B 1 222 ? 0.031 2.553 9.68 1 98.38 222 LEU B C 1
ATOM 5623 O O . LEU B 1 222 ? -1.138 2.25 9.93 1 98.38 222 LEU B O 1
ATOM 5627 N N . ALA B 1 223 ? 0.746 1.928 8.711 1 98.69 223 ALA B N 1
ATOM 5628 C CA . ALA B 1 223 ? 0.117 0.897 7.891 1 98.69 223 ALA B CA 1
ATOM 5629 C C . ALA B 1 223 ? -0.254 -0.323 8.727 1 98.69 223 ALA B C 1
ATOM 5631 O O . ALA B 1 223 ? -1.378 -0.822 8.648 1 98.69 223 ALA B O 1
ATOM 5632 N N . PRO B 1 224 ? 0.665 -0.828 9.586 1 98.19 224 PRO B N 1
ATOM 5633 C CA . PRO B 1 224 ? 0.277 -1.945 10.453 1 98.19 224 PRO B CA 1
ATOM 5634 C C . PRO B 1 224 ? -0.908 -1.609 11.352 1 98.19 224 PRO B C 1
ATOM 5636 O O . PRO B 1 224 ? -1.782 -2.453 11.57 1 98.19 224 PRO B O 1
ATOM 5639 N N . ALA B 1 225 ? -0.964 -0.413 11.867 1 98.31 225 ALA B N 1
ATOM 5640 C CA . ALA B 1 225 ? -2.098 0.028 12.68 1 98.31 225 ALA B CA 1
ATOM 5641 C C . ALA B 1 225 ? -3.371 0.109 11.836 1 98.31 225 ALA B C 1
ATOM 5643 O O . ALA B 1 225 ? -4.449 -0.279 12.297 1 98.31 225 ALA B O 1
ATOM 5644 N N . GLY B 1 226 ? -3.18 0.667 10.594 1 98.44 226 GLY B N 1
ATOM 5645 C CA . GLY B 1 226 ? -4.32 0.764 9.695 1 98.44 226 GLY B CA 1
ATOM 5646 C C . GLY B 1 226 ? -4.973 -0.577 9.414 1 98.44 226 GLY B C 1
ATOM 5647 O O . GLY B 1 226 ? -6.195 -0.663 9.273 1 98.44 226 GLY B O 1
ATOM 5648 N N . LEU B 1 227 ? -4.23 -1.612 9.375 1 98.31 227 LEU B N 1
ATOM 5649 C CA . LEU B 1 227 ? -4.723 -2.955 9.086 1 98.31 227 LEU B CA 1
ATOM 5650 C C . LEU B 1 227 ? -5.418 -3.551 10.305 1 98.31 227 LEU B C 1
ATOM 5652 O O . LEU B 1 227 ? -5.855 -4.703 10.273 1 98.31 227 LEU B O 1
ATOM 5656 N N . ARG B 1 228 ? -5.633 -2.764 11.336 1 97.56 228 ARG B N 1
ATOM 5657 C CA . ARG B 1 228 ? -6.406 -3.172 12.508 1 97.56 228 ARG B CA 1
ATOM 5658 C C . ARG B 1 228 ? -7.617 -2.268 12.703 1 97.56 228 ARG B C 1
ATOM 5660 O O . ARG B 1 228 ? -8.227 -2.262 13.773 1 97.56 228 ARG B O 1
ATOM 5667 N N . TYR B 1 229 ? -7.934 -1.49 11.727 1 97.94 229 TYR B N 1
ATOM 5668 C CA . TYR B 1 229 ? -9 -0.498 11.852 1 97.94 229 TYR B CA 1
ATOM 5669 C C . TYR B 1 229 ? -10.336 -1.165 12.125 1 97.94 229 TYR B C 1
ATOM 5671 O O . TYR B 1 229 ? -11.125 -0.685 12.945 1 97.94 229 TYR B O 1
ATOM 5679 N N . VAL B 1 230 ? -10.641 -2.32 11.43 1 97.38 230 VAL B N 1
ATOM 5680 C CA . VAL B 1 230 ? -11.906 -3.016 11.625 1 97.38 230 VAL B CA 1
ATOM 5681 C C . VAL B 1 230 ? -12.008 -3.525 13.055 1 97.38 230 VAL B C 1
ATOM 5683 O O . VAL B 1 230 ? -13.07 -3.443 13.68 1 97.38 230 VAL B O 1
ATOM 5686 N N . GLU B 1 231 ? -10.906 -3.998 13.586 1 96.88 231 GLU B N 1
ATOM 5687 C CA . GLU B 1 231 ? -10.875 -4.445 14.977 1 96.88 231 GLU B CA 1
ATOM 5688 C C . GLU B 1 231 ? -11.125 -3.285 15.938 1 96.88 231 GLU B C 1
ATOM 5690 O O . GLU B 1 231 ? -11.859 -3.43 16.922 1 96.88 231 GLU B O 1
ATOM 5695 N N . ALA B 1 232 ? -10.484 -2.17 15.664 1 97 232 ALA B N 1
ATOM 5696 C CA . ALA B 1 232 ? -10.664 -0.99 16.5 1 97 232 ALA B CA 1
ATOM 5697 C C . ALA B 1 232 ? -12.117 -0.535 16.516 1 97 232 ALA B C 1
ATOM 5699 O O . ALA B 1 232 ? -12.641 -0.152 17.562 1 97 232 ALA B O 1
ATOM 5700 N N . ILE B 1 233 ? -12.742 -0.528 15.359 1 96.75 233 ILE B N 1
ATOM 5701 C CA . ILE B 1 233 ? -14.133 -0.104 15.242 1 96.75 233 ILE B CA 1
ATOM 5702 C C . ILE B 1 233 ? -15.023 -1.058 16.031 1 96.75 233 ILE B C 1
ATOM 5704 O O . ILE B 1 233 ? -15.93 -0.621 16.75 1 96.75 233 ILE B O 1
ATOM 5708 N N . GLU B 1 234 ? -14.781 -2.359 15.906 1 96.31 234 GLU B N 1
ATOM 5709 C CA . GLU B 1 234 ? -15.586 -3.344 16.625 1 96.31 234 GLU B CA 1
ATOM 5710 C C . GLU B 1 234 ? -15.398 -3.217 18.125 1 96.31 234 GLU B C 1
ATOM 5712 O O . GLU B 1 234 ? -16.359 -3.357 18.891 1 96.31 234 GLU B O 1
ATOM 5717 N N . LYS B 1 235 ? -14.242 -2.938 18.5 1 95.75 235 LYS B N 1
ATOM 5718 C CA . LYS B 1 235 ? -13.914 -2.898 19.922 1 95.75 235 LYS B CA 1
ATOM 5719 C C . LYS B 1 235 ? -14.43 -1.614 20.562 1 95.75 235 LYS B C 1
ATOM 5721 O O . LYS B 1 235 ? -14.906 -1.635 21.703 1 95.75 235 LYS B O 1
ATOM 5726 N N . TYR B 1 236 ? -14.289 -0.536 19.844 1 94.06 236 TYR B N 1
ATOM 5727 C CA . TYR B 1 236 ? -14.516 0.744 20.5 1 94.06 236 TYR B CA 1
ATOM 5728 C C . TYR B 1 236 ? -15.75 1.437 19.938 1 94.06 236 TYR B C 1
ATOM 5730 O O . TYR B 1 236 ? -16.266 2.379 20.547 1 94.06 236 TYR B O 1
ATOM 5738 N N . ASN B 1 237 ? -16.281 0.979 18.797 1 84.81 237 ASN B N 1
ATOM 5739 C CA . ASN B 1 237 ? -17.453 1.499 18.078 1 84.81 237 ASN B CA 1
ATOM 5740 C C . ASN B 1 237 ? -17.234 2.945 17.641 1 84.81 237 ASN B C 1
ATOM 5742 O O . ASN B 1 237 ? -17.391 3.268 16.453 1 84.81 237 ASN B O 1
ATOM 5746 N N . VAL B 1 238 ? -17.125 3.783 18.781 1 74.56 238 VAL B N 1
ATOM 5747 C CA . VAL B 1 238 ? -16.891 5.195 18.5 1 74.56 238 VAL B CA 1
ATOM 5748 C C . VAL B 1 238 ? -15.406 5.52 18.688 1 74.56 238 VAL B C 1
ATOM 5750 O O . VAL B 1 238 ? -14.828 5.234 19.734 1 74.56 238 VAL B O 1
ATOM 5753 N N . ILE B 1 239 ? -14.844 6.133 17.656 1 79.12 239 ILE B N 1
ATOM 5754 C CA . ILE B 1 239 ? -13.406 6.348 17.672 1 79.12 239 ILE B CA 1
ATOM 5755 C C . ILE B 1 239 ? -13.109 7.84 17.828 1 79.12 239 ILE B C 1
ATOM 5757 O O . ILE B 1 239 ? -12.758 8.508 16.844 1 79.12 239 ILE B O 1
ATOM 5761 N N . GLU B 1 240 ? -13.297 8.32 19.031 1 91.12 240 GLU B N 1
ATOM 5762 C CA . GLU B 1 240 ? -13.023 9.734 19.25 1 91.12 240 GLU B CA 1
ATOM 5763 C C . GLU B 1 240 ? -11.867 9.93 20.234 1 91.12 240 GLU B C 1
ATOM 5765 O O . GLU B 1 240 ? -11.289 11.008 20.312 1 91.12 240 GLU B O 1
ATOM 5770 N N . GLU B 1 241 ? -11.602 8.852 20.984 1 95.31 241 GLU B N 1
ATOM 5771 C CA . GLU B 1 241 ? -10.57 8.938 22.016 1 95.31 241 GLU B CA 1
ATOM 5772 C C . GLU B 1 241 ? -9.203 8.562 21.453 1 95.31 241 GLU B C 1
ATOM 5774 O O . GLU B 1 241 ? -9.062 7.539 20.781 1 95.31 241 GLU B O 1
ATOM 5779 N N . PRO B 1 242 ? -8.188 9.359 21.734 1 94.5 242 PRO B N 1
ATOM 5780 C CA . PRO B 1 242 ? -6.844 9.07 21.234 1 94.5 242 PRO B CA 1
ATOM 5781 C C . PRO B 1 242 ? -6.336 7.695 21.672 1 94.5 242 PRO B C 1
ATOM 5783 O O . PRO B 1 242 ? -5.438 7.133 21.047 1 94.5 242 PRO B O 1
ATOM 5786 N N . THR B 1 243 ? -6.898 7.117 22.703 1 96.25 243 THR B N 1
ATOM 5787 C CA . THR B 1 243 ? -6.48 5.824 23.219 1 96.25 243 THR B CA 1
ATOM 5788 C C . THR B 1 243 ? -7.273 4.695 22.562 1 96.25 243 THR B C 1
ATOM 5790 O O . THR B 1 243 ? -7.062 3.52 22.875 1 96.25 243 THR B O 1
ATOM 5793 N N . GLN B 1 244 ? -8.141 5.082 21.672 1 95.38 244 GLN B N 1
ATOM 5794 C CA . GLN B 1 244 ? -9.039 4.078 21.109 1 95.38 244 GLN B CA 1
ATOM 5795 C C . GLN B 1 244 ? -8.945 4.043 19.594 1 95.38 244 GLN B C 1
ATOM 5797 O O . GLN B 1 244 ? -9.859 3.57 18.906 1 95.38 244 GLN B O 1
ATOM 5802 N N . CYS B 1 245 ? -7.934 4.547 19.016 1 96 245 CYS B N 1
ATOM 5803 C CA . CYS B 1 245 ? -7.703 4.48 17.562 1 96 245 CYS B CA 1
ATOM 5804 C C . CYS B 1 245 ? -6.887 3.246 17.203 1 96 245 CYS B C 1
ATOM 5806 O O . CYS B 1 245 ? -6.301 2.602 18.078 1 96 245 CYS B O 1
ATOM 5808 N N . PRO B 1 246 ? -6.797 2.889 15.922 1 97.69 246 PRO B N 1
ATOM 5809 C CA . PRO B 1 246 ? -6.043 1.709 15.492 1 97.69 246 PRO B CA 1
ATOM 5810 C C . PRO B 1 246 ? -4.594 1.727 15.984 1 97.69 246 PRO B C 1
ATOM 5812 O O . PRO B 1 246 ? -4.078 0.699 16.438 1 97.69 246 PRO B O 1
ATOM 5815 N N . PHE B 1 247 ? -3.926 2.832 15.922 1 98.12 247 PHE B N 1
ATOM 5816 C CA . PHE B 1 247 ? -2.551 2.922 16.391 1 98.12 247 PHE B CA 1
ATOM 5817 C C . PHE B 1 247 ? -2.469 2.596 17.891 1 98.12 247 PHE B C 1
ATOM 5819 O O . PHE B 1 247 ? -1.594 1.839 18.312 1 98.12 247 PHE B O 1
ATOM 5826 N N . ALA B 1 248 ? -3.352 3.264 18.656 1 97.62 248 ALA B N 1
ATOM 5827 C CA . ALA B 1 248 ? -3.365 3.004 20.094 1 97.62 248 ALA B CA 1
ATOM 5828 C C . ALA B 1 248 ? -3.615 1.527 20.391 1 97.62 248 ALA B C 1
ATOM 5830 O O . ALA B 1 248 ? -2.971 0.941 21.266 1 97.62 248 ALA B O 1
ATOM 5831 N N . LEU B 1 249 ? -4.539 0.946 19.672 1 97.44 249 LEU B N 1
ATOM 5832 C CA . LEU B 1 249 ? -4.824 -0.477 19.828 1 97.44 249 LEU B CA 1
ATOM 5833 C C . LEU B 1 249 ? -3.562 -1.309 19.625 1 97.44 249 LEU B C 1
ATOM 5835 O O . LEU B 1 249 ? -3.334 -2.285 20.328 1 97.44 249 LEU B O 1
ATOM 5839 N N . ALA B 1 250 ? -2.727 -0.917 18.656 1 96.56 250 ALA B N 1
ATOM 5840 C CA . ALA B 1 250 ? -1.512 -1.648 18.312 1 96.56 250 ALA B CA 1
ATOM 5841 C C . ALA B 1 250 ? -0.375 -1.315 19.266 1 96.56 250 ALA B C 1
ATOM 5843 O O . ALA B 1 250 ? 0.676 -1.959 19.25 1 96.56 250 ALA B O 1
ATOM 5844 N N . ASN B 1 251 ? -0.526 -0.335 20.109 1 97.5 251 ASN B N 1
ATOM 5845 C CA . ASN B 1 251 ? 0.555 0.157 20.953 1 97.5 251 ASN B CA 1
ATOM 5846 C C . ASN B 1 251 ? 0.104 0.318 22.406 1 97.5 251 ASN B C 1
ATOM 5848 O O . ASN B 1 251 ? 0.302 1.373 23 1 97.5 251 ASN B O 1
ATOM 5852 N N . ASP B 1 252 ? -0.549 -0.721 22.984 1 96.44 252 ASP B N 1
ATOM 5853 C CA . ASP B 1 252 ? -0.922 -0.805 24.406 1 96.44 252 ASP B CA 1
ATOM 5854 C C . ASP B 1 252 ? -1.894 0.311 24.781 1 96.44 252 ASP B C 1
ATOM 5856 O O . ASP B 1 252 ? -1.829 0.849 25.891 1 96.44 252 ASP B O 1
ATOM 5860 N N . ASN B 1 253 ? -2.678 0.795 23.812 1 96.5 253 ASN B N 1
ATOM 5861 C CA . ASN B 1 253 ? -3.734 1.789 23.953 1 96.5 253 ASN B CA 1
ATOM 5862 C C . ASN B 1 253 ? -3.176 3.141 24.391 1 96.5 253 ASN B C 1
ATOM 5864 O O . ASN B 1 253 ? -3.822 3.871 25.141 1 96.5 253 ASN B O 1
ATOM 5868 N N . LEU B 1 254 ? -1.969 3.416 24.016 1 97.06 254 LEU B N 1
ATOM 5869 C CA . LEU B 1 254 ? -1.346 4.715 24.234 1 97.06 254 LEU B CA 1
ATOM 5870 C C . LEU B 1 254 ? -1.542 5.629 23.031 1 97.06 254 LEU B C 1
ATOM 5872 O O . LEU B 1 254 ? -1.478 5.176 21.891 1 97.06 254 LEU B O 1
ATOM 5876 N N . PRO B 1 255 ? -1.775 6.969 23.328 1 95.69 255 PRO B N 1
ATOM 5877 C CA . PRO B 1 255 ? -1.753 7.914 22.203 1 95.69 255 PRO B CA 1
ATOM 5878 C C . PRO B 1 255 ? -0.416 7.926 21.469 1 95.69 255 PRO B C 1
ATOM 5880 O O . PRO B 1 255 ? 0.626 7.648 22.078 1 95.69 255 PRO B O 1
ATOM 5883 N N . ILE B 1 256 ? -0.362 8.297 20.266 1 95.31 256 ILE B N 1
ATOM 5884 C CA . ILE B 1 256 ? 0.756 8.109 19.344 1 95.31 256 ILE B CA 1
ATOM 5885 C C . ILE B 1 256 ? 1.997 8.812 19.891 1 95.31 256 ILE B C 1
ATOM 5887 O O . ILE B 1 256 ? 3.096 8.258 19.859 1 95.31 256 ILE B O 1
ATOM 5891 N N . TYR B 1 257 ? 1.866 10.078 20.406 1 90.31 257 TYR B N 1
ATOM 5892 C CA . TYR B 1 257 ? 3.039 10.805 20.875 1 90.31 257 TYR B CA 1
ATOM 5893 C C . TYR B 1 257 ? 3.631 10.148 22.109 1 90.31 257 TYR B C 1
ATOM 5895 O O . TYR B 1 257 ? 4.852 10.133 22.297 1 90.31 257 TYR B O 1
ATOM 5903 N N . GLU B 1 258 ? 2.781 9.688 22.938 1 93.44 258 GLU B N 1
ATOM 5904 C CA . GLU B 1 258 ? 3.242 8.984 24.141 1 93.44 258 GLU B CA 1
ATOM 5905 C C . GLU B 1 258 ? 3.916 7.664 23.781 1 93.44 258 GLU B C 1
ATOM 5907 O O . GLU B 1 258 ? 4.973 7.336 24.328 1 93.44 258 GLU B O 1
ATOM 5912 N N . ALA B 1 259 ? 3.289 6.906 22.922 1 96.62 259 ALA B N 1
ATOM 5913 C CA . ALA B 1 259 ? 3.852 5.625 22.484 1 96.62 259 ALA B CA 1
ATOM 5914 C C . ALA B 1 259 ? 5.215 5.812 21.828 1 96.62 259 ALA B C 1
ATOM 5916 O O . ALA B 1 259 ? 6.172 5.102 22.156 1 96.62 259 ALA B O 1
ATOM 5917 N N . LEU B 1 260 ? 5.344 6.719 20.906 1 95.31 260 LEU B N 1
ATOM 5918 C CA . LEU B 1 260 ? 6.59 6.961 20.203 1 95.31 260 LEU B CA 1
ATOM 5919 C C . LEU B 1 260 ? 7.645 7.555 21.125 1 95.31 260 LEU B C 1
ATOM 5921 O O . LEU B 1 260 ? 8.836 7.316 20.953 1 95.31 260 LEU B O 1
ATOM 5925 N N . GLY B 1 261 ? 7.227 8.352 22.125 1 92 261 GLY B N 1
ATOM 5926 C CA . GLY B 1 261 ? 8.133 8.969 23.062 1 92 261 GLY B CA 1
ATOM 5927 C C . GLY B 1 261 ? 8.859 7.965 23.938 1 92 261 GLY B C 1
ATOM 5928 O O . GLY B 1 261 ? 9.93 8.258 24.484 1 92 261 GLY B O 1
ATOM 5929 N N . ARG B 1 262 ? 8.352 6.719 24.047 1 95.12 262 ARG B N 1
ATOM 5930 C CA . ARG B 1 262 ? 8.93 5.688 24.906 1 95.12 262 ARG B CA 1
ATOM 5931 C C . ARG B 1 262 ? 10.102 5 24.219 1 95.12 262 ARG B C 1
ATOM 5933 O O . ARG B 1 262 ? 10.852 4.25 24.844 1 95.12 262 ARG B O 1
ATOM 5940 N N . ASP B 1 263 ? 10.281 5.312 22.922 1 95.38 263 ASP B N 1
ATOM 5941 C CA . ASP B 1 263 ? 11.367 4.766 22.109 1 95.38 263 ASP B CA 1
ATOM 5942 C C . ASP B 1 263 ? 12.039 5.855 21.281 1 95.38 263 ASP B C 1
ATOM 5944 O O . ASP B 1 263 ? 11.445 6.379 20.344 1 95.38 263 ASP B O 1
ATOM 5948 N N . GLU B 1 264 ? 13.266 6.098 21.562 1 93.62 264 GLU B N 1
ATOM 5949 C CA . GLU B 1 264 ? 13.984 7.223 20.969 1 93.62 264 GLU B CA 1
ATOM 5950 C C . GLU B 1 264 ? 14.047 7.098 19.453 1 93.62 264 GLU B C 1
ATOM 5952 O O . GLU B 1 264 ? 13.891 8.086 18.734 1 93.62 264 GLU B O 1
ATOM 5957 N N . GLN B 1 265 ? 14.297 5.957 19.031 1 94.69 265 GLN B N 1
ATOM 5958 C CA . GLN B 1 265 ? 14.398 5.754 17.594 1 94.69 265 GLN B CA 1
ATOM 5959 C C . GLN B 1 265 ? 13.07 6.059 16.906 1 94.69 265 GLN B C 1
ATOM 5961 O O . GLN B 1 265 ? 13.047 6.711 15.859 1 94.69 265 GLN B O 1
ATOM 5966 N N . ARG B 1 266 ? 12.031 5.5 17.453 1 95.94 266 ARG B N 1
ATOM 5967 C CA . ARG B 1 266 ? 10.703 5.762 16.906 1 95.94 266 ARG B CA 1
ATOM 5968 C C . ARG B 1 266 ? 10.367 7.246 16.969 1 95.94 266 ARG B C 1
ATOM 5970 O O . ARG B 1 266 ? 9.805 7.801 16.031 1 95.94 266 ARG B O 1
ATOM 5977 N N . ARG B 1 267 ? 10.633 7.855 18.078 1 92.44 267 ARG B N 1
ATOM 5978 C CA . ARG B 1 267 ? 10.375 9.281 18.281 1 92.44 267 ARG B CA 1
ATOM 5979 C C . ARG B 1 267 ? 11.133 10.125 17.25 1 92.44 267 ARG B C 1
ATOM 5981 O O . ARG B 1 267 ? 10.562 11.023 16.641 1 92.44 267 ARG B O 1
ATOM 5988 N N . LEU B 1 268 ? 12.469 9.844 17.016 1 90.94 268 LEU B N 1
ATOM 5989 C CA . LEU B 1 268 ? 13.312 10.594 16.094 1 90.94 268 LEU B CA 1
ATOM 5990 C C . LEU B 1 268 ? 12.836 10.422 14.656 1 90.94 268 LEU B C 1
ATOM 5992 O O . LEU B 1 268 ? 12.805 11.391 13.891 1 90.94 268 LEU B O 1
ATOM 5996 N N . ARG B 1 269 ? 12.5 9.234 14.344 1 94.38 269 ARG B N 1
ATOM 5997 C CA . ARG B 1 269 ? 12 8.953 13.008 1 94.38 269 ARG B CA 1
ATOM 5998 C C . ARG B 1 269 ? 10.734 9.75 12.711 1 94.38 269 ARG B C 1
ATOM 6000 O O . ARG B 1 269 ? 10.594 10.328 11.633 1 94.38 269 ARG B O 1
ATOM 6007 N N . PHE B 1 270 ? 9.867 9.758 13.688 1 93.81 270 PHE B N 1
ATOM 6008 C CA . PHE B 1 270 ? 8.625 10.508 13.516 1 93.81 270 PHE B CA 1
ATOM 6009 C C . PHE B 1 270 ? 8.898 12 13.398 1 93.81 270 PHE B C 1
ATOM 6011 O O . PHE B 1 270 ? 8.344 12.672 12.523 1 93.81 270 PHE B O 1
ATOM 6018 N N . GLY B 1 271 ? 9.672 12.477 14.25 1 86.5 271 GLY B N 1
ATOM 6019 C CA . GLY B 1 271 ? 10.031 13.883 14.219 1 86.5 271 GLY B CA 1
ATOM 6020 C C . GLY B 1 271 ? 10.633 14.312 12.891 1 86.5 271 GLY B C 1
ATOM 6021 O O . GLY B 1 271 ? 10.258 15.352 12.344 1 86.5 271 GLY B O 1
ATOM 6022 N N . GLN B 1 272 ? 11.562 13.562 12.344 1 89.19 272 GLN B N 1
ATOM 6023 C CA . GLN B 1 272 ? 12.219 13.859 11.07 1 89.19 272 GLN B CA 1
ATOM 6024 C C . GLN B 1 272 ? 11.234 13.789 9.914 1 89.19 272 GLN B C 1
ATOM 6026 O O . GLN B 1 272 ? 11.32 14.578 8.969 1 89.19 272 GLN B O 1
ATOM 6031 N N . SER B 1 273 ? 10.383 12.828 10.062 1 92.62 273 SER B N 1
ATOM 6032 C CA . SER B 1 273 ? 9.352 12.68 9.039 1 92.62 273 SER B CA 1
ATOM 6033 C C . SER B 1 273 ? 8.453 13.914 8.977 1 92.62 273 SER B C 1
ATOM 6035 O O . SER B 1 273 ? 8.117 14.391 7.891 1 92.62 273 SER B O 1
ATOM 6037 N N . MET B 1 274 ? 8.047 14.414 10.078 1 86.69 274 MET B N 1
ATOM 6038 C CA . MET B 1 274 ? 7.18 15.586 10.141 1 86.69 274 MET B CA 1
ATOM 6039 C C . MET B 1 274 ? 7.898 16.828 9.617 1 86.69 274 MET B C 1
ATOM 6041 O O . MET B 1 274 ? 7.297 17.656 8.938 1 86.69 274 MET B O 1
ATOM 6045 N N . GLN B 1 275 ? 9.133 16.969 9.961 1 82.88 275 GLN B N 1
ATOM 6046 C CA . GLN B 1 275 ? 9.945 18.062 9.445 1 82.88 275 GLN B CA 1
ATOM 6047 C C . GLN B 1 275 ? 10.016 18.016 7.922 1 82.88 275 GLN B C 1
ATOM 6049 O O . GLN B 1 275 ? 9.922 19.047 7.258 1 82.88 275 GLN B O 1
ATOM 6054 N N . TYR B 1 276 ? 10.219 16.906 7.398 1 89 276 TYR B N 1
ATOM 6055 C CA . TYR B 1 276 ? 10.258 16.75 5.949 1 89 276 TYR B CA 1
ATOM 6056 C C . TYR B 1 276 ? 8.914 17.125 5.328 1 89 276 TYR B C 1
ATOM 6058 O O . TYR B 1 276 ? 8.859 17.844 4.336 1 89 276 TYR B O 1
ATOM 6066 N N . LEU B 1 277 ? 7.898 16.547 5.895 1 83.56 277 LEU B N 1
ATOM 6067 C CA . LEU B 1 277 ? 6.559 16.766 5.359 1 83.56 277 LEU B CA 1
ATOM 6068 C C . LEU B 1 277 ? 6.242 18.25 5.273 1 83.56 277 LEU B C 1
ATOM 6070 O O . LEU B 1 277 ? 5.688 18.719 4.273 1 83.56 277 LEU B O 1
ATOM 6074 N N . THR B 1 278 ? 6.609 19.047 6.207 1 78.62 278 THR B N 1
ATOM 6075 C CA . THR B 1 278 ? 6.254 20.469 6.277 1 78.62 278 THR B CA 1
ATOM 6076 C C . THR B 1 278 ? 7.277 21.312 5.531 1 78.62 278 THR B C 1
ATOM 6078 O O . THR B 1 278 ? 7.133 22.547 5.445 1 78.62 278 THR B O 1
ATOM 6081 N N . SER B 1 279 ? 8.289 20.641 4.984 1 80.88 279 SER B N 1
ATOM 6082 C CA . SER B 1 279 ? 9.305 21.391 4.246 1 80.88 279 SER B CA 1
ATOM 6083 C C . SER B 1 279 ? 8.938 21.5 2.77 1 80.88 279 SER B C 1
ATOM 6085 O O . SER B 1 279 ? 9.57 22.266 2.025 1 80.88 279 SER B O 1
ATOM 6087 N N . GLY B 1 280 ? 7.93 20.844 2.398 1 80.44 280 GLY B N 1
ATOM 6088 C CA . GLY B 1 280 ? 7.52 20.938 1.006 1 80.44 280 GLY B CA 1
ATOM 6089 C C . GLY B 1 280 ? 6.969 22.297 0.633 1 80.44 280 GLY B C 1
ATOM 6090 O O . GLY B 1 280 ? 6.5 23.047 1.496 1 80.44 280 GLY B O 1
ATOM 6091 N N . ASP B 1 281 ? 6.965 22.562 -0.612 1 80.25 281 ASP B N 1
ATOM 6092 C CA . ASP B 1 281 ? 6.531 23.859 -1.11 1 80.25 281 ASP B CA 1
ATOM 6093 C C . ASP B 1 281 ? 5.066 24.125 -0.771 1 80.25 281 ASP B C 1
ATOM 6095 O O . ASP B 1 281 ? 4.672 25.266 -0.533 1 80.25 281 ASP B O 1
ATOM 6099 N N . GLY B 1 282 ? 4.324 23.094 -0.797 1 84.75 282 GLY B N 1
ATOM 6100 C CA . GLY B 1 282 ? 2.908 23.25 -0.502 1 84.75 282 GLY B CA 1
ATOM 6101 C C . GLY B 1 282 ? 2.637 23.672 0.929 1 84.75 282 GLY B C 1
ATOM 6102 O O . GLY B 1 282 ? 1.537 24.125 1.249 1 84.75 282 GLY B O 1
ATOM 6103 N N . TYR B 1 283 ? 3.668 23.625 1.705 1 87.56 283 TYR B N 1
ATOM 6104 C CA . TYR B 1 283 ? 3.52 23.969 3.117 1 87.56 283 TYR B CA 1
ATOM 6105 C C . TYR B 1 283 ? 4.34 25.203 3.475 1 87.56 283 TYR B C 1
ATOM 6107 O O . TYR B 1 283 ? 4.547 25.5 4.652 1 87.56 283 TYR B O 1
ATOM 6115 N N . ASN B 1 284 ? 4.707 25.875 2.41 1 89.31 284 ASN B N 1
ATOM 6116 C CA . ASN B 1 284 ? 5.52 27.062 2.607 1 89.31 284 ASN B CA 1
ATOM 6117 C C . ASN B 1 284 ? 4.777 28.125 3.426 1 89.31 284 ASN B C 1
ATOM 6119 O O . ASN B 1 284 ? 3.576 28.312 3.244 1 89.31 284 ASN B O 1
ATOM 6123 N N . LEU B 1 285 ? 5.539 28.844 4.316 1 90.69 285 LEU B N 1
ATOM 6124 C CA . LEU B 1 285 ? 4.965 29.828 5.242 1 90.69 285 LEU B CA 1
ATOM 6125 C C . LEU B 1 285 ? 4.496 31.062 4.496 1 90.69 285 LEU B C 1
ATOM 6127 O O . LEU B 1 285 ? 3.707 31.859 5.023 1 90.69 285 LEU B O 1
ATOM 6131 N N . ARG B 1 286 ? 4.934 31.219 3.311 1 92.06 286 ARG B N 1
ATOM 6132 C CA . ARG B 1 286 ? 4.531 32.375 2.52 1 92.06 286 ARG B CA 1
ATOM 6133 C C . ARG B 1 286 ? 3.021 32.406 2.322 1 92.06 286 ARG B C 1
ATOM 6135 O O . ARG B 1 286 ? 2.43 33.469 2.18 1 92.06 286 ARG B O 1
ATOM 6142 N N . TYR B 1 287 ? 2.41 31.234 2.301 1 94.25 287 TYR B N 1
ATOM 6143 C CA . TYR B 1 287 ? 0.973 31.156 2.062 1 94.25 287 TYR B CA 1
ATOM 6144 C C . TYR B 1 287 ? 0.194 31.75 3.232 1 94.25 287 TYR B C 1
ATOM 6146 O O . TYR B 1 287 ? -0.918 32.25 3.055 1 94.25 287 TYR B O 1
ATOM 6154 N N . ILE B 1 288 ? 0.782 31.719 4.465 1 94.88 288 ILE B N 1
ATOM 6155 C CA . ILE B 1 288 ? 0.117 32.281 5.625 1 94.88 288 ILE B CA 1
ATOM 6156 C C . ILE B 1 288 ? 0.092 33.812 5.504 1 94.88 288 ILE B C 1
ATOM 6158 O O . ILE B 1 288 ? -0.868 34.469 5.926 1 94.88 288 ILE B O 1
ATOM 6162 N N . LEU B 1 289 ? 1.099 34.438 4.879 1 94.31 289 LEU B N 1
ATOM 6163 C CA . LEU B 1 289 ? 1.199 35.875 4.711 1 94.31 289 LEU B CA 1
ATOM 6164 C C . LEU B 1 289 ? 0.191 36.375 3.682 1 94.31 289 LEU B C 1
ATOM 6166 O O . LEU B 1 289 ? -0.385 37.469 3.842 1 94.31 289 LEU B O 1
ATOM 6170 N N . SER B 1 290 ? -0.001 35.531 2.717 1 93.31 290 SER B N 1
ATOM 6171 C CA . SER B 1 290 ? -0.863 35.969 1.627 1 93.31 290 SER B CA 1
ATOM 6172 C C . SER B 1 290 ? -2.33 35.688 1.93 1 93.31 290 SER B C 1
ATOM 6174 O O . SER B 1 290 ? -3.221 36.156 1.229 1 93.31 290 SER B O 1
ATOM 6176 N N . SER B 1 291 ? -2.664 34.969 2.982 1 95.25 291 SER B N 1
ATOM 6177 C CA . SER B 1 291 ? -4.023 34.5 3.215 1 95.25 291 SER B CA 1
ATOM 6178 C C . SER B 1 291 ? -4.711 35.281 4.312 1 95.25 291 SER B C 1
ATOM 6180 O O . SER B 1 291 ? -5.832 34.969 4.715 1 95.25 291 SER B O 1
ATOM 6182 N N . TYR B 1 292 ? -4.074 36.281 4.773 1 94.75 292 TYR B N 1
ATOM 6183 C CA . TYR B 1 292 ? -4.602 37.125 5.84 1 94.75 292 TYR B CA 1
ATOM 6184 C C . TYR B 1 292 ? -4.164 38.594 5.652 1 94.75 292 TYR B C 1
ATOM 6186 O O . TYR B 1 292 ? -3.041 38.844 5.211 1 94.75 292 TYR B O 1
ATOM 6194 N N . ASP B 1 293 ? -5.102 39.562 5.957 1 94.75 293 ASP B N 1
ATOM 6195 C CA . ASP B 1 293 ? -4.762 40.969 5.902 1 94.75 293 ASP B CA 1
ATOM 6196 C C . ASP B 1 293 ? -4.02 41.406 7.164 1 94.75 293 ASP B C 1
ATOM 6198 O O . ASP B 1 293 ? -4.59 42.062 8.031 1 94.75 293 ASP B O 1
ATOM 6202 N N . TRP B 1 294 ? -2.752 41.156 7.215 1 96.81 294 TRP B N 1
ATOM 6203 C CA . TRP B 1 294 ? -1.931 41.406 8.398 1 96.81 294 TRP B CA 1
ATOM 6204 C C . TRP B 1 294 ? -1.791 42.875 8.664 1 96.81 294 TRP B C 1
ATOM 6206 O O . TRP B 1 294 ? -1.678 43.312 9.812 1 96.81 294 TRP B O 1
ATOM 6216 N N . ALA B 1 295 ? -1.826 43.656 7.645 1 95.75 295 ALA B N 1
ATOM 6217 C CA . ALA B 1 295 ? -1.695 45.125 7.793 1 95.75 295 ALA B CA 1
ATOM 6218 C C . ALA B 1 295 ? -2.836 45.688 8.633 1 95.75 295 ALA B C 1
ATOM 6220 O O . ALA B 1 295 ? -2.635 46.625 9.414 1 95.75 295 ALA B O 1
ATOM 6221 N N . ARG B 1 296 ? -3.92 45.125 8.461 1 95.12 296 ARG B N 1
ATOM 6222 C CA . ARG B 1 296 ? -5.109 45.625 9.156 1 95.12 296 ARG B CA 1
ATOM 6223 C C . ARG B 1 296 ? -5.008 45.375 10.656 1 95.12 296 ARG B C 1
ATOM 6225 O O . ARG B 1 296 ? -5.484 46.188 11.453 1 95.12 296 ARG B O 1
ATOM 6232 N N . ILE B 1 297 ? -4.395 44.312 11.117 1 95.62 297 ILE B N 1
ATOM 6233 C CA . ILE B 1 297 ? -4.371 43.938 12.531 1 95.62 297 ILE B CA 1
ATOM 6234 C C . ILE B 1 297 ? -3.061 44.406 13.164 1 95.62 297 ILE B C 1
ATOM 6236 O O . ILE B 1 297 ? -2.904 44.344 14.383 1 95.62 297 ILE B O 1
ATOM 6240 N N . ASP B 1 298 ? -2.119 44.812 12.289 1 97.25 298 ASP B N 1
ATOM 6241 C CA . ASP B 1 298 ? -0.82 45.281 12.781 1 97.25 298 ASP B CA 1
ATOM 6242 C C . ASP B 1 298 ? -0.926 46.656 13.414 1 97.25 298 ASP B C 1
ATOM 6244 O O . ASP B 1 298 ? -0.39 47.625 12.883 1 97.25 298 ASP B O 1
ATOM 6248 N N . THR B 1 299 ? -1.549 46.781 14.523 1 96 299 THR B N 1
ATOM 6249 C CA . THR B 1 299 ? -1.766 48 15.266 1 96 299 THR B CA 1
ATOM 6250 C C . THR B 1 299 ? -1.245 47.875 16.703 1 96 299 THR B C 1
ATOM 6252 O O . THR B 1 299 ? -1.085 46.781 17.203 1 96 299 THR B O 1
ATOM 6255 N N . ALA B 1 300 ? -1.028 49.031 17.328 1 94.81 300 ALA B N 1
ATOM 6256 C CA . ALA B 1 300 ? -0.518 49.062 18.703 1 94.81 300 ALA B CA 1
ATOM 6257 C C . ALA B 1 300 ? -1.499 48.375 19.656 1 94.81 300 ALA B C 1
ATOM 6259 O O . ALA B 1 300 ? -2.695 48.688 19.641 1 94.81 300 ALA B O 1
ATOM 6260 N N . GLY B 1 301 ? -0.964 47.438 20.328 1 93.06 301 GLY B N 1
ATOM 6261 C CA . GLY B 1 301 ? -1.782 46.781 21.328 1 93.06 301 GLY B CA 1
ATOM 6262 C C . GLY B 1 301 ? -2.445 45.531 20.844 1 93.06 301 GLY B C 1
ATOM 6263 O O . GLY B 1 301 ? -2.932 44.719 21.641 1 93.06 301 GLY B O 1
ATOM 6264 N N . ALA B 1 302 ? -2.414 45.312 19.516 1 96.19 302 ALA B N 1
ATOM 6265 C CA . ALA B 1 302 ? -3.029 44.094 18.953 1 96.19 302 ALA B CA 1
ATOM 6266 C C . ALA B 1 302 ? -2.254 42.844 19.359 1 96.19 302 ALA B C 1
ATOM 6268 O O . ALA B 1 302 ? -1.021 42.875 19.406 1 96.19 302 ALA B O 1
ATOM 6269 N N . ARG B 1 303 ? -2.975 41.781 19.641 1 96.62 303 ARG B N 1
ATOM 6270 C CA . ARG B 1 303 ? -2.371 40.531 20.125 1 96.62 303 ARG B CA 1
ATOM 6271 C C . ARG B 1 303 ? -2.912 39.312 19.359 1 96.62 303 ARG B C 1
ATOM 6273 O O . ARG B 1 303 ? -4.105 39.25 19.062 1 96.62 303 ARG B O 1
ATOM 6280 N N . LEU B 1 304 ? -2.027 38.406 19.078 1 97.44 304 LEU B N 1
ATOM 6281 C CA . LEU B 1 304 ? -2.355 37.156 18.438 1 97.44 304 LEU B CA 1
ATOM 6282 C C . LEU B 1 304 ? -1.979 35.969 19.359 1 97.44 304 LEU B C 1
ATOM 6284 O O . LEU B 1 304 ? -0.875 35.938 19.906 1 97.44 304 LEU B O 1
ATOM 6288 N N . LEU B 1 305 ? -2.951 35.156 19.594 1 96.94 305 LEU B N 1
ATOM 6289 C CA . LEU B 1 305 ? -2.684 33.875 20.297 1 96.94 305 LEU B CA 1
ATOM 6290 C C . LEU B 1 305 ? -2.381 32.781 19.297 1 96.94 305 LEU B C 1
ATOM 6292 O O . LEU B 1 305 ? -3.223 32.438 18.469 1 96.94 305 LEU B O 1
ATOM 6296 N N . ASP B 1 306 ? -1.177 32.25 19.359 1 97.31 306 ASP B N 1
ATOM 6297 C CA . ASP B 1 306 ? -0.76 31.094 18.562 1 97.31 306 ASP B CA 1
ATOM 6298 C C . ASP B 1 306 ? -0.951 29.797 19.344 1 97.31 306 ASP B C 1
ATOM 6300 O O . ASP B 1 306 ? -0.083 29.406 20.141 1 97.31 306 ASP B O 1
ATOM 6304 N N . VAL B 1 307 ? -2.107 29.141 19.062 1 96.62 307 VAL B N 1
ATOM 6305 C CA . VAL B 1 307 ? -2.506 27.969 19.812 1 96.62 307 VAL B CA 1
ATOM 6306 C C . VAL B 1 307 ? -1.68 26.766 19.375 1 96.62 307 VAL B C 1
ATOM 6308 O O . VAL B 1 307 ? -1.638 26.438 18.188 1 96.62 307 VAL B O 1
ATOM 6311 N N . GLY B 1 308 ? -1.054 26.094 20.359 1 95 308 GLY B N 1
ATOM 6312 C CA . GLY B 1 308 ? -0.174 24.984 20 1 95 308 GLY B CA 1
ATOM 6313 C C . GLY B 1 308 ? 0.99 25.406 19.125 1 95 308 GLY B C 1
ATOM 6314 O O . GLY B 1 308 ? 1.346 24.703 18.188 1 95 308 GLY B O 1
ATOM 6315 N N . GLY B 1 309 ? 1.598 26.5 19.438 1 93.88 309 GLY B N 1
ATOM 6316 C CA . GLY B 1 309 ? 2.547 27.125 18.531 1 93.88 309 GLY B CA 1
ATOM 6317 C C . GLY B 1 309 ? 3.953 26.578 18.656 1 93.88 309 GLY B C 1
ATOM 6318 O O . GLY B 1 309 ? 4.836 26.922 17.875 1 93.88 309 GLY B O 1
ATOM 6319 N N . GLY B 1 310 ? 4.199 25.703 19.609 1 91 310 GLY B N 1
ATOM 6320 C CA . GLY B 1 310 ? 5.492 25.047 19.75 1 91 310 GLY B CA 1
ATOM 6321 C C . GLY B 1 310 ? 6.613 26.016 20.094 1 91 310 GLY B C 1
ATOM 6322 O O . GLY B 1 310 ? 6.504 26.797 21.031 1 91 310 GLY B O 1
ATOM 6323 N N . LEU B 1 311 ? 7.676 26 19.234 1 88.12 311 LEU B N 1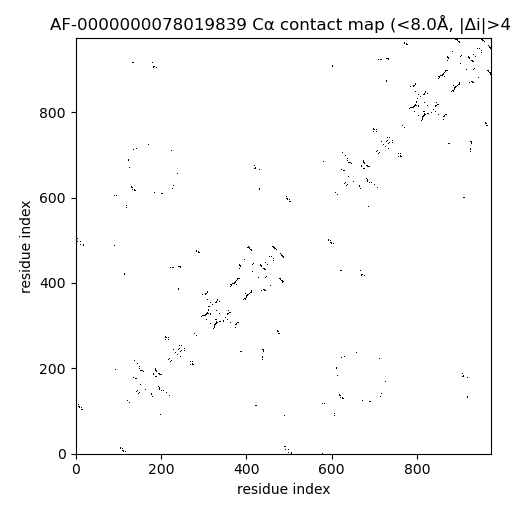
ATOM 6324 C CA . LEU B 1 311 ? 8.844 26.844 19.469 1 88.12 311 LEU B CA 1
ATOM 6325 C C . LEU B 1 311 ? 8.602 28.25 18.969 1 88.12 311 LEU B C 1
ATOM 6327 O O . LEU B 1 311 ? 9.43 29.141 19.203 1 88.12 311 LEU B O 1
ATOM 6331 N N . GLY B 1 312 ? 7.5 28.453 18.312 1 91.5 312 GLY B N 1
ATOM 6332 C CA . GLY B 1 312 ? 7.125 29.797 17.938 1 91.5 312 GLY B CA 1
ATOM 6333 C C . GLY B 1 312 ? 7.629 30.203 16.562 1 91.5 312 GLY B C 1
ATOM 6334 O O . GLY B 1 312 ? 7.684 31.391 16.234 1 91.5 312 GLY B O 1
ATOM 6335 N N . HIS B 1 313 ? 7.938 29.234 15.727 1 88.75 313 HIS B N 1
ATOM 6336 C CA . HIS B 1 313 ? 8.508 29.516 14.414 1 88.75 313 HIS B CA 1
ATOM 6337 C C . HIS B 1 313 ? 7.527 30.297 13.547 1 88.75 313 HIS B C 1
ATOM 6339 O O . HIS B 1 313 ? 7.926 31.203 12.812 1 88.75 313 HIS B O 1
ATOM 6345 N N . ILE B 1 314 ? 6.285 29.969 13.586 1 92.88 314 ILE B N 1
ATOM 6346 C CA . ILE B 1 314 ? 5.277 30.625 12.766 1 92.88 314 ILE B CA 1
ATOM 6347 C C . ILE B 1 314 ? 5.082 32.062 13.242 1 92.88 314 ILE B C 1
ATOM 6349 O O . ILE B 1 314 ? 5.031 33 12.43 1 92.88 314 ILE B O 1
ATOM 6353 N N . SER B 1 315 ? 4.957 32.25 14.562 1 95 315 SER B N 1
ATOM 6354 C CA . SER B 1 315 ? 4.82 33.562 15.148 1 95 315 SER B CA 1
ATOM 6355 C C . SER B 1 315 ? 6.02 34.438 14.805 1 95 315 SER B C 1
ATOM 6357 O O . SER B 1 315 ? 5.863 35.625 14.484 1 95 315 SER B O 1
ATOM 6359 N N . ALA B 1 316 ? 7.188 33.844 14.875 1 93.75 316 ALA B N 1
ATOM 6360 C CA . ALA B 1 316 ? 8.398 34.562 14.516 1 93.75 316 ALA B CA 1
ATOM 6361 C C . ALA B 1 316 ? 8.367 35 13.062 1 93.75 316 ALA B C 1
ATOM 6363 O O . ALA B 1 316 ? 8.773 36.125 12.734 1 93.75 316 ALA B O 1
ATOM 6364 N N . TYR B 1 317 ? 7.941 34.156 12.211 1 93.56 317 TYR B N 1
ATOM 6365 C CA . TYR B 1 317 ? 7.859 34.438 10.789 1 93.56 317 TYR B CA 1
ATOM 6366 C C . TYR B 1 317 ? 6.887 35.594 10.539 1 93.56 317 TYR B C 1
ATOM 6368 O O . TYR B 1 317 ? 7.195 36.531 9.789 1 93.56 317 TYR B O 1
ATOM 6376 N N . ILE B 1 318 ? 5.723 35.594 11.156 1 95.81 318 ILE B N 1
ATOM 6377 C CA . ILE B 1 318 ? 4.73 36.656 10.977 1 95.81 318 ILE B CA 1
ATOM 6378 C C . ILE B 1 318 ? 5.246 37.969 11.586 1 95.81 318 ILE B C 1
ATOM 6380 O O . ILE B 1 318 ? 5.035 39.031 11.031 1 95.81 318 ILE B O 1
ATOM 6384 N N . ALA B 1 319 ? 5.891 37.844 12.727 1 95.62 319 ALA B N 1
ATOM 6385 C CA . ALA B 1 319 ? 6.441 39 13.398 1 95.62 319 ALA B CA 1
ATOM 6386 C C . ALA B 1 319 ? 7.438 39.75 12.5 1 95.62 319 ALA B C 1
ATOM 6388 O O . ALA B 1 319 ? 7.516 40.969 12.523 1 95.62 319 ALA B O 1
ATOM 6389 N N . ALA B 1 320 ? 8.148 38.969 11.797 1 94 320 ALA B N 1
ATOM 6390 C CA . ALA B 1 320 ? 9.141 39.531 10.898 1 94 320 ALA B CA 1
ATOM 6391 C C . ALA B 1 320 ? 8.461 40.344 9.789 1 94 320 ALA B C 1
ATOM 6393 O O . ALA B 1 320 ? 9.094 41.188 9.148 1 94 320 ALA B O 1
ATOM 6394 N N . HIS B 1 321 ? 7.207 40.188 9.57 1 94.94 321 HIS B N 1
ATOM 6395 C CA . HIS B 1 321 ? 6.492 40.875 8.492 1 94.94 321 HIS B CA 1
ATOM 6396 C C . HIS B 1 321 ? 5.453 41.844 9.047 1 94.94 321 HIS B C 1
ATOM 6398 O O . HIS B 1 321 ? 4.609 42.344 8.297 1 94.94 321 HIS B O 1
ATOM 6404 N N . THR B 1 322 ? 5.426 42.031 10.398 1 95.81 322 THR B N 1
ATOM 6405 C CA . THR B 1 322 ? 4.578 43 11.07 1 95.81 322 THR B CA 1
ATOM 6406 C C . THR B 1 322 ? 5.406 43.906 11.984 1 95.81 322 THR B C 1
ATOM 6408 O O . THR B 1 322 ? 6.566 43.594 12.273 1 95.81 322 THR B O 1
ATOM 6411 N N . LYS B 1 323 ? 4.805 44.938 12.453 1 95.06 323 LYS B N 1
ATOM 6412 C CA . LYS B 1 323 ? 5.586 45.938 13.203 1 95.06 323 LYS B CA 1
ATOM 6413 C C . LYS B 1 323 ? 5.105 46.031 14.648 1 95.06 323 LYS B C 1
ATOM 6415 O O . LYS B 1 323 ? 5.895 46.281 15.555 1 95.06 323 LYS B O 1
ATOM 6420 N N . GLU B 1 324 ? 3.805 45.875 14.859 1 96.12 324 GLU B N 1
ATOM 6421 C CA . GLU B 1 324 ? 3.236 46.219 16.156 1 96.12 324 GLU B CA 1
ATOM 6422 C C . GLU B 1 324 ? 2.596 45 16.812 1 96.12 324 GLU B C 1
ATOM 6424 O O . GLU B 1 324 ? 2.473 44.938 18.047 1 96.12 324 GLU B O 1
ATOM 6429 N N . LEU B 1 325 ? 2.174 44.031 16.016 1 96.81 325 LEU B N 1
ATOM 6430 C CA . LEU B 1 325 ? 1.417 42.875 16.5 1 96.81 325 LEU B CA 1
ATOM 6431 C C . LEU B 1 325 ? 2.236 42.062 17.5 1 96.81 325 LEU B C 1
ATOM 6433 O O . LEU B 1 325 ? 3.406 41.781 17.25 1 96.81 325 LEU B O 1
ATOM 6437 N N . HIS B 1 326 ? 1.669 41.812 18.641 1 96.38 326 HIS B N 1
ATOM 6438 C CA . HIS B 1 326 ? 2.311 40.969 19.656 1 96.38 326 HIS B CA 1
ATOM 6439 C C . HIS B 1 326 ? 1.811 39.531 19.594 1 96.38 326 HIS B C 1
ATOM 6441 O O . HIS B 1 326 ? 0.634 39.312 19.312 1 96.38 326 HIS B O 1
ATOM 6447 N N . PHE B 1 327 ? 2.695 38.625 19.906 1 96.31 327 PHE B N 1
ATOM 6448 C CA . PHE B 1 327 ? 2.383 37.188 19.781 1 96.31 327 PHE B CA 1
ATOM 6449 C C . PHE B 1 327 ? 2.523 36.5 21.125 1 96.31 327 PHE B C 1
ATOM 6451 O O . PHE B 1 327 ? 3.514 36.688 21.828 1 96.31 327 PHE B O 1
ATOM 6458 N N . VAL B 1 328 ? 1.541 35.781 21.484 1 95.69 328 VAL B N 1
ATOM 6459 C CA . VAL B 1 328 ? 1.59 34.844 22.609 1 95.69 328 VAL B CA 1
ATOM 6460 C C . VAL B 1 328 ? 1.505 33.438 22.078 1 95.69 328 VAL B C 1
ATOM 6462 O O . VAL B 1 328 ? 0.494 33.031 21.5 1 95.69 328 VAL B O 1
ATOM 6465 N N . VAL B 1 329 ? 2.578 32.688 22.234 1 95.94 329 VAL B N 1
ATOM 6466 C CA . VAL B 1 329 ? 2.631 31.297 21.781 1 95.94 329 VAL B CA 1
ATOM 6467 C C . VAL B 1 329 ? 2.248 30.375 22.938 1 95.94 329 VAL B C 1
ATOM 6469 O O . VAL B 1 329 ? 2.961 30.281 23.938 1 95.94 329 VAL B O 1
ATOM 6472 N N . GLN B 1 330 ? 1.131 29.75 22.766 1 95.44 330 GLN B N 1
ATOM 6473 C CA . GLN B 1 330 ? 0.597 28.844 23.781 1 95.44 330 GLN B CA 1
ATOM 6474 C C . GLN B 1 330 ? 0.928 27.391 23.469 1 95.44 330 GLN B C 1
ATOM 6476 O O . GLN B 1 330 ? 0.691 26.922 22.344 1 95.44 330 GLN B O 1
ATOM 6481 N N . ASP B 1 331 ? 1.48 26.625 24.391 1 94.81 331 ASP B N 1
ATOM 6482 C CA . ASP B 1 331 ? 1.729 25.188 24.281 1 94.81 331 ASP B CA 1
ATOM 6483 C C . ASP B 1 331 ? 1.872 24.547 25.656 1 94.81 331 ASP B C 1
ATOM 6485 O O . ASP B 1 331 ? 1.726 25.219 26.688 1 94.81 331 ASP B O 1
ATOM 6489 N N . LEU B 1 332 ? 2.01 23.25 25.688 1 92.56 332 LEU B N 1
ATOM 6490 C CA . LEU B 1 332 ? 2.215 22.547 26.938 1 92.56 332 LEU B CA 1
ATOM 6491 C C . LEU B 1 332 ? 3.402 23.125 27.703 1 92.56 332 LEU B C 1
ATOM 6493 O O . LEU B 1 332 ? 4.34 23.641 27.094 1 92.56 332 LEU B O 1
ATOM 6497 N N . PRO B 1 333 ? 3.461 22.984 29.016 1 93.06 333 PRO B N 1
ATOM 6498 C CA . PRO B 1 333 ? 4.473 23.609 29.875 1 93.06 333 PRO B CA 1
ATOM 6499 C C . PRO B 1 333 ? 5.898 23.234 29.469 1 93.06 333 PRO B C 1
ATOM 6501 O O . PRO B 1 333 ? 6.758 24.109 29.359 1 93.06 333 PRO B O 1
ATOM 6504 N N . ASP B 1 334 ? 6.129 22 29.219 1 90.25 334 ASP B N 1
ATOM 6505 C CA . ASP B 1 334 ? 7.477 21.578 28.859 1 90.25 334 ASP B CA 1
ATOM 6506 C C . ASP B 1 334 ? 7.914 22.188 27.531 1 90.25 334 ASP B C 1
ATOM 6508 O O . ASP B 1 334 ? 9.078 22.578 27.375 1 90.25 334 ASP B O 1
ATOM 6512 N N . VAL B 1 335 ? 7.059 22.266 26.641 1 88.94 335 VAL B N 1
ATOM 6513 C CA . VAL B 1 335 ? 7.348 22.844 25.328 1 88.94 335 VAL B CA 1
ATOM 6514 C C . VAL B 1 335 ? 7.578 24.344 25.453 1 88.94 335 VAL B C 1
ATOM 6516 O O . VAL B 1 335 ? 8.523 24.891 24.875 1 88.94 335 VAL B O 1
ATOM 6519 N N . ALA B 1 336 ? 6.703 25.047 26.172 1 91.75 336 ALA B N 1
ATOM 6520 C CA . ALA B 1 336 ? 6.812 26.484 26.359 1 91.75 336 ALA B CA 1
ATOM 6521 C C . ALA B 1 336 ? 8.125 26.859 27.047 1 91.75 336 ALA B C 1
ATOM 6523 O O . ALA B 1 336 ? 8.727 27.891 26.75 1 91.75 336 ALA B O 1
ATOM 6524 N N . THR B 1 337 ? 8.516 26.031 28 1 92.62 337 THR B N 1
ATOM 6525 C CA . THR B 1 337 ? 9.781 26.25 28.688 1 92.62 337 THR B CA 1
ATOM 6526 C C . THR B 1 337 ? 10.961 26.125 27.734 1 92.62 337 THR B C 1
ATOM 6528 O O . THR B 1 337 ? 11.859 26.969 27.719 1 92.62 337 THR B O 1
ATOM 6531 N N . GLU B 1 338 ? 10.891 25.109 27 1 89.5 338 GLU B N 1
ATOM 6532 C CA . GLU B 1 338 ? 11.945 24.922 26 1 89.5 338 GLU B CA 1
ATOM 6533 C C . GLU B 1 338 ? 11.969 26.078 25 1 89.5 338 GLU B C 1
ATOM 6535 O O . GLU B 1 338 ? 13.039 26.547 24.625 1 89.5 338 GLU B O 1
ATOM 6540 N N . ALA B 1 339 ? 10.875 26.438 24.547 1 90.31 339 ALA B N 1
ATOM 6541 C CA . ALA B 1 339 ? 10.758 27.531 23.578 1 90.31 339 ALA B CA 1
ATOM 6542 C C . ALA B 1 339 ? 11.32 28.828 24.156 1 90.31 339 ALA B C 1
ATOM 6544 O O . ALA B 1 339 ? 12.023 29.578 23.469 1 90.31 339 ALA B O 1
ATOM 6545 N N . SER B 1 340 ? 10.984 29.094 25.375 1 91.38 340 SER B N 1
ATOM 6546 C CA . SER B 1 340 ? 11.477 30.297 26.031 1 91.38 340 SER B CA 1
ATOM 6547 C C . SER B 1 340 ? 13 30.297 26.125 1 91.38 340 SER B C 1
ATOM 6549 O O . SER B 1 340 ? 13.648 31.328 25.953 1 91.38 340 SER B O 1
ATOM 6551 N N . ALA B 1 341 ? 13.484 29.141 26.312 1 90.31 341 ALA B N 1
ATOM 6552 C CA . ALA B 1 341 ? 14.938 28.984 26.422 1 90.31 341 ALA B CA 1
ATOM 6553 C C . ALA B 1 341 ? 15.609 29.172 25.078 1 90.31 341 ALA B C 1
ATOM 6555 O O . ALA B 1 341 ? 16.734 29.688 25 1 90.31 341 ALA B O 1
ATOM 6556 N N . ARG B 1 342 ? 14.945 28.922 24.094 1 88.06 342 ARG B N 1
ATOM 6557 C CA . ARG B 1 342 ? 15.531 28.953 22.75 1 88.06 342 ARG B CA 1
ATOM 6558 C C . ARG B 1 342 ? 15.109 30.219 22.016 1 88.06 342 ARG B C 1
ATOM 6560 O O . ARG B 1 342 ? 15.414 30.391 20.828 1 88.06 342 ARG B O 1
ATOM 6567 N N . LYS B 1 343 ? 14.469 31.016 22.609 1 88.12 343 LYS B N 1
ATOM 6568 C CA . LYS B 1 343 ? 13.852 32.188 22 1 88.12 343 LYS B CA 1
ATOM 6569 C C . LYS B 1 343 ? 14.891 33.031 21.266 1 88.12 343 LYS B C 1
ATOM 6571 O O . LYS B 1 343 ? 14.656 33.5 20.156 1 88.12 343 LYS B O 1
ATOM 6576 N N . SER B 1 344 ? 16 33.188 21.797 1 86.12 344 SER B N 1
ATOM 6577 C CA . SER B 1 344 ? 17.031 34.062 21.234 1 86.12 344 SER B CA 1
ATOM 6578 C C . SER B 1 344 ? 17.625 33.469 19.953 1 86.12 344 SER B C 1
ATOM 6580 O O . SER B 1 344 ? 18.141 34.188 19.094 1 86.12 344 SER B O 1
ATOM 6582 N N . SER B 1 345 ? 17.469 32.188 19.859 1 83.12 345 SER B N 1
ATOM 6583 C CA . SER B 1 345 ? 18 31.547 18.672 1 83.12 345 SER B CA 1
ATOM 6584 C C . SER B 1 345 ? 16.969 31.516 17.547 1 83.12 345 SER B C 1
ATOM 6586 O O . SER B 1 345 ? 17.328 31.312 16.375 1 83.12 345 SER B O 1
ATOM 6588 N N . LEU B 1 346 ? 15.852 31.734 17.844 1 78.75 346 LEU B N 1
ATOM 6589 C CA . LEU B 1 346 ? 14.773 31.578 16.875 1 78.75 346 LEU B CA 1
ATOM 6590 C C . LEU B 1 346 ? 14.492 32.906 16.156 1 78.75 346 LEU B C 1
ATOM 6592 O O . LEU B 1 346 ? 14.094 32.906 15 1 78.75 346 LEU B O 1
ATOM 6596 N N . VAL B 1 347 ? 14.602 33.906 16.859 1 77.81 347 VAL B N 1
ATOM 6597 C CA . VAL B 1 347 ? 14.141 35.188 16.297 1 77.81 347 VAL B CA 1
ATOM 6598 C C . VAL B 1 347 ? 15.227 36.25 16.438 1 77.81 347 VAL B C 1
ATOM 6600 O O . VAL B 1 347 ? 16.062 36.156 17.344 1 77.81 347 VAL B O 1
ATOM 6603 N N . ASP B 1 348 ? 15.148 37.188 15.562 1 82.62 348 ASP B N 1
ATOM 6604 C CA . ASP B 1 348 ? 16.016 38.344 15.68 1 82.62 348 ASP B CA 1
ATOM 6605 C C . ASP B 1 348 ? 15.766 39.094 16.984 1 82.62 348 ASP B C 1
ATOM 6607 O O . ASP B 1 348 ? 14.625 39.156 17.469 1 82.62 348 ASP B O 1
ATOM 6611 N N . THR B 1 349 ? 16.703 39.688 17.453 1 80.81 349 THR B N 1
ATOM 6612 C CA . THR B 1 349 ? 16.703 40.344 18.75 1 80.81 349 THR B CA 1
ATOM 6613 C C . THR B 1 349 ? 15.594 41.375 18.828 1 80.81 349 THR B C 1
ATOM 6615 O O . THR B 1 349 ? 14.977 41.562 19.875 1 80.81 349 THR B O 1
ATOM 6618 N N . HIS B 1 350 ? 15.367 42.031 17.797 1 84.81 350 HIS B N 1
ATOM 6619 C CA . HIS B 1 350 ? 14.422 43.125 17.812 1 84.81 350 HIS B CA 1
ATOM 6620 C C . HIS B 1 350 ? 12.984 42.625 17.859 1 84.81 350 HIS B C 1
ATOM 6622 O O . HIS B 1 350 ? 12.062 43.406 18.156 1 84.81 350 HIS B O 1
ATOM 6628 N N . LEU B 1 351 ? 12.781 41.375 17.688 1 88 351 LEU B N 1
ATOM 6629 C CA . LEU B 1 351 ? 11.453 40.781 17.688 1 88 351 LEU B CA 1
ATOM 6630 C C . LEU B 1 351 ? 11.172 40.062 19.016 1 88 351 LEU B C 1
ATOM 6632 O O . LEU B 1 351 ? 10.031 39.688 19.297 1 88 351 LEU B O 1
ATOM 6636 N N . LEU B 1 352 ? 12.133 39.969 19.797 1 86.75 352 LEU B N 1
ATOM 6637 C CA . LEU B 1 352 ? 12.07 39.156 21 1 86.75 352 LEU B CA 1
ATOM 6638 C C . LEU B 1 352 ? 10.969 39.625 21.938 1 86.75 352 LEU B C 1
ATOM 6640 O O . LEU B 1 352 ? 10.266 38.844 22.547 1 86.75 352 LEU B O 1
ATOM 6644 N N . ASP B 1 35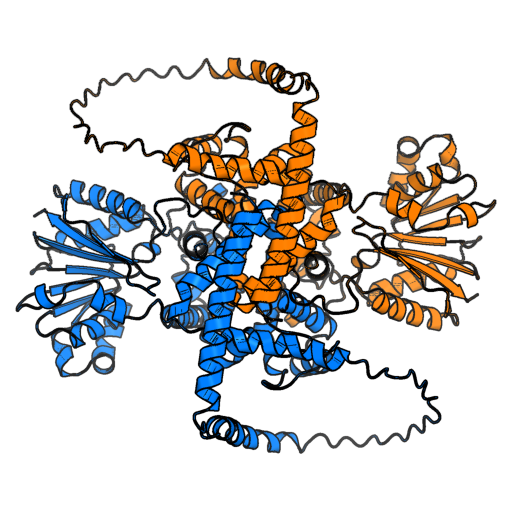3 ? 10.844 40.938 22 1 90.06 353 ASP B N 1
ATOM 6645 C CA . ASP B 1 353 ? 9.914 41.531 22.953 1 90.06 353 ASP B CA 1
ATOM 6646 C C . ASP B 1 353 ? 8.469 41.312 22.5 1 90.06 353 ASP B C 1
ATOM 6648 O O . ASP B 1 353 ? 7.535 41.438 23.297 1 90.06 353 ASP B O 1
ATOM 6652 N N . ARG B 1 354 ? 8.25 41 21.281 1 94.75 354 ARG B N 1
ATOM 6653 C CA . ARG B 1 354 ? 6.898 40.906 20.734 1 94.75 354 ARG B CA 1
ATOM 6654 C C . ARG B 1 354 ? 6.398 39.469 20.812 1 94.75 354 ARG B C 1
ATOM 6656 O O . ARG B 1 354 ? 5.234 39.188 20.5 1 94.75 354 ARG B O 1
ATOM 6663 N N . ILE B 1 355 ? 7.238 38.531 21.234 1 95.06 355 ILE B N 1
ATOM 6664 C CA . ILE B 1 355 ? 6.852 37.125 21.312 1 95.06 355 ILE B CA 1
ATOM 6665 C C . ILE B 1 355 ? 6.984 36.625 22.75 1 95.06 355 ILE B C 1
ATOM 6667 O O . ILE B 1 355 ? 8.055 36.688 23.344 1 95.06 355 ILE B O 1
ATOM 6671 N N . THR B 1 356 ? 5.977 36.188 23.281 1 93.62 356 THR B N 1
ATOM 6672 C CA . THR B 1 356 ? 5.98 35.562 24.625 1 93.62 356 THR B CA 1
ATOM 6673 C C . THR B 1 356 ? 5.387 34.156 24.578 1 93.62 356 THR B C 1
ATOM 6675 O O . THR B 1 356 ? 4.637 33.844 23.656 1 93.62 356 THR B O 1
ATOM 6678 N N . PHE B 1 357 ? 5.727 33.344 25.562 1 93.88 357 PHE B N 1
ATOM 6679 C CA . PHE B 1 357 ? 5.281 31.969 25.609 1 93.88 357 PHE B CA 1
ATOM 6680 C C . PHE B 1 357 ? 4.371 31.734 26.812 1 93.88 357 PHE B C 1
ATOM 6682 O O . PHE B 1 357 ? 4.625 32.25 27.891 1 93.88 357 PHE B O 1
ATOM 6689 N N . LEU B 1 358 ? 3.287 31.094 26.578 1 93.75 358 LEU B N 1
ATOM 6690 C CA . LEU B 1 358 ? 2.291 30.797 27.594 1 93.75 358 LEU B CA 1
ATOM 6691 C C . LEU B 1 358 ? 2.184 29.297 27.828 1 93.75 358 LEU B C 1
ATOM 6693 O O . LEU B 1 358 ? 1.657 28.562 26.984 1 93.75 358 LEU B O 1
ATOM 6697 N N . PRO B 1 359 ? 2.734 28.719 29 1 94.44 359 PRO B N 1
ATOM 6698 C CA . PRO B 1 359 ? 2.58 27.297 29.328 1 94.44 359 PRO B CA 1
ATOM 6699 C C . PRO B 1 359 ? 1.146 26.938 29.703 1 94.44 359 PRO B C 1
ATOM 6701 O O . PRO B 1 359 ? 0.763 27.062 30.875 1 94.44 359 PRO B O 1
ATOM 6704 N N . LEU B 1 360 ? 0.341 26.547 28.75 1 94.06 360 LEU B N 1
ATOM 6705 C CA . LEU B 1 360 ? -1.068 26.219 28.938 1 94.06 360 LEU B CA 1
ATOM 6706 C C . LEU B 1 360 ? -1.56 25.25 27.875 1 94.06 360 LEU B C 1
ATOM 6708 O O . LEU B 1 360 ? -1.34 25.453 26.688 1 94.06 360 LEU B O 1
ATOM 6712 N N . SER B 1 361 ? -2.191 24.188 28.328 1 94.38 361 SER B N 1
ATOM 6713 C CA . SER B 1 361 ? -2.838 23.281 27.391 1 94.38 361 SER B CA 1
ATOM 6714 C C . SER B 1 361 ? -3.988 23.969 26.656 1 94.38 361 SER B C 1
ATOM 6716 O O . SER B 1 361 ? -4.742 24.734 27.266 1 94.38 361 SER B O 1
ATOM 6718 N N . PHE B 1 362 ? -4.129 23.625 25.391 1 94.88 362 PHE B N 1
ATOM 6719 C CA . PHE B 1 362 ? -5.215 24.281 24.672 1 94.88 362 PHE B CA 1
ATOM 6720 C C . PHE B 1 362 ? -6.555 23.641 25.016 1 94.88 362 PHE B C 1
ATOM 6722 O O . PHE B 1 362 ? -7.605 24.109 24.562 1 94.88 362 PHE B O 1
ATOM 6729 N N . PHE B 1 363 ? -6.535 22.672 25.891 1 95.06 363 PHE B N 1
ATOM 6730 C CA . PHE B 1 363 ? -7.77 22.094 26.406 1 95.06 363 PHE B CA 1
ATOM 6731 C C . PHE B 1 363 ? -8.211 22.812 27.672 1 95.06 363 PHE B C 1
ATOM 6733 O O . PHE B 1 363 ? -9.352 22.656 28.125 1 95.06 363 PHE B O 1
ATOM 6740 N N . THR B 1 364 ? -7.348 23.562 28.219 1 92.56 364 THR B N 1
ATOM 6741 C CA . THR B 1 364 ? -7.625 24.328 29.438 1 92.56 364 THR B CA 1
ATOM 6742 C C . THR B 1 364 ? -8.164 25.703 29.109 1 92.56 364 THR B C 1
ATOM 6744 O O . THR B 1 364 ? -7.539 26.469 28.359 1 92.56 364 THR B O 1
ATOM 6747 N N . PRO B 1 365 ? -9.242 25.953 29.734 1 89.06 365 PRO B N 1
ATOM 6748 C CA . PRO B 1 365 ? -9.805 27.281 29.438 1 89.06 365 PRO B CA 1
ATOM 6749 C C . PRO B 1 365 ? -8.852 28.422 29.781 1 89.06 365 PRO B C 1
ATOM 6751 O O . PRO B 1 365 ? -8.18 28.391 30.812 1 89.06 365 PRO B O 1
ATOM 6754 N N . HIS B 1 366 ? -8.758 29.234 28.766 1 82.12 366 HIS B N 1
ATOM 6755 C CA . HIS B 1 366 ? -7.961 30.438 28.984 1 82.12 366 HIS B CA 1
ATOM 6756 C C . HIS B 1 366 ? -8.609 31.328 30.031 1 82.12 366 HIS B C 1
ATOM 6758 O O . HIS B 1 366 ? -9.82 31.531 30.031 1 82.12 366 HIS B O 1
ATOM 6764 N N . SER B 1 367 ? -7.973 31.344 31.141 1 65.44 367 SER B N 1
ATOM 6765 C CA . SER B 1 367 ? -8.523 32.344 32.062 1 65.44 367 SER B CA 1
ATOM 6766 C C . SER B 1 367 ? -8.68 33.688 31.375 1 65.44 367 SER B C 1
ATOM 6768 O O . SER B 1 367 ? -8.023 33.969 30.375 1 65.44 367 SER B O 1
ATOM 6770 N N . SER B 1 368 ? -9.703 34.406 31.75 1 55.34 368 SER B N 1
ATOM 6771 C CA . SER B 1 368 ? -9.938 35.719 31.172 1 55.34 368 SER B CA 1
ATOM 6772 C C . SER B 1 368 ? -8.625 36.469 30.922 1 55.34 368 SER B C 1
ATOM 6774 O O . SER B 1 368 ? -7.883 36.75 31.859 1 55.34 368 SER B O 1
ATOM 6776 N N . SER B 1 369 ? -8.062 36.031 29.781 1 60.72 369 SER B N 1
ATOM 6777 C CA . SER B 1 369 ? -6.836 36.719 29.406 1 60.72 369 SER B CA 1
ATOM 6778 C C . SER B 1 369 ? -7.047 38.25 29.375 1 60.72 369 SER B C 1
ATOM 6780 O O . SER B 1 369 ? -8.07 38.719 28.891 1 60.72 369 SER B O 1
ATOM 6782 N N . THR B 1 370 ? -6.562 38.875 30.25 1 67.94 370 THR B N 1
ATOM 6783 C CA . THR B 1 370 ? -6.512 40.344 30.203 1 67.94 370 THR B CA 1
ATOM 6784 C C . THR B 1 370 ? -5.109 40.812 29.844 1 67.94 370 THR B C 1
ATOM 6786 O O . THR B 1 370 ? -4.172 40.656 30.625 1 67.94 370 THR B O 1
ATOM 6789 N N . PRO B 1 371 ? -5.199 41.281 28.516 1 75 371 PRO B N 1
ATOM 6790 C CA . PRO B 1 371 ? -6.219 41.594 27.516 1 75 371 PRO B CA 1
ATOM 6791 C C . PRO B 1 371 ? -6.562 40.375 26.641 1 75 371 PRO B C 1
ATOM 6793 O O . PRO B 1 371 ? -5.758 39.469 26.5 1 75 371 PRO B O 1
ATOM 6796 N N . LYS B 1 372 ? -7.656 40.562 26.031 1 92.25 372 LYS B N 1
ATOM 6797 C CA . LYS B 1 372 ? -8.141 39.562 25.094 1 92.25 372 LYS B CA 1
ATOM 6798 C C . LYS B 1 372 ? -7.395 39.625 23.766 1 92.25 372 LYS B C 1
ATOM 6800 O O . LYS B 1 372 ? -6.676 40.594 23.5 1 92.25 372 LYS B O 1
ATOM 6805 N N . PHE B 1 373 ? -7.539 38.688 23.031 1 96 373 PHE B N 1
ATOM 6806 C CA . PHE B 1 373 ? -6.781 38.594 21.781 1 96 373 PHE B CA 1
ATOM 6807 C C . PHE B 1 373 ? -7.609 39.094 20.609 1 96 373 PHE B C 1
ATOM 6809 O O . PHE B 1 373 ? -8.828 38.938 20.594 1 96 373 PHE B O 1
ATOM 6816 N N . ASP B 1 374 ? -6.879 39.719 19.672 1 96.69 374 ASP B N 1
ATOM 6817 C CA . ASP B 1 374 ? -7.504 40.156 18.438 1 96.69 374 ASP B CA 1
ATOM 6818 C C . ASP B 1 374 ? -7.637 39.031 17.438 1 96.69 374 ASP B C 1
ATOM 6820 O O . ASP B 1 374 ? -8.57 39 16.641 1 96.69 374 ASP B O 1
ATOM 6824 N N . VAL B 1 375 ? -6.707 38.094 17.453 1 97.69 375 VAL B N 1
ATOM 6825 C CA . VAL B 1 375 ? -6.695 36.969 16.547 1 97.69 375 VAL B CA 1
ATOM 6826 C C . VAL B 1 375 ? -6.223 35.719 17.297 1 97.69 375 VAL B C 1
ATOM 6828 O O . VAL B 1 375 ? -5.297 35.781 18.109 1 97.69 375 VAL B O 1
ATOM 6831 N N . ILE B 1 376 ? -6.84 34.656 17.094 1 97.62 376 ILE B N 1
ATOM 6832 C CA . ILE B 1 376 ? -6.383 33.344 17.531 1 97.62 376 ILE B CA 1
ATOM 6833 C C . ILE B 1 376 ? -6.039 32.5 16.297 1 97.62 376 ILE B C 1
ATOM 6835 O O . ILE B 1 376 ? -6.867 32.344 15.406 1 97.62 376 ILE B O 1
ATOM 6839 N N . LEU B 1 377 ? -4.855 32 16.266 1 98.19 377 LEU B N 1
ATOM 6840 C CA . LEU B 1 377 ? -4.355 31.203 15.164 1 98.19 377 LEU B CA 1
ATOM 6841 C C . LEU B 1 377 ? -4.324 29.719 15.547 1 98.19 377 LEU B C 1
ATOM 6843 O O . LEU B 1 377 ? -3.766 29.359 16.578 1 98.19 377 LEU B O 1
ATOM 6847 N N . LEU B 1 378 ? -5.004 28.906 14.797 1 97.75 378 LEU B N 1
ATOM 6848 C CA . LEU B 1 378 ? -4.918 27.453 14.867 1 97.75 378 LEU B CA 1
ATOM 6849 C C . LEU B 1 378 ? -4.316 26.875 13.586 1 97.75 378 LEU B C 1
ATOM 6851 O O . LEU B 1 378 ? -4.977 26.844 12.547 1 97.75 378 LEU B O 1
ATOM 6855 N N . ARG B 1 379 ? -3.078 26.453 13.633 1 95.38 379 ARG B N 1
ATOM 6856 C CA . ARG B 1 379 ? -2.424 25.844 12.477 1 95.38 379 ARG B CA 1
ATOM 6857 C C . ARG B 1 379 ? -2.109 24.375 12.742 1 95.38 379 ARG B C 1
ATOM 6859 O O . ARG B 1 379 ? -1.292 24.062 13.609 1 95.38 379 ARG B O 1
ATOM 6866 N N . TRP B 1 380 ? -2.834 23.484 11.953 1 91.75 380 TRP B N 1
ATOM 6867 C CA . TRP B 1 380 ? -2.625 22.047 12.07 1 91.75 380 TRP B CA 1
ATOM 6868 C C . TRP B 1 380 ? -2.967 21.547 13.469 1 91.75 380 TRP B C 1
ATOM 6870 O O . TRP B 1 380 ? -2.203 20.781 14.07 1 91.75 380 TRP B O 1
ATOM 6880 N N . ILE B 1 381 ? -3.996 22.078 14.023 1 94.81 381 ILE B N 1
ATOM 6881 C CA . ILE B 1 381 ? -4.426 21.734 15.375 1 94.81 381 ILE B CA 1
ATOM 6882 C C . ILE B 1 381 ? -5.648 20.812 15.305 1 94.81 381 ILE B C 1
ATOM 6884 O O . ILE B 1 381 ? -5.629 19.703 15.828 1 94.81 381 ILE B O 1
ATOM 6888 N N . THR B 1 382 ? -6.66 21.281 14.562 1 95.44 382 THR B N 1
ATOM 6889 C CA . THR B 1 382 ? -7.949 20.594 14.625 1 95.44 382 THR B CA 1
ATOM 6890 C C . THR B 1 382 ? -7.863 19.219 13.977 1 95.44 382 THR B C 1
ATOM 6892 O O . THR B 1 382 ? -8.562 18.281 14.383 1 95.44 382 THR B O 1
ATOM 6895 N N . HIS B 1 383 ? -7.02 18.984 12.984 1 93.38 383 HIS B N 1
ATOM 6896 C CA . HIS B 1 383 ? -6.941 17.719 12.258 1 93.38 383 HIS B CA 1
ATOM 6897 C C . HIS B 1 383 ? -6.398 16.609 13.148 1 93.38 383 HIS B C 1
ATOM 6899 O O . HIS B 1 383 ? -6.609 15.43 12.867 1 93.38 383 HIS B O 1
ATOM 6905 N N . ASN B 1 384 ? -5.734 16.953 14.266 1 93.75 384 ASN B N 1
ATOM 6906 C CA . ASN B 1 384 ? -5.156 15.961 15.164 1 93.75 384 ASN B CA 1
ATOM 6907 C C . ASN B 1 384 ? -6.172 15.477 16.188 1 93.75 384 ASN B C 1
ATOM 6909 O O . ASN B 1 384 ? -5.875 14.586 17 1 93.75 384 ASN B O 1
ATOM 6913 N N . T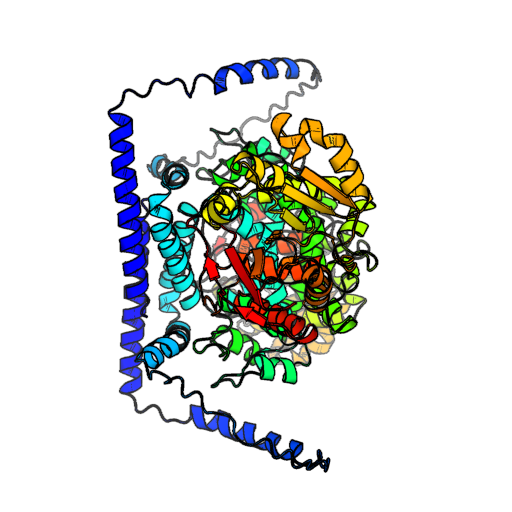RP B 1 385 ? -7.352 16.047 16.125 1 96.5 385 TRP B N 1
ATOM 6914 C CA . TRP B 1 385 ? -8.297 15.789 17.203 1 96.5 385 TRP B CA 1
ATOM 6915 C C . TRP B 1 385 ? -9.68 15.453 16.656 1 96.5 385 TRP B C 1
ATOM 6917 O O . TRP B 1 385 ? -10.07 15.961 15.602 1 96.5 385 TRP B O 1
ATOM 6927 N N . SER B 1 386 ? -10.367 14.68 17.438 1 96.44 386 SER B N 1
ATOM 6928 C CA . SER B 1 386 ? -11.75 14.359 17.094 1 96.44 386 SER B CA 1
ATOM 6929 C C . SER B 1 386 ? -12.656 15.578 17.234 1 96.44 386 SER B C 1
ATOM 6931 O O . SER B 1 386 ? -12.227 16.609 17.75 1 96.44 386 SER B O 1
ATOM 6933 N N . ASP B 1 387 ? -13.914 15.453 16.781 1 96.31 387 ASP B N 1
ATOM 6934 C CA . ASP B 1 387 ? -14.875 16.547 16.922 1 96.31 387 ASP B CA 1
ATOM 6935 C C . ASP B 1 387 ? -15.078 16.891 18.406 1 96.31 387 ASP B C 1
ATOM 6937 O O . ASP B 1 387 ? -15.227 18.062 18.75 1 96.31 387 ASP B O 1
ATOM 6941 N N . LYS B 1 388 ? -15.055 15.859 19.219 1 95.81 388 LYS B N 1
ATOM 6942 C CA . LYS B 1 388 ? -15.188 16.047 20.656 1 95.81 388 LYS B CA 1
ATOM 6943 C C . LYS B 1 388 ? -14.109 17 21.188 1 95.81 388 LYS B C 1
ATOM 6945 O O . LYS B 1 388 ? -14.422 17.984 21.859 1 95.81 388 LYS B O 1
ATOM 6950 N N . TYR B 1 389 ? -12.953 16.734 20.812 1 96.69 389 TYR B N 1
ATOM 6951 C CA . TYR B 1 389 ? -11.828 17.5 21.359 1 96.69 389 TYR B CA 1
ATOM 6952 C C . TYR B 1 389 ? -11.68 18.828 20.625 1 96.69 389 TYR B C 1
ATOM 6954 O O . TYR B 1 389 ? -11.219 19.812 21.219 1 96.69 389 TYR B O 1
ATOM 6962 N N . THR B 1 390 ? -12.016 18.906 19.391 1 97.38 390 THR B N 1
ATOM 6963 C CA . THR B 1 390 ? -12.023 20.172 18.688 1 97.38 390 THR B CA 1
ATOM 6964 C C . THR B 1 390 ? -13 21.156 19.328 1 97.38 390 THR B C 1
ATOM 6966 O O . THR B 1 390 ? -12.703 22.328 19.484 1 97.38 390 THR B O 1
ATOM 6969 N N . ARG B 1 391 ? -14.219 20.672 19.734 1 97.56 391 ARG B N 1
ATOM 6970 C CA . ARG B 1 391 ? -15.164 21.5 20.484 1 97.56 391 ARG B CA 1
ATOM 6971 C C . ARG B 1 391 ? -14.555 21.969 21.797 1 97.56 391 ARG B C 1
ATOM 6973 O O . ARG B 1 391 ? -14.734 23.125 22.188 1 97.56 391 ARG B O 1
ATOM 6980 N N . GLN B 1 392 ? -13.836 21.062 22.422 1 97.12 392 GLN B N 1
ATOM 6981 C CA . GLN B 1 392 ? -13.203 21.406 23.688 1 97.12 392 GLN B CA 1
ATOM 6982 C C . GLN B 1 392 ? -12.164 22.516 23.5 1 97.12 392 GLN B C 1
ATOM 6984 O O . GLN B 1 392 ? -12.078 23.422 24.328 1 97.12 392 GLN B O 1
ATOM 6989 N N . ILE B 1 393 ? -11.375 22.406 22.453 1 97.38 393 ILE B N 1
ATOM 6990 C CA . ILE B 1 393 ? -10.375 23.422 22.156 1 97.38 393 ILE B CA 1
ATOM 6991 C C . ILE B 1 393 ? -11.055 24.766 21.922 1 97.38 393 ILE B C 1
ATOM 6993 O O . ILE B 1 393 ? -10.625 25.797 22.469 1 97.38 393 ILE B O 1
ATOM 6997 N N . MET B 1 394 ? -12.078 24.797 21.156 1 96.94 394 MET B N 1
ATOM 6998 C CA . MET B 1 394 ? -12.797 26.031 20.875 1 96.94 394 MET B CA 1
ATOM 6999 C C . MET B 1 394 ? -13.414 26.625 22.141 1 96.94 394 MET B C 1
ATOM 7001 O O . MET B 1 394 ? -13.383 27.828 22.344 1 96.94 394 MET B O 1
ATOM 7005 N N . ARG B 1 395 ? -13.938 25.766 23 1 95.88 395 ARG B N 1
ATOM 7006 C CA . ARG B 1 395 ? -14.484 26.219 24.281 1 95.88 395 ARG B CA 1
ATOM 7007 C C . ARG B 1 395 ? -13.422 26.906 25.125 1 95.88 395 ARG B C 1
ATOM 7009 O O . ARG B 1 395 ? -13.711 27.875 25.844 1 95.88 395 ARG B O 1
ATOM 7016 N N . ALA B 1 396 ? -12.281 26.406 24.984 1 95.44 396 ALA B N 1
ATOM 7017 C CA . ALA B 1 396 ? -11.18 26.891 25.812 1 95.44 396 ALA B CA 1
ATOM 7018 C C . ALA B 1 396 ? -10.68 28.234 25.312 1 95.44 396 ALA B C 1
ATOM 7020 O O . ALA B 1 396 ? -10.227 29.078 26.094 1 95.44 396 ALA B O 1
ATOM 7021 N N . ILE B 1 397 ? -10.852 28.516 24.031 1 93.69 397 ILE B N 1
ATOM 7022 C CA . ILE B 1 397 ? -10.141 29.672 23.5 1 93.69 397 ILE B CA 1
ATOM 7023 C C . ILE B 1 397 ? -11.117 30.828 23.281 1 93.69 397 ILE B C 1
ATOM 7025 O O . ILE B 1 397 ? -10.711 32 23.25 1 93.69 397 ILE B O 1
ATOM 7029 N N . ILE B 1 398 ? -12.375 30.625 23.172 1 93.44 398 ILE B N 1
ATOM 7030 C CA . ILE B 1 398 ? -13.367 31.656 22.844 1 93.44 398 ILE B CA 1
ATOM 7031 C C . ILE B 1 398 ? -13.352 32.75 23.906 1 93.44 398 ILE B C 1
ATOM 7033 O O . ILE B 1 398 ? -13.367 33.938 23.594 1 93.44 398 ILE B O 1
ATOM 7037 N N . PRO B 1 399 ? -13.242 32.375 25.172 1 91.75 399 PRO B N 1
ATOM 7038 C CA . PRO B 1 399 ? -13.242 33.406 26.203 1 91.75 399 PRO B CA 1
ATOM 7039 C C . PRO B 1 399 ? -12.055 34.375 26.078 1 91.75 399 PRO B C 1
ATOM 7041 O O . PRO B 1 399 ? -12.094 35.5 26.609 1 91.75 399 PRO B O 1
ATOM 7044 N N . ALA B 1 400 ? -11.039 33.938 25.391 1 93.38 400 ALA B N 1
ATOM 7045 C CA . ALA B 1 400 ? -9.836 34.75 25.234 1 93.38 400 ALA B CA 1
ATOM 7046 C C . ALA B 1 400 ? -9.953 35.688 24.047 1 93.38 400 ALA B C 1
ATOM 7048 O O . ALA B 1 400 ? -9.148 36.594 23.875 1 93.38 400 ALA B O 1
ATOM 7049 N N . LEU B 1 401 ? -10.938 35.594 23.297 1 94.81 401 LEU B N 1
ATOM 7050 C CA . LEU B 1 401 ? -11.109 36.344 22.047 1 94.81 401 LEU B CA 1
ATOM 7051 C C . LEU B 1 401 ? -11.953 37.594 22.281 1 94.81 401 LEU B C 1
ATOM 7053 O O . LEU B 1 401 ? -12.984 37.531 22.969 1 94.81 401 LEU B O 1
ATOM 7057 N N . LYS B 1 402 ? -11.516 38.719 21.734 1 93.69 402 LYS B N 1
ATOM 7058 C CA . LYS B 1 402 ? -12.281 39.969 21.781 1 93.69 402 LYS B CA 1
ATOM 7059 C C . LYS B 1 402 ? -13.531 39.875 20.906 1 93.69 402 LYS B C 1
ATOM 7061 O O . LYS B 1 402 ? -13.547 39.156 19.906 1 93.69 402 LYS B O 1
ATOM 7066 N N . LYS B 1 403 ? -14.547 40.688 21.406 1 93.94 403 LYS B N 1
ATOM 7067 C CA . LYS B 1 403 ? -15.625 40.906 20.453 1 93.94 403 LYS B CA 1
ATOM 7068 C C . LYS B 1 403 ? -15.094 41.5 19.156 1 93.94 403 LYS B C 1
ATOM 7070 O O . LYS B 1 403 ? -14.32 42.469 19.188 1 93.94 403 LYS B O 1
ATOM 7075 N N . GLY B 1 404 ? -15.461 40.906 18.109 1 95.94 404 GLY B N 1
ATOM 7076 C CA . GLY B 1 404 ? -14.93 41.344 16.828 1 95.94 404 GLY B CA 1
ATOM 7077 C C . GLY B 1 404 ? -13.602 40.719 16.469 1 95.94 404 GLY B C 1
ATOM 7078 O O . GLY B 1 404 ? -13.133 40.844 15.336 1 95.94 404 GLY B O 1
ATOM 7079 N N . GLY B 1 405 ? -13.039 40 17.438 1 96.75 405 GLY B N 1
ATOM 7080 C CA . GLY B 1 405 ? -11.812 39.281 17.156 1 96.75 405 GLY B CA 1
ATOM 7081 C C . GLY B 1 405 ? -11.992 38.156 16.141 1 96.75 405 GLY B C 1
ATOM 7082 O O . GLY B 1 405 ? -13.125 37.844 15.773 1 96.75 405 GLY B O 1
ATOM 7083 N N . GLN B 1 406 ? -10.859 37.594 15.656 1 97.69 406 GLN B N 1
ATOM 7084 C CA . GLN B 1 406 ? -10.922 36.594 14.578 1 97.69 406 GLN B CA 1
ATOM 7085 C C . GLN B 1 406 ? 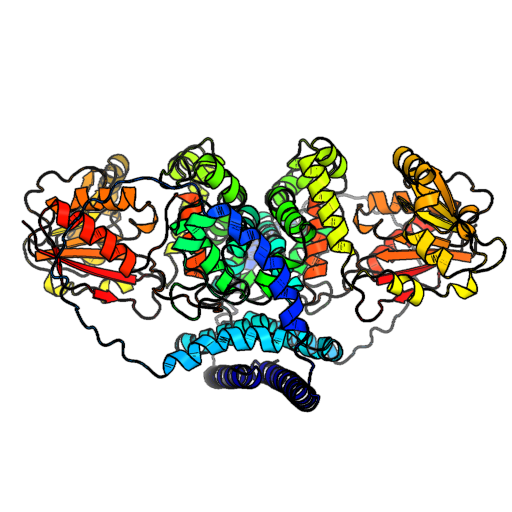-10.266 35.281 14.992 1 97.69 406 GLN B C 1
ATOM 7087 O O . GLN B 1 406 ? -9.312 35.281 15.773 1 97.69 406 GLN B O 1
ATOM 7092 N N . VAL B 1 407 ? -10.805 34.25 14.484 1 98.12 407 VAL B N 1
ATOM 7093 C CA . VAL B 1 407 ? -10.117 32.969 14.484 1 98.12 407 VAL B CA 1
ATOM 7094 C C . VAL B 1 407 ? -9.594 32.688 13.078 1 98.12 407 VAL B C 1
ATOM 7096 O O . VAL B 1 407 ? -10.336 32.781 12.102 1 98.12 407 VAL B O 1
ATOM 7099 N N . PHE B 1 408 ? -8.328 32.406 13.008 1 98.19 408 PHE B N 1
ATOM 7100 C CA . PHE B 1 408 ? -7.629 32.094 11.766 1 98.19 408 PHE B CA 1
ATOM 7101 C C . PHE B 1 408 ? -7.109 30.656 11.781 1 98.19 408 PHE B C 1
ATOM 7103 O O . PHE B 1 408 ? -6.211 30.328 12.562 1 98.19 408 PHE B O 1
ATOM 7110 N N . ILE B 1 409 ? -7.691 29.797 10.922 1 98.12 409 ILE B N 1
ATOM 7111 C CA . ILE B 1 409 ? -7.387 28.375 10.93 1 98.12 409 ILE B CA 1
ATOM 7112 C C . ILE B 1 409 ? -6.652 28 9.648 1 98.12 409 ILE B C 1
ATOM 7114 O O . ILE B 1 409 ? -7.082 28.359 8.547 1 98.12 409 ILE B O 1
ATOM 7118 N N . ALA B 1 410 ? -5.488 27.375 9.773 1 96.38 410 ALA B N 1
ATOM 7119 C CA . ALA B 1 410 ? -4.734 26.812 8.656 1 96.38 410 ALA B CA 1
ATOM 7120 C C . ALA B 1 410 ? -4.73 25.297 8.703 1 96.38 410 ALA B C 1
ATOM 7122 O O . ALA B 1 410 ? -4.105 24.688 9.586 1 96.38 410 ALA B O 1
ATOM 7123 N N . GLU B 1 411 ? -5.488 24.672 7.797 1 94.5 411 GLU B N 1
ATOM 7124 C CA . GLU B 1 411 ? -5.66 23.219 7.801 1 94.5 411 GLU B CA 1
ATOM 7125 C C . GLU B 1 411 ? -5.746 22.672 6.379 1 94.5 411 GLU B C 1
ATOM 7127 O O . GLU B 1 411 ? -5.988 23.422 5.43 1 94.5 411 GLU B O 1
ATOM 7132 N N . TYR B 1 412 ? -5.445 21.391 6.27 1 92.56 412 TYR B N 1
ATOM 7133 C CA . TYR B 1 412 ? -5.84 20.688 5.055 1 92.56 412 TYR B CA 1
ATOM 7134 C C . TYR B 1 412 ? -7.348 20.453 5.023 1 92.56 412 TYR B C 1
ATOM 7136 O O . TYR B 1 412 ? -7.902 19.797 5.898 1 92.56 412 TYR B O 1
ATOM 7144 N N . LEU B 1 413 ? -8.039 21.062 4.086 1 95.38 413 LEU B N 1
ATOM 7145 C CA . LEU B 1 413 ? -9.492 20.938 4.02 1 95.38 413 LEU B CA 1
ATOM 7146 C C . LEU B 1 413 ? -9.906 19.953 2.924 1 95.38 413 LEU B C 1
ATOM 7148 O O . LEU B 1 413 ? -9.367 20 1.814 1 95.38 413 LEU B O 1
ATOM 7152 N N . LEU B 1 414 ? -10.758 19.047 3.275 1 94.38 414 LEU B N 1
ATOM 7153 C CA . LEU B 1 414 ? -11.383 18.188 2.279 1 94.38 414 LEU B CA 1
ATOM 7154 C C . LEU B 1 414 ? -12.359 18.969 1.415 1 94.38 414 LEU B C 1
ATOM 7156 O O . LEU B 1 414 ? -12.875 20 1.843 1 94.38 414 LEU B O 1
ATOM 7160 N N . SER B 1 415 ? -12.57 18.453 0.234 1 91.75 415 SER B N 1
ATOM 7161 C CA . SER B 1 415 ? -13.617 19.031 -0.615 1 91.75 415 SER B CA 1
ATOM 7162 C C . SER B 1 415 ? -15 18.781 -0.03 1 91.75 415 SER B C 1
ATOM 7164 O O . SER B 1 415 ? -15.258 17.719 0.545 1 91.75 415 SER B O 1
ATOM 7166 N N . GLU B 1 416 ? -15.836 19.766 -0.225 1 91.81 416 GLU B N 1
ATOM 7167 C CA . GLU B 1 416 ? -17.219 19.594 0.219 1 91.81 416 GLU B CA 1
ATOM 7168 C C . GLU B 1 416 ? -17.906 18.469 -0.532 1 91.81 416 GLU B C 1
ATOM 7170 O O . GLU B 1 416 ? -18.672 17.688 0.059 1 91.81 416 GLU B O 1
ATOM 7175 N N . GLU B 1 417 ? -17.609 18.453 -1.771 1 90.94 417 GLU B N 1
ATOM 7176 C CA . GLU B 1 417 ? -18.188 17.406 -2.617 1 90.94 417 GLU B CA 1
ATOM 7177 C C . GLU B 1 417 ? -17.188 16.297 -2.898 1 90.94 417 GLU B C 1
ATOM 7179 O O . GLU B 1 417 ? -15.984 16.5 -2.799 1 90.94 417 GLU B O 1
ATOM 7184 N N . SER B 1 418 ? -17.766 15.141 -3.195 1 89.81 418 SER B N 1
ATOM 7185 C CA . SER B 1 418 ? -16.906 14.031 -3.574 1 89.81 418 SER B CA 1
ATOM 7186 C C . SER B 1 418 ? -16.078 14.367 -4.816 1 89.81 418 SER B C 1
ATOM 7188 O O . SER B 1 418 ? -16.625 14.867 -5.805 1 89.81 418 SER B O 1
ATOM 7190 N N . PRO B 1 419 ? -14.844 14.086 -4.742 1 85.06 419 PRO B N 1
ATOM 7191 C CA . PRO B 1 419 ? -14.023 14.359 -5.922 1 85.06 419 PRO B CA 1
ATOM 7192 C C . PRO B 1 419 ? -14.273 13.375 -7.059 1 85.06 419 PRO B C 1
ATOM 7194 O O . PRO B 1 419 ? -13.844 13.602 -8.188 1 85.06 419 PRO B O 1
ATOM 7197 N N . GLY B 1 420 ? -14.984 12.328 -6.773 1 91.12 420 GLY B N 1
ATOM 7198 C CA . GLY B 1 420 ? -15.164 11.312 -7.797 1 91.12 420 GLY B CA 1
ATOM 7199 C C . GLY B 1 420 ? -13.891 10.562 -8.133 1 91.12 420 GLY B C 1
ATOM 7200 O O . GLY B 1 420 ? -13.023 10.391 -7.277 1 91.12 420 GLY B O 1
ATOM 7201 N N . VAL B 1 421 ? -13.805 10.039 -9.344 1 92.69 421 VAL B N 1
ATOM 7202 C CA . VAL B 1 421 ? -12.648 9.266 -9.789 1 92.69 421 VAL B CA 1
ATOM 7203 C C . VAL B 1 421 ? -11.531 10.219 -10.227 1 92.69 421 VAL B C 1
ATOM 7205 O O . VAL B 1 421 ? -11.312 10.406 -11.43 1 92.69 421 VAL B O 1
ATOM 7208 N N . THR B 1 422 ? -10.922 10.773 -9.281 1 92.62 422 THR B N 1
ATOM 7209 C CA . THR B 1 422 ? -9.836 11.727 -9.484 1 92.62 422 THR B CA 1
ATOM 7210 C C . THR B 1 422 ? -8.594 11.312 -8.703 1 92.62 422 THR B C 1
ATOM 7212 O O . THR B 1 422 ? -8.648 11.133 -7.488 1 92.62 422 THR B O 1
ATOM 7215 N N . ALA B 1 423 ? -7.496 11.258 -9.391 1 92.06 423 ALA B N 1
ATOM 7216 C CA . ALA B 1 423 ? -6.262 10.781 -8.773 1 92.06 423 ALA B CA 1
ATOM 7217 C C . ALA B 1 423 ? -5.574 11.891 -7.988 1 92.06 423 ALA B C 1
ATOM 7219 O O . ALA B 1 423 ? -4.949 11.633 -6.957 1 92.06 423 ALA B O 1
ATOM 7220 N N . THR B 1 424 ? -5.695 13.133 -8.391 1 89.31 424 THR B N 1
ATOM 7221 C CA . THR B 1 424 ? -4.938 14.234 -7.824 1 89.31 424 THR B CA 1
ATOM 7222 C C . THR B 1 424 ? -5.566 14.703 -6.512 1 89.31 424 THR B C 1
ATOM 7224 O O . THR B 1 424 ? -4.938 15.43 -5.742 1 89.31 424 THR B O 1
ATOM 7227 N N . GLN B 1 425 ? -6.727 14.273 -6.211 1 84.69 425 GLN B N 1
ATOM 7228 C CA . GLN B 1 425 ? -7.402 14.719 -4.992 1 84.69 425 GLN B CA 1
ATOM 7229 C C . GLN B 1 425 ? -7.441 13.609 -3.949 1 84.69 425 GLN B C 1
ATOM 7231 O O . GLN B 1 425 ? -8.141 13.719 -2.941 1 84.69 425 GLN B O 1
ATOM 7236 N N . THR B 1 426 ? -6.676 12.57 -4.195 1 90.5 426 THR B N 1
ATOM 7237 C CA . THR B 1 426 ? -6.691 11.391 -3.338 1 90.5 426 THR B CA 1
ATOM 7238 C C . THR B 1 426 ? -5.969 11.672 -2.023 1 90.5 426 THR B C 1
ATOM 7240 O O . THR B 1 426 ? -6.305 11.094 -0.988 1 90.5 426 THR B O 1
ATOM 7243 N N . ILE B 1 427 ? -5.035 12.578 -2.041 1 90.75 427 ILE B N 1
ATOM 7244 C CA . ILE B 1 427 ? -4.129 12.742 -0.911 1 90.75 427 ILE B CA 1
ATOM 7245 C C . ILE B 1 427 ? -4.906 13.242 0.305 1 90.75 427 ILE B C 1
ATOM 7247 O O . ILE B 1 427 ? -4.609 12.859 1.439 1 90.75 427 ILE B O 1
ATOM 7251 N N . GLY B 1 428 ? -5.895 14.125 0.086 1 92.12 428 GLY B N 1
ATOM 7252 C CA . GLY B 1 428 ? -6.699 14.594 1.202 1 92.12 428 GLY B CA 1
ATOM 7253 C C . GLY B 1 428 ? -7.445 13.477 1.912 1 92.12 428 GLY B C 1
ATOM 7254 O O . GLY B 1 428 ? -7.504 13.453 3.143 1 92.12 428 GLY B O 1
ATOM 7255 N N . LEU B 1 429 ? -7.98 12.594 1.148 1 95.62 429 LEU B N 1
ATOM 7256 C CA . LEU B 1 429 ? -8.734 11.469 1.705 1 95.62 429 LEU B CA 1
ATOM 7257 C C . LEU B 1 429 ? -7.801 10.477 2.393 1 95.62 429 LEU B C 1
ATOM 7259 O O . LEU B 1 429 ? -8.148 9.906 3.428 1 95.62 429 LEU B O 1
ATOM 7263 N N . ARG B 1 430 ? -6.617 10.289 1.827 1 96.81 430 ARG B N 1
ATOM 7264 C CA . ARG B 1 430 ? -5.629 9.422 2.451 1 96.81 430 ARG B CA 1
ATOM 7265 C C . ARG B 1 430 ? -5.145 10 3.775 1 96.81 430 ARG B C 1
ATOM 7267 O O . ARG B 1 430 ? -4.953 9.266 4.75 1 96.81 430 ARG B O 1
ATOM 7274 N N . MET B 1 431 ? -4.988 11.297 3.777 1 95.06 431 MET B N 1
ATOM 7275 C CA . MET B 1 431 ? -4.594 11.969 5.012 1 95.06 431 MET B CA 1
ATOM 7276 C C . MET B 1 431 ? -5.68 11.828 6.074 1 95.06 431 MET B C 1
ATOM 7278 O O . MET B 1 431 ? -5.379 11.641 7.254 1 95.06 431 MET B O 1
ATOM 7282 N N . ASP B 1 432 ? -6.918 11.945 5.633 1 96.38 432 ASP B N 1
ATOM 7283 C CA . ASP B 1 432 ? -8.031 11.742 6.555 1 96.38 432 ASP B CA 1
ATOM 7284 C C . ASP B 1 432 ? -7.949 10.359 7.211 1 96.38 432 ASP B C 1
ATOM 7286 O O . ASP B 1 432 ? -8.141 10.234 8.422 1 96.38 432 ASP B O 1
ATOM 7290 N N . MET B 1 433 ? -7.68 9.336 6.422 1 97.44 433 MET B N 1
ATOM 7291 C CA . MET B 1 433 ? -7.52 7.977 6.938 1 97.44 433 MET B CA 1
ATOM 7292 C C . MET B 1 433 ? -6.355 7.902 7.922 1 97.44 433 MET B C 1
ATOM 7294 O O . MET B 1 433 ? -6.477 7.297 8.984 1 97.44 433 MET B O 1
ATOM 7298 N N . ILE B 1 434 ? -5.312 8.492 7.609 1 97.62 434 ILE B N 1
ATOM 7299 C CA . ILE B 1 434 ? -4.109 8.461 8.43 1 97.62 434 ILE B CA 1
ATOM 7300 C C . ILE B 1 434 ? -4.387 9.148 9.773 1 97.62 434 ILE B C 1
ATOM 7302 O O . ILE B 1 434 ? -3.947 8.672 10.82 1 97.62 434 ILE B O 1
ATOM 7306 N N . MET B 1 435 ? -5.137 10.234 9.742 1 96.94 435 MET B N 1
ATOM 7307 C CA . MET B 1 435 ? -5.5 10.914 10.984 1 96.94 435 MET B CA 1
ATOM 7308 C C . MET B 1 435 ? -6.387 10.023 11.844 1 96.94 435 MET B C 1
ATOM 7310 O O . MET B 1 435 ? -6.262 10.023 13.07 1 96.94 435 MET B O 1
ATOM 7314 N N . GLY B 1 436 ? -7.273 9.344 11.188 1 96.94 436 GLY B N 1
ATOM 7315 C CA . GLY B 1 436 ? -8.102 8.406 11.93 1 96.94 436 GLY B CA 1
ATOM 7316 C C . GLY B 1 436 ? -7.305 7.273 12.547 1 96.94 436 GLY B C 1
ATOM 7317 O O . GLY B 1 436 ? -7.543 6.898 13.703 1 96.94 436 GLY B O 1
ATOM 7318 N N . VAL B 1 437 ? -6.383 6.734 11.828 1 97.88 437 VAL B N 1
ATOM 7319 C CA . VAL B 1 437 ? -5.578 5.594 12.25 1 97.88 437 VAL B CA 1
ATOM 7320 C C . VAL B 1 437 ? -4.656 6.012 13.391 1 97.88 437 VAL B C 1
ATOM 7322 O O . VAL B 1 437 ? -4.52 5.289 14.383 1 97.88 437 VAL B O 1
ATOM 7325 N N . GLY B 1 438 ? -4.098 7.176 13.297 1 97.19 438 GLY B N 1
ATOM 7326 C CA . GLY B 1 438 ? -3.049 7.57 14.219 1 97.19 438 GLY B CA 1
ATOM 7327 C C . GLY B 1 438 ? -3.574 8.328 15.43 1 97.19 438 GLY B C 1
ATOM 7328 O O . GLY B 1 438 ? -2.98 8.266 16.516 1 97.19 438 GLY B O 1
ATOM 7329 N N . PHE B 1 439 ? -4.801 9.047 15.242 1 95.88 439 PHE B N 1
ATOM 7330 C CA . PHE B 1 439 ? -5.098 10.062 16.25 1 95.88 439 PHE B CA 1
ATOM 7331 C C . PHE B 1 439 ? -6.574 10.031 16.641 1 95.88 439 PHE B C 1
ATOM 7333 O O . PHE B 1 439 ? -7.039 10.867 17.406 1 95.88 439 PHE B O 1
ATOM 7340 N N . SER B 1 440 ? -7.344 9.031 16.125 1 95.69 440 SER B N 1
ATOM 7341 C CA . SER B 1 440 ? -8.789 9.07 16.297 1 95.69 440 SER B CA 1
ATOM 7342 C C . SER B 1 440 ? -9.367 10.406 15.852 1 95.69 440 SER B C 1
ATOM 7344 O O . SER B 1 440 ? -10.281 10.938 16.484 1 95.69 440 SER B O 1
ATOM 7346 N N . ALA B 1 441 ? -8.773 10.961 14.844 1 96.56 441 ALA B N 1
ATOM 7347 C CA . ALA B 1 441 ? -9.109 12.289 14.344 1 96.56 441 ALA B CA 1
ATOM 7348 C C . ALA B 1 441 ? -9.562 12.227 12.883 1 96.56 441 ALA B C 1
ATOM 7350 O O . ALA B 1 441 ? -10.102 11.211 12.438 1 96.56 441 ALA B O 1
ATOM 7351 N N . LYS B 1 442 ? -9.531 13.359 12.203 1 95.94 442 LYS B N 1
ATOM 7352 C CA . LYS B 1 442 ? -10 13.398 10.82 1 95.94 442 LYS B CA 1
ATOM 7353 C C . LYS B 1 442 ? -9.641 14.727 10.164 1 95.94 442 LYS B C 1
ATOM 7355 O O . LYS B 1 442 ? -9.375 15.711 10.844 1 95.94 442 LYS B O 1
ATOM 7360 N N . GLU B 1 443 ? -9.539 14.672 8.844 1 96.06 443 GLU B N 1
ATOM 7361 C CA . GLU B 1 443 ? -9.617 15.898 8.055 1 96.06 443 GLU B CA 1
ATOM 7362 C C . GLU B 1 443 ? -11.07 16.328 7.848 1 96.06 443 GLU B C 1
ATOM 7364 O O . GLU B 1 443 ? -11.977 15.484 7.82 1 96.06 443 GLU B O 1
ATOM 7369 N N . ARG B 1 444 ? -11.242 17.625 7.734 1 96.88 444 ARG B N 1
ATOM 7370 C CA . ARG B 1 444 ? -12.602 18.141 7.68 1 96.88 444 ARG B CA 1
ATOM 7371 C C . ARG B 1 444 ? -12.789 19.078 6.488 1 96.88 444 ARG B C 1
ATOM 7373 O O . ARG B 1 444 ? -11.812 19.609 5.949 1 96.88 444 ARG B O 1
ATOM 7380 N N . THR B 1 445 ? -14.055 19.156 6.027 1 95.25 445 THR B N 1
ATOM 7381 C CA . THR B 1 445 ? -14.406 20.234 5.113 1 95.25 445 THR B CA 1
ATOM 7382 C C . THR B 1 445 ? -14.555 21.562 5.863 1 95.25 445 THR B C 1
ATOM 7384 O O . THR B 1 445 ? -14.648 21.578 7.094 1 95.25 445 THR B O 1
ATOM 7387 N N . ALA B 1 446 ? -14.508 22.672 5.109 1 96.94 446 ALA B N 1
ATOM 7388 C CA . ALA B 1 446 ? -14.789 23.969 5.711 1 96.94 446 ALA B CA 1
ATOM 7389 C C . ALA B 1 446 ? -16.172 23.984 6.344 1 96.94 446 ALA B C 1
ATOM 7391 O O . ALA B 1 446 ? -16.375 24.578 7.41 1 96.94 446 ALA B O 1
ATOM 7392 N N . GLY B 1 447 ? -17.094 23.328 5.668 1 96.06 447 GLY B N 1
ATOM 7393 C CA . GLY B 1 447 ? -18.453 23.25 6.184 1 96.06 447 GLY B CA 1
ATOM 7394 C C . GLY B 1 447 ? -18.547 22.516 7.508 1 96.06 447 GLY B C 1
ATOM 7395 O O . GLY B 1 447 ? -19.281 22.922 8.406 1 96.06 447 GLY B O 1
ATOM 7396 N N . ASP B 1 448 ? -17.828 21.422 7.648 1 95 448 ASP B N 1
ATOM 7397 C CA . ASP B 1 448 ? -17.797 20.672 8.898 1 95 448 ASP B CA 1
ATOM 7398 C C . ASP B 1 448 ? -17.25 21.516 10.039 1 95 448 ASP B C 1
ATOM 7400 O O . ASP B 1 448 ? -17.766 21.484 11.156 1 95 448 ASP B O 1
ATOM 7404 N N . LEU B 1 449 ? -16.203 22.219 9.773 1 97.31 449 LEU B N 1
ATOM 7405 C CA . LEU B 1 449 ? -15.609 23.078 10.797 1 97.31 449 LEU B CA 1
ATOM 7406 C C . LEU B 1 449 ? -16.578 24.188 11.195 1 97.31 449 LEU B C 1
ATOM 7408 O O . LEU B 1 449 ? -16.656 24.562 12.367 1 97.31 449 LEU B O 1
ATOM 7412 N N . ARG B 1 450 ? -17.234 24.719 10.234 1 97.56 450 ARG B N 1
ATOM 7413 C CA . ARG B 1 450 ? -18.219 25.766 10.508 1 97.56 450 ARG B CA 1
ATOM 7414 C C . ARG B 1 450 ? -19.281 25.266 11.477 1 97.56 450 ARG B C 1
ATOM 7416 O O . ARG B 1 450 ? -19.641 25.969 12.43 1 97.56 450 ARG B O 1
ATOM 7423 N N . ILE B 1 451 ? -19.781 24.062 11.227 1 96.88 451 ILE B N 1
ATOM 7424 C CA . ILE B 1 451 ? -20.812 23.484 12.078 1 96.88 451 ILE B CA 1
ATOM 7425 C C . ILE B 1 451 ? -20.297 23.344 13.508 1 96.88 451 ILE B C 1
ATOM 7427 O O . ILE B 1 451 ? -20.984 23.719 14.461 1 96.88 451 ILE B O 1
ATOM 7431 N N . LEU B 1 452 ? -19.094 22.844 13.68 1 97.19 452 LEU B N 1
ATOM 7432 C CA . LEU B 1 452 ? -18.5 22.641 14.992 1 97.19 452 LEU B CA 1
ATOM 7433 C C . LEU B 1 452 ? -18.328 23.969 15.727 1 97.19 452 LEU B C 1
ATOM 7435 O O . LEU B 1 452 ? -18.656 24.094 16.906 1 97.19 452 LEU B O 1
ATOM 7439 N N . LEU B 1 453 ? -17.812 24.953 15.016 1 97.88 453 LEU B N 1
ATOM 7440 C CA . LEU B 1 453 ? -17.547 26.25 15.617 1 97.88 453 LEU B CA 1
ATOM 7441 C C . LEU B 1 453 ? -18.844 26.938 16.031 1 97.88 453 LEU B C 1
ATOM 7443 O O . LEU B 1 453 ? -18.906 27.578 17.078 1 97.88 453 LEU B O 1
ATOM 7447 N N . GLU B 1 454 ? -19.844 26.828 15.211 1 98 454 GLU B N 1
ATOM 7448 C CA . GLU B 1 454 ? -21.125 27.453 15.5 1 98 454 GLU B CA 1
ATOM 7449 C C . GLU B 1 454 ? -21.781 26.812 16.719 1 98 454 GLU B C 1
ATOM 7451 O O . GLU B 1 454 ? -22.422 27.5 17.531 1 98 454 GLU B O 1
ATOM 7456 N N . GLU B 1 455 ? -21.688 25.5 16.812 1 97.75 455 GLU B N 1
ATOM 7457 C CA . GLU B 1 455 ? -22.219 24.797 17.984 1 97.75 455 GLU B CA 1
ATOM 7458 C C . GLU B 1 455 ? -21.609 25.328 19.281 1 97.75 455 GLU B C 1
ATOM 7460 O O . GLU B 1 455 ? -22.328 25.594 20.25 1 97.75 455 GLU B O 1
ATOM 7465 N N . VAL B 1 456 ? -20.328 25.516 19.281 1 97.75 456 VAL B N 1
ATOM 7466 C CA . VAL B 1 456 ? -19.656 25.969 20.484 1 97.75 456 VAL B CA 1
ATOM 7467 C C . VAL B 1 456 ? -19.984 27.438 20.75 1 97.75 456 VAL B C 1
ATOM 7469 O O . VAL B 1 456 ? -20.125 27.859 21.891 1 97.75 456 VAL B O 1
ATOM 7472 N N . ALA B 1 457 ? -20.078 28.25 19.703 1 97.44 457 ALA B N 1
ATOM 7473 C CA . ALA B 1 457 ? -20.438 29.672 19.844 1 97.44 457 ALA B CA 1
ATOM 7474 C C . ALA B 1 457 ? -21.766 29.828 20.562 1 97.44 457 ALA B C 1
ATOM 7476 O O . ALA B 1 457 ? -21.922 30.75 21.375 1 97.44 457 ALA B O 1
ATOM 7477 N N . GLN B 1 458 ? -22.672 28.969 20.266 1 97.12 458 GLN B N 1
ATOM 7478 C CA . GLN B 1 458 ? -24 29.031 20.875 1 97.12 458 GLN B CA 1
ATOM 7479 C C . GLN B 1 458 ? -23.922 28.812 22.375 1 97.12 458 GLN B C 1
ATOM 7481 O O . GLN B 1 458 ? -24.719 29.375 23.141 1 97.12 458 GLN B O 1
ATOM 7486 N N . GLU B 1 459 ? -22.984 28.062 22.766 1 96.5 459 GLU B N 1
ATOM 7487 C CA . GLU B 1 459 ? -22.797 27.797 24.188 1 96.5 459 GLU B CA 1
ATOM 7488 C C . GLU B 1 459 ? -22.375 29.078 24.922 1 96.5 459 GLU B C 1
ATOM 7490 O O . GLU B 1 459 ? -22.578 29.188 26.125 1 96.5 459 GLU B O 1
ATOM 7495 N N . PHE B 1 460 ? -21.844 30.016 24.172 1 94.69 460 PHE B N 1
ATOM 7496 C CA . PHE B 1 460 ? -21.359 31.25 24.766 1 94.69 460 PHE B CA 1
ATOM 7497 C C . PHE B 1 460 ? -22.281 32.406 24.422 1 94.69 460 PHE B C 1
ATOM 7499 O O . PHE B 1 460 ? -21.938 33.562 24.656 1 94.69 460 PHE B O 1
ATOM 7506 N N . GLY B 1 461 ? -23.406 32.062 23.875 1 95.38 461 GLY B N 1
ATOM 7507 C CA . GLY B 1 461 ? -24.375 33.062 23.5 1 95.38 461 GLY B CA 1
ATOM 7508 C C . GLY B 1 461 ? -23.891 33.969 22.375 1 95.38 461 GLY B C 1
ATOM 7509 O O . GLY B 1 461 ? -24.344 35.094 22.234 1 95.38 461 GLY B O 1
ATOM 7510 N N . GLY B 1 462 ? -23 33.5 21.625 1 96.62 462 GLY B N 1
ATOM 7511 C CA . GLY B 1 462 ? -22.469 34.25 20.5 1 96.62 462 GLY B CA 1
ATOM 7512 C C . GLY B 1 462 ? -22.672 33.562 19.172 1 96.62 462 GLY B C 1
ATOM 7513 O O . GLY B 1 462 ? -23.484 32.656 19.047 1 96.62 462 GLY B O 1
ATOM 7514 N N . SER B 1 463 ? -22 34.188 18.109 1 97.31 463 SER B N 1
ATOM 7515 C CA . SER B 1 463 ? -22.031 33.656 16.766 1 97.31 463 SER B CA 1
ATOM 7516 C C . SER B 1 463 ? -20.797 34.031 15.977 1 97.31 463 SER B C 1
ATOM 7518 O O . SER B 1 463 ? -19.984 34.844 16.422 1 97.31 463 SER B O 1
ATOM 7520 N N . TRP B 1 464 ? -20.672 33.312 14.883 1 97.81 464 TRP B N 1
ATOM 7521 C CA . TRP B 1 464 ? -19.578 33.656 13.977 1 97.81 464 TRP B CA 1
ATOM 7522 C C . TRP B 1 464 ? -20.109 34.375 12.734 1 97.81 464 TRP B C 1
ATOM 7524 O O . TRP B 1 464 ? -21.203 34.062 12.242 1 97.81 464 TRP B O 1
ATOM 7534 N N . SER B 1 465 ? -19.344 35.312 12.273 1 97.69 465 SER B N 1
ATOM 7535 C CA . SER B 1 465 ? -19.688 36 11.031 1 97.69 465 SER B CA 1
ATOM 7536 C C . SER B 1 465 ? -18.484 36.125 10.117 1 97.69 465 SER B C 1
ATOM 7538 O O . SER B 1 465 ? -17.359 35.781 10.5 1 97.69 465 SER B O 1
ATOM 7540 N N . ASN B 1 466 ? -18.688 36.438 8.805 1 96.88 466 ASN B N 1
ATOM 7541 C CA . ASN B 1 466 ? -17.656 36.688 7.797 1 96.88 466 ASN B CA 1
ATOM 7542 C C . ASN B 1 466 ? -16.781 35.469 7.562 1 96.88 466 ASN B C 1
ATOM 7544 O O . ASN B 1 466 ? -15.555 35.531 7.625 1 96.88 466 ASN B O 1
ATOM 7548 N N . TRP B 1 467 ? -17.438 34.375 7.383 1 97.12 467 TRP B N 1
ATOM 7549 C CA . TRP B 1 467 ? -16.734 33.125 7.094 1 97.12 467 TRP B CA 1
ATOM 7550 C C . TRP B 1 467 ? -16.016 33.219 5.75 1 97.12 467 TRP B C 1
ATOM 7552 O O . TRP B 1 467 ? -16.641 33.438 4.715 1 97.12 467 TRP B O 1
ATOM 7562 N N . ALA B 1 468 ? -14.75 33.125 5.789 1 97.12 468 ALA B N 1
ATOM 7563 C CA . ALA B 1 468 ? -13.953 33.156 4.566 1 97.12 468 ALA B CA 1
ATOM 7564 C C . ALA B 1 468 ? -13.031 31.938 4.496 1 97.12 468 ALA B C 1
ATOM 7566 O O . ALA B 1 468 ? -12.43 31.562 5.496 1 97.12 468 ALA B O 1
ATOM 7567 N N . VAL B 1 469 ? -13.016 31.266 3.359 1 97.31 469 VAL B N 1
ATOM 7568 C CA . VAL B 1 469 ? -12.125 30.125 3.092 1 97.31 469 VAL B CA 1
ATOM 7569 C C . VAL B 1 469 ? -11.289 30.422 1.85 1 97.31 469 VAL B C 1
ATOM 7571 O O . VAL B 1 469 ? -11.828 30.781 0.798 1 97.31 469 VAL B O 1
ATOM 7574 N N . THR B 1 470 ? -10.008 30.281 2.018 1 95.88 470 THR B N 1
ATOM 7575 C CA . THR B 1 470 ? -9.117 30.516 0.884 1 95.88 470 THR B CA 1
ATOM 7576 C C . THR B 1 470 ? -8.055 29.422 0.807 1 95.88 470 THR B C 1
ATOM 7578 O O . THR B 1 470 ? -7.691 28.828 1.825 1 95.88 470 THR B O 1
ATOM 7581 N N . ARG B 1 471 ? -7.605 29.203 -0.319 1 93.44 471 ARG B N 1
ATOM 7582 C CA . ARG B 1 471 ? -6.449 28.344 -0.595 1 93.44 471 ARG B CA 1
ATOM 7583 C C . ARG B 1 471 ? -5.602 28.938 -1.721 1 93.44 471 ARG B C 1
ATOM 7585 O O . ARG B 1 471 ? -5.945 28.797 -2.896 1 93.44 471 ARG B O 1
ATOM 7592 N N . PRO B 1 472 ? -4.539 29.469 -1.374 1 91.75 472 PRO B N 1
ATOM 7593 C CA . PRO B 1 472 ? -3.674 30.016 -2.42 1 91.75 472 PRO B CA 1
ATOM 7594 C C . PRO B 1 472 ? -3.211 28.953 -3.42 1 91.75 472 PRO B C 1
ATOM 7596 O O . PRO B 1 472 ? -3.096 27.781 -3.07 1 91.75 472 PRO B O 1
ATOM 7599 N N . GLU B 1 473 ? -2.896 29.422 -4.652 1 84.12 473 GLU B N 1
ATOM 7600 C CA . GLU B 1 473 ? -2.391 28.516 -5.672 1 84.12 473 GLU B CA 1
ATOM 7601 C C . GLU B 1 473 ? -1.078 27.875 -5.234 1 84.12 473 GLU B C 1
ATOM 7603 O O . GLU B 1 473 ? -0.166 28.562 -4.773 1 84.12 473 GLU B O 1
ATOM 7608 N N . GLY B 1 474 ? -1.076 26.594 -5.301 1 81.5 474 GLY B N 1
ATOM 7609 C CA . GLY B 1 474 ? 0.139 25.875 -4.953 1 81.5 474 GLY B CA 1
ATOM 7610 C C . GLY B 1 474 ? 0.169 25.422 -3.506 1 81.5 474 GLY B C 1
ATOM 7611 O O . GLY B 1 474 ? 0.979 24.562 -3.135 1 81.5 474 GLY B O 1
ATOM 7612 N N . SER B 1 475 ? -0.764 26 -2.691 1 89.88 475 SER B N 1
ATOM 7613 C CA . SER B 1 475 ? -0.78 25.656 -1.273 1 89.88 475 SER B CA 1
ATOM 7614 C C . SER B 1 475 ? -1.491 24.344 -1.031 1 89.88 475 SER B C 1
ATOM 7616 O O . SER B 1 475 ? -2.527 24.062 -1.641 1 89.88 475 SER B O 1
ATOM 7618 N N . ALA B 1 476 ? -0.893 23.547 -0.21 1 87.56 476 ALA B N 1
ATOM 7619 C CA . ALA B 1 476 ? -1.558 22.328 0.255 1 87.56 476 ALA B CA 1
ATOM 7620 C C . ALA B 1 476 ? -2.527 22.641 1.393 1 87.56 476 ALA B C 1
ATOM 7622 O O . ALA B 1 476 ? -3.439 21.859 1.668 1 87.56 476 ALA B O 1
ATOM 7623 N N . ILE B 1 477 ? -2.357 23.766 1.981 1 91.38 477 ILE B N 1
ATOM 7624 C CA . ILE B 1 477 ? -3.105 24.172 3.166 1 91.38 477 ILE B CA 1
ATOM 7625 C C . ILE B 1 477 ? -4.145 25.234 2.789 1 91.38 477 ILE B C 1
ATOM 7627 O O . ILE B 1 477 ? -3.887 26.078 1.94 1 91.38 477 ILE B O 1
ATOM 7631 N N . SER B 1 478 ? -5.305 25.062 3.367 1 96.12 478 SER B N 1
ATOM 7632 C CA . SER B 1 478 ? -6.359 26.078 3.254 1 96.12 478 SER B CA 1
ATOM 7633 C C . SER B 1 478 ? -6.453 26.922 4.516 1 96.12 478 SER B C 1
ATOM 7635 O O . SER B 1 478 ? -5.973 26.516 5.578 1 96.12 478 SER B O 1
ATOM 7637 N N . PHE B 1 479 ? -7.023 28.094 4.344 1 97.69 479 PHE B N 1
ATOM 7638 C CA . PHE B 1 479 ? -7.133 29.047 5.445 1 97.69 479 PHE B CA 1
ATOM 7639 C C . PHE B 1 479 ? -8.586 29.453 5.664 1 97.69 479 PHE B C 1
ATOM 7641 O O . PHE B 1 479 ? -9.305 29.75 4.707 1 97.69 479 PHE B O 1
ATOM 7648 N N . ILE B 1 480 ? -9.023 29.359 6.867 1 98.06 480 ILE B N 1
ATOM 7649 C CA . ILE B 1 480 ? -10.344 29.797 7.281 1 98.06 480 ILE B CA 1
ATOM 7650 C C . ILE B 1 480 ? -10.219 31.016 8.203 1 98.06 480 ILE B C 1
ATOM 7652 O O . ILE B 1 480 ? -9.391 31.016 9.125 1 98.06 480 ILE B O 1
ATOM 7656 N N . ARG B 1 481 ? -10.969 32.062 7.949 1 97.94 481 ARG B N 1
ATOM 7657 C CA . ARG B 1 481 ? -11.078 33.219 8.82 1 97.94 481 ARG B CA 1
ATOM 7658 C C . ARG B 1 481 ? -12.531 33.469 9.211 1 97.94 481 ARG B C 1
ATOM 7660 O O . ARG B 1 481 ? -13.422 33.469 8.359 1 97.94 481 ARG B O 1
ATOM 7667 N N . VAL B 1 482 ? -12.719 33.656 10.453 1 97.88 482 VAL B N 1
ATOM 7668 C CA . VAL B 1 482 ? -14.062 33.906 10.953 1 97.88 482 VAL B CA 1
ATOM 7669 C C . VAL B 1 482 ? -14.008 34.969 12.055 1 97.88 482 VAL B C 1
ATOM 7671 O O . VAL B 1 482 ? -12.992 35.094 12.758 1 97.88 482 VAL B O 1
ATOM 7674 N N . VAL B 1 483 ? -15.078 35.75 12.25 1 98.06 483 VAL B N 1
ATOM 7675 C CA . VAL B 1 483 ? -15.148 36.844 13.211 1 98.06 483 VAL B CA 1
ATOM 7676 C C . VAL B 1 483 ? -16.094 36.469 14.352 1 98.06 483 VAL B C 1
ATOM 7678 O O . VAL B 1 483 ? -17.188 35.969 14.117 1 98.06 483 VAL B O 1
ATOM 7681 N N . TRP B 1 484 ? -15.672 36.719 15.539 1 97.38 484 TRP B N 1
ATOM 7682 C CA . TRP B 1 484 ? -16.422 36.406 16.75 1 97.38 484 TRP B CA 1
ATOM 7683 C C . TRP B 1 484 ? -17.391 37.531 17.094 1 97.38 484 TRP B C 1
ATOM 7685 O O . TRP B 1 484 ? -16.969 38.688 17.25 1 97.38 484 TRP B O 1
ATOM 7695 N N . ASN B 1 485 ? -18.766 37.125 17.156 1 95.81 485 ASN B N 1
ATOM 7696 C CA . ASN B 1 485 ? -19.812 38.062 17.562 1 95.81 485 ASN B CA 1
ATOM 7697 C C . ASN B 1 485 ? -20.312 37.719 18.984 1 95.81 485 ASN B C 1
ATOM 7699 O O . ASN B 1 485 ? -21.391 37.188 19.141 1 95.81 485 ASN B O 1
ATOM 7703 N N . GLY B 1 486 ? -19.547 37.688 19.984 1 89.19 486 GLY B N 1
ATOM 7704 C CA . GLY B 1 486 ? -19.922 37.469 21.359 1 89.19 486 GLY B CA 1
ATOM 7705 C C . GLY B 1 486 ? -19.109 38.281 22.344 1 89.19 486 GLY B C 1
ATOM 7706 O O . GLY B 1 486 ? -18.172 38.969 21.938 1 89.19 486 GLY B O 1
ATOM 7707 N N . ASP B 1 487 ? -19.562 38.281 23.578 1 81.62 487 ASP B N 1
ATOM 7708 C CA . ASP B 1 487 ? -18.875 39.062 24.609 1 81.62 487 ASP B CA 1
ATOM 7709 C C . ASP B 1 487 ? -17.75 38.25 25.25 1 81.62 487 ASP B C 1
ATOM 7711 O O . ASP B 1 487 ? -17.844 37.031 25.359 1 81.62 487 ASP B O 1
#

Radius of gyration: 32.24 Å; Cα contacts (8 Å, |Δi|>4): 1638; chains: 2; bounding box: 93×99×66 Å

Foldseek 3Di:
DDLVVLVVLLVVLVVVQVVVLVVVVVVVVPPPPDPVVVVVVPPVVPPVPPPVPDDDPDDDPPPPCPDDPPCPCPPPPPPPLVVVLVVVQVVLVSNVDGDPVSVVSVQSSQFSVLVSCVVPDDPVVVVVCVVVVVQLLVLVLVCLVLVLLVQQDQPFWDFLVSSCVVSVHDSVSSVSSVVSPVVVPQWDPSDPRIIHGGVNVVCSVPVDVLVSLLSVCCVPQQVVLLVCQVVLCVVPVALFAQLRFSRNVVQVSDAQQVSQVVPPVSNVSVVSNVVSVCPDPQNDLVQVVVADDLVVQLDAPAEEEEAQCFLCLSVQVVLVVGPHYAYEYEDAPVRLVVSLVCVPVRHPPVSSVRYHYDHDHLLAADDQPVQAHQEYEAEPNQQLGALVSSLSSLLRRVSRHDQFHKYKYKAQAQDPDDPPSRDVRVVQVVSQSSSRSRRSGGHYHLVVVQVSNQVSQVVQVWGKDDWDKDDDPSHSIIMTMITIHGD/DDLVVLVVLLVVLVVVQVVVLVVVVVVVVVPPPDPVVVVVVPPVPPPPPPPPPDDDPDDDPPPPCPDDPPCPCPPPPPPPCVVVLVVVQVVLVSNVDGDPVSVVSVQSSQFSVLVSCVVPDDPVRVVVCVVPVVQLLVLVLVCLVLVLLVQQDQPFWDFLVSSCVVSVHDSVSSVSSVVSPVVVPQWDPSDPRIIHGGVNVVCSVPVDVLVSLLSVCCVPQQVVLLVCQVVLCVVPVALFAQLRFSRNVVQVSDAQQVSQVVPPVSNVSVVSNVVSVCPDPLNDLVQVVVQDPLVVQLDAPAEEEEAQCFLCLSVQVVLVVGDHYAYEYEDAQVRLVVSLVCLPVRHPPVSSVRYHYDNDHLLAADDQPVVAHQEYEAEPNQQLGALVSSLSSLLRRVSRHDQFHKYKYKAQAQDPDDPPSRDVRVVQVVSQSSSRSRRSGGHYHLVVVQVSNQVSQVVQVWGKDDWDKDDDPSHSIIMTMITIRGD

Organism: NCBI:txid212602

InterPro domains:
  IPR001077 O-methyltransferase, C-terminal domain [PF00891] (240-455)
  IPR012967 Caffeic acid 3-O-methyltransferase-like, dimerisation domain [PF08100] (139-206)
  IPR016461 O-methyltransferase-like [PS51683] (128-481)
  IPR029063 S-adenosyl-L-methionine-dependent methyltransferase superfamily [G3DSA:3.40.50.150] (220-471)
  IPR029063 S-adenosyl-L-methionine-dependent methyltransferase superfamily [SSF53335] (244-455)
  IPR036388 Winged helix-like DNA-binding domain superfamily [G3DSA:1.10.10.10] (124-214)
  IPR036390 Winged helix DNA-binding domain superfamily [SSF46785] (118-208)

pLDDT: mean 85.33, std 22.41, range [18.64, 98.69]

Sequence (974 aa):
MSLTVLATQILEAAKVIDQELDKTNKEVVSSPVKSSFINKISRKSRRLSRALGLCLGSPFRRNVNSENGNRIDSPIRKSDDTTYKFSELSDFERYNQLPENLDPVKNSLVDKCHQLRTLVETPETAIINIFTNWTEFVSLEAVCHFRLFDAIPPLGSATYAQIAAASQIPQDLVFRFIRICIINGIFCEPIPGHVHHTPRSRWLLTRGPGLLDLIAVNYFELAPAGLRYVEAIEKYNVIEEPTQCPFALANDNLPIYEALGRDEQRRLRFGQSMQYLTSGDGYNLRYILSSYDWARIDTAGARLLDVGGGLGHISAYIAAHTKELHFVVQDLPDVATEASARKSSLVDTHLLDRITFLPLSFFTPHSSSTPKFDVILLRWITHNWSDKYTRQIMRAIIPALKKGGQVFIAEYLLSEESPGVTATQTIGLRMDMIMGVGFSAKERTAGDLRILLEEVAQEFGGSWSNWAVTRPEGSAISFIRVVWNGDMSLTVLATQILEAAKVIDQELDKTNKEVVSSPVKSSFINKISRKSRRLSRALGLCLGSPFRRNVNSENGNRIDSPIRKSDDTTYKFSELSDFERYNQLPENLDPVKNSLVDKCHQLRTLVETPETAIINIFTNWTEFVSLEAVCHFRLFDAIPPLGSATYAQIAAASQIPQDLVFRFIRICIINGIFCEPIPGHVHHTPRSRWLLTRGPGLLDLIAVNYFELAPAGLRYVEAIEKYNVIEEPTQCPFALANDNLPIYEALGRDEQRRLRFGQSMQYLTSGDGYNLRYILSSYDWARIDTAGARLLDVGGGLGHISAYIAAHTKELHFVVQDLPDVATEASARKSSLVDTHLLDRITFLPLSFFTPHSSSTPKFDVILLRWITHNWSDKYTRQIMRAIIPALKKGGQVFIAEYLLSEESPGVTATQTIGLRMDMIMGVGFSAKERTAGDLRILLEEVAQEFGGSWSNWAVTRPEGSAISFIRVVWNGD

Nearest PDB structures (foldseek):
  7y3h-assembly1_A  TM=8.334E-01  e=5.183E-22  Apiospora montagnei NRRL 25634
  8gzi-assembly1_A  TM=8.120E-01  e=7.975E-22  Apiospora montagnei NRRL 25634
  8gx4-assembly1_A  TM=8.174E-01  e=1.695E-21  Apiospora montagnei NRRL 25634
  7wvs-assembly1_A  TM=7.316E-01  e=2.374E-20  Aspergillus carbonarius ITEM 5010
  7wh9-assembly1_C-2  TM=7.161E-01  e=6.258E-20  Aspergillus terreus

Secondary structure (DSSP, 8-state):
--HHHHHHHHHHHHHHHHHHHHHHHHHHHHS---SHHHHHHHGGGSGGGGGGGS-------------------------TTHHHHHHHHHHHHHHTT--GGGHHHHHHHHHHHHHHHHHHS-HHHHHHHHHTTHHHHHHHHHHHHTTGGGGS-TTSEEEHHHHHHHHTS-HHHHHHHHHHHHHTTSEEEEETTEEEE-HHHHHHHHS-HHHHHHHHHIIIIIHHHHTTHHHHHHHHSS--SGGGSHHHHHTTT--HHHHHHTSHHHHHHHHHHHHHHTTSGGG-THHHHHTS-HHHH-STT-EEEEET-TT-HHHHHHHTT-SS-EEEEEE-HHHHHHHHHHHHHHS-GGGGGGEEEEE--TTS-----SSPEEEEEEES-GGGS-HHHHHHHHHHHGGGEEEEEEEEEEE-EEPSS---S-STTHHHHHHHHHHHHHHS---EEHHHHHHHHHHHHHHTT-EEEEEEEE--TT-S-EEEEEEEE--/--HHHHHHHHHHHHHHHHHHHHHHHHHHHTS---SHHHHHHHHTTSGGGGGGGS-------------------------TTHHHHHHHHHHHHHHTT--GGGHHHHHHHHHHHHHHHHHHS-HHHHHHHHHTTHHHHHHHHHHHHTTGGGGS-TTSEEEHHHHHHHHTS-HHHHHHHHHHHHHTTSEEEEETTEEEE-HHHHHHHHS-HHHHHHHHHIIIIIHHHHTTHHHHHHHHSS--SGGGSHHHHHTTT--HHHHHHTSHHHHHHHHHHHHHHTTSGGG-THHHHHTS-HHHH-STT-EEEEET-TT-HHHHHHHTT-SS-EEEEEE-HHHHHHHHHHHHHHS-GGGGGGEEEEE--TTS-----SSPEEEEEEES-GGGS-HHHHHHHHHHHGGGEEEEEEEEEEE-BPPSS---S-STTHHHHHHHHHHHHHHS---B-HHHHHHHHHHHHHHTT-EEEEEEEE--TT-S-EEEEEEEE--